Protein AF-0000000084872010 (afdb_homodimer)

Structure (mmCIF, N/CA/C/O backbone):
data_AF-0000000084872010-model_v1
#
loop_
_entity.id
_entity.type
_entity.pdbx_description
1 polymer 'Uncharacterized protein'
#
loop_
_atom_site.group_PDB
_atom_site.id
_atom_site.type_symbol
_atom_site.label_atom_id
_atom_site.label_alt_id
_atom_site.label_comp_id
_atom_site.label_asym_id
_atom_site.label_entity_id
_atom_site.label_seq_id
_atom_site.pdbx_PDB_ins_code
_atom_site.Cartn_x
_atom_site.Cartn_y
_atom_site.Cartn_z
_atom_site.occupancy
_atom_site.B_iso_or_equiv
_atom_site.auth_seq_id
_atom_site.auth_comp_id
_atom_site.auth_asym_id
_atom_site.auth_atom_id
_atom_site.pdbx_PDB_model_num
ATOM 1 N N . MET A 1 1 ? -26.766 33.875 25.766 1 24.31 1 MET A N 1
ATOM 2 C CA . MET A 1 1 ? -26.516 33.438 24.406 1 24.31 1 MET A CA 1
ATOM 3 C C . MET A 1 1 ? -25.703 32.156 24.406 1 24.31 1 MET A C 1
ATOM 5 O O . MET A 1 1 ? -25.359 31.625 23.344 1 24.31 1 MET A O 1
ATOM 9 N N . THR A 1 2 ? -24.938 31.859 25.359 1 35.38 2 THR A N 1
ATOM 10 C CA . THR A 1 2 ? -24.109 30.734 25.75 1 35.38 2 THR A CA 1
ATOM 11 C C . THR A 1 2 ? -24.922 29.453 25.797 1 35.38 2 THR A C 1
ATOM 13 O O . THR A 1 2 ? -24.375 28.344 25.797 1 35.38 2 THR A O 1
ATOM 16 N N . SER A 1 3 ? -26.141 29.531 26.266 1 38.22 3 SER A N 1
ATOM 17 C CA . SER A 1 3 ? -27.016 28.391 26.531 1 38.22 3 SER A CA 1
ATOM 18 C C . SER A 1 3 ? -27.406 27.688 25.234 1 38.22 3 SER A C 1
ATOM 20 O O . SER A 1 3 ? -27.953 26.578 25.266 1 38.22 3 SER A O 1
ATOM 22 N N . LYS A 1 4 ? -27.625 28.453 24.156 1 39.69 4 LYS A N 1
ATOM 23 C CA . LYS A 1 4 ? -28.109 28 22.859 1 39.69 4 LYS A CA 1
ATOM 24 C C . LYS A 1 4 ? -27.047 27.172 22.125 1 39.69 4 LYS A C 1
ATOM 26 O O . LYS A 1 4 ? -27.344 26.547 21.109 1 39.69 4 LYS A O 1
ATOM 31 N N . PHE A 1 5 ? -25.844 27.359 22.344 1 41.88 5 PHE A N 1
ATOM 32 C CA . PHE A 1 5 ? -24.719 26.641 21.75 1 41.88 5 PHE A CA 1
ATOM 33 C C . PHE A 1 5 ? -24.703 25.188 22.219 1 41.88 5 PHE A C 1
ATOM 35 O O . PHE A 1 5 ? -24 24.344 21.656 1 41.88 5 PHE A O 1
ATOM 42 N N . ARG A 1 6 ? -25.078 24.953 23.438 1 42.75 6 ARG A N 1
ATOM 43 C CA . ARG A 1 6 ? -25.141 23.641 24.062 1 42.75 6 ARG A CA 1
ATOM 44 C C . ARG A 1 6 ? -26.141 22.734 23.359 1 42.75 6 ARG A C 1
ATOM 46 O O . ARG A 1 6 ? -26.062 21.5 23.484 1 42.75 6 ARG A O 1
ATOM 53 N N . ASP A 1 7 ? -27.219 23.328 22.875 1 47.41 7 ASP A N 1
ATOM 54 C CA . ASP A 1 7 ? -28.312 22.547 22.312 1 47.41 7 ASP A CA 1
ATOM 55 C C . ASP A 1 7 ?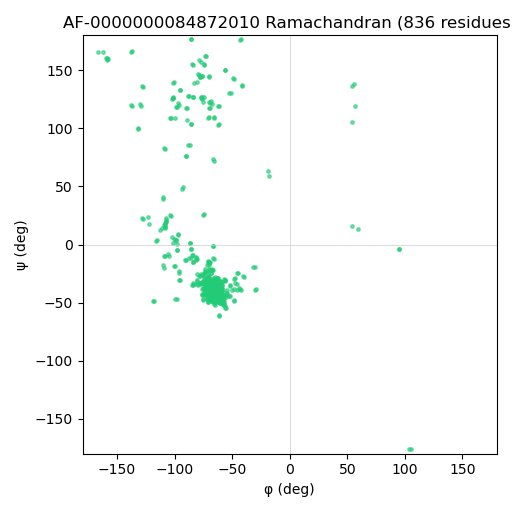 -27.906 21.906 21 1 47.41 7 ASP A C 1
ATOM 57 O O . ASP A 1 7 ? -28.719 21.203 20.375 1 47.41 7 ASP A O 1
ATOM 61 N N . GLN A 1 8 ? -26.891 22.438 20.344 1 52.66 8 GLN A N 1
ATOM 62 C CA . GLN A 1 8 ? -26.688 22.281 18.906 1 52.66 8 GLN A CA 1
ATOM 63 C C . GLN A 1 8 ? -26.281 20.844 18.578 1 52.66 8 GLN A C 1
ATOM 65 O O . GLN A 1 8 ? -26.578 20.344 17.484 1 52.66 8 GLN A O 1
ATOM 70 N N . TRP A 1 9 ? -25.672 20.172 19.406 1 61.5 9 TRP A N 1
ATOM 71 C CA . TRP A 1 9 ? -25.359 18.828 18.938 1 61.5 9 TRP A CA 1
ATOM 72 C C . TRP A 1 9 ? -26.188 17.781 19.688 1 61.5 9 TRP A C 1
ATOM 74 O O . TRP A 1 9 ? -25.641 16.797 20.172 1 61.5 9 TRP A O 1
ATOM 84 N N . GLU A 1 10 ? -27.469 18.156 19.922 1 71.62 10 GLU A N 1
ATOM 85 C CA . GLU A 1 10 ? -28.297 17.109 20.516 1 71.62 10 GLU A CA 1
ATOM 86 C C . GLU A 1 10 ? -28.859 16.188 19.453 1 71.62 10 GLU A C 1
ATOM 88 O O . GLU A 1 10 ? -29.203 16.641 18.359 1 71.62 10 GLU A O 1
ATOM 93 N N . CYS A 1 11 ? -28.672 14.938 19.594 1 82.44 11 CYS A N 1
ATOM 94 C CA . CYS A 1 11 ? -29.188 13.922 18.688 1 82.44 11 CYS A CA 1
ATOM 95 C C . CYS A 1 11 ? -29.906 12.828 19.453 1 82.44 11 CYS A C 1
ATOM 97 O O . CYS A 1 11 ? -29.359 12.234 20.375 1 82.44 11 CYS A O 1
ATOM 99 N N . VAL A 1 12 ? -31.141 12.664 19.141 1 83.56 12 VAL A N 1
ATOM 100 C CA . VAL A 1 12 ? -31.922 11.633 19.812 1 83.56 12 VAL A CA 1
ATOM 101 C C . VAL A 1 12 ? -32.25 10.5 18.828 1 83.56 12 VAL A C 1
ATOM 103 O O . VAL A 1 12 ? -32.469 9.359 19.234 1 83.56 12 VAL A O 1
ATOM 106 N N . ALA A 1 13 ? -32.125 10.781 17.562 1 89.38 13 ALA A N 1
ATOM 107 C CA . ALA A 1 13 ? -32.5 9.805 16.547 1 89.38 13 ALA A CA 1
ATOM 108 C C . ALA A 1 13 ? -31.375 8.805 16.297 1 89.38 13 ALA A C 1
ATOM 110 O O . ALA A 1 13 ? -30.203 9.164 16.359 1 89.38 13 ALA A O 1
ATOM 111 N N . SER A 1 14 ? -31.812 7.574 16.156 1 90.12 14 SER A N 1
ATOM 112 C CA . SER A 1 14 ? -30.844 6.527 15.844 1 90.12 14 SER A CA 1
ATOM 113 C C . SER A 1 14 ? -30.562 6.461 14.344 1 90.12 14 SER A C 1
ATOM 115 O O . SER A 1 14 ? -31.359 6.969 13.539 1 90.12 14 SER A O 1
ATOM 117 N N . PHE A 1 15 ? -29.391 5.965 14.047 1 90.69 15 PHE A N 1
ATOM 118 C CA . PHE A 1 15 ? -29.047 5.82 12.641 1 90.69 15 PHE A CA 1
ATOM 119 C C . PHE A 1 15 ? -28.375 4.473 12.383 1 90.69 15 PHE A C 1
ATOM 121 O O . PHE A 1 15 ? -27.953 3.797 13.328 1 90.69 15 PHE A O 1
ATOM 128 N N . ASP A 1 16 ? -28.266 4.121 11.133 1 89.75 16 ASP A N 1
ATOM 129 C CA . ASP A 1 16 ? -27.797 2.801 10.727 1 89.75 16 ASP A CA 1
ATOM 130 C C . ASP A 1 16 ? -26.266 2.715 10.805 1 89.75 16 ASP A C 1
ATOM 132 O O . ASP A 1 16 ? -25.578 3.699 10.547 1 89.75 16 ASP A O 1
ATOM 136 N N . ALA A 1 17 ? -25.859 1.508 11.141 1 90.5 17 ALA A N 1
ATOM 137 C CA . ALA A 1 17 ? -24.422 1.249 11.234 1 90.5 17 ALA A CA 1
ATOM 138 C C . ALA A 1 17 ? -23.797 1.069 9.852 1 90.5 17 ALA A C 1
ATOM 140 O O . ALA A 1 17 ? -24.469 0.621 8.922 1 90.5 17 ALA A O 1
ATOM 141 N N . ASP A 1 18 ? -22.609 1.542 9.719 1 90.94 18 ASP A N 1
ATOM 142 C CA . ASP A 1 18 ? -21.781 1.321 8.531 1 90.94 18 ASP A CA 1
ATOM 143 C C . ASP A 1 18 ? -20.375 0.875 8.914 1 90.94 18 ASP A C 1
ATOM 145 O O . ASP A 1 18 ? -19.5 1.707 9.18 1 90.94 18 ASP A O 1
ATOM 149 N N . PRO A 1 19 ? -20.094 -0.374 8.844 1 90.38 19 PRO A N 1
ATOM 150 C CA . PRO A 1 19 ? -18.797 -0.897 9.281 1 90.38 19 PRO A CA 1
ATOM 151 C C . PRO A 1 19 ? -17.641 -0.498 8.352 1 90.38 19 PRO A C 1
ATOM 153 O O . PRO A 1 19 ? -16.484 -0.549 8.75 1 90.38 19 PRO A O 1
ATOM 156 N N . ASP A 1 20 ? -17.922 -0.05 7.211 1 91 20 ASP A N 1
ATOM 157 C CA . ASP A 1 20 ? -16.875 0.313 6.254 1 91 20 ASP A CA 1
ATOM 158 C C . ASP A 1 20 ? -16.328 1.704 6.547 1 91 20 ASP A C 1
ATOM 160 O O . ASP A 1 20 ? -15.297 2.098 5.988 1 91 20 ASP A O 1
ATOM 164 N N . ILE A 1 21 ? -16.969 2.43 7.395 1 92.44 21 ILE A N 1
ATOM 165 C CA . ILE A 1 21 ? -16.5 3.779 7.707 1 92.44 21 ILE A CA 1
ATOM 166 C C . ILE A 1 21 ? -16.156 3.873 9.188 1 92.44 21 ILE A C 1
ATOM 168 O O . ILE A 1 21 ? -15.062 4.328 9.547 1 92.44 21 ILE A O 1
ATOM 172 N N . ALA A 1 22 ? -17.094 3.389 9.984 1 94.19 22 ALA A N 1
ATOM 173 C CA . ALA A 1 22 ? -16.922 3.58 11.414 1 94.19 22 ALA A CA 1
ATOM 174 C C . ALA A 1 22 ? -16.547 2.27 12.102 1 94.19 22 ALA A C 1
ATOM 176 O O . ALA A 1 22 ? -16.688 2.137 13.32 1 94.19 22 ALA A O 1
ATOM 177 N N . GLY A 1 23 ? -16.062 1.322 11.359 1 93.56 23 GLY A N 1
ATOM 178 C CA . GLY A 1 23 ? -15.617 0.071 11.945 1 93.56 23 GLY A CA 1
ATOM 179 C C . GLY A 1 23 ? -14.289 0.196 12.672 1 93.56 23 GLY A C 1
ATOM 180 O O . GLY A 1 23 ? -13.484 1.074 12.352 1 93.56 23 GLY A O 1
ATOM 181 N N . PRO A 1 24 ? -14.031 -0.638 13.594 1 93.12 24 PRO A N 1
ATOM 182 C CA . PRO A 1 24 ? -12.781 -0.552 14.344 1 93.12 24 PRO A CA 1
ATOM 183 C C . PRO A 1 24 ? -11.547 -0.757 13.469 1 93.12 24 PRO A C 1
ATOM 185 O O . PRO A 1 24 ? -10.492 -0.175 13.734 1 93.12 24 PRO A O 1
ATOM 188 N N . GLY A 1 25 ? -11.664 -1.625 12.508 1 93.62 25 GLY A N 1
ATOM 189 C CA . GLY A 1 25 ? -10.539 -1.843 11.609 1 93.62 25 GLY A CA 1
ATOM 190 C C . GLY A 1 25 ? -10.141 -0.599 10.836 1 93.62 25 GLY A C 1
ATOM 191 O O . GLY A 1 25 ? -8.961 -0.249 10.781 1 93.62 25 GLY A O 1
ATOM 192 N N . VAL A 1 26 ? -11.117 0.044 10.305 1 95 26 VAL A N 1
ATOM 193 C CA . VAL A 1 26 ? -10.867 1.248 9.516 1 95 26 VAL A CA 1
ATOM 194 C C . VAL A 1 26 ? -10.367 2.367 10.43 1 95 26 VAL A C 1
ATOM 196 O O . VAL A 1 26 ? -9.367 3.021 10.117 1 95 26 VAL A O 1
ATOM 199 N N . MET A 1 27 ? -10.945 2.541 11.594 1 95.56 27 MET A N 1
ATOM 200 C CA . MET A 1 27 ? -10.562 3.584 12.539 1 95.56 27 MET A CA 1
ATOM 201 C C . MET A 1 27 ? -9.125 3.385 13.016 1 95.56 27 MET A C 1
ATOM 203 O O . MET A 1 27 ? -8.328 4.32 12.992 1 95.56 27 MET A O 1
ATOM 207 N N . THR A 1 28 ? -8.82 2.215 13.367 1 95.19 28 THR A N 1
ATOM 208 C CA . THR A 1 28 ? -7.484 1.91 13.875 1 95.19 28 THR A CA 1
ATOM 209 C C . THR A 1 28 ? -6.434 2.123 12.781 1 95.19 28 THR A C 1
ATOM 211 O O . THR A 1 28 ? -5.344 2.631 13.055 1 95.19 28 THR A O 1
ATOM 214 N N . SER A 1 29 ? -6.781 1.752 11.609 1 95.62 29 SER A N 1
ATOM 215 C CA . SER A 1 29 ? -5.82 1.875 10.523 1 95.62 29 SER A CA 1
ATOM 216 C C . SER A 1 29 ? -5.48 3.336 10.242 1 95.62 29 SER A C 1
ATOM 218 O O . SER A 1 29 ? -4.312 3.688 10.086 1 95.62 29 SER A O 1
ATOM 220 N N . PHE A 1 30 ? -6.43 4.188 10.172 1 95.19 30 PHE A N 1
ATOM 221 C CA . PHE A 1 30 ? -6.184 5.602 9.898 1 95.19 30 PHE A CA 1
ATOM 222 C C . PHE A 1 30 ? -5.426 6.25 11.055 1 95.19 30 PHE A C 1
ATOM 224 O O . PHE A 1 30 ? -4.504 7.035 10.828 1 95.19 30 PHE A O 1
ATOM 231 N N . LEU A 1 31 ? -5.793 5.871 12.273 1 94.31 31 LEU A N 1
ATOM 232 C CA . LEU A 1 31 ? -5.152 6.465 13.445 1 94.31 31 LEU A CA 1
ATOM 233 C C . LEU A 1 31 ? -3.701 6.008 13.562 1 94.31 31 LEU A C 1
ATOM 235 O O . LEU A 1 31 ? -2.795 6.828 13.711 1 94.31 31 LEU A O 1
ATOM 239 N N . VAL A 1 32 ? -3.471 4.762 13.43 1 93.88 32 VAL A N 1
ATOM 240 C CA . VAL A 1 32 ? -2.127 4.219 13.609 1 93.88 32 VAL A CA 1
ATOM 241 C C . VAL A 1 32 ? -1.217 4.727 12.484 1 93.88 32 VAL A C 1
ATOM 243 O O . VAL A 1 32 ? -0.063 5.086 12.734 1 93.88 32 VAL A O 1
ATOM 246 N N . THR A 1 33 ? -1.731 4.742 11.305 1 92.69 33 THR A N 1
ATOM 247 C CA . THR A 1 33 ? -0.921 5.227 10.188 1 92.69 33 THR A CA 1
ATOM 248 C C . THR A 1 33 ? -0.53 6.688 10.398 1 92.69 33 THR A C 1
ATOM 250 O O . THR A 1 33 ? 0.611 7.074 10.141 1 92.69 33 THR A O 1
ATOM 253 N N . ALA A 1 34 ? -1.474 7.473 10.867 1 91.25 34 ALA A N 1
ATOM 254 C CA . ALA A 1 34 ? -1.19 8.883 11.109 1 91.25 34 ALA A CA 1
ATOM 255 C C . ALA A 1 34 ? -0.121 9.055 12.188 1 91.25 34 ALA A C 1
ATOM 257 O O . ALA A 1 34 ? 0.808 9.852 12.023 1 91.25 34 ALA A O 1
ATOM 258 N N . TRP A 1 35 ? -0.21 8.289 13.164 1 91.75 35 TRP A N 1
ATOM 259 C CA . TRP A 1 35 ? 0.727 8.453 14.266 1 91.75 35 TRP A CA 1
ATOM 260 C C . TRP A 1 35 ? 2.092 7.871 13.922 1 91.75 35 TRP A C 1
ATOM 262 O O . TRP A 1 35 ? 3.123 8.375 14.367 1 91.75 35 TRP A O 1
ATOM 272 N N . VAL A 1 36 ? 2.137 6.82 13.156 1 91 36 VAL A N 1
ATOM 273 C CA . VAL A 1 36 ? 3.416 6.316 12.664 1 91 36 VAL A CA 1
ATOM 274 C C . VAL A 1 36 ? 4.082 7.367 11.781 1 91 36 VAL A C 1
ATOM 276 O O . VAL A 1 36 ? 5.297 7.57 11.859 1 91 36 VAL A O 1
ATOM 279 N N . THR A 1 37 ? 3.314 7.98 11.016 1 88.62 37 THR A N 1
ATOM 280 C CA . THR A 1 37 ? 3.854 9.023 10.148 1 88.62 37 THR A CA 1
ATOM 281 C C . THR A 1 37 ? 4.402 10.188 10.977 1 88.62 37 THR A C 1
ATOM 283 O O . THR A 1 37 ? 5.457 10.734 10.664 1 88.62 37 THR A O 1
ATOM 286 N N . CYS A 1 38 ? 3.674 10.555 12.008 1 86.81 38 CYS A N 1
ATOM 287 C CA . CYS A 1 38 ? 4.148 11.617 12.898 1 86.81 38 CYS A CA 1
ATOM 288 C C . CYS A 1 38 ? 5.465 11.219 13.555 1 86.81 38 CYS A C 1
ATOM 290 O O . CYS A 1 38 ? 6.371 12.047 13.688 1 86.81 38 CYS A O 1
ATOM 292 N N . LEU A 1 39 ? 5.531 10.016 13.922 1 88.44 39 LEU A N 1
ATOM 293 C CA . LEU A 1 39 ? 6.758 9.531 14.547 1 88.44 39 LEU A CA 1
ATOM 294 C C . LEU A 1 39 ? 7.93 9.602 13.57 1 88.44 39 LEU A C 1
ATOM 296 O O . LEU A 1 39 ? 9.016 10.055 13.93 1 88.44 39 LEU A O 1
ATOM 300 N N . VAL A 1 40 ? 7.711 9.172 12.367 1 87.75 40 VAL A N 1
ATOM 301 C CA . VAL A 1 40 ? 8.773 9.188 11.359 1 87.75 40 VAL A CA 1
ATOM 302 C C . VAL A 1 40 ? 9.133 10.633 11.023 1 87.75 40 VAL A C 1
ATOM 304 O O . VAL A 1 40 ? 10.305 10.945 10.781 1 87.75 40 VAL A O 1
ATOM 307 N N . ALA A 1 41 ? 8.195 11.477 11 1 84.25 41 ALA A N 1
ATOM 308 C CA . ALA A 1 41 ? 8.461 12.891 10.742 1 84.25 41 ALA A CA 1
ATOM 309 C C . ALA A 1 41 ? 9.32 13.5 11.852 1 84.25 41 ALA A C 1
ATOM 311 O O . ALA A 1 41 ? 10.164 14.352 11.594 1 84.25 41 ALA A O 1
ATOM 312 N N . CYS A 1 42 ? 9.055 13.062 13.055 1 84.75 42 CYS A N 1
ATOM 313 C CA . CYS A 1 42 ? 9.859 13.531 14.172 1 84.75 42 CYS A CA 1
ATOM 314 C C . CYS A 1 42 ? 11.305 13.062 14.031 1 84.75 42 CYS A C 1
ATOM 316 O O . CYS A 1 42 ? 12.234 13.797 14.359 1 84.75 42 CYS A O 1
ATOM 318 N N . ILE A 1 43 ? 11.414 11.891 13.578 1 85.31 43 ILE A N 1
ATOM 319 C CA . ILE A 1 43 ? 12.766 11.375 13.359 1 85.31 43 ILE A CA 1
ATOM 320 C C . ILE A 1 43 ? 13.461 12.188 12.273 1 85.31 43 ILE A C 1
ATOM 322 O O . ILE A 1 43 ? 14.641 12.531 12.406 1 85.31 43 ILE A O 1
ATOM 326 N N . GLN A 1 44 ? 12.766 12.445 11.273 1 83.75 44 GLN A N 1
ATOM 327 C CA . GLN A 1 44 ? 13.344 13.25 10.203 1 83.75 44 GLN A CA 1
ATOM 328 C C . GLN A 1 44 ? 13.727 14.641 10.703 1 83.75 44 GLN A C 1
ATOM 330 O O . GLN A 1 44 ? 14.781 15.172 10.352 1 83.75 44 GLN A O 1
ATOM 335 N N . LEU A 1 45 ? 12.898 15.234 11.461 1 80.62 45 LEU A N 1
ATOM 336 C CA . LEU A 1 45 ? 13.188 16.547 12.047 1 80.62 45 LEU A CA 1
ATOM 337 C C . LEU A 1 45 ? 14.43 16.484 12.922 1 80.62 45 LEU A C 1
ATOM 339 O O . LEU A 1 45 ? 15.273 17.375 12.875 1 80.62 45 LEU A O 1
ATOM 343 N N . TYR A 1 46 ? 14.492 15.477 13.672 1 83.62 46 TYR A N 1
ATOM 344 C CA . TYR A 1 46 ? 15.664 15.281 14.523 1 83.62 46 TYR A CA 1
ATOM 345 C C . TYR A 1 46 ? 16.938 15.227 13.695 1 83.62 46 TYR A C 1
ATOM 347 O O . TYR A 1 46 ? 17.938 15.867 14.047 1 83.62 46 TYR A O 1
ATOM 355 N N . CYS A 1 47 ? 16.844 14.508 12.625 1 82.56 47 CYS A N 1
ATOM 356 C CA . CYS A 1 47 ? 18.031 14.359 11.781 1 82.56 47 CYS A CA 1
ATOM 357 C C . CYS A 1 47 ? 18.375 15.68 11.094 1 82.56 47 CYS A C 1
ATOM 359 O O . CYS A 1 47 ? 19.547 16.047 11.008 1 82.56 47 CYS A O 1
ATOM 361 N N . VAL A 1 48 ? 17.484 16.359 10.633 1 77.88 48 VAL A N 1
ATOM 362 C CA . VAL A 1 48 ? 17.734 17.609 9.922 1 77.88 48 VAL A CA 1
ATOM 363 C C . VAL A 1 48 ? 18.25 18.656 10.891 1 77.88 48 VAL A C 1
ATOM 365 O O . VAL A 1 48 ? 19.188 19.391 10.586 1 77.88 48 VAL A O 1
ATOM 368 N N . VAL A 1 49 ? 17.672 18.75 12 1 77.38 49 VAL A N 1
ATOM 369 C CA . VAL A 1 49 ? 18.094 19.719 13 1 77.38 49 VAL A CA 1
ATOM 370 C C . VAL A 1 49 ? 19.5 19.391 13.492 1 77.38 49 VAL A C 1
ATOM 372 O O . VAL A 1 49 ? 20.312 20.297 13.719 1 77.38 49 VAL A O 1
ATOM 375 N N . SER A 1 50 ? 19.75 18.125 13.602 1 80.12 50 SER A N 1
ATOM 376 C CA . SER A 1 50 ? 21.078 17.703 14.016 1 80.12 50 SER A CA 1
ATOM 377 C C . SER A 1 50 ? 22.141 18.094 12.984 1 80.12 50 SER A C 1
ATOM 379 O O . SER A 1 50 ? 23.234 18.531 13.336 1 80.12 50 SER A O 1
ATOM 381 N N . SER A 1 51 ? 21.797 17.906 11.852 1 77.69 51 SER A N 1
ATOM 382 C CA . SER A 1 51 ? 22.734 18.266 10.797 1 77.69 51 SER A CA 1
ATOM 383 C C . SER A 1 51 ? 22.953 19.781 10.742 1 77.69 51 SER A C 1
ATOM 385 O O . SER A 1 51 ? 24.078 20.234 10.555 1 77.69 51 SER A O 1
ATOM 387 N N . ARG A 1 52 ? 22.016 20.516 10.891 1 75.5 52 ARG A N 1
ATOM 388 C CA . ARG A 1 52 ? 22.141 21.969 10.875 1 75.5 52 ARG A CA 1
ATOM 389 C C . ARG A 1 52 ? 22.922 22.469 12.078 1 75.5 52 ARG A C 1
ATOM 391 O O . ARG A 1 52 ? 23.734 23.391 11.961 1 75.5 52 ARG A O 1
ATOM 398 N N . PHE A 1 53 ? 22.594 21.828 13.148 1 76.44 53 PHE A N 1
ATOM 399 C CA . PHE A 1 53 ? 23.281 22.203 14.375 1 76.44 53 PHE A CA 1
ATOM 400 C C . PHE A 1 53 ? 24.766 21.875 14.273 1 76.44 53 PHE A C 1
ATOM 402 O O . PHE A 1 53 ? 25.609 22.656 14.719 1 76.44 53 PHE A O 1
ATOM 409 N N . ARG A 1 54 ? 25.031 20.812 13.742 1 76.94 54 ARG A N 1
ATOM 410 C CA . ARG A 1 54 ? 26.422 20.422 13.578 1 76.94 54 ARG A CA 1
ATOM 411 C C . ARG A 1 54 ? 27.172 21.422 12.711 1 76.94 54 ARG A C 1
ATOM 413 O O . ARG A 1 54 ? 28.297 21.812 13.031 1 76.94 54 ARG A O 1
ATOM 420 N N . ILE A 1 55 ? 26.609 21.766 11.719 1 76 55 ILE A N 1
ATOM 421 C CA . ILE A 1 55 ? 27.266 22.703 10.82 1 76 55 ILE A CA 1
ATOM 422 C C . ILE A 1 55 ? 27.484 24.031 11.547 1 76 55 ILE A C 1
ATOM 424 O O . ILE A 1 55 ? 28.547 24.641 11.422 1 76 55 ILE A O 1
ATOM 428 N N . LYS A 1 56 ? 26.562 24.391 12.328 1 75.38 56 LYS A N 1
ATOM 429 C CA . LYS A 1 56 ? 26.703 25.641 13.078 1 75.38 56 LYS A CA 1
ATOM 430 C C . LYS A 1 56 ? 27.766 25.516 14.156 1 75.38 56 LYS A C 1
ATOM 432 O O . LYS A 1 56 ? 28.516 26.469 14.414 1 75.38 56 LYS A O 1
ATOM 437 N N . LEU A 1 57 ? 27.781 24.375 14.695 1 75.75 57 LEU A N 1
ATOM 438 C CA . LEU A 1 57 ? 28.781 24.109 15.734 1 75.75 57 LEU A CA 1
ATOM 439 C C . LEU A 1 57 ? 30.188 24.094 15.148 1 75.75 57 LEU A C 1
ATOM 441 O O . LEU A 1 57 ? 31.109 24.703 15.711 1 75.75 57 LEU A O 1
ATOM 445 N N . LEU A 1 58 ? 30.281 23.438 14.086 1 74.31 58 LEU A N 1
ATOM 446 C CA . LEU A 1 58 ? 31.594 23.328 13.43 1 74.31 58 LEU A CA 1
ATOM 447 C C . LEU A 1 58 ? 32.062 24.703 12.953 1 74.31 58 LEU A C 1
ATOM 449 O O . LEU A 1 58 ? 33.281 24.969 12.945 1 74.31 58 LEU A O 1
ATOM 453 N N . SER A 1 59 ? 31.156 25.391 12.664 1 74.56 59 SER A N 1
ATOM 454 C CA . SER A 1 59 ? 31.516 26.734 12.195 1 74.56 59 SER A CA 1
ATOM 455 C C . SER A 1 59 ? 31.891 27.641 13.367 1 74.56 59 SER A C 1
ATOM 457 O O . SER A 1 59 ? 32.719 28.547 13.227 1 74.56 59 SER A O 1
ATOM 459 N N . SER A 1 60 ? 31.344 27.281 14.5 1 73.62 60 SER A N 1
ATOM 460 C CA . SER A 1 60 ? 31.531 28.219 15.609 1 73.62 60 SER A CA 1
ATOM 461 C C . SER A 1 60 ? 32.656 27.766 16.531 1 73.62 60 SER A C 1
ATOM 463 O O . SER A 1 60 ? 33.469 28.562 16.969 1 73.62 60 SER A O 1
ATOM 465 N N . VAL A 1 61 ? 32.688 26.469 16.922 1 70.69 61 VAL A N 1
ATOM 466 C CA . VAL A 1 61 ? 33.625 26.062 17.953 1 70.69 61 VAL A CA 1
ATOM 467 C C . VAL A 1 61 ? 34.531 24.953 17.438 1 70.69 61 VAL A C 1
ATOM 469 O O . VAL A 1 61 ? 35.438 24.5 18.125 1 70.69 61 VAL A O 1
ATOM 472 N N . SER A 1 62 ? 34.75 24.781 16.172 1 65.19 62 SER A N 1
ATOM 473 C CA . SER A 1 62 ? 35.688 23.938 15.438 1 65.19 62 SER A CA 1
ATOM 474 C C . SER A 1 62 ? 35.562 22.484 15.859 1 65.19 62 SER A C 1
ATOM 476 O O . SER A 1 62 ? 36.531 21.719 15.758 1 65.19 62 SER A O 1
ATOM 478 N N . GLY A 1 63 ? 34.5 22.031 16.531 1 66.06 63 GLY A N 1
ATOM 479 C CA . GLY A 1 63 ? 34.406 20.625 16.844 1 66.06 63 GLY A CA 1
ATOM 480 C C . GLY A 1 63 ? 33.031 20.188 17.312 1 66.06 63 GLY A C 1
ATOM 481 O O . GLY A 1 63 ? 32.156 21.031 17.516 1 66.06 63 GLY A O 1
ATOM 482 N N . THR A 1 64 ? 32.812 18.844 17.328 1 68.81 64 THR A N 1
ATOM 483 C CA . THR A 1 64 ? 31.5 18.312 17.719 1 68.81 64 THR A CA 1
ATOM 484 C C . THR A 1 64 ? 31.594 17.594 19.078 1 68.81 64 THR A C 1
ATOM 486 O O . THR A 1 64 ? 30.719 16.812 19.422 1 68.81 64 THR A O 1
ATOM 489 N N . THR A 1 65 ? 32.719 17.859 19.75 1 73.06 65 THR A N 1
ATOM 490 C CA . THR A 1 65 ? 32.875 17.203 21.047 1 73.06 65 THR A CA 1
ATOM 491 C C . THR A 1 65 ? 32.062 17.922 22.125 1 73.06 65 THR A C 1
ATOM 493 O O . THR A 1 65 ? 31.531 19 21.891 1 73.06 65 THR A O 1
ATOM 496 N N . ALA A 1 66 ? 31.781 17.172 23.219 1 74.25 66 ALA A N 1
ATOM 497 C CA . ALA A 1 66 ? 31 17.703 24.344 1 74.25 66 ALA A CA 1
ATOM 498 C C . ALA A 1 66 ? 31.562 19.047 24.812 1 74.25 66 ALA A C 1
ATOM 500 O O . ALA A 1 66 ? 30.812 19.938 25.188 1 74.25 66 ALA A O 1
ATOM 501 N N . GLU A 1 67 ? 32.844 19.156 24.828 1 73.62 67 GLU A N 1
ATOM 502 C CA . GLU A 1 67 ? 33.469 20.406 25.234 1 73.62 67 GLU A CA 1
ATOM 503 C C . GLU A 1 67 ? 33.125 21.547 24.281 1 73.62 67 GLU A C 1
ATOM 505 O O . GLU A 1 67 ? 32.844 22.672 24.734 1 73.62 67 GLU A O 1
ATOM 510 N N . HIS A 1 68 ? 33.031 21.203 23.062 1 76.25 68 HIS A N 1
ATOM 511 C CA . HIS A 1 68 ? 32.75 22.234 22.078 1 76.25 68 HIS A CA 1
ATOM 512 C C . HIS A 1 68 ? 31.281 22.688 22.188 1 76.25 68 HIS A C 1
ATOM 514 O O . HIS A 1 68 ? 30.984 23.859 22 1 76.25 68 HIS A O 1
ATOM 520 N N . ILE A 1 69 ? 30.453 21.812 22.484 1 78 69 ILE A N 1
ATOM 521 C CA . ILE A 1 69 ? 29.047 22.141 22.688 1 78 69 ILE A CA 1
ATOM 522 C C . ILE A 1 69 ? 28.891 23.062 23.891 1 78 69 ILE A C 1
ATOM 524 O O . ILE A 1 69 ? 28.094 24 23.875 1 78 69 ILE A O 1
ATOM 528 N N . GLY A 1 70 ? 29.609 22.672 24.922 1 74.56 70 GLY A N 1
ATOM 529 C CA . GLY A 1 70 ? 29.609 23.531 26.078 1 74.56 70 GLY A CA 1
ATOM 530 C C . GLY A 1 70 ? 30.062 24.953 25.781 1 74.56 70 GLY A C 1
ATOM 531 O O . GLY A 1 70 ? 29.422 25.922 26.219 1 74.56 70 GLY A O 1
ATOM 532 N N . LYS A 1 71 ? 31.062 25.047 25.062 1 75.31 71 LYS A N 1
ATOM 533 C CA . LYS A 1 71 ? 31.562 26.375 24.688 1 75.31 71 LYS A CA 1
ATOM 534 C C . LYS A 1 71 ? 30.531 27.125 23.844 1 75.31 71 LYS A C 1
ATOM 536 O O . LYS A 1 71 ? 30.359 28.344 24.016 1 75.31 71 LYS A O 1
ATOM 541 N N . TYR A 1 72 ? 29.938 26.406 23.016 1 77.62 72 TYR A N 1
ATOM 542 C CA . TYR A 1 72 ? 28.922 27.016 22.172 1 77.62 72 TYR A CA 1
ATOM 543 C C . TYR A 1 72 ? 27.734 27.516 23 1 77.62 72 TYR A C 1
ATOM 545 O O . TYR A 1 72 ? 27.188 28.578 22.734 1 77.62 72 TYR A O 1
ATOM 553 N N . THR A 1 73 ? 27.344 26.75 23.969 1 77.69 73 THR A N 1
ATOM 554 C CA . THR A 1 73 ? 26.219 27.141 24.828 1 77.69 73 THR A CA 1
ATOM 555 C C . THR A 1 73 ? 26.562 28.391 25.641 1 77.69 73 THR A C 1
ATOM 557 O O . THR A 1 73 ? 25.703 29.219 25.891 1 77.69 73 THR A O 1
ATOM 560 N N . VAL A 1 74 ? 27.812 28.469 26 1 75.75 74 VAL A N 1
ATOM 561 C CA . VAL A 1 74 ? 28.25 29.656 26.719 1 75.75 74 VAL A CA 1
ATOM 562 C C . VAL A 1 74 ? 28.172 30.875 25.812 1 75.75 74 VAL A C 1
ATOM 564 O O . VAL A 1 74 ? 27.75 31.953 26.234 1 75.75 74 VAL A O 1
ATOM 567 N N . LYS A 1 75 ? 28.484 30.656 24.641 1 74.88 75 LYS A N 1
ATOM 568 C CA . LYS A 1 75 ? 28.438 31.766 23.688 1 74.88 75 LYS A CA 1
ATOM 569 C C . LYS A 1 75 ? 27 32.219 23.453 1 74.88 75 LYS A C 1
ATOM 571 O O . LYS A 1 75 ? 26.734 33.406 23.312 1 74.88 75 LYS A O 1
ATOM 576 N N . LEU A 1 76 ? 26.109 31.312 23.422 1 72.56 76 LEU A N 1
ATOM 577 C CA . LEU A 1 76 ? 24.719 31.625 23.156 1 72.56 76 LEU A CA 1
ATOM 578 C C . LEU A 1 76 ? 24.062 32.312 24.344 1 72.56 76 LEU A C 1
ATOM 580 O O . LEU A 1 76 ? 23.141 33.125 24.172 1 72.56 76 LEU A O 1
ATOM 584 N N . THR A 1 77 ? 24.5 31.953 25.547 1 67.06 77 THR A N 1
ATOM 585 C CA . THR A 1 77 ? 23.828 32.469 26.734 1 67.06 77 THR A CA 1
ATOM 586 C C . THR A 1 77 ? 24.625 33.594 27.359 1 67.06 77 THR A C 1
ATOM 588 O O . THR A 1 77 ? 24.359 34.031 28.484 1 67.06 77 THR A O 1
ATOM 591 N N . LYS A 1 78 ? 25.672 33.969 26.641 1 65.12 78 LYS A N 1
ATOM 592 C CA . LYS A 1 78 ? 26.422 35.094 27.188 1 65.12 78 LYS A CA 1
ATOM 593 C C . LYS A 1 78 ? 25.578 36.375 27.172 1 65.12 78 LYS A C 1
ATOM 595 O O . LYS A 1 78 ? 25.469 37.031 26.141 1 65.12 78 LYS A O 1
ATOM 600 N N . ILE A 1 79 ? 24.609 36.469 28 1 59.38 79 ILE A N 1
ATOM 601 C CA . ILE A 1 79 ? 23.875 37.719 28.172 1 59.38 79 ILE A CA 1
ATOM 602 C C . ILE A 1 79 ? 24.594 38.594 29.188 1 59.38 79 ILE A C 1
ATOM 604 O O . ILE A 1 79 ? 24.75 38.219 30.359 1 59.38 79 ILE A O 1
ATOM 608 N N . PRO A 1 80 ? 25.297 39.625 28.719 1 59.5 80 PRO A N 1
ATOM 609 C CA . PRO A 1 80 ? 25.922 40.5 29.719 1 59.5 80 PRO A CA 1
ATOM 610 C C . PRO A 1 80 ? 24.906 41.188 30.625 1 59.5 80 PRO A C 1
ATOM 612 O O . PRO A 1 80 ? 23.969 41.812 30.125 1 59.5 80 PRO A O 1
ATOM 615 N N . ILE A 1 81 ? 24.734 40.719 31.875 1 60.62 81 ILE A N 1
ATOM 616 C CA . ILE A 1 81 ? 23.922 41.469 32.812 1 60.62 81 ILE A CA 1
ATOM 617 C C . ILE A 1 81 ? 24.594 42.812 33.125 1 60.62 81 ILE A C 1
ATOM 619 O O . ILE A 1 81 ? 25.719 42.812 33.656 1 60.62 81 ILE A O 1
ATOM 623 N N . PRO A 1 82 ? 24.031 43.844 32.656 1 61.66 82 PRO A N 1
ATOM 624 C CA . PRO A 1 82 ? 24.641 45.156 32.938 1 61.66 82 PRO A CA 1
ATOM 625 C C . PRO A 1 82 ? 24.922 45.375 34.438 1 61.66 82 PRO A C 1
ATOM 627 O O . PRO A 1 82 ? 24.172 44.875 35.281 1 61.66 82 PRO A O 1
ATOM 630 N N . LEU A 1 83 ? 26.094 45.781 34.719 1 62.59 83 LEU A N 1
ATOM 631 C CA . LEU A 1 83 ? 26.578 46.125 36.062 1 62.59 83 LEU A CA 1
ATOM 632 C C . LEU A 1 83 ? 25.578 47 36.812 1 62.59 83 LEU A C 1
ATOM 634 O O . LEU A 1 83 ? 25.438 46.875 38.031 1 62.59 83 LEU A O 1
ATOM 638 N N . SER A 1 84 ? 24.922 47.812 36.031 1 60.12 84 SER A N 1
ATOM 639 C CA . SER A 1 84 ? 23.984 48.719 36.688 1 60.12 84 SER A CA 1
ATOM 640 C C . SER A 1 84 ? 22.844 47.938 37.344 1 60.12 84 SER A C 1
ATOM 642 O O . SER A 1 84 ? 22.359 48.312 38.406 1 60.12 84 SER A O 1
ATOM 644 N N . ILE A 1 85 ? 22.5 46.938 36.781 1 62.5 85 ILE A N 1
ATOM 645 C CA . ILE A 1 85 ? 21.391 46.156 37.312 1 62.5 85 ILE A CA 1
ATOM 646 C C . ILE A 1 85 ? 21.891 45.281 38.469 1 62.5 85 ILE A C 1
ATOM 648 O O . ILE A 1 85 ? 21.188 45.062 39.438 1 62.5 85 ILE A O 1
ATOM 652 N N . GLU A 1 86 ? 23.125 44.844 38.312 1 65.06 86 GLU A N 1
ATOM 653 C CA . GLU A 1 86 ? 23.75 44 39.344 1 65.06 86 GLU A CA 1
ATOM 654 C C . GLU A 1 86 ? 23.891 44.75 40.656 1 65.06 86 GLU A C 1
ATOM 656 O O . GLU A 1 86 ? 23.797 44.156 41.719 1 65.06 86 GLU A O 1
ATOM 661 N N . ARG A 1 87 ? 24.016 46.031 40.5 1 67.56 87 ARG A N 1
ATOM 662 C CA . ARG A 1 87 ? 24.219 46.844 41.719 1 67.56 87 ARG A CA 1
ATOM 663 C C . ARG A 1 87 ? 22.922 47 42.5 1 67.56 87 ARG A C 1
ATOM 665 O O . ARG A 1 87 ? 22.938 47.125 43.719 1 67.56 87 ARG A O 1
ATOM 672 N N . ASN A 1 88 ? 21.859 47.031 41.656 1 65.31 88 ASN A N 1
ATOM 673 C CA . ASN A 1 88 ? 20.609 47.312 42.344 1 65.31 88 ASN A CA 1
ATOM 674 C C . ASN A 1 88 ? 19.906 46.062 42.812 1 65.31 88 ASN A C 1
ATOM 676 O O . ASN A 1 88 ? 18.891 46.125 43.5 1 65.31 88 ASN A O 1
ATOM 680 N N . ILE A 1 89 ? 20.375 45 42.312 1 65.5 89 ILE A N 1
ATOM 681 C CA . ILE A 1 89 ? 19.688 43.75 42.688 1 65.5 89 ILE A CA 1
ATOM 682 C C . ILE A 1 89 ? 20.422 43.094 43.844 1 65.5 89 ILE A C 1
ATOM 684 O O . ILE A 1 89 ? 21.656 43.062 43.875 1 65.5 89 ILE A O 1
ATOM 688 N N . PRO A 1 90 ? 19.641 42.938 45 1 72.12 90 PRO A N 1
ATOM 689 C CA . PRO A 1 90 ? 20.266 42.281 46.125 1 72.12 90 PRO A CA 1
ATOM 690 C C . PRO A 1 90 ? 21.109 41.062 45.719 1 72.12 90 PRO A C 1
ATOM 692 O O . PRO A 1 90 ? 20.828 40.438 44.719 1 72.12 90 PRO A O 1
ATOM 695 N N . GLY A 1 91 ? 22.312 40.906 46.281 1 64.94 91 GLY A N 1
ATOM 696 C CA . GLY A 1 91 ? 23.344 39.906 46 1 64.94 91 GLY A CA 1
ATOM 697 C C . GLY A 1 91 ? 22.797 38.5 45.812 1 64.94 91 GLY A C 1
ATOM 698 O O . GLY A 1 91 ? 23.25 37.781 44.938 1 64.94 91 GLY A O 1
ATOM 699 N N . LEU A 1 92 ? 21.812 38.219 46.656 1 67.69 92 LEU A N 1
ATOM 700 C CA . LEU A 1 92 ? 21.266 36.875 46.625 1 67.69 92 LEU A CA 1
ATOM 701 C C . LEU A 1 92 ? 20.5 36.625 45.344 1 67.69 92 LEU A C 1
ATOM 703 O O . LEU A 1 92 ? 20.562 35.531 44.781 1 67.69 92 LEU A O 1
ATOM 707 N N . LEU A 1 93 ? 19.859 37.625 44.906 1 73.06 93 LEU A N 1
ATOM 708 C CA . LEU A 1 93 ? 19.062 37.469 43.688 1 73.06 93 LEU A CA 1
ATOM 709 C C . LEU A 1 93 ? 19.969 37.344 42.469 1 73.06 93 LEU A C 1
ATOM 711 O O . LEU A 1 93 ? 19.656 36.625 41.531 1 73.06 93 LEU A O 1
ATOM 715 N N . ILE A 1 94 ? 21.062 38 42.594 1 72.5 94 ILE A N 1
ATOM 716 C CA . ILE A 1 94 ? 22 37.906 41.5 1 72.5 94 ILE A CA 1
ATOM 717 C C . ILE A 1 94 ? 22.625 36.5 41.438 1 72.5 94 ILE A C 1
ATOM 719 O O . ILE A 1 94 ? 22.828 35.969 40.344 1 72.5 94 ILE A O 1
ATOM 723 N N . LYS A 1 95 ? 22.891 36.031 42.688 1 74.81 95 LYS A N 1
ATOM 724 C CA . LYS A 1 95 ? 23.406 34.656 42.719 1 74.81 95 LYS A CA 1
ATOM 725 C C . LYS A 1 95 ? 22.391 33.656 42.156 1 74.81 95 LYS A C 1
ATOM 727 O O . LYS A 1 95 ? 22.75 32.719 41.438 1 74.81 95 LYS A O 1
ATOM 732 N N . GLY A 1 96 ? 21.203 33.938 42.469 1 76 96 GLY A N 1
ATOM 733 C CA . GLY A 1 96 ? 20.156 33.094 41.938 1 76 96 GLY A CA 1
ATOM 734 C C . GLY A 1 96 ? 20 33.188 40.438 1 76 96 GLY A C 1
ATOM 735 O O . GLY A 1 96 ? 19.797 32.188 39.75 1 76 96 GLY A O 1
ATOM 736 N N . LEU A 1 97 ? 20.125 34.406 40 1 76.88 97 LEU A N 1
ATOM 737 C CA . LEU A 1 97 ? 20.047 34.625 38.562 1 76.88 97 LEU A CA 1
ATOM 738 C C . LEU A 1 97 ? 21.188 33.938 37.844 1 76.88 97 LEU A C 1
ATOM 740 O O . LEU A 1 97 ? 21 33.344 36.781 1 76.88 97 LEU A O 1
ATOM 744 N N . HIS A 1 98 ? 22.375 34.062 38.5 1 75.5 98 HIS A N 1
ATOM 745 C CA . HIS A 1 98 ? 23.516 33.375 37.875 1 75.5 98 HIS A CA 1
ATOM 746 C C . HIS A 1 98 ? 23.344 31.875 37.906 1 75.5 98 HIS A C 1
ATOM 748 O O . HIS A 1 98 ? 23.688 31.188 36.938 1 75.5 98 HIS A O 1
ATOM 754 N N . LEU A 1 99 ? 22.75 31.359 38.906 1 78.44 99 LEU A N 1
ATOM 755 C CA . LEU A 1 99 ? 22.516 29.938 39.031 1 78.44 99 LEU A CA 1
ATOM 756 C C . LEU A 1 99 ? 21.453 29.484 38.031 1 78.44 99 LEU A C 1
ATOM 758 O O . LEU A 1 99 ? 21.562 28.406 37.438 1 78.44 99 LEU A O 1
ATOM 762 N N . GLY A 1 100 ? 20.516 30.281 37.938 1 79.19 100 GLY A N 1
ATOM 763 C CA . GLY A 1 100 ? 19.5 30 36.938 1 79.19 100 GLY A CA 1
ATOM 764 C C . GLY A 1 100 ? 20.031 29.984 35.531 1 79.19 100 GLY A C 1
ATOM 765 O O . GLY A 1 100 ? 19.703 29.094 34.75 1 79.19 100 GLY A O 1
ATOM 766 N N . LEU A 1 101 ? 20.828 30.938 35.219 1 78.19 101 LEU A N 1
ATOM 767 C CA . LEU A 1 101 ? 21.422 31.016 33.906 1 78.19 101 LEU A CA 1
ATOM 768 C C . LEU A 1 101 ? 22.328 29.812 33.656 1 78.19 101 LEU A C 1
ATOM 770 O O . LEU A 1 101 ? 22.359 29.281 32.531 1 78.19 101 LEU A O 1
ATOM 774 N N . TYR A 1 102 ? 22.969 29.469 34.688 1 76.81 102 TYR A N 1
ATOM 775 C CA . TYR A 1 102 ? 23.828 28.281 34.594 1 76.81 102 TYR A CA 1
ATOM 776 C C . TYR A 1 102 ? 23 27.031 34.344 1 76.81 102 TYR A C 1
ATOM 778 O O . TYR A 1 102 ? 23.359 26.203 33.5 1 76.81 102 TYR A O 1
ATOM 786 N N . ALA A 1 103 ? 21.922 26.891 35.031 1 78.88 103 ALA A N 1
ATOM 787 C CA . ALA A 1 103 ? 21.062 25.719 34.844 1 78.88 103 ALA A CA 1
ATOM 788 C C . ALA A 1 103 ? 20.5 25.672 33.406 1 78.88 103 ALA A C 1
ATOM 790 O O . ALA A 1 103 ? 20.438 24.609 32.812 1 78.88 103 ALA A O 1
ATOM 791 N N . ILE A 1 104 ? 20.125 26.734 32.938 1 78.81 104 ILE A N 1
ATOM 792 C CA . ILE A 1 104 ? 19.594 26.797 31.578 1 78.81 104 ILE A CA 1
ATOM 793 C C . ILE A 1 104 ? 20.688 26.438 30.578 1 78.81 104 ILE A C 1
ATOM 795 O O . ILE A 1 104 ? 20.438 25.719 29.609 1 78.81 104 ILE A O 1
ATOM 799 N N . ARG A 1 105 ? 21.891 26.875 30.875 1 76.75 105 ARG A N 1
ATOM 800 C CA . ARG A 1 105 ? 23.016 26.547 30.016 1 76.75 105 ARG A CA 1
ATOM 801 C C . ARG A 1 105 ? 23.266 25.047 30 1 76.75 105 ARG A C 1
ATOM 803 O O . ARG A 1 105 ? 23.5 24.453 28.953 1 76.75 105 ARG A O 1
ATOM 810 N N . CYS A 1 106 ? 23.125 24.484 31.094 1 75.12 106 CYS A N 1
ATOM 811 C CA . CYS A 1 106 ? 23.359 23.047 31.203 1 75.12 106 CYS A CA 1
ATOM 812 C C . CYS A 1 106 ? 22.25 22.281 30.484 1 75.12 106 CYS A C 1
ATOM 814 O O . CYS A 1 106 ? 22.531 21.312 29.781 1 75.12 106 CYS A O 1
ATOM 816 N N . LEU A 1 107 ? 21.109 22.688 30.625 1 77.44 107 LEU A N 1
ATOM 817 C CA . LEU A 1 107 ? 19.984 22.031 29.969 1 77.44 107 LEU A CA 1
ATOM 818 C C . LEU A 1 107 ? 20.094 22.172 28.453 1 77.44 107 LEU A C 1
ATOM 820 O O . LEU A 1 107 ? 19.828 21.203 27.719 1 77.44 107 LEU A O 1
ATOM 824 N N . LEU A 1 108 ? 20.453 23.312 28.062 1 79 108 LEU A N 1
ATOM 825 C CA . LEU A 1 108 ? 20.625 23.562 26.641 1 79 108 LEU A CA 1
ATOM 826 C C . LEU A 1 108 ? 21.766 22.719 26.062 1 79 108 LEU A C 1
ATOM 828 O O . LEU A 1 108 ? 21.641 22.172 24.969 1 79 108 LEU A O 1
ATOM 832 N N . ALA A 1 109 ? 22.781 22.688 26.828 1 75.56 109 ALA A N 1
ATOM 833 C CA . ALA A 1 109 ? 23.922 21.875 26.391 1 75.56 109 ALA A CA 1
ATOM 834 C C . ALA A 1 109 ? 23.531 20.406 26.266 1 75.56 109 ALA A C 1
ATOM 836 O O . ALA A 1 109 ? 23.938 19.719 25.328 1 75.56 109 ALA A O 1
ATOM 837 N N . MET A 1 110 ? 22.781 19.969 27.203 1 73.06 110 MET A N 1
ATOM 838 C CA . MET A 1 110 ? 22.312 18.578 27.172 1 73.06 110 MET A CA 1
ATOM 839 C C . MET A 1 110 ? 21.406 18.344 25.969 1 73.06 110 MET A C 1
ATOM 841 O O . MET A 1 110 ? 21.516 17.312 25.297 1 73.06 110 MET A O 1
ATOM 845 N N . PHE A 1 111 ? 20.656 19.25 25.734 1 74.5 111 PHE A N 1
ATOM 846 C CA . PHE A 1 111 ? 19.75 19.156 24.594 1 74.5 111 PHE A CA 1
ATOM 847 C C . PHE A 1 111 ? 20.5 19.172 23.281 1 74.5 111 PHE A C 1
ATOM 849 O O . PHE A 1 111 ? 20.234 18.359 22.391 1 74.5 111 PHE A O 1
ATOM 856 N N . LEU A 1 112 ? 21.438 20.016 23.25 1 74.38 112 LEU A N 1
ATOM 857 C CA . LEU A 1 112 ? 22.203 20.156 22.016 1 74.38 112 LEU A CA 1
ATOM 858 C C . LEU A 1 112 ? 23.109 18.953 21.797 1 74.38 112 LEU A C 1
ATOM 860 O O . LEU A 1 112 ? 23.469 18.625 20.656 1 74.38 112 LEU A O 1
ATOM 864 N N . SER A 1 113 ? 23.422 18.344 22.828 1 73.56 113 SER A N 1
ATOM 865 C CA . SER A 1 113 ? 24.281 17.172 22.719 1 73.56 113 SER A CA 1
ATOM 866 C C . SER A 1 113 ? 23.562 16.031 22.016 1 73.56 113 SER A C 1
ATOM 868 O O . SER A 1 113 ? 24.203 15.133 21.453 1 73.56 113 SER A O 1
ATOM 870 N N . LEU A 1 114 ? 22.312 16.109 22.031 1 72.25 114 LEU A N 1
ATOM 871 C CA . LEU A 1 114 ? 21.531 15.078 21.359 1 72.25 114 LEU A CA 1
ATOM 872 C C . LEU A 1 114 ? 21.641 15.211 19.844 1 72.25 114 LEU A C 1
ATOM 874 O O . LEU A 1 114 ? 21.406 14.234 19.125 1 72.25 114 LEU A O 1
ATOM 878 N N . PHE A 1 115 ? 22.078 16.375 19.453 1 71.69 115 PHE A N 1
ATOM 879 C CA . PHE A 1 115 ? 22.109 16.656 18.016 1 71.69 115 PHE A CA 1
ATOM 880 C C . PHE A 1 115 ? 23.547 16.672 17.5 1 71.69 115 PHE A C 1
ATOM 882 O O . PHE A 1 115 ? 23.828 17.25 16.453 1 71.69 115 PHE A O 1
ATOM 889 N N . ARG A 1 116 ? 24.406 16.156 18.281 1 68.25 116 ARG A N 1
ATOM 890 C CA . ARG A 1 116 ? 25.828 16.219 17.953 1 68.25 116 ARG A CA 1
ATOM 891 C C . ARG A 1 116 ? 26.172 15.32 16.781 1 68.25 116 ARG A C 1
ATOM 893 O O . ARG A 1 116 ? 27.031 15.672 15.953 1 68.25 116 ARG A O 1
ATOM 900 N N . ASN A 1 117 ? 25.547 14.172 16.641 1 70.38 117 ASN A N 1
ATOM 901 C CA . ASN A 1 117 ? 25.953 13.203 15.633 1 70.38 117 ASN A CA 1
ATOM 902 C C . ASN A 1 117 ? 25.031 13.234 14.422 1 70.38 117 ASN A C 1
ATOM 904 O O . ASN A 1 117 ? 23.828 13.422 14.57 1 70.38 117 ASN A O 1
ATOM 908 N N . SER A 1 118 ? 25.797 13.414 13.32 1 71.12 118 SER A N 1
ATOM 909 C CA . SER A 1 118 ? 25.016 13.266 12.102 1 71.12 118 SER A CA 1
ATOM 910 C C . SER A 1 118 ? 24.703 11.805 11.812 1 71.12 118 SER A C 1
ATOM 912 O O . SER A 1 118 ? 25.516 10.922 12.094 1 71.12 118 SER A O 1
ATOM 914 N N . GLN A 1 119 ? 23.469 11.57 11.727 1 77.31 119 GLN A N 1
ATOM 915 C CA . GLN A 1 119 ? 23.062 10.219 11.367 1 77.31 119 GLN A CA 1
ATOM 916 C C . GLN A 1 119 ? 22.5 10.172 9.945 1 77.31 119 GLN A C 1
ATOM 918 O O . GLN A 1 119 ? 21.297 10.109 9.742 1 77.31 119 GLN A O 1
ATOM 923 N N . PRO A 1 120 ? 23.375 10.102 8.961 1 77.5 120 PRO A N 1
ATOM 924 C CA . PRO A 1 120 ? 22.891 10.133 7.574 1 77.5 120 PRO A CA 1
ATOM 925 C C . PRO A 1 120 ? 22.031 8.922 7.215 1 77.5 120 PRO A C 1
ATOM 927 O O . PRO A 1 120 ? 21.125 9.023 6.387 1 77.5 120 PRO A O 1
ATOM 930 N N . ARG A 1 121 ? 22.359 7.859 7.883 1 81.75 121 ARG A N 1
ATOM 931 C CA . ARG A 1 121 ? 21.578 6.652 7.617 1 81.75 121 ARG A CA 1
ATOM 932 C C . ARG A 1 121 ? 20.125 6.832 8.062 1 81.75 121 ARG A C 1
ATOM 934 O O . ARG A 1 121 ? 19.203 6.449 7.348 1 81.75 121 ARG A O 1
ATOM 941 N N . LEU A 1 122 ? 20.031 7.363 9.18 1 84.94 122 LEU A N 1
ATOM 942 C CA . LEU A 1 122 ? 18.703 7.582 9.734 1 84.94 122 LEU A CA 1
ATOM 943 C C . LEU A 1 122 ? 17.938 8.641 8.938 1 84.94 122 LEU A C 1
ATOM 945 O O . LEU A 1 122 ? 16.719 8.578 8.812 1 84.94 122 LEU A O 1
ATOM 949 N N . GLN A 1 123 ? 18.609 9.5 8.414 1 83.31 123 GLN A N 1
ATOM 950 C CA . GLN A 1 123 ? 17.984 10.539 7.605 1 83.31 123 GLN A CA 1
ATOM 951 C C . GLN A 1 123 ? 17.438 9.969 6.297 1 83.31 123 GLN A C 1
ATOM 953 O O . GLN A 1 123 ? 16.328 10.289 5.8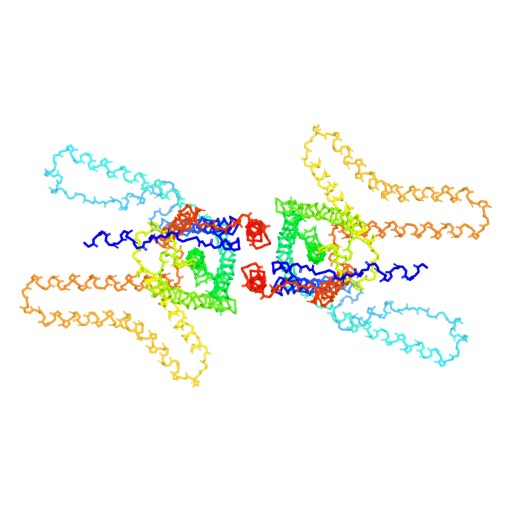87 1 83.31 123 GLN A O 1
ATOM 958 N N . LEU A 1 124 ? 18.234 9.203 5.707 1 81.25 124 LEU A N 1
ATOM 959 C CA . LEU A 1 124 ? 17.781 8.562 4.469 1 81.25 124 LEU A CA 1
ATOM 960 C C . LEU A 1 124 ? 16.609 7.633 4.723 1 81.25 124 LEU A C 1
ATOM 962 O O . LEU A 1 124 ? 15.664 7.594 3.934 1 81.25 124 LEU A O 1
ATOM 966 N N . PHE A 1 125 ? 16.719 6.918 5.719 1 85.94 125 PHE A N 1
ATOM 967 C CA . PHE A 1 125 ? 15.633 6.031 6.105 1 85.94 125 PHE A CA 1
ATOM 968 C C . PHE A 1 125 ? 14.336 6.816 6.281 1 85.94 125 PHE A C 1
ATOM 970 O O . PHE A 1 125 ? 13.297 6.438 5.746 1 85.94 125 PHE A O 1
ATOM 977 N N . SER A 1 126 ? 14.453 7.809 7.113 1 86.19 126 SER A N 1
ATOM 978 C CA . SER A 1 126 ? 13.258 8.578 7.434 1 86.19 126 SER A CA 1
ATOM 979 C C . SER A 1 126 ? 12.672 9.242 6.188 1 86.19 126 SER A C 1
ATOM 981 O O . SER A 1 126 ? 11.453 9.344 6.043 1 86.19 126 SER A O 1
ATOM 983 N N . GLN A 1 127 ? 13.461 9.648 5.312 1 81.81 127 GLN A N 1
ATOM 984 C CA . GLN A 1 127 ? 12.977 10.273 4.082 1 81.81 127 GLN A CA 1
ATOM 985 C C . GLN A 1 127 ? 12.242 9.266 3.205 1 81.81 127 GLN A C 1
ATOM 987 O O . GLN A 1 127 ? 11.141 9.547 2.721 1 81.81 127 GLN A O 1
ATOM 992 N N . MET A 1 128 ? 12.82 8.18 3.027 1 83 128 MET A N 1
ATOM 993 C CA . MET A 1 128 ? 12.203 7.148 2.203 1 83 128 MET A CA 1
ATOM 994 C C . MET A 1 128 ? 10.914 6.641 2.846 1 83 128 MET A C 1
ATOM 996 O O . MET A 1 128 ? 9.945 6.344 2.146 1 83 128 MET A O 1
ATOM 1000 N N . ALA A 1 129 ? 11.039 6.516 4.109 1 87.19 129 ALA A N 1
ATOM 1001 C CA . ALA A 1 129 ? 9.859 6.059 4.844 1 87.19 129 ALA A CA 1
ATOM 1002 C C . ALA A 1 129 ? 8.711 7.055 4.719 1 87.19 129 ALA A C 1
ATOM 1004 O O . ALA A 1 129 ? 7.559 6.664 4.539 1 87.19 129 ALA A O 1
ATOM 1005 N N . LEU A 1 130 ? 9.047 8.25 4.836 1 85.38 130 LEU A N 1
ATOM 1006 C CA . LEU A 1 130 ? 8.023 9.281 4.738 1 85.38 130 LEU A CA 1
ATOM 1007 C C . LEU A 1 130 ? 7.402 9.305 3.344 1 85.38 130 LEU A C 1
ATOM 1009 O O . LEU A 1 130 ? 6.199 9.516 3.197 1 85.38 130 LEU A O 1
ATOM 1013 N N . ASP A 1 131 ? 8.117 9.07 2.35 1 81.88 131 ASP A N 1
ATOM 1014 C CA . ASP A 1 131 ? 7.605 9.031 0.985 1 81.88 131 ASP A CA 1
ATOM 1015 C C . ASP A 1 131 ? 6.586 7.902 0.817 1 81.88 131 ASP A C 1
ATOM 1017 O O . ASP A 1 131 ? 5.523 8.102 0.229 1 81.88 131 ASP A O 1
ATOM 1021 N N . ARG A 1 132 ? 6.93 6.852 1.369 1 85.25 132 ARG A N 1
ATOM 1022 C CA . ARG A 1 132 ? 6.055 5.688 1.255 1 85.25 132 ARG A CA 1
ATOM 1023 C C . ARG A 1 132 ? 4.766 5.891 2.047 1 85.25 132 ARG A C 1
ATOM 1025 O O . ARG A 1 132 ? 3.682 5.535 1.581 1 85.25 132 ARG A O 1
ATOM 1032 N N . LEU A 1 133 ? 4.98 6.344 3.176 1 88.5 133 LEU A N 1
ATOM 1033 C CA . LEU A 1 133 ? 3.818 6.582 4.027 1 88.5 133 LEU A CA 1
ATOM 1034 C C . LEU A 1 133 ? 2.906 7.637 3.412 1 88.5 133 LEU A C 1
ATOM 1036 O O . LEU A 1 133 ? 1.68 7.535 3.502 1 88.5 133 LEU A O 1
ATOM 1040 N N . CYS A 1 134 ? 3.457 8.57 2.779 1 85 134 CYS A N 1
ATOM 1041 C CA . CYS A 1 134 ? 2.678 9.617 2.121 1 85 134 CYS A CA 1
ATOM 1042 C C . CYS A 1 134 ? 1.858 9.047 0.972 1 85 134 CYS A C 1
ATOM 1044 O O . CYS A 1 134 ? 0.678 9.367 0.825 1 85 134 CYS A O 1
ATOM 1046 N N . ASP A 1 135 ? 2.436 8.242 0.198 1 86.38 135 ASP A N 1
ATOM 1047 C CA . ASP A 1 135 ? 1.726 7.633 -0.922 1 86.38 135 ASP A CA 1
ATOM 1048 C C . ASP A 1 135 ? 0.551 6.785 -0.434 1 86.38 135 ASP A C 1
ATOM 1050 O O . ASP A 1 135 ? -0.536 6.832 -1.015 1 86.38 135 ASP A O 1
ATOM 1054 N N . LEU A 1 136 ? 0.798 6.082 0.575 1 89.94 136 LEU A N 1
ATOM 1055 C CA . LEU A 1 136 ? -0.253 5.234 1.124 1 89.94 136 LEU A CA 1
ATOM 1056 C C . LEU A 1 136 ? -1.397 6.074 1.68 1 89.94 136 LEU A C 1
ATOM 1058 O O . LEU A 1 136 ? -2.568 5.758 1.457 1 89.94 136 LEU A O 1
ATOM 1062 N N . GLN A 1 137 ? -1.069 7.055 2.383 1 90.5 137 GLN A N 1
ATOM 1063 C CA . GLN A 1 137 ? -2.092 7.914 2.971 1 90.5 137 GLN A CA 1
ATOM 1064 C C . GLN A 1 137 ? -2.83 8.711 1.896 1 90.5 137 GLN A C 1
ATOM 1066 O O . GLN A 1 137 ? -4.027 8.977 2.027 1 90.5 137 GLN A O 1
ATOM 1071 N N . LEU A 1 138 ? -2.117 9.102 0.9 1 89.06 138 LEU A N 1
ATOM 1072 C CA . LEU A 1 138 ? -2.762 9.781 -0.219 1 89.06 138 LEU A CA 1
ATOM 1073 C C . LEU A 1 138 ? -3.822 8.891 -0.858 1 89.06 138 LEU A C 1
ATOM 1075 O O . LEU A 1 138 ? -4.941 9.336 -1.115 1 89.06 138 LEU A O 1
ATOM 1079 N N . VAL A 1 139 ? -3.463 7.707 -1.022 1 91.5 139 VAL A N 1
ATOM 1080 C CA . VAL A 1 139 ? -4.371 6.773 -1.682 1 91.5 139 VAL A CA 1
ATOM 1081 C C . VAL A 1 139 ? -5.535 6.445 -0.754 1 91.5 139 VAL A C 1
ATOM 1083 O O . VAL A 1 139 ? -6.695 6.473 -1.172 1 91.5 139 VAL A O 1
ATOM 1086 N N . THR A 1 140 ? -5.266 6.145 0.5 1 93.5 140 THR A N 1
ATOM 1087 C CA . THR A 1 140 ? -6.316 5.797 1.448 1 93.5 140 THR A CA 1
ATOM 1088 C C . THR A 1 140 ? -7.223 6.992 1.72 1 93.5 140 THR A C 1
ATOM 1090 O O . THR A 1 140 ? -8.445 6.848 1.813 1 93.5 140 THR A O 1
ATOM 1093 N N . GLY A 1 141 ? -6.594 8.156 1.871 1 93.31 141 GLY A N 1
ATOM 1094 C CA . GLY A 1 141 ? -7.383 9.359 2.086 1 93.31 141 GLY A CA 1
ATOM 1095 C C . GLY A 1 141 ? -8.289 9.695 0.917 1 93.31 141 GLY A C 1
ATOM 1096 O O . GLY A 1 141 ? -9.453 10.062 1.109 1 93.31 141 GLY A O 1
ATOM 1097 N N . THR A 1 142 ? -7.789 9.547 -0.264 1 93.44 142 THR A N 1
ATOM 1098 C CA . THR A 1 142 ? -8.594 9.812 -1.448 1 93.44 142 THR A CA 1
ATOM 1099 C C . THR A 1 142 ? -9.711 8.773 -1.589 1 93.44 142 THR A C 1
ATOM 1101 O O . THR A 1 142 ? -10.836 9.109 -1.958 1 93.44 142 THR A O 1
ATOM 1104 N N . ALA A 1 143 ? -9.383 7.594 -1.271 1 94.75 143 ALA A N 1
ATOM 1105 C CA . ALA A 1 143 ? -10.367 6.523 -1.381 1 94.75 143 ALA A CA 1
ATOM 1106 C C . ALA A 1 143 ? -11.539 6.758 -0.435 1 94.75 143 ALA A C 1
ATOM 1108 O O . ALA A 1 143 ? -12.695 6.551 -0.809 1 94.75 143 ALA A O 1
ATOM 1109 N N . ILE A 1 144 ? -11.234 7.184 0.747 1 95.56 144 ILE A N 1
ATOM 1110 C CA . ILE A 1 144 ? -12.297 7.359 1.727 1 95.56 144 ILE A CA 1
ATOM 1111 C C . ILE A 1 144 ? -13.18 8.539 1.325 1 95.56 144 ILE A C 1
ATOM 1113 O O . ILE A 1 144 ? -14.391 8.516 1.532 1 95.56 144 ILE A O 1
ATOM 1117 N N . ILE A 1 145 ? -12.594 9.547 0.731 1 95.88 145 ILE A N 1
ATOM 1118 C CA . ILE A 1 145 ? -13.375 10.703 0.288 1 95.88 145 ILE A CA 1
ATOM 1119 C C . ILE A 1 145 ? -14.25 10.312 -0.899 1 95.88 145 ILE A C 1
ATOM 1121 O O . ILE A 1 145 ? -15.414 10.711 -0.978 1 95.88 145 ILE A O 1
ATOM 1125 N N . ILE A 1 146 ? -13.734 9.523 -1.778 1 95.5 146 ILE A N 1
ATOM 1126 C CA . ILE A 1 146 ? -14.516 9.062 -2.924 1 95.5 146 ILE A CA 1
ATOM 1127 C C . ILE A 1 146 ? -15.68 8.203 -2.443 1 95.5 146 ILE A C 1
ATOM 1129 O O . ILE A 1 146 ? -16.797 8.305 -2.965 1 95.5 146 ILE A O 1
ATOM 1133 N N . ALA A 1 147 ? -15.445 7.418 -1.454 1 94.06 147 ALA A N 1
ATOM 1134 C CA . ALA A 1 147 ? -16.516 6.609 -0.872 1 94.06 147 ALA A CA 1
ATOM 1135 C C . ALA A 1 147 ? -17.594 7.492 -0.249 1 94.06 147 ALA A C 1
ATOM 1137 O O . ALA A 1 147 ? -18.781 7.191 -0.348 1 94.06 147 ALA A O 1
ATOM 1138 N N . GLY A 1 148 ? -17.109 8.57 0.364 1 95.25 148 GLY A N 1
ATOM 1139 C CA . GLY A 1 148 ? -18.062 9.516 0.936 1 95.25 148 GLY A CA 1
ATOM 1140 C C . GLY A 1 148 ? -18.906 10.211 -0.108 1 95.25 148 GLY A C 1
ATOM 1141 O O . GLY A 1 148 ? -20.109 10.398 0.087 1 95.25 148 GLY A O 1
ATOM 1142 N N . ILE A 1 149 ? -18.312 10.531 -1.173 1 95.25 149 ILE A N 1
ATOM 1143 C CA . ILE A 1 149 ? -19.031 11.211 -2.246 1 95.25 149 ILE A CA 1
ATOM 1144 C C . ILE A 1 149 ? -20 10.242 -2.91 1 95.25 149 ILE A C 1
ATOM 1146 O O . ILE A 1 149 ? -21.141 10.609 -3.211 1 95.25 149 ILE A O 1
ATOM 1150 N N . ALA A 1 150 ? -19.625 9.016 -3.053 1 92 150 ALA A N 1
ATOM 1151 C CA . ALA A 1 150 ? -20.469 8 -3.688 1 92 150 ALA A CA 1
ATOM 1152 C C . ALA A 1 150 ? -21.656 7.652 -2.811 1 92 150 ALA A C 1
ATOM 1154 O O . ALA A 1 150 ? -22.75 7.371 -3.32 1 92 150 ALA A O 1
ATOM 1155 N N . GLY A 1 151 ? -21.5 7.691 -1.525 1 90.12 151 GLY A N 1
ATOM 1156 C CA . GLY A 1 151 ? -22.578 7.359 -0.605 1 90.12 151 GLY A CA 1
ATOM 1157 C C . GLY A 1 151 ? -23.203 8.578 0.037 1 90.12 151 GLY A C 1
ATOM 1158 O O . GLY A 1 151 ? -23.828 8.477 1.099 1 90.12 151 GLY A O 1
ATOM 1159 N N . PHE A 1 152 ? -23.125 9.656 -0.568 1 89.69 152 PHE A N 1
ATOM 1160 C CA . PHE A 1 152 ? -23.516 10.914 0.05 1 89.69 152 PHE A CA 1
ATOM 1161 C C . PHE A 1 152 ? -25 10.906 0.412 1 89.69 152 PHE A C 1
ATOM 1163 O O . PHE A 1 152 ? -25.375 11.352 1.5 1 89.69 152 PHE A O 1
ATOM 1170 N N . HIS A 1 153 ? -25.844 10.305 -0.352 1 85.88 153 HIS A N 1
ATOM 1171 C CA . HIS A 1 153 ? -27.297 10.398 -0.162 1 85.88 153 HIS A CA 1
ATOM 1172 C C . HIS A 1 153 ? -27.781 9.391 0.876 1 85.88 153 HIS A C 1
ATOM 1174 O O . HIS A 1 153 ? -28.859 9.555 1.451 1 85.88 153 HIS A O 1
ATOM 1180 N N . HIS A 1 154 ? -26.938 8.406 1.202 1 85.5 154 HIS A N 1
ATOM 1181 C CA . HIS A 1 154 ? -27.375 7.363 2.117 1 85.5 154 HIS A CA 1
ATOM 1182 C C . HIS A 1 154 ? -26.578 7.383 3.414 1 85.5 154 HIS A C 1
ATOM 1184 O O . HIS A 1 154 ? -26.906 6.672 4.363 1 85.5 154 HIS A O 1
ATOM 1190 N N . MET A 1 155 ? -25.75 8.336 3.5 1 90.56 155 MET A N 1
ATOM 1191 C CA . MET A 1 155 ? -24.844 8.328 4.652 1 90.56 155 MET A CA 1
ATOM 1192 C C . MET A 1 155 ? -25.328 9.312 5.719 1 90.56 155 MET A C 1
ATOM 1194 O O . MET A 1 155 ? -25.844 10.383 5.395 1 90.56 155 MET A O 1
ATOM 1198 N N . SER A 1 156 ? -25.219 8.875 6.945 1 92.81 156 SER A N 1
ATOM 1199 C CA . SER A 1 156 ? -25.562 9.75 8.062 1 92.81 156 SER A CA 1
ATOM 1200 C C . SER A 1 156 ? -24.516 10.828 8.273 1 92.81 156 SER A C 1
ATOM 1202 O O . SER A 1 156 ? -23.391 10.711 7.789 1 92.81 156 SER A O 1
ATOM 1204 N N . PHE A 1 157 ? -24.906 11.859 8.992 1 91.12 157 PHE A N 1
ATOM 1205 C CA . PHE A 1 157 ? -23.969 12.945 9.297 1 91.12 157 PHE A CA 1
ATOM 1206 C C . PHE A 1 157 ? -22.828 12.445 10.172 1 91.12 157 PHE A C 1
ATOM 1208 O O . PHE A 1 157 ? -21.703 12.938 10.07 1 91.12 157 PHE A O 1
ATOM 1215 N N . TYR A 1 158 ? -23.125 11.453 10.93 1 91.44 158 TYR A N 1
ATOM 1216 C CA . TYR A 1 158 ? -22.125 10.805 11.773 1 91.44 158 TYR A CA 1
ATOM 1217 C C . TYR A 1 158 ? -21 10.227 10.938 1 91.44 158 TYR A C 1
ATOM 1219 O O . TYR A 1 158 ? -19.812 10.5 11.188 1 91.44 158 TYR A O 1
ATOM 1227 N N . HIS A 1 159 ? -21.328 9.5 9.961 1 94.69 159 HIS A N 1
ATOM 1228 C CA . HIS A 1 159 ? -20.344 8.883 9.094 1 94.69 159 HIS A CA 1
ATOM 1229 C C . HIS A 1 159 ? -19.625 9.922 8.234 1 94.69 159 HIS A C 1
ATOM 1231 O O . HIS A 1 159 ? -18.438 9.781 7.949 1 94.69 159 HIS A O 1
ATOM 1237 N N . GLN A 1 160 ? -20.344 10.953 7.883 1 93.62 160 GLN A N 1
ATOM 1238 C CA . GLN A 1 160 ? -19.734 12.023 7.094 1 93.62 160 GLN A CA 1
ATOM 1239 C C . GLN A 1 160 ? -18.656 12.75 7.898 1 93.62 160 GLN A C 1
ATOM 1241 O O . GLN A 1 160 ? -17.609 13.109 7.359 1 93.62 160 GLN A O 1
ATOM 1246 N N . SER A 1 161 ? -18.938 12.969 9.109 1 91.25 161 SER A N 1
ATOM 1247 C CA . SER A 1 161 ? -17.969 13.633 9.977 1 91.25 161 SER A CA 1
ATOM 1248 C C . SER A 1 161 ? -16.719 12.789 10.156 1 91.25 161 SER A C 1
ATOM 1250 O O . SER A 1 161 ? -15.602 13.312 10.172 1 91.25 161 SER A O 1
ATOM 1252 N N . LEU A 1 162 ? -16.859 11.508 10.273 1 94.5 162 LEU A N 1
ATOM 1253 C CA . LEU A 1 162 ? -15.719 10.609 10.43 1 94.5 162 LEU A CA 1
ATOM 1254 C C . LEU A 1 162 ? -14.852 10.617 9.172 1 94.5 162 LEU A C 1
ATOM 1256 O O . LEU A 1 162 ? -13.625 10.633 9.258 1 94.5 162 LEU A O 1
ATOM 1260 N N . ILE A 1 163 ? -15.469 10.602 8.055 1 96 163 ILE A N 1
ATOM 1261 C CA . ILE A 1 163 ? -14.758 10.617 6.785 1 96 163 ILE A CA 1
ATOM 1262 C C . ILE A 1 163 ? -13.891 11.867 6.695 1 96 163 ILE A C 1
ATOM 1264 O O . ILE A 1 163 ? -12.727 11.797 6.293 1 96 163 ILE A O 1
ATOM 1268 N N . THR A 1 164 ? -14.445 12.984 7.094 1 92.56 164 THR A N 1
ATOM 1269 C CA . THR A 1 164 ? -13.703 14.242 7.062 1 92.56 164 THR A CA 1
ATOM 1270 C C . THR A 1 164 ? -12.508 14.188 8.008 1 92.56 164 THR A C 1
ATOM 1272 O O . THR A 1 164 ? -11.406 14.602 7.652 1 92.56 164 THR A O 1
ATOM 1275 N N . SER A 1 165 ? -12.75 13.656 9.164 1 92.5 165 SER A N 1
ATOM 1276 C CA . SER A 1 165 ? -11.664 13.555 10.133 1 92.5 165 SER A CA 1
ATOM 1277 C C . SER A 1 165 ? -10.562 12.617 9.641 1 92.5 165 SER A C 1
ATOM 1279 O O . SER A 1 165 ? -9.375 12.891 9.844 1 92.5 165 SER A O 1
ATOM 1281 N N . TYR A 1 166 ? -10.938 11.516 9.016 1 95 166 TYR A N 1
ATOM 1282 C CA . TYR A 1 166 ? -9.961 10.594 8.461 1 95 166 TYR A CA 1
ATOM 1283 C C . TYR A 1 166 ? -9.094 11.281 7.41 1 95 166 TYR A C 1
ATOM 1285 O O . TYR A 1 166 ? -7.871 11.133 7.406 1 95 166 TYR A O 1
ATOM 1293 N N . TRP A 1 167 ? -9.742 11.961 6.559 1 94.19 167 TRP A N 1
ATOM 1294 C CA . TRP A 1 167 ? -9 12.641 5.496 1 94.19 167 TRP A CA 1
ATOM 1295 C C . TRP A 1 167 ? -8.047 13.68 6.074 1 94.19 167 TRP A C 1
ATOM 1297 O O . TRP A 1 167 ? -6.914 13.812 5.613 1 94.19 167 TRP A O 1
ATOM 1307 N N . LEU A 1 168 ? -8.492 14.383 7.047 1 89.56 168 LEU A N 1
ATOM 1308 C CA . LEU A 1 168 ? -7.648 15.383 7.684 1 89.56 168 LEU A CA 1
ATOM 1309 C C . LEU A 1 168 ? -6.434 14.734 8.336 1 89.56 168 LEU A C 1
ATOM 1311 O O . LEU A 1 168 ? -5.352 15.328 8.375 1 89.56 168 LEU A O 1
ATOM 1315 N N . LEU A 1 169 ? -6.629 13.602 8.844 1 89.44 169 LEU A N 1
ATOM 1316 C CA . LEU A 1 169 ? -5.516 12.844 9.406 1 89.44 169 LEU A CA 1
ATOM 1317 C C . LEU A 1 169 ? -4.496 12.492 8.328 1 89.44 169 LEU A C 1
ATOM 1319 O O . LEU A 1 169 ? -3.289 12.523 8.578 1 89.44 169 LEU A O 1
ATOM 1323 N N . THR A 1 170 ? -4.98 12.195 7.156 1 87.19 170 THR A N 1
ATOM 1324 C CA . THR A 1 170 ? -4.094 11.844 6.051 1 87.19 170 THR A CA 1
ATOM 1325 C C . THR A 1 170 ? -3.393 13.086 5.508 1 87.19 170 THR A C 1
ATOM 1327 O O . THR A 1 170 ? -2.266 13 5.012 1 87.19 170 THR A O 1
ATOM 1330 N N . LEU A 1 171 ? -3.969 14.227 5.531 1 77.69 171 LEU A N 1
ATOM 1331 C CA . LEU A 1 171 ? -3.393 15.484 5.07 1 77.69 171 LEU A CA 1
ATOM 1332 C C . LEU A 1 171 ? -2.078 15.773 5.789 1 77.69 171 LEU A C 1
ATOM 1334 O O . LEU A 1 171 ? -1.134 16.281 5.18 1 77.69 171 LEU A O 1
ATOM 1338 N N . ASN A 1 172 ? -1.933 15.359 6.957 1 68.19 172 ASN A N 1
ATOM 1339 C CA . ASN A 1 172 ? -0.704 15.555 7.719 1 68.19 172 ASN A CA 1
ATOM 1340 C C . ASN A 1 172 ? 0.494 14.914 7.027 1 68.19 172 ASN A C 1
ATOM 1342 O O . ASN A 1 172 ? 1.585 15.484 7.004 1 68.19 172 ASN A O 1
ATOM 1346 N N . SER A 1 173 ? 0.293 13.703 6.473 1 61.56 173 SER A N 1
ATOM 1347 C CA . SER A 1 173 ? 1.378 13.008 5.781 1 61.56 173 SER A CA 1
ATOM 1348 C C . SER A 1 173 ? 1.815 13.773 4.539 1 61.56 173 SER A C 1
ATOM 1350 O O . SER A 1 173 ? 3.008 13.844 4.234 1 61.56 173 SER A O 1
ATOM 1352 N N . PHE A 1 174 ? 0.863 14.289 3.887 1 61.12 174 PHE A N 1
ATOM 1353 C CA . PHE A 1 174 ? 1.159 15.055 2.682 1 61.12 174 PHE A CA 1
ATOM 1354 C C . PHE A 1 174 ? 2.092 16.219 2.996 1 61.12 174 PHE A C 1
ATOM 1356 O O . PHE A 1 174 ? 3.061 16.453 2.271 1 61.12 174 PHE A O 1
ATOM 1363 N N . TRP A 1 175 ? 1.852 16.781 4.055 1 65.94 175 TRP A N 1
ATOM 1364 C CA . TRP A 1 175 ? 2.633 17.953 4.426 1 65.94 175 TRP A CA 1
ATOM 1365 C C . TRP A 1 175 ? 4.055 17.562 4.809 1 65.94 175 TRP A C 1
ATOM 1367 O O . TRP A 1 175 ? 5.008 18.281 4.488 1 65.94 175 TRP A O 1
ATOM 1377 N N . ALA A 1 176 ? 4.125 16.391 5.289 1 58.03 176 ALA A N 1
ATOM 1378 C CA . ALA A 1 176 ? 5.461 15.922 5.645 1 58.03 176 ALA A CA 1
ATOM 1379 C C . ALA A 1 176 ? 6.27 15.57 4.395 1 58.03 176 ALA A C 1
ATOM 1381 O O . ALA A 1 176 ? 7.48 15.789 4.352 1 58.03 176 ALA A O 1
ATOM 1382 N N . ALA A 1 177 ? 5.648 14.898 3.391 1 57.97 177 ALA A N 1
ATOM 1383 C CA . ALA A 1 177 ? 6.309 14.445 2.172 1 57.97 177 ALA A CA 1
ATOM 1384 C C . ALA A 1 177 ? 6.758 15.625 1.317 1 57.97 177 ALA A C 1
ATOM 1386 O O . ALA A 1 177 ? 7.766 15.539 0.609 1 57.97 177 ALA A O 1
ATOM 1387 N N . ARG A 1 178 ? 5.949 16.594 1.311 1 58.19 178 ARG A N 1
ATOM 1388 C CA . ARG A 1 178 ? 6.234 17.734 0.447 1 58.19 178 ARG A CA 1
ATOM 1389 C C . ARG A 1 178 ? 7.566 18.375 0.816 1 58.19 178 ARG A C 1
ATOM 1391 O O . ARG A 1 178 ? 8.312 18.828 -0.06 1 58.19 178 ARG A O 1
ATOM 1398 N N . ALA A 1 179 ? 7.773 18.359 2.064 1 53.34 179 ALA A N 1
ATOM 1399 C CA . ALA A 1 179 ? 9.039 18.953 2.482 1 53.34 179 ALA A CA 1
ATOM 1400 C C . ALA A 1 179 ? 10.227 18.188 1.905 1 53.34 179 ALA A C 1
ATOM 1402 O O . AL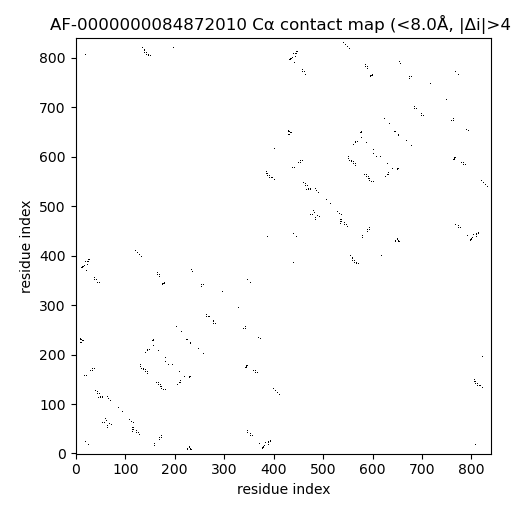A A 1 179 ? 11.25 18.781 1.558 1 53.34 179 ALA A O 1
ATOM 1403 N N . GLY A 1 180 ? 10.078 16.891 1.917 1 50.75 180 GLY A N 1
ATOM 1404 C CA . GLY A 1 180 ? 11.18 16.094 1.406 1 50.75 180 GLY A CA 1
ATOM 1405 C C . GLY A 1 180 ? 11.281 16.125 -0.107 1 50.75 180 GLY A C 1
ATOM 1406 O O . GLY A 1 180 ? 12.383 16.141 -0.659 1 50.75 180 GLY A O 1
ATOM 1407 N N . TYR A 1 181 ? 10.109 16.062 -0.74 1 50.38 181 TYR A N 1
ATOM 1408 C CA . TYR A 1 181 ? 10.086 15.938 -2.193 1 50.38 181 TYR A CA 1
ATOM 1409 C C . TYR A 1 181 ? 10.547 17.234 -2.855 1 50.38 181 TYR A C 1
ATOM 1411 O O . TYR A 1 181 ? 11.281 17.203 -3.844 1 50.38 181 TYR A O 1
ATOM 1419 N N . LEU A 1 182 ? 9.977 18.297 -2.367 1 48.38 182 LEU A N 1
ATOM 1420 C CA . LEU A 1 182 ? 10.234 19.562 -3.041 1 48.38 182 LEU A CA 1
ATOM 1421 C C . LEU A 1 182 ? 11.672 20.016 -2.793 1 48.38 182 LEU A C 1
ATOM 1423 O O . LEU A 1 182 ? 12.227 20.781 -3.592 1 48.38 182 LEU A O 1
ATOM 1427 N N . ASN A 1 183 ? 12.102 19.578 -1.681 1 46.97 183 ASN A N 1
ATOM 1428 C CA . ASN A 1 183 ? 13.445 20.062 -1.387 1 46.97 183 ASN A CA 1
ATOM 1429 C C . ASN A 1 183 ? 14.5 19 -1.706 1 46.97 183 ASN A C 1
ATOM 1431 O O . ASN A 1 183 ? 15.695 19.234 -1.539 1 46.97 183 ASN A O 1
ATOM 1435 N N . SER A 1 184 ? 14.102 17.766 -1.824 1 47.16 184 SER A N 1
ATOM 1436 C CA . SER A 1 184 ? 15.156 16.766 -1.841 1 47.16 184 SER A CA 1
ATOM 1437 C C . SER A 1 184 ? 15.961 16.828 -3.139 1 47.16 184 SER A C 1
ATOM 1439 O O . SER A 1 184 ? 15.383 16.859 -4.227 1 47.16 184 SER A O 1
ATOM 1441 N N . GLU A 1 185 ? 17.078 17.25 -3 1 47.88 185 GLU A N 1
ATOM 1442 C CA . GLU A 1 185 ? 18.141 17.047 -3.986 1 47.88 185 GLU A CA 1
ATOM 1443 C C . GLU A 1 185 ? 18.094 15.633 -4.562 1 47.88 185 GLU A C 1
ATOM 1445 O O . GLU A 1 185 ? 18.625 15.375 -5.648 1 47.88 185 GLU A O 1
ATOM 1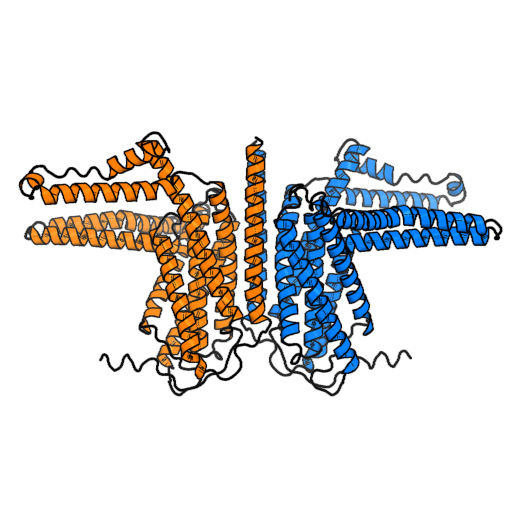450 N N . HIS A 1 186 ? 17.625 14.852 -3.832 1 45.41 186 HIS A N 1
ATOM 1451 C CA . HIS A 1 186 ? 17.656 13.445 -4.23 1 45.41 186 HIS A CA 1
ATOM 1452 C C . HIS A 1 186 ? 16.781 13.195 -5.449 1 45.41 186 HIS A C 1
ATOM 1454 O O . HIS A 1 186 ? 17.031 12.273 -6.23 1 45.41 186 HIS A O 1
ATOM 1460 N N . TYR A 1 187 ? 15.594 13.82 -5.469 1 47.09 187 TYR A N 1
ATOM 1461 C CA . TYR A 1 187 ? 14.836 13.602 -6.691 1 47.09 187 TYR A CA 1
ATOM 1462 C C . TYR A 1 187 ? 15.406 14.422 -7.844 1 47.09 187 TYR A C 1
ATOM 1464 O O . TYR A 1 187 ? 14.852 14.43 -8.945 1 47.09 187 TYR A O 1
ATOM 1472 N N . GLY A 1 188 ? 16.672 14.703 -7.691 1 44.81 188 GLY A N 1
ATOM 1473 C CA . GLY A 1 188 ? 17.406 15.375 -8.75 1 44.81 188 GLY A CA 1
ATOM 1474 C C . GLY A 1 188 ? 16.797 16.688 -9.172 1 44.81 188 GLY A C 1
ATOM 1475 O O . GLY A 1 188 ? 15.648 16.984 -8.836 1 44.81 188 GLY A O 1
ATOM 1476 N N . HIS A 1 189 ? 17.594 17.703 -9.391 1 45.06 189 HIS A N 1
ATOM 1477 C CA . HIS A 1 189 ? 17.281 19.016 -9.938 1 45.06 189 HIS A CA 1
ATOM 1478 C C . HIS A 1 189 ? 16.109 18.938 -10.914 1 45.06 189 HIS A C 1
ATOM 1480 O O . HIS A 1 189 ? 15.492 19.953 -11.242 1 45.06 189 HIS A O 1
ATOM 1486 N N . ASP A 1 190 ? 16.016 17.938 -11.711 1 45.69 190 ASP A N 1
ATOM 1487 C CA . ASP A 1 190 ? 15.102 17.922 -12.852 1 45.69 190 ASP A CA 1
ATOM 1488 C C . ASP A 1 190 ? 13.727 17.391 -12.445 1 45.69 190 ASP A C 1
ATOM 1490 O O . ASP A 1 190 ? 13.625 16.297 -11.859 1 45.69 190 ASP A O 1
ATOM 1494 N N . ARG A 1 191 ? 12.984 18.406 -11.953 1 53.59 191 ARG A N 1
ATOM 1495 C CA . ARG A 1 191 ? 11.547 18.359 -11.711 1 53.59 191 ARG A CA 1
ATOM 1496 C C . ARG A 1 191 ? 10.906 17.219 -12.492 1 53.59 191 ARG A C 1
ATOM 1498 O O . ARG A 1 191 ? 10.336 17.438 -13.57 1 53.59 191 ARG A O 1
ATOM 1505 N N . SER A 1 192 ? 11.258 15.906 -12.227 1 61.31 192 SER A N 1
ATOM 1506 C CA . SER A 1 192 ? 11.086 14.648 -12.953 1 61.31 192 SER A CA 1
ATOM 1507 C C . SER A 1 192 ? 9.625 14.211 -12.969 1 61.31 192 SER A C 1
ATOM 1509 O O . SER A 1 192 ? 8.789 14.781 -12.266 1 61.31 192 SER A O 1
ATOM 1511 N N . PHE A 1 193 ? 9.133 13.617 -14 1 65.88 193 PHE A N 1
ATOM 1512 C CA . PHE A 1 193 ? 7.844 12.984 -14.25 1 65.88 193 PHE A CA 1
ATOM 1513 C C . PHE A 1 193 ? 7.281 12.375 -12.969 1 65.88 193 PHE A C 1
ATOM 1515 O O . PHE A 1 193 ? 6.074 12.43 -12.727 1 65.88 193 PHE A O 1
ATOM 1522 N N . TYR A 1 194 ? 8.156 12.172 -12.039 1 66.38 194 TYR A N 1
ATOM 1523 C CA . TYR A 1 194 ? 7.758 11.523 -10.797 1 66.38 194 TYR A CA 1
ATOM 1524 C C . TYR A 1 194 ? 7.16 12.531 -9.82 1 66.38 194 TYR A C 1
ATOM 1526 O O . TYR A 1 194 ? 6.145 12.258 -9.18 1 66.38 194 TYR A O 1
ATOM 1534 N N . PHE A 1 195 ? 7.652 13.648 -9.883 1 70.69 195 PHE A N 1
ATOM 1535 C CA . PHE A 1 195 ? 7.16 14.734 -9.055 1 70.69 195 PHE A CA 1
ATOM 1536 C C . PHE A 1 195 ? 5.77 15.172 -9.5 1 70.69 195 PHE A C 1
ATOM 1538 O O . PHE A 1 195 ? 4.867 15.336 -8.68 1 70.69 195 PHE A O 1
ATOM 1545 N N . TRP A 1 196 ? 5.574 15.172 -10.703 1 75.12 196 TRP A N 1
ATOM 1546 C CA . TRP A 1 196 ? 4.336 15.719 -11.25 1 75.12 196 TRP A CA 1
ATOM 1547 C C . TRP A 1 196 ? 3.182 14.734 -11.055 1 75.12 196 TRP A C 1
ATOM 1549 O O . TRP A 1 196 ? 2.035 15.148 -10.852 1 75.12 196 TRP A O 1
ATOM 1559 N N . THR A 1 197 ? 3.461 13.523 -11.102 1 77.94 197 THR A N 1
ATOM 1560 C CA . THR A 1 197 ? 2.398 12.547 -10.891 1 77.94 197 THR A CA 1
ATOM 1561 C C . THR A 1 197 ? 1.85 12.641 -9.477 1 77.94 197 THR A C 1
ATOM 1563 O O . THR A 1 197 ? 0.634 12.664 -9.273 1 77.94 197 THR A O 1
ATOM 1566 N N . ARG A 1 198 ? 2.672 12.719 -8.531 1 78.12 198 ARG A N 1
ATOM 1567 C CA . ARG A 1 198 ? 2.229 12.852 -7.145 1 78.12 198 ARG A CA 1
ATOM 1568 C C . ARG A 1 198 ? 1.52 14.188 -6.926 1 78.12 198 ARG A C 1
ATOM 1570 O O . ARG A 1 198 ? 0.533 14.258 -6.191 1 78.12 198 ARG A O 1
ATOM 1577 N N . TRP A 1 199 ? 2.055 15.172 -7.629 1 78.25 199 TRP A N 1
ATOM 1578 C CA . TRP A 1 199 ? 1.467 16.5 -7.555 1 78.25 199 TRP A CA 1
ATOM 1579 C C . TRP A 1 199 ? 0.017 16.484 -8.023 1 78.25 199 TRP A C 1
ATOM 1581 O O . TRP A 1 199 ? -0.861 17.062 -7.375 1 78.25 199 TRP A O 1
ATOM 1591 N N . VAL A 1 200 ? -0.208 15.812 -9.047 1 83.25 200 VAL A N 1
ATOM 1592 C CA . VAL A 1 200 ? -1.55 15.742 -9.617 1 83.25 200 VAL A CA 1
ATOM 1593 C C . VAL A 1 200 ? -2.465 14.953 -8.68 1 83.25 200 VAL A C 1
ATOM 1595 O O . VAL A 1 200 ? -3.619 15.328 -8.469 1 83.25 200 VAL A O 1
ATOM 1598 N N . PHE A 1 201 ? -1.965 13.914 -8.125 1 85.44 201 PHE A N 1
ATOM 1599 C CA . PHE A 1 201 ? -2.768 13.102 -7.219 1 85.44 201 PHE A CA 1
ATOM 1600 C C . PHE A 1 201 ? -3.127 13.883 -5.961 1 85.44 201 PHE A C 1
ATOM 1602 O O . PHE A 1 201 ? -4.242 13.766 -5.449 1 85.44 201 PHE A O 1
ATOM 1609 N N . ILE A 1 202 ? -2.207 14.672 -5.52 1 83.81 202 ILE A N 1
ATOM 1610 C CA . ILE A 1 202 ? -2.457 15.484 -4.332 1 83.81 202 ILE A CA 1
ATOM 1611 C C . ILE A 1 202 ? -3.506 16.547 -4.648 1 83.81 202 ILE A C 1
ATOM 1613 O O . ILE A 1 202 ? -4.414 16.797 -3.85 1 83.81 202 ILE A O 1
ATOM 1617 N N . LEU A 1 203 ? -3.363 17.078 -5.797 1 85.25 203 LEU A N 1
ATOM 1618 C CA . LEU A 1 203 ? -4.316 18.109 -6.215 1 85.25 203 LEU A CA 1
ATOM 1619 C C . LEU A 1 203 ? -5.723 17.531 -6.328 1 85.25 203 LEU A C 1
ATOM 1621 O O . LEU A 1 203 ? -6.691 18.141 -5.879 1 85.25 203 LEU A O 1
ATOM 1625 N N . ILE A 1 204 ? -5.797 16.375 -6.844 1 89.81 204 ILE A N 1
ATOM 1626 C CA . ILE A 1 204 ? -7.098 15.734 -7 1 89.81 204 ILE A CA 1
ATOM 1627 C C . ILE A 1 204 ? -7.684 15.422 -5.625 1 89.81 204 ILE A C 1
ATOM 1629 O O . ILE A 1 204 ? -8.875 15.641 -5.387 1 89.81 204 ILE A O 1
ATOM 1633 N N . SER A 1 205 ? -6.875 14.93 -4.762 1 90.94 205 SER A N 1
ATOM 1634 C CA . SER A 1 205 ? -7.336 14.609 -3.418 1 90.94 205 SER A CA 1
ATOM 1635 C C . SER A 1 205 ? -7.84 15.852 -2.691 1 90.94 205 SER A C 1
ATOM 1637 O O . SER A 1 205 ? -8.891 15.82 -2.045 1 90.94 205 SER A O 1
ATOM 1639 N N . ASP A 1 206 ? -7.141 16.969 -2.867 1 89 206 ASP A N 1
ATOM 1640 C CA . ASP A 1 206 ? -7.52 18.219 -2.215 1 89 206 ASP A CA 1
ATOM 1641 C C . ASP A 1 206 ? -8.82 18.766 -2.801 1 89 206 ASP A C 1
ATOM 1643 O O . ASP A 1 206 ? -9.688 19.219 -2.062 1 89 206 ASP A O 1
ATOM 1647 N N . LEU A 1 207 ? -8.914 18.688 -4.082 1 92.69 207 LEU A N 1
ATOM 1648 C CA . LEU A 1 207 ? -10.117 19.188 -4.734 1 92.69 207 LEU A CA 1
ATOM 1649 C C . LEU A 1 207 ? -11.336 18.359 -4.332 1 92.69 207 LEU A C 1
ATOM 1651 O O . LEU A 1 207 ? -12.406 18.922 -4.059 1 92.69 207 LEU A O 1
ATOM 1655 N N . LEU A 1 208 ? -11.18 17.109 -4.285 1 94.94 208 LEU A N 1
ATOM 1656 C CA . LEU A 1 208 ? -12.273 16.25 -3.869 1 94.94 208 LEU A CA 1
ATOM 1657 C C . LEU A 1 208 ? -12.664 16.516 -2.42 1 94.94 208 LEU A C 1
ATOM 1659 O O . LEU A 1 208 ? -13.852 16.5 -2.078 1 94.94 208 LEU A O 1
ATOM 1663 N N . SER A 1 209 ? -11.672 16.75 -1.631 1 93.56 209 SER A N 1
ATOM 1664 C CA . SER A 1 209 ? -11.953 17.031 -0.225 1 93.56 209 SER A CA 1
ATOM 1665 C C . SER A 1 209 ? -12.695 18.359 -0.057 1 93.56 209 SER A C 1
ATOM 1667 O O . SER A 1 209 ? -13.602 18.453 0.767 1 93.56 209 SER A O 1
ATOM 1669 N N . ILE A 1 210 ? -12.32 19.328 -0.802 1 92.19 210 ILE A N 1
ATOM 1670 C CA . ILE A 1 210 ? -13 20.609 -0.749 1 92.19 210 ILE A CA 1
ATOM 1671 C C . ILE A 1 210 ? -14.461 20.438 -1.151 1 92.19 210 ILE A C 1
ATOM 1673 O O . ILE A 1 210 ? -15.367 20.922 -0.464 1 92.19 210 ILE A O 1
ATOM 1677 N N . TYR A 1 211 ? -14.656 19.766 -2.191 1 94.75 211 TYR A N 1
ATOM 1678 C CA . TYR A 1 211 ? -16.016 19.516 -2.65 1 94.75 211 TYR A CA 1
ATOM 1679 C C . TYR A 1 211 ? -16.828 18.781 -1.584 1 94.75 211 TYR A C 1
ATOM 1681 O O . TYR A 1 211 ? -17.953 19.172 -1.266 1 94.75 211 TYR A O 1
ATOM 1689 N N . TYR A 1 212 ? -16.266 17.781 -1.061 1 95.25 212 TYR A N 1
ATOM 1690 C CA . TYR A 1 212 ? -16.953 16.969 -0.061 1 95.25 212 TYR A CA 1
ATOM 1691 C C . TYR A 1 212 ? -17.281 17.797 1.18 1 95.25 212 TYR A C 1
ATOM 1693 O O . TYR A 1 212 ? -18.391 17.719 1.703 1 95.25 212 TYR A O 1
ATOM 1701 N N . GLN A 1 213 ? -16.312 18.562 1.596 1 92.81 213 GLN A N 1
ATOM 1702 C CA . GLN A 1 213 ? -16.516 19.344 2.816 1 92.81 213 GLN A CA 1
ATOM 1703 C C . GLN A 1 213 ? -17.531 20.453 2.602 1 92.81 213 GLN A C 1
ATOM 1705 O O . GLN A 1 213 ? -18.328 20.75 3.49 1 92.81 213 GLN A O 1
ATOM 1710 N N . ILE A 1 214 ? -17.516 21.016 1.45 1 91.25 214 ILE A N 1
ATOM 1711 C CA . ILE A 1 214 ? -18.5 22.062 1.161 1 91.25 214 ILE A CA 1
ATOM 1712 C C . ILE A 1 214 ? -19.906 21.469 1.143 1 91.25 214 ILE A C 1
ATOM 1714 O O . ILE A 1 214 ? -20.812 22 1.793 1 91.25 214 ILE A O 1
ATOM 1718 N N . VAL A 1 215 ? -20.062 20.391 0.477 1 92.44 215 VAL A N 1
ATOM 1719 C CA . VAL A 1 215 ? -21.375 19.781 0.316 1 92.44 215 VAL A CA 1
ATOM 1720 C C . VAL A 1 215 ? -21.875 19.281 1.668 1 92.44 215 VAL A C 1
ATOM 1722 O O . VAL A 1 215 ? -23.047 19.469 2.012 1 92.44 215 VAL A O 1
ATOM 1725 N N . THR A 1 216 ? -21.047 18.641 2.416 1 91.56 216 THR A N 1
ATOM 1726 C CA . THR A 1 216 ? -21.469 18.094 3.701 1 91.56 216 THR A CA 1
ATOM 1727 C C . THR A 1 216 ? -21.766 19.203 4.699 1 91.56 216 THR A C 1
ATOM 1729 O O . THR A 1 216 ? -22.672 19.094 5.512 1 91.56 216 THR A O 1
ATOM 1732 N N . THR A 1 217 ? -20.984 20.297 4.668 1 88.31 217 THR A N 1
ATOM 1733 C CA . THR A 1 217 ? -21.219 21.406 5.582 1 88.31 217 THR A CA 1
ATOM 1734 C C . THR A 1 217 ? -22.516 22.125 5.246 1 88.31 217 THR A C 1
ATOM 1736 O O . THR A 1 217 ? -23.297 22.453 6.145 1 88.31 217 THR A O 1
ATOM 1739 N N . ILE A 1 218 ? -22.797 22.297 3.998 1 88 218 ILE A N 1
ATOM 1740 C CA . ILE A 1 218 ? -24.031 22.938 3.574 1 88 218 ILE A CA 1
ATOM 1741 C C . ILE A 1 218 ? -25.234 22.047 3.926 1 88 218 ILE A C 1
ATOM 1743 O O . ILE A 1 218 ? -26.25 22.547 4.402 1 88 218 ILE A O 1
ATOM 1747 N N . GLU A 1 219 ? -25.078 20.812 3.75 1 88.44 219 GLU A N 1
ATOM 1748 C CA . GLU A 1 219 ? -26.156 19.875 4.07 1 88.44 219 GLU A CA 1
ATOM 1749 C C . GLU A 1 219 ? -26.422 19.828 5.574 1 88.44 219 GLU A C 1
ATOM 1751 O O . GLU A 1 219 ? -27.578 19.766 6.004 1 88.44 219 GLU A O 1
ATOM 1756 N N . ALA A 1 220 ? -25.406 19.812 6.301 1 85.25 220 ALA A N 1
ATOM 1757 C CA . ALA A 1 220 ? -25.562 19.766 7.75 1 85.25 220 ALA A CA 1
ATOM 1758 C C . ALA A 1 220 ? -26.172 21.062 8.273 1 85.25 220 ALA A C 1
ATOM 1760 O O . ALA A 1 220 ? -26.953 21.062 9.219 1 85.25 220 ALA A O 1
ATOM 1761 N N . GLU A 1 221 ? -25.875 22.141 7.695 1 82.75 221 GLU A N 1
ATOM 1762 C CA . GLU A 1 221 ? -26.406 23.438 8.109 1 82.75 221 GLU A CA 1
ATOM 1763 C C . GLU A 1 221 ? -27.891 23.562 7.773 1 82.75 221 GLU A C 1
ATOM 1765 O O . GLU A 1 221 ? -28.656 24.109 8.562 1 82.75 221 GLU A O 1
ATOM 1770 N N . ASN A 1 222 ? -28.25 22.938 6.73 1 84.94 222 ASN A N 1
ATOM 1771 C CA . ASN A 1 222 ? -29.609 23.125 6.246 1 84.94 222 ASN A CA 1
ATOM 1772 C C . ASN A 1 222 ? -30.547 22.016 6.73 1 84.94 222 ASN A C 1
ATOM 1774 O O . ASN A 1 222 ? -31.75 22.219 6.859 1 84.94 222 ASN A O 1
ATOM 1778 N N . HIS A 1 223 ? -30.031 20.906 7.062 1 86.38 223 HIS A N 1
ATOM 1779 C CA . HIS A 1 223 ? -30.922 19.781 7.293 1 86.38 223 HIS A CA 1
ATOM 1780 C C . HIS A 1 223 ? -30.641 19.125 8.641 1 86.38 223 HIS A C 1
ATOM 1782 O O . HIS A 1 223 ? -31 17.969 8.867 1 86.38 223 HIS A O 1
ATOM 1788 N N . TRP A 1 224 ? -30.062 19.859 9.492 1 86.25 224 TRP A N 1
ATOM 1789 C CA . TRP A 1 224 ? -29.828 19.297 10.812 1 86.25 224 TRP A CA 1
ATOM 1790 C C . TRP A 1 224 ? -31.141 19.125 11.562 1 86.25 224 TRP A C 1
ATOM 1792 O O . TRP A 1 224 ? -31.922 20.078 11.711 1 86.25 224 TRP A O 1
ATOM 1802 N N . ASP A 1 225 ? -31.438 17.875 11.875 1 85 225 ASP A N 1
ATOM 1803 C CA . ASP A 1 225 ? -32.656 17.531 12.617 1 85 225 ASP A CA 1
ATOM 1804 C C . ASP A 1 225 ? -32.375 16.484 13.688 1 85 225 ASP A C 1
ATOM 1806 O O . ASP A 1 225 ? -31.969 15.367 13.375 1 85 225 ASP A O 1
ATOM 1810 N N . SER A 1 226 ? -32.625 16.859 14.898 1 85.56 226 SER A N 1
ATOM 1811 C CA . SER A 1 226 ? -32.312 15.992 16.031 1 85.56 226 SER A CA 1
ATOM 1812 C C . SER A 1 226 ? -33.219 14.781 16.062 1 85.56 226 SER A C 1
ATOM 1814 O O . SER A 1 226 ? -32.906 13.758 16.672 1 85.56 226 SER A O 1
ATOM 1816 N N . GLU A 1 227 ? -34.25 14.852 15.336 1 87.38 227 GLU A N 1
ATOM 1817 C CA . GLU A 1 227 ? -35.25 13.789 15.438 1 87.38 227 GLU A CA 1
ATOM 1818 C C . GLU A 1 227 ? -35.25 12.922 14.18 1 87.38 227 GLU A C 1
ATOM 1820 O O . GLU A 1 227 ? -35.844 11.836 14.172 1 87.38 227 GLU A O 1
ATOM 1825 N N . GLU A 1 228 ? -34.531 13.398 13.211 1 87.88 228 GLU A N 1
ATOM 1826 C CA . GLU A 1 228 ? -34.5 12.633 11.969 1 87.88 228 GLU A CA 1
ATOM 1827 C C . GLU A 1 228 ? -33.312 11.711 11.914 1 87.88 228 GLU A C 1
ATOM 1829 O O . GLU A 1 228 ? -32.188 12.141 12.195 1 87.88 228 GLU A O 1
ATOM 1834 N N . SER A 1 229 ? -33.594 10.539 11.555 1 88.88 229 SER A N 1
ATOM 1835 C CA . SER A 1 229 ? -32.562 9.523 11.5 1 88.88 229 SER A CA 1
ATOM 1836 C C . SER A 1 229 ? -31.484 9.898 10.492 1 88.88 229 SER A C 1
ATOM 1838 O O . SER A 1 229 ? -31.781 10.242 9.352 1 88.88 229 SER A O 1
ATOM 1840 N N . GLY A 1 230 ? -30.312 10.023 11.023 1 88.25 230 GLY A N 1
ATOM 1841 C CA . GLY A 1 230 ? -29.172 10.234 10.141 1 88.25 230 GLY A CA 1
ATOM 1842 C C . GLY A 1 230 ? -28.828 11.703 9.961 1 88.25 230 GLY A C 1
ATOM 1843 O O . GLY A 1 230 ? -27.844 12.031 9.305 1 88.25 230 GLY A O 1
ATOM 1844 N N . HIS A 1 231 ? -29.625 12.578 10.547 1 88.31 231 HIS A N 1
ATOM 1845 C CA . HIS A 1 231 ? -29.422 14 10.312 1 88.31 231 HIS A CA 1
ATOM 1846 C C . HIS A 1 231 ? -28.859 14.688 11.562 1 88.31 231 HIS A C 1
ATOM 1848 O O . HIS A 1 231 ? -29 15.898 11.719 1 88.31 231 HIS A O 1
ATOM 1854 N N . CYS A 1 232 ? -28.344 13.852 12.43 1 85.31 232 CYS A N 1
ATOM 1855 C CA . CYS A 1 232 ? -27.734 14.414 13.625 1 85.31 232 CYS A CA 1
ATOM 1856 C C . CYS A 1 232 ? -26.75 13.43 14.25 1 85.31 232 CYS A C 1
ATOM 1858 O O . CYS A 1 232 ? -26.719 12.25 13.875 1 85.31 232 CYS A O 1
ATOM 1860 N N . TYR A 1 233 ? -25.875 13.914 15.062 1 85.69 233 TYR A N 1
ATOM 1861 C CA . TYR A 1 233 ? -24.953 13.109 15.867 1 85.69 233 TYR A CA 1
ATOM 1862 C C . TYR A 1 233 ? -24.438 13.906 17.062 1 85.69 233 TYR A C 1
ATOM 1864 O O . TYR A 1 233 ? -24.562 15.133 17.094 1 85.69 233 TYR A O 1
ATOM 1872 N N . LEU A 1 234 ? -23.984 13.234 18.047 1 85.69 234 LEU A N 1
ATOM 1873 C CA . LEU A 1 234 ? -23.484 13.875 19.266 1 85.69 234 LEU A CA 1
ATOM 1874 C C . LEU A 1 234 ? -21.984 14.18 19.141 1 85.69 234 LEU A C 1
ATOM 1876 O O . LEU A 1 234 ? -21.219 13.336 18.688 1 85.69 234 LEU A O 1
ATOM 1880 N N . SER A 1 235 ? -21.688 15.445 19.203 1 81.38 235 SER A N 1
ATOM 1881 C CA . SER A 1 235 ? -20.281 15.82 19.203 1 81.38 235 SER A CA 1
ATOM 1882 C C . SER A 1 235 ? -19.953 16.75 20.359 1 81.38 235 SER A C 1
ATOM 1884 O O . SER A 1 235 ? -20.766 17.609 20.719 1 81.38 235 SER A O 1
ATOM 1886 N N . HIS A 1 236 ? -18.797 16.5 21.047 1 73.62 236 HIS A N 1
ATOM 1887 C CA . HIS A 1 236 ? -18.359 17.344 22.156 1 73.62 236 HIS A CA 1
ATOM 1888 C C . HIS A 1 236 ? -17.281 18.328 21.703 1 73.62 236 HIS A C 1
ATOM 1890 O O . HIS A 1 236 ? -16.672 19 22.531 1 73.62 236 HIS A O 1
ATOM 1896 N N . GLU A 1 237 ? -17.062 18.266 20.422 1 67.25 237 GLU A N 1
ATOM 1897 C CA . GLU A 1 237 ? -16.078 19.234 19.938 1 67.25 237 GLU A CA 1
ATOM 1898 C C . GLU A 1 237 ? -16.625 20.656 20 1 67.25 237 GLU A C 1
ATOM 1900 O O . GLU A 1 237 ? -17.734 20.922 19.547 1 67.25 237 GLU A O 1
ATOM 1905 N N . PRO A 1 238 ? -15.828 21.5 20.781 1 59.66 238 PRO A N 1
ATOM 1906 C CA . PRO A 1 238 ? -16.312 22.859 21.016 1 59.66 238 PRO A CA 1
ATOM 1907 C C . PRO A 1 238 ? -16.344 23.703 19.734 1 59.66 238 PRO A C 1
ATOM 1909 O O . PRO A 1 238 ? -16.828 24.828 19.75 1 59.66 238 PRO A O 1
ATOM 1912 N N . SER A 1 239 ? -15.93 23.109 18.688 1 59.72 239 SER A N 1
ATOM 1913 C CA . SER A 1 239 ? -15.805 23.984 17.531 1 59.72 239 SER A CA 1
ATOM 1914 C C . SER A 1 239 ? -17.172 24.281 16.906 1 59.72 239 SER A C 1
ATOM 1916 O O . SER A 1 239 ? -18.016 23.406 16.828 1 59.72 239 SER A O 1
ATOM 1918 N N . PRO A 1 240 ? -17.391 25.594 16.781 1 57.31 240 PRO A N 1
ATOM 1919 C CA . PRO A 1 240 ? -18.656 25.953 16.125 1 57.31 240 PRO A CA 1
ATOM 1920 C C . PRO A 1 240 ? -18.797 25.328 14.734 1 57.31 240 PRO A C 1
ATOM 1922 O O . PRO A 1 240 ? -17.797 24.891 14.156 1 57.31 240 PRO A O 1
ATOM 1925 N N . THR A 1 241 ? -19.969 25.047 14.273 1 57.5 241 THR A N 1
ATOM 1926 C CA . THR A 1 241 ? -20.281 24.484 12.969 1 57.5 241 THR A CA 1
ATOM 1927 C C . THR A 1 241 ? -19.5 25.219 11.875 1 57.5 241 THR A C 1
ATOM 1929 O O . THR A 1 241 ? -19.109 24.609 10.867 1 57.5 241 THR A O 1
ATOM 1932 N N . ASN A 1 242 ? -19.125 26.469 12.18 1 60.47 242 ASN A N 1
ATOM 1933 C CA . ASN A 1 242 ? -18.484 27.297 11.164 1 60.47 242 ASN A CA 1
ATOM 1934 C C . ASN A 1 242 ? -16.969 27.047 11.125 1 60.47 242 ASN A C 1
ATOM 1936 O O . ASN A 1 242 ? -16.281 27.594 10.273 1 60.47 242 ASN A O 1
ATOM 1940 N N . ALA A 1 243 ? -16.578 26.234 12.023 1 69.19 243 ALA A N 1
ATOM 1941 C CA . ALA A 1 243 ? -15.133 26 12.07 1 69.19 243 ALA A CA 1
ATOM 1942 C C . ALA A 1 243 ? -14.672 25.203 10.859 1 69.19 243 ALA A C 1
ATOM 1944 O O . ALA A 1 243 ? -13.5 25.266 10.469 1 69.19 243 ALA A O 1
ATOM 1945 N N . GLN A 1 244 ? -15.641 24.609 10.203 1 78.25 244 GLN A N 1
ATOM 1946 C CA . GLN A 1 244 ? -15.289 23.797 9.047 1 78.25 244 GLN A CA 1
ATOM 1947 C C . GLN A 1 244 ? -14.906 24.672 7.852 1 78.25 244 GLN A C 1
ATOM 1949 O O . GLN A 1 244 ? -14.078 24.281 7.031 1 78.25 244 GLN A O 1
ATOM 1954 N N . TYR A 1 245 ? -15.422 25.844 7.898 1 79.06 245 TYR A N 1
ATOM 1955 C CA . TYR A 1 245 ? -15.133 26.75 6.789 1 79.06 245 TYR A CA 1
ATOM 1956 C C . TYR A 1 245 ? -13.688 27.234 6.844 1 79.06 245 TYR A C 1
ATOM 1958 O O . TYR A 1 245 ? -13.07 27.484 5.805 1 79.06 245 TYR A O 1
ATOM 1966 N N . PHE A 1 246 ? -13.227 27.328 8.047 1 76.06 246 PHE A N 1
ATOM 1967 C CA . PHE A 1 246 ? -11.836 27.719 8.203 1 76.06 246 PHE A CA 1
ATOM 1968 C C . PHE A 1 246 ? -10.914 26.703 7.543 1 76.06 246 PHE A C 1
ATOM 1970 O O . PHE A 1 246 ? -9.969 27.078 6.836 1 76.06 246 PHE A O 1
ATOM 1977 N N . TRP A 1 247 ? -11.219 25.5 7.707 1 77.56 247 TRP A N 1
ATOM 1978 C CA . TRP A 1 247 ? -10.398 24.438 7.129 1 77.56 247 TRP A CA 1
ATOM 1979 C C . TRP A 1 247 ? -10.562 24.391 5.613 1 77.56 247 TRP A C 1
ATOM 1981 O O . TRP A 1 247 ? -9.586 24.156 4.887 1 77.56 247 TRP A O 1
ATOM 1991 N N . ILE A 1 248 ? -11.742 24.672 5.168 1 85 248 ILE A N 1
ATOM 1992 C CA . ILE A 1 248 ? -12.008 24.672 3.734 1 85 248 ILE A CA 1
ATOM 1993 C C . ILE A 1 248 ? -11.211 25.781 3.059 1 85 248 ILE A C 1
ATOM 1995 O O . ILE A 1 248 ? -10.617 25.578 1.999 1 85 248 ILE A O 1
ATOM 1999 N N . VAL A 1 249 ? -11.172 26.859 3.719 1 80.38 249 VAL A N 1
ATOM 2000 C CA . VAL A 1 249 ? -10.445 28 3.166 1 80.38 249 VAL A CA 1
ATOM 2001 C C . VAL A 1 249 ? -8.953 27.703 3.16 1 80.38 249 VAL A C 1
ATOM 2003 O O . VAL A 1 249 ? -8.25 28.016 2.193 1 80.38 249 VAL A O 1
ATOM 2006 N N . GLY A 1 250 ? -8.539 27.094 4.25 1 77 250 GLY A N 1
ATOM 2007 C CA . GLY A 1 250 ? -7.137 26.719 4.293 1 77 250 GLY A CA 1
ATOM 2008 C C . GLY A 1 250 ? -6.734 25.781 3.172 1 77 250 GLY A C 1
ATOM 2009 O O . GLY A 1 250 ? -5.703 25.984 2.525 1 77 250 GLY A O 1
ATOM 2010 N N . ILE A 1 251 ? -7.484 24.828 2.914 1 81.88 251 ILE A N 1
ATOM 2011 C CA . ILE A 1 251 ? -7.191 23.875 1.859 1 81.88 251 ILE A CA 1
ATOM 2012 C C . ILE A 1 251 ? -7.312 24.547 0.496 1 81.88 251 ILE A C 1
ATOM 2014 O O . ILE A 1 251 ? -6.551 24.234 -0.426 1 81.88 251 ILE A O 1
ATOM 2018 N N . SER A 1 252 ? -8.234 25.453 0.343 1 83.69 252 SER A N 1
ATOM 2019 C CA . SER A 1 252 ? -8.406 26.156 -0.921 1 83.69 252 SER A CA 1
ATOM 2020 C C . SER A 1 252 ? -7.18 27.016 -1.241 1 83.69 252 SER A C 1
ATOM 2022 O O . SER A 1 252 ? -6.766 27.109 -2.398 1 83.69 252 SER A O 1
ATOM 2024 N N . PHE A 1 253 ? -6.633 27.578 -0.226 1 76.69 253 PHE A N 1
ATOM 2025 C CA . PHE A 1 253 ? -5.414 28.359 -0.428 1 76.69 253 PHE A CA 1
ATOM 2026 C C . PHE A 1 253 ? -4.266 27.453 -0.861 1 76.69 253 PHE A C 1
ATOM 2028 O O . PHE A 1 253 ? -3.436 27.844 -1.684 1 76.69 253 PHE A O 1
ATOM 2035 N N . GLU A 1 254 ? -4.266 26.312 -0.293 1 76.19 254 GLU A N 1
ATOM 2036 C CA . GLU A 1 254 ? -3.242 25.359 -0.693 1 76.19 254 GLU A CA 1
ATOM 2037 C C . GLU A 1 254 ? -3.404 24.953 -2.156 1 76.19 254 GLU A C 1
ATOM 2039 O O . GLU A 1 254 ? -2.426 24.891 -2.902 1 76.19 254 GLU A O 1
ATOM 2044 N N . VAL A 1 255 ? -4.551 24.719 -2.547 1 80.88 255 VAL A N 1
ATOM 2045 C CA . VAL A 1 255 ? -4.824 24.328 -3.924 1 80.88 255 VAL A CA 1
ATOM 2046 C C . VAL A 1 255 ? -4.477 25.469 -4.871 1 80.88 255 VAL A C 1
ATOM 2048 O O . VAL A 1 255 ? -3.898 25.25 -5.938 1 80.88 255 VAL A O 1
ATOM 2051 N N . MET A 1 256 ? -4.766 26.656 -4.461 1 77.75 256 MET A N 1
ATOM 2052 C CA . MET A 1 256 ? -4.445 27.812 -5.285 1 77.75 256 MET A CA 1
ATOM 2053 C C . MET A 1 256 ? -2.936 27.969 -5.438 1 77.75 256 MET A C 1
ATOM 2055 O O . MET A 1 256 ? -2.445 28.266 -6.531 1 77.75 256 MET A O 1
ATOM 2059 N N . TYR A 1 257 ? -2.289 27.734 -4.383 1 71.69 257 TYR A N 1
ATOM 2060 C CA . TYR A 1 257 ? -0.833 27.812 -4.438 1 71.69 257 TYR A CA 1
ATOM 2061 C C . TYR A 1 257 ? -0.261 26.734 -5.352 1 71.69 257 TYR A C 1
ATOM 2063 O O . TYR A 1 257 ? 0.652 27 -6.137 1 71.69 257 TYR A O 1
ATOM 2071 N N . MET A 1 258 ? -0.745 25.578 -5.211 1 75.25 258 MET A N 1
ATOM 2072 C CA . MET A 1 258 ? -0.262 24.484 -6.043 1 75.25 258 MET A CA 1
ATOM 2073 C C . MET A 1 258 ? -0.541 24.75 -7.52 1 75.25 258 MET A C 1
ATOM 2075 O O . MET A 1 258 ? 0.294 24.469 -8.375 1 75.25 258 MET A O 1
ATOM 2079 N N . LEU A 1 259 ? -1.642 25.25 -7.781 1 75.75 259 LEU A N 1
ATOM 2080 C CA . LEU A 1 259 ? -1.99 25.578 -9.156 1 75.75 259 LEU A CA 1
ATOM 2081 C C . LEU A 1 259 ? -1.113 26.703 -9.695 1 75.75 259 LEU A C 1
ATOM 2083 O O . LEU A 1 259 ? -0.674 26.656 -10.852 1 75.75 259 LEU A O 1
ATOM 2087 N N . PHE A 1 260 ? -0.856 27.625 -8.844 1 70.75 260 PHE A N 1
ATOM 2088 C CA . PHE A 1 260 ? 0.019 28.719 -9.234 1 70.75 260 PHE A CA 1
ATOM 2089 C C . PHE A 1 260 ? 1.428 28.219 -9.516 1 70.75 260 PHE A C 1
ATOM 2091 O O . PHE A 1 260 ? 2.051 28.625 -10.5 1 70.75 260 PHE A O 1
ATOM 2098 N N . TYR A 1 261 ? 1.851 27.344 -8.656 1 67.75 261 TYR A N 1
ATOM 2099 C CA . TYR A 1 261 ? 3.174 26.766 -8.852 1 67.75 261 TYR A CA 1
ATOM 2100 C C . TYR A 1 261 ? 3.238 25.969 -10.156 1 67.75 261 TYR A C 1
ATOM 2102 O O . TYR A 1 261 ? 4.219 26.062 -10.891 1 67.75 261 TYR A O 1
ATOM 2110 N N . SER A 1 262 ? 2.236 25.203 -10.477 1 71.5 262 SER A N 1
ATOM 2111 C CA . SER A 1 262 ? 2.193 24.406 -11.703 1 71.5 262 SER A CA 1
ATOM 2112 C C . SER A 1 262 ? 2.176 25.297 -12.938 1 71.5 262 SER A C 1
ATOM 2114 O O . SER A 1 262 ? 2.816 25 -13.945 1 71.5 262 SER A O 1
ATOM 2116 N N . MET A 1 263 ? 1.536 26.344 -12.852 1 71.44 263 MET A N 1
ATOM 2117 C CA . MET A 1 263 ? 1.47 27.281 -13.969 1 71.44 263 MET A CA 1
ATOM 2118 C C . MET A 1 263 ? 2.826 27.938 -14.211 1 71.44 263 MET A C 1
ATOM 2120 O O . MET A 1 263 ? 3.234 28.125 -15.352 1 71.44 263 MET A O 1
ATOM 2124 N N . GLN A 1 264 ? 3.529 28.203 -13.203 1 66.25 264 GLN A N 1
ATOM 2125 C CA . GLN A 1 264 ? 4.852 28.797 -13.328 1 66.25 264 GLN A CA 1
ATOM 2126 C C . GLN A 1 264 ? 5.828 27.844 -14 1 66.25 264 GLN A C 1
ATOM 2128 O O . GLN A 1 264 ? 6.629 28.25 -14.844 1 66.25 264 GLN A O 1
ATOM 2133 N N . GLN A 1 265 ? 5.688 26.641 -13.625 1 68.31 265 GLN A N 1
ATOM 2134 C CA . GLN A 1 265 ? 6.594 25.656 -14.203 1 68.31 265 GLN A CA 1
ATOM 2135 C C . GLN A 1 265 ? 6.266 25.391 -15.672 1 68.31 265 GLN A C 1
ATOM 2137 O O . GLN A 1 265 ? 7.164 25.203 -16.484 1 68.31 265 GLN A O 1
ATOM 2142 N N . LEU A 1 266 ? 5.012 25.266 -15.914 1 66.12 266 LEU A N 1
ATOM 2143 C CA . LEU A 1 266 ? 4.59 25.078 -17.297 1 66.12 266 LEU A CA 1
ATOM 2144 C C . LEU A 1 266 ? 5.027 26.25 -18.172 1 66.12 266 LEU A C 1
ATOM 2146 O O . LEU A 1 266 ? 5.457 26.062 -19.312 1 66.12 266 LEU A O 1
ATOM 2150 N N . VAL A 1 267 ? 4.898 27.422 -17.641 1 63.56 267 VAL A N 1
ATOM 2151 C CA . VAL A 1 267 ? 5.273 28.625 -18.391 1 63.56 267 VAL A CA 1
ATOM 2152 C C . VAL A 1 267 ? 6.781 28.625 -18.641 1 63.56 267 VAL A C 1
ATOM 2154 O O . VAL A 1 267 ? 7.242 29.031 -19.703 1 63.56 267 VAL A O 1
ATOM 2157 N N . GLN A 1 268 ? 7.438 28.109 -17.625 1 63.34 268 GLN A N 1
ATOM 2158 C CA . GLN A 1 268 ? 8.891 28.062 -17.781 1 63.34 268 GLN A CA 1
ATOM 2159 C C . GLN A 1 268 ? 9.297 27.031 -18.828 1 63.34 268 GLN A C 1
ATOM 2161 O O . GLN A 1 268 ? 10.32 27.203 -19.5 1 63.34 268 GLN A O 1
ATOM 2166 N N . SER A 1 269 ? 8.516 26 -18.859 1 58.53 269 SER A N 1
ATOM 2167 C CA . SER A 1 269 ? 8.836 24.953 -19.828 1 58.53 269 SER A CA 1
ATOM 2168 C C . SER A 1 269 ? 8.336 25.328 -21.219 1 58.53 269 SER A C 1
ATOM 2170 O O . SER A 1 269 ? 8.758 24.734 -22.219 1 58.53 269 SER A O 1
ATOM 2172 N N . LEU A 1 270 ? 7.289 26.031 -21.312 1 56.25 270 LEU A N 1
ATOM 2173 C CA . LEU A 1 270 ? 6.734 26.422 -22.594 1 56.25 270 LEU A CA 1
ATOM 2174 C C . LEU A 1 270 ? 7.664 27.406 -23.312 1 56.25 270 LEU A C 1
ATOM 2176 O O . LEU A 1 270 ? 8.367 28.188 -22.672 1 56.25 270 LEU A O 1
ATOM 2180 N N . SER A 1 271 ? 8.125 26.984 -24.578 1 53.66 271 SER A N 1
ATOM 2181 C CA . SER A 1 271 ? 8.93 27.766 -25.516 1 53.66 271 SER A CA 1
ATOM 2182 C C . SER A 1 271 ? 8.445 29.203 -25.594 1 53.66 271 SER A C 1
ATOM 2184 O O . SER A 1 271 ? 7.359 29.531 -25.109 1 53.66 271 SER A O 1
ATOM 2186 N N . HIS A 1 272 ? 9.219 30.156 -26.453 1 52 272 HIS A N 1
ATOM 2187 C CA . HIS A 1 272 ? 9.086 31.578 -26.797 1 52 272 HIS A CA 1
ATOM 2188 C C . HIS A 1 272 ? 7.66 31.906 -27.219 1 52 272 HIS A C 1
ATOM 2190 O O . HIS A 1 272 ? 7.312 33.062 -27.375 1 52 272 HIS A O 1
ATOM 2196 N N . ARG A 1 273 ? 7.082 31 -27.734 1 49.94 273 ARG A N 1
ATOM 2197 C CA . ARG A 1 273 ? 5.84 31.391 -28.406 1 49.94 273 ARG A CA 1
ATOM 2198 C C . ARG A 1 273 ? 4.758 31.75 -27.391 1 49.94 273 ARG A C 1
ATOM 2200 O O . ARG A 1 273 ? 3.76 32.375 -27.734 1 49.94 273 ARG A O 1
ATOM 2207 N N . TRP A 1 274 ? 4.785 31.094 -26.328 1 53.72 274 TRP A N 1
ATOM 2208 C CA . TRP A 1 274 ? 3.729 31.469 -25.391 1 53.72 274 TRP A CA 1
ATOM 2209 C C . TRP A 1 274 ? 4.211 32.531 -24.422 1 53.72 274 TRP A C 1
ATOM 2211 O O . TRP A 1 274 ? 4.035 32.406 -23.203 1 53.72 274 TRP A O 1
ATOM 2221 N N . ARG A 1 275 ? 4.762 33.5 -24.875 1 53.56 275 ARG A N 1
ATOM 2222 C CA . ARG A 1 275 ? 5.328 34.656 -24.203 1 53.56 275 ARG A CA 1
ATOM 2223 C C . ARG A 1 275 ? 4.316 35.281 -23.25 1 53.56 275 ARG A C 1
ATOM 2225 O O . ARG A 1 275 ? 4.684 35.75 -22.172 1 53.56 275 ARG A O 1
ATOM 2232 N N . TRP A 1 276 ? 3.129 35.188 -23.719 1 54.91 276 TRP A N 1
ATOM 2233 C CA . TRP A 1 276 ? 2.137 35.875 -22.906 1 54.91 276 TRP A CA 1
ATOM 2234 C C . TRP A 1 276 ? 1.91 35.125 -21.578 1 54.91 276 TRP A C 1
ATOM 2236 O O . TRP A 1 276 ? 1.797 35.75 -20.531 1 54.91 276 TRP A O 1
ATOM 2246 N N . LEU A 1 277 ? 1.891 33.844 -21.594 1 54.62 277 LEU A N 1
ATOM 2247 C CA . LEU A 1 277 ? 1.725 33.062 -20.375 1 54.62 277 LEU A CA 1
ATOM 2248 C C . LEU A 1 277 ? 2.961 33.188 -19.484 1 54.62 277 LEU A C 1
ATOM 2250 O O . LEU A 1 277 ? 2.848 33.25 -18.266 1 54.62 277 LEU A O 1
ATOM 2254 N N . LYS A 1 278 ? 4.004 33.25 -20.219 1 57.78 278 LYS A N 1
ATOM 2255 C CA . LYS A 1 278 ? 5.25 33.5 -19.5 1 57.78 278 LYS A CA 1
ATOM 2256 C C . LYS A 1 278 ? 5.215 34.844 -18.781 1 57.78 278 LYS A C 1
ATOM 2258 O O . LYS A 1 278 ? 5.617 34.969 -17.625 1 57.78 278 LYS A O 1
ATOM 2263 N N . GLU A 1 279 ? 4.836 35.781 -19.578 1 55.34 279 GLU A N 1
ATOM 2264 C CA . GLU A 1 279 ? 4.746 37.125 -18.984 1 55.34 279 GLU A CA 1
ATOM 2265 C C . GLU A 1 279 ? 3.703 37.188 -17.875 1 55.34 279 GLU A C 1
ATOM 2267 O O . GLU A 1 279 ? 3.908 37.844 -16.844 1 55.34 279 GLU A O 1
ATOM 2272 N N . PHE A 1 280 ? 2.775 36.406 -18 1 53.56 280 PHE A N 1
ATOM 2273 C CA . PHE A 1 280 ? 1.722 36.375 -17 1 53.56 280 PHE A CA 1
ATOM 2274 C C . PHE A 1 280 ? 2.195 35.656 -15.734 1 53.56 280 PHE A C 1
ATOM 2276 O O . PHE A 1 280 ? 1.946 36.125 -14.617 1 53.56 280 PHE A O 1
ATOM 2283 N N . VAL A 1 281 ? 2.826 34.625 -15.961 1 55.47 281 VAL A N 1
ATOM 2284 C CA . VAL A 1 281 ? 3.355 33.875 -14.828 1 55.47 281 VAL A CA 1
ATOM 2285 C C . VAL A 1 281 ? 4.477 34.656 -14.156 1 55.47 281 VAL A C 1
ATOM 2287 O O . VAL A 1 281 ? 4.574 34.688 -12.93 1 55.47 281 VAL A O 1
ATOM 2290 N N . ILE A 1 282 ? 5.281 35.219 -15.078 1 54.19 282 ILE A N 1
ATOM 2291 C CA . ILE A 1 282 ? 6.301 36.125 -14.547 1 54.19 282 ILE A CA 1
ATOM 2292 C C . ILE A 1 282 ? 5.629 37.281 -13.812 1 54.19 282 ILE A C 1
ATOM 2294 O O . ILE A 1 282 ? 6.094 37.719 -12.75 1 54.19 282 ILE A O 1
ATOM 2298 N N . PHE A 1 283 ? 4.605 37.719 -14.383 1 48.84 283 PHE A N 1
ATOM 2299 C CA . PHE A 1 283 ? 3.842 38.781 -13.742 1 48.84 283 PHE A CA 1
ATOM 2300 C C . PHE A 1 283 ? 3.303 38.312 -12.391 1 48.84 283 PHE A C 1
ATOM 2302 O O . PHE A 1 283 ? 3.391 39.031 -11.406 1 48.84 283 PHE A O 1
ATOM 2309 N N . ILE A 1 284 ? 2.781 37.188 -12.422 1 48.84 284 ILE A N 1
ATOM 2310 C CA . ILE A 1 284 ? 2.26 36.656 -11.164 1 48.84 284 ILE A CA 1
ATOM 2311 C C . ILE A 1 284 ? 3.41 36.406 -10.195 1 48.84 284 ILE A C 1
ATOM 2313 O O . ILE A 1 284 ? 3.301 36.719 -9 1 48.84 284 ILE A O 1
ATOM 2317 N N . ALA A 1 285 ? 4.391 35.781 -10.781 1 49.28 285 ALA A N 1
ATOM 2318 C CA . ALA A 1 285 ? 5.586 35.562 -9.969 1 49.28 285 ALA A CA 1
ATOM 2319 C C . ALA A 1 285 ? 6.18 36.906 -9.516 1 49.28 285 ALA A C 1
ATOM 2321 O O . ALA A 1 285 ? 6.57 37.062 -8.359 1 49.28 285 ALA A O 1
ATOM 2322 N N . ASP A 1 286 ? 6.324 37.719 -10.492 1 49.41 286 ASP A N 1
ATOM 2323 C CA . ASP A 1 286 ? 6.809 39.062 -10.188 1 49.41 286 ASP A CA 1
ATOM 2324 C C . ASP A 1 286 ? 5.852 39.812 -9.25 1 49.41 286 ASP A C 1
ATOM 2326 O O . ASP A 1 286 ? 6.281 40.5 -8.336 1 49.41 286 ASP A O 1
ATOM 2330 N N . THR A 1 287 ? 4.645 39.656 -9.602 1 42.75 287 THR A N 1
ATOM 2331 C CA . THR A 1 287 ? 3.662 40.25 -8.703 1 42.75 287 THR A CA 1
ATOM 2332 C C . THR A 1 287 ? 3.707 39.594 -7.328 1 42.75 287 THR A C 1
ATOM 2334 O O . THR A 1 287 ? 3.598 40.281 -6.309 1 42.75 287 THR A O 1
ATOM 2337 N N . SER A 1 288 ? 3.816 38.312 -7.445 1 43.41 288 SER A N 1
ATOM 2338 C CA . SER A 1 288 ? 3.965 37.625 -6.18 1 43.41 288 SER A CA 1
ATOM 2339 C C . SER A 1 288 ? 5.273 37.969 -5.488 1 43.41 288 SER A C 1
ATOM 2341 O O . SER A 1 288 ? 5.301 38.188 -4.273 1 43.41 288 SER A O 1
ATOM 2343 N N . THR A 1 289 ? 6.301 37.812 -6.32 1 46.5 289 THR A N 1
ATOM 2344 C CA . THR A 1 289 ? 7.57 38.281 -5.793 1 46.5 289 THR A CA 1
ATOM 2345 C C . THR A 1 289 ? 7.531 39.781 -5.594 1 46.5 289 THR A C 1
ATOM 2347 O O . THR A 1 289 ? 8.117 40.312 -4.645 1 46.5 289 THR A O 1
ATOM 2350 N N . GLY A 1 290 ? 7.043 40.469 -6.652 1 43.62 290 GLY A N 1
ATOM 2351 C CA . GLY A 1 290 ? 6.816 41.906 -6.488 1 43.62 290 GLY A CA 1
ATOM 2352 C C . GLY A 1 290 ? 5.895 42.219 -5.332 1 43.62 290 GLY A C 1
ATOM 2353 O O . GLY A 1 290 ? 6.145 43.188 -4.586 1 43.62 290 GLY A O 1
ATOM 2354 N N . LEU A 1 291 ? 4.82 41.594 -5.379 1 41.28 291 LEU A N 1
ATOM 2355 C CA . LEU A 1 291 ? 3.971 41.719 -4.199 1 41.28 291 LEU A CA 1
ATOM 2356 C C . LEU A 1 291 ? 4.73 41.344 -2.936 1 41.28 291 LEU A C 1
ATOM 2358 O O . LEU A 1 291 ? 4.543 41.938 -1.879 1 41.28 291 LEU A O 1
ATOM 2362 N N . PHE A 1 292 ? 5.438 40.281 -3.078 1 43.75 292 PHE A N 1
ATOM 2363 C CA . PHE A 1 292 ? 6.344 39.906 -1.993 1 43.75 292 PHE A CA 1
ATOM 2364 C C . PHE A 1 292 ? 7.387 41 -1.777 1 43.75 292 PHE A C 1
ATOM 2366 O O . PHE A 1 292 ? 7.609 41.438 -0.647 1 43.75 292 PHE A O 1
ATOM 2373 N N . ASN A 1 293 ? 8.117 41.188 -2.842 1 45.56 293 ASN A N 1
ATOM 2374 C CA . ASN A 1 293 ? 9.086 42.281 -2.775 1 45.56 293 ASN A CA 1
ATOM 2375 C C . ASN A 1 293 ? 8.391 43.625 -2.809 1 45.56 293 ASN A C 1
ATOM 2377 O O . ASN A 1 293 ? 8.805 44.562 -2.107 1 45.56 293 ASN A O 1
ATOM 2381 N N . GLY A 1 294 ? 7.512 43.812 -3.74 1 44.69 294 GLY A N 1
ATOM 2382 C CA . GLY A 1 294 ? 6.754 45.062 -3.811 1 44.69 294 GLY A CA 1
ATOM 2383 C C . GLY A 1 294 ? 5.805 45.25 -2.641 1 44.69 294 GLY A C 1
ATOM 2384 O O . GLY A 1 294 ? 5.586 46.375 -2.186 1 44.69 294 GLY A O 1
ATOM 2385 N N . GLY A 1 295 ? 5.051 44.312 -2.344 1 44.5 295 GLY A N 1
ATOM 2386 C CA . GLY A 1 295 ? 4.32 44.406 -1.09 1 44.5 295 GLY A CA 1
ATOM 2387 C C . GLY A 1 295 ? 5.195 44.781 0.088 1 44.5 295 GLY A C 1
ATOM 2388 O O . GLY A 1 295 ? 4.781 45.562 0.953 1 44.5 295 GLY A O 1
ATOM 2389 N N . GLN A 1 296 ? 6.309 44.062 0.136 1 47.72 296 GLN A N 1
ATOM 2390 C CA . GLN A 1 296 ? 7.277 44.594 1.103 1 47.72 296 GLN A CA 1
ATOM 2391 C C . GLN A 1 296 ? 7.652 46.031 0.805 1 47.72 296 GLN A C 1
ATOM 2393 O O . GLN A 1 296 ? 7.746 46.844 1.718 1 47.72 296 GLN A O 1
ATOM 2398 N N . GLN A 1 297 ? 8.008 46.219 -0.492 1 50.25 297 GLN A N 1
ATOM 2399 C CA . GLN A 1 297 ? 8.344 47.594 -0.802 1 50.25 297 GLN A CA 1
ATOM 2400 C C . GLN A 1 297 ? 7.109 48.5 -0.731 1 50.25 297 GLN A C 1
ATOM 2402 O O . GLN A 1 297 ? 7.18 49.625 -0.238 1 50.25 297 GLN A O 1
ATOM 2407 N N . ARG A 1 298 ? 5.992 48.219 -1.286 1 51.28 298 ARG A N 1
ATOM 2408 C CA . ARG A 1 298 ? 4.781 49.031 -1.19 1 51.28 298 ARG A CA 1
ATOM 2409 C C . ARG A 1 298 ? 4.316 49.125 0.256 1 51.28 298 ARG A C 1
ATOM 2411 O O . ARG A 1 298 ? 3.846 50.188 0.678 1 51.28 298 ARG A O 1
ATOM 2418 N N . SER A 1 299 ? 4.289 47.969 0.837 1 52.56 299 SER A N 1
ATOM 2419 C CA . SER A 1 299 ? 4.07 48.094 2.275 1 52.56 299 SER A CA 1
ATOM 2420 C C . SER A 1 299 ? 5.098 49.031 2.914 1 52.56 299 SER A C 1
ATOM 2422 O O . SER A 1 299 ? 4.754 49.844 3.771 1 52.56 299 SER A O 1
ATOM 2424 N N . LEU A 1 300 ? 6.309 48.781 2.396 1 54.38 300 LEU A N 1
ATOM 2425 C CA . LEU A 1 300 ? 7.324 49.75 2.832 1 54.38 300 LEU A CA 1
ATOM 2426 C C . LEU A 1 300 ? 7.012 51.125 2.318 1 54.38 300 LEU A C 1
ATOM 2428 O O . LEU A 1 300 ? 7.141 52.125 3.059 1 54.38 300 LEU A O 1
ATOM 2432 N N . ASP A 1 301 ? 6.691 51.25 1 1 56.59 301 ASP A N 1
ATOM 2433 C CA . ASP A 1 301 ? 6.355 52.562 0.479 1 56.59 301 ASP A CA 1
ATOM 2434 C C . ASP A 1 301 ? 5.066 53.094 1.108 1 56.59 301 ASP A C 1
ATOM 2436 O O . ASP A 1 301 ? 4.973 54.281 1.441 1 56.59 301 ASP A O 1
ATOM 2440 N N . PHE A 1 302 ? 4.035 52.312 1.132 1 56.94 302 PHE A N 1
ATOM 2441 C CA . PHE A 1 302 ? 2.812 52.719 1.82 1 56.94 302 PHE A CA 1
ATOM 2442 C C . PHE A 1 302 ? 3.117 53.156 3.248 1 56.94 302 PHE A C 1
ATOM 2444 O O . PHE A 1 302 ? 2.627 54.219 3.701 1 56.94 302 PHE A O 1
ATOM 2451 N N . TRP A 1 303 ? 3.908 52.312 3.738 1 60 303 TRP A N 1
ATOM 2452 C CA . TRP A 1 303 ? 4.246 52.688 5.105 1 60 303 TRP A CA 1
ATOM 2453 C C . TRP A 1 303 ? 5.188 53.906 5.117 1 60 303 TRP A C 1
ATOM 2455 O O . TRP A 1 303 ? 5.121 54.75 6.02 1 60 303 TRP A O 1
ATOM 2465 N N . LEU A 1 304 ? 5.934 53.938 4.039 1 60 304 LEU A N 1
ATOM 2466 C CA . LEU A 1 304 ? 6.715 55.156 3.889 1 60 304 LEU A CA 1
ATOM 2467 C C . LEU A 1 304 ? 5.809 56.375 3.631 1 60 304 LEU A C 1
ATOM 2469 O O . LEU A 1 304 ? 6.035 57.438 4.172 1 60 304 LEU A O 1
ATOM 2473 N N . VAL A 1 305 ? 4.855 56.188 2.793 1 61.34 305 VAL A N 1
ATOM 2474 C CA . VAL A 1 305 ? 3.906 57.25 2.518 1 61.34 305 VAL A CA 1
ATOM 2475 C C . VAL A 1 305 ? 3.066 57.531 3.762 1 61.34 305 VAL A C 1
ATOM 2477 O O . VAL A 1 305 ? 2.818 58.688 4.105 1 61.34 305 VAL A O 1
ATOM 2480 N N . VAL A 1 306 ? 2.619 56.531 4.367 1 63.88 306 VAL A N 1
ATOM 2481 C CA . VAL A 1 306 ? 1.882 56.75 5.613 1 63.88 306 VAL A CA 1
ATOM 2482 C C . VAL A 1 306 ? 2.781 57.406 6.645 1 63.88 306 VAL A C 1
ATOM 2484 O O . VAL A 1 306 ? 2.342 58.312 7.371 1 63.88 306 VAL A O 1
ATOM 2487 N N . GLU A 1 307 ? 4.051 56.969 6.551 1 63.56 307 GLU A N 1
ATOM 2488 C CA . GLU A 1 307 ? 5.035 57.625 7.418 1 63.56 307 GLU A CA 1
ATOM 2489 C C . GLU A 1 307 ? 5.242 59.094 7.027 1 63.56 307 GLU A C 1
ATOM 2491 O O . GLU A 1 307 ? 5.383 59.938 7.895 1 63.56 307 GLU A O 1
ATOM 2496 N N . SER A 1 308 ? 5.195 59.281 5.711 1 63.44 308 SER A N 1
ATOM 2497 C CA . SER A 1 308 ? 5.387 60.656 5.27 1 63.44 308 SER A CA 1
ATOM 2498 C C . SER A 1 308 ? 4.16 61.531 5.582 1 63.44 308 SER A C 1
ATOM 2500 O O . SER A 1 308 ? 4.289 62.688 5.91 1 63.44 308 SER A O 1
ATOM 2502 N N . HIS A 1 309 ? 2.994 60.969 5.41 1 61.53 309 HIS A N 1
ATOM 2503 C CA . HIS A 1 309 ? 1.794 61.75 5.668 1 61.53 309 HIS A CA 1
ATOM 2504 C C . HIS A 1 309 ? 1.499 61.844 7.16 1 61.53 309 HIS A C 1
ATOM 2506 O O . HIS A 1 309 ? 0.761 62.719 7.605 1 61.53 309 HIS A O 1
ATOM 2512 N N . THR A 1 310 ? 1.963 60.844 7.801 1 59 310 THR A N 1
ATOM 2513 C CA . THR A 1 310 ? 1.673 60.844 9.234 1 59 310 THR A CA 1
ATOM 2514 C C . THR A 1 310 ? 2.848 61.406 10.023 1 59 310 THR A C 1
ATOM 2516 O O . THR A 1 310 ? 2.916 61.25 11.242 1 59 310 THR A O 1
ATOM 2519 N N . CYS A 1 311 ? 3.721 61.906 9.289 1 60.5 311 CYS A N 1
ATOM 2520 C CA . CYS A 1 311 ? 4.855 62.562 9.93 1 60.5 311 CYS A CA 1
ATOM 2521 C C .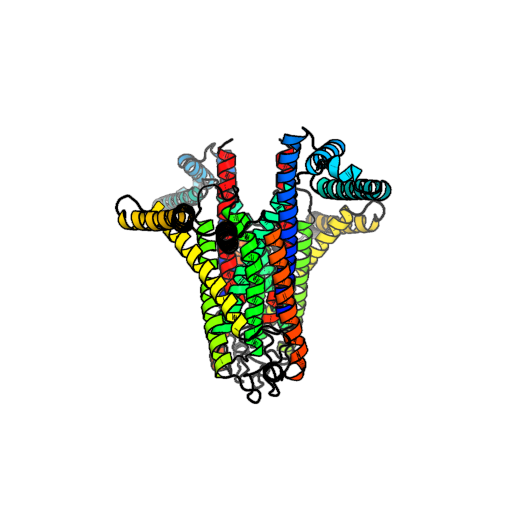 CYS A 1 311 ? 4.387 63.656 10.867 1 60.5 311 CYS A C 1
ATOM 2523 O O . CYS A 1 311 ? 5.055 63.969 11.859 1 60.5 311 CYS A O 1
ATOM 2525 N N . HIS A 1 312 ? 3.23 64.312 10.578 1 61.62 312 HIS A N 1
ATOM 2526 C CA . HIS A 1 312 ? 2.742 65.375 11.43 1 61.62 312 HIS A CA 1
ATOM 2527 C C . HIS A 1 312 ? 1.929 64.875 12.602 1 61.62 312 HIS A C 1
ATOM 2529 O O . HIS A 1 312 ? 1.51 65.625 13.477 1 61.62 312 HIS A O 1
ATOM 2535 N N . TRP A 1 313 ? 1.68 63.656 12.523 1 62.22 313 TRP A N 1
ATOM 2536 C CA . TRP A 1 313 ? 0.869 63.094 13.594 1 62.22 313 TRP A CA 1
ATOM 2537 C C . TRP A 1 313 ? 1.691 62.906 14.867 1 62.22 313 TRP A C 1
ATOM 2539 O O . TRP A 1 313 ? 2.92 62.781 14.812 1 62.22 313 TRP A O 1
ATOM 2549 N N . PRO A 1 314 ? 1.108 63.094 16.047 1 71 314 PRO A N 1
ATOM 2550 C CA . PRO A 1 314 ? 1.855 62.938 17.297 1 71 314 PRO A CA 1
ATOM 2551 C C . PRO A 1 314 ? 2.66 61.656 17.359 1 71 314 PRO A C 1
ATOM 2553 O O . PRO A 1 314 ? 2.338 60.688 16.656 1 71 314 PRO A O 1
ATOM 2556 N N . ILE A 1 315 ? 3.887 61.656 17.938 1 67.88 315 ILE A N 1
ATOM 2557 C CA . ILE A 1 315 ? 4.914 60.625 18.047 1 67.88 315 ILE A CA 1
ATOM 2558 C C . ILE A 1 315 ? 4.27 59.281 18.406 1 67.88 315 ILE A C 1
ATOM 2560 O O . ILE A 1 315 ? 4.656 58.219 17.891 1 67.88 315 ILE A O 1
ATOM 2564 N N . LEU A 1 316 ? 3.293 59.406 19.25 1 65.56 316 LEU A N 1
ATOM 2565 C CA . LEU A 1 316 ? 2.648 58.188 19.719 1 65.56 316 LEU A CA 1
ATOM 2566 C C . LEU A 1 316 ? 1.965 57.438 18.562 1 65.56 316 LEU A C 1
ATOM 2568 O O . LEU A 1 316 ? 2.037 56.219 18.484 1 65.56 316 LEU A O 1
ATOM 2572 N N . LEU A 1 317 ? 1.365 58.25 17.766 1 71.5 317 LEU A N 1
ATOM 2573 C CA . LEU A 1 317 ? 0.627 57.625 16.672 1 71.5 317 LEU A CA 1
ATOM 2574 C C . LEU A 1 317 ? 1.58 57.094 15.602 1 71.5 317 LEU A C 1
ATOM 2576 O O . LEU A 1 317 ? 1.295 56.062 14.961 1 71.5 317 LEU A O 1
ATOM 2580 N N . ARG A 1 318 ? 2.691 57.75 15.523 1 71.19 318 ARG A N 1
ATOM 2581 C CA . ARG A 1 318 ? 3.705 57.281 14.594 1 71.19 318 ARG A CA 1
ATOM 2582 C C . ARG A 1 318 ? 4.297 55.938 15.055 1 71.19 318 ARG A C 1
ATOM 2584 O O . ARG A 1 318 ? 4.516 55.031 14.242 1 71.19 318 ARG A O 1
ATOM 2591 N N . ILE A 1 319 ? 4.531 55.812 16.344 1 69.19 319 ILE A N 1
ATOM 2592 C CA . ILE A 1 319 ? 5.023 54.562 16.922 1 69.19 319 ILE A CA 1
ATOM 2593 C C . ILE A 1 319 ? 3.977 53.469 16.75 1 69.19 319 ILE A C 1
ATOM 2595 O O . ILE A 1 319 ? 4.309 52.344 16.406 1 69.19 319 ILE A O 1
ATOM 2599 N N . LEU A 1 320 ? 2.771 53.875 16.969 1 71.06 320 LEU A N 1
ATOM 2600 C CA . LEU A 1 320 ? 1.688 52.906 16.812 1 71.06 320 LEU A CA 1
ATOM 2601 C C . LEU A 1 320 ? 1.593 52.406 15.367 1 71.06 320 LEU A C 1
ATOM 2603 O O . LEU A 1 320 ? 1.36 51.219 15.117 1 71.06 320 LEU A O 1
ATOM 2607 N N . LEU A 1 321 ? 1.772 53.312 14.539 1 72 321 LEU A N 1
ATOM 2608 C CA . LEU A 1 321 ? 1.693 52.938 13.133 1 72 321 LEU A CA 1
ATOM 2609 C C . LEU A 1 321 ? 2.859 52.062 12.734 1 72 321 LEU A C 1
ATOM 2611 O O . LEU A 1 321 ? 2.689 51.125 11.953 1 72 321 LEU A O 1
ATOM 2615 N N . LYS A 1 322 ? 4.023 52.344 13.273 1 69 322 LYS A N 1
ATOM 2616 C CA . LYS A 1 322 ? 5.168 51.5 13.008 1 69 322 LYS A CA 1
ATOM 2617 C C . LYS A 1 322 ? 4.957 50.094 13.586 1 69 322 LYS A C 1
ATOM 2619 O O . LYS A 1 322 ? 5.352 49.094 12.984 1 69 322 LYS A O 1
ATOM 2624 N N . VAL A 1 323 ? 4.387 50.062 14.711 1 70.5 323 VAL A N 1
ATOM 2625 C CA . VAL A 1 323 ? 4.074 48.781 15.336 1 70.5 323 VAL A CA 1
ATOM 2626 C C . VAL A 1 323 ? 3.045 48.031 14.492 1 70.5 323 VAL A C 1
ATOM 2628 O O . VAL A 1 323 ? 3.168 46.812 14.281 1 70.5 323 VAL A O 1
ATOM 2631 N N . VAL A 1 324 ? 2.051 48.781 14.062 1 71.69 324 VAL A N 1
ATOM 2632 C CA . VAL A 1 324 ? 1.029 48.156 13.227 1 71.69 324 VAL A CA 1
ATOM 2633 C C . VAL A 1 324 ? 1.656 47.656 11.93 1 71.69 324 VAL A C 1
ATOM 2635 O O . VAL A 1 324 ? 1.317 46.562 11.445 1 71.69 324 VAL A O 1
ATOM 2638 N N . GLU A 1 325 ? 2.486 48.469 11.414 1 69.19 325 GLU A N 1
ATOM 2639 C CA . GLU A 1 325 ? 3.221 48.062 10.219 1 69.19 325 GLU A CA 1
ATOM 2640 C C . GLU A 1 325 ? 4.031 46.781 10.484 1 69.19 325 GLU A C 1
ATOM 2642 O O . GLU A 1 325 ? 4.012 45.844 9.68 1 69.19 325 GLU A O 1
ATOM 2647 N N . ALA A 1 326 ? 4.77 46.781 11.484 1 64.94 326 ALA A N 1
ATOM 2648 C CA . ALA A 1 326 ? 5.59 45.625 11.844 1 64.94 326 ALA A CA 1
ATOM 2649 C C . ALA A 1 326 ? 4.723 44.406 12.07 1 64.94 326 ALA A C 1
ATOM 2651 O O . ALA A 1 326 ? 5.07 43.312 11.633 1 64.94 326 ALA A O 1
ATOM 2652 N N . ILE A 1 327 ? 3.689 44.594 12.727 1 64 327 ILE A N 1
ATOM 2653 C CA . ILE A 1 327 ? 2.779 43.5 13 1 64 327 ILE A CA 1
ATOM 2654 C C . ILE A 1 327 ? 2.18 43 11.688 1 64 327 ILE A C 1
ATOM 2656 O O . ILE A 1 327 ? 2.068 41.781 11.469 1 64 327 ILE A O 1
ATOM 2660 N N . SER A 1 328 ? 1.789 43.938 10.922 1 67.06 328 SER A N 1
ATOM 2661 C CA . SER A 1 328 ? 1.196 43.562 9.648 1 67.06 328 SER A CA 1
ATOM 2662 C C . SER A 1 328 ? 2.193 42.781 8.789 1 67.06 328 SER A C 1
ATOM 2664 O O . SER A 1 328 ? 1.831 41.812 8.125 1 67.06 328 SER A O 1
ATOM 2666 N N . TYR A 1 329 ? 3.365 43.312 8.758 1 60.22 329 TYR A N 1
ATOM 2667 C CA . TYR A 1 329 ? 4.418 42.594 8.047 1 60.22 329 TYR A CA 1
ATOM 2668 C C . TYR A 1 329 ? 4.641 41.219 8.633 1 60.22 329 TYR A C 1
ATOM 2670 O O . TYR A 1 329 ? 4.82 40.25 7.898 1 60.22 329 TYR A O 1
ATOM 2678 N N . MET A 1 330 ? 4.684 41.156 9.875 1 58.88 330 MET A N 1
ATOM 2679 C CA . MET A 1 330 ? 4.863 39.875 10.539 1 58.88 330 MET A CA 1
ATOM 2680 C C . MET A 1 330 ? 3.715 38.938 10.211 1 58.88 330 MET A C 1
ATOM 2682 O O . MET A 1 330 ? 3.938 37.75 9.945 1 58.88 330 MET A O 1
ATOM 2686 N N . ILE A 1 331 ? 2.617 39.438 10.273 1 61.59 331 ILE A N 1
ATOM 2687 C CA . ILE A 1 331 ? 1.452 38.625 9.953 1 61.59 331 ILE A CA 1
ATOM 2688 C C . ILE A 1 331 ? 1.53 38.156 8.508 1 61.59 331 ILE A C 1
ATOM 2690 O O . ILE A 1 331 ? 1.245 37 8.203 1 61.59 331 ILE A O 1
ATOM 2694 N N . TRP A 1 332 ? 1.81 39.125 7.727 1 59.25 332 TRP A N 1
ATOM 2695 C CA . TRP A 1 332 ? 1.929 38.812 6.309 1 59.25 332 TRP A CA 1
ATOM 2696 C C . TRP A 1 332 ? 2.992 37.75 6.078 1 59.25 332 TRP A C 1
ATOM 2698 O O . TRP A 1 332 ? 2.762 36.781 5.352 1 59.25 332 TRP A O 1
ATOM 2708 N N . HIS A 1 333 ? 4.078 37.938 6.625 1 56.22 333 HIS A N 1
ATOM 2709 C CA . HIS A 1 333 ? 5.156 36.969 6.484 1 56.22 333 HIS A CA 1
ATOM 2710 C C . HIS A 1 333 ? 4.766 35.594 7.078 1 56.22 333 HIS A C 1
ATOM 2712 O O . HIS A 1 333 ? 5.043 34.562 6.488 1 56.22 333 HIS A O 1
ATOM 2718 N N . VAL A 1 334 ? 4.262 35.719 8.172 1 57.16 334 VAL A N 1
ATOM 2719 C CA . VAL A 1 334 ? 3.816 34.5 8.805 1 57.16 334 VAL A CA 1
ATOM 2720 C C . VAL A 1 334 ? 2.758 33.812 7.938 1 57.16 334 VAL A C 1
ATOM 2722 O O . VAL A 1 334 ? 2.771 32.594 7.766 1 57.16 334 VAL A O 1
ATOM 2725 N N . PHE A 1 335 ? 1.926 34.688 7.492 1 58.38 335 PHE A N 1
ATOM 2726 C CA . PHE A 1 335 ? 0.878 34.156 6.625 1 58.38 335 PHE A CA 1
ATOM 2727 C C . PHE A 1 335 ? 1.479 33.469 5.406 1 58.38 335 PHE A C 1
ATOM 2729 O O . PHE A 1 335 ? 1.094 32.344 5.07 1 58.38 335 PHE A O 1
ATOM 2736 N N . TRP A 1 336 ? 2.346 34.188 4.812 1 55.38 336 TRP A N 1
ATOM 2737 C CA . TRP A 1 336 ? 2.963 33.594 3.625 1 55.38 336 TRP A CA 1
ATOM 2738 C C . TRP A 1 336 ? 3.777 32.375 3.982 1 55.38 336 TRP A C 1
ATOM 2740 O O . TRP A 1 336 ? 3.793 31.391 3.232 1 55.38 336 TRP A O 1
ATOM 2750 N N . GLN A 1 337 ? 4.453 32.562 5.055 1 54.38 337 GLN A N 1
ATOM 2751 C CA . GLN A 1 337 ? 5.219 31.391 5.488 1 54.38 337 GLN A CA 1
ATOM 2752 C C . GLN A 1 337 ? 4.301 30.219 5.824 1 54.38 337 GLN A C 1
ATOM 2754 O O . GLN A 1 337 ? 4.613 29.078 5.504 1 54.38 337 GLN A O 1
ATOM 2759 N N . ILE A 1 338 ? 3.301 30.672 6.441 1 57.69 338 ILE A N 1
ATOM 2760 C CA . ILE A 1 338 ? 2.334 29.625 6.754 1 57.69 338 ILE A CA 1
ATOM 2761 C C . ILE A 1 338 ? 1.787 29.031 5.461 1 57.69 338 ILE A C 1
ATOM 2763 O O . ILE A 1 338 ? 1.643 27.797 5.348 1 57.69 338 ILE A O 1
ATOM 2767 N N . LEU A 1 339 ? 1.493 29.984 4.66 1 55.31 339 LEU A N 1
ATOM 2768 C CA . LEU A 1 339 ? 0.966 29.516 3.387 1 55.31 339 LEU A CA 1
ATOM 2769 C C . LEU A 1 339 ? 1.996 28.656 2.66 1 55.31 339 LEU A C 1
ATOM 2771 O O . LEU A 1 339 ? 1.646 27.641 2.047 1 55.31 339 LEU A O 1
ATOM 2775 N N . ALA A 1 340 ? 3.139 29.156 2.629 1 53.09 340 ALA A N 1
ATOM 2776 C CA . ALA A 1 340 ? 4.207 28.375 2.012 1 53.09 340 ALA A CA 1
ATOM 2777 C C . ALA A 1 340 ? 4.379 27.031 2.713 1 53.09 340 ALA A C 1
ATOM 2779 O O . ALA A 1 340 ? 4.555 26 2.059 1 53.09 340 ALA A O 1
ATOM 2780 N N . LEU A 1 341 ? 4.379 27.203 3.947 1 55 341 LEU A N 1
ATOM 2781 C CA . LEU A 1 341 ? 4.535 26.016 4.762 1 55 341 LEU A CA 1
ATOM 2782 C C . LEU A 1 341 ? 3.361 25.062 4.559 1 55 341 LEU A C 1
ATOM 2784 O O . LEU A 1 341 ? 3.549 23.844 4.48 1 55 341 LEU A O 1
ATOM 2788 N N . TRP A 1 342 ? 2.334 25.797 4.617 1 56 342 TRP A N 1
ATOM 2789 C CA . TRP A 1 342 ? 1.125 25.016 4.391 1 56 342 TRP A CA 1
ATOM 2790 C C . TRP A 1 342 ? 1.15 24.375 3.008 1 56 342 TRP A C 1
ATOM 2792 O O . TRP A 1 342 ? 0.709 23.234 2.842 1 56 342 TRP A O 1
ATOM 2802 N N . ALA A 1 343 ? 1.589 25.156 2.188 1 52.81 343 ALA A N 1
ATOM 2803 C CA . ALA A 1 343 ? 1.586 24.672 0.81 1 52.81 343 ALA A CA 1
ATOM 2804 C C . ALA A 1 343 ? 2.707 23.656 0.58 1 52.81 343 ALA A C 1
ATOM 2806 O O . ALA A 1 343 ? 2.502 22.641 -0.067 1 52.81 343 ALA A O 1
ATOM 2807 N N . TRP A 1 344 ? 3.887 24.062 1.044 1 55.28 344 TRP A N 1
ATOM 2808 C CA . TRP A 1 344 ? 5.031 23.25 0.661 1 55.28 344 TRP A CA 1
ATOM 2809 C C . TRP A 1 344 ? 5.504 22.391 1.834 1 55.28 344 TRP A C 1
ATOM 2811 O O . TRP A 1 344 ? 6.156 21.359 1.639 1 55.28 344 TRP A O 1
ATOM 2821 N N . GLY A 1 345 ? 5.031 22.625 2.854 1 54.84 345 GLY A N 1
ATOM 2822 C CA . GLY A 1 345 ? 5.539 21.922 4.023 1 54.84 345 GLY A CA 1
ATOM 2823 C C . GLY A 1 345 ? 7.031 22.109 4.223 1 54.84 345 GLY A C 1
ATOM 2824 O O . GLY A 1 345 ? 7.758 22.438 3.279 1 54.84 345 GLY A O 1
ATOM 2825 N N . ASP A 1 346 ? 7.645 22.641 5.242 1 56.94 346 ASP A N 1
ATOM 2826 C CA . ASP A 1 346 ? 9.07 22.719 5.559 1 56.94 346 ASP A CA 1
ATOM 2827 C C . ASP A 1 346 ? 9.461 21.641 6.566 1 56.94 346 ASP A C 1
ATOM 2829 O O . ASP A 1 346 ? 8.891 21.562 7.656 1 56.94 346 ASP A O 1
ATOM 2833 N N . ASN A 1 347 ? 10.25 20.609 6.027 1 57.09 347 ASN A N 1
ATOM 2834 C CA . ASN A 1 347 ? 10.656 19.516 6.902 1 57.09 347 ASN A CA 1
ATOM 2835 C C . ASN A 1 347 ? 11.617 19.984 7.984 1 57.09 347 ASN A C 1
ATOM 2837 O O . ASN A 1 347 ? 11.867 19.281 8.961 1 57.09 347 ASN A O 1
ATOM 2841 N N . GLY A 1 348 ? 12.125 21.188 7.859 1 61.16 348 GLY A N 1
ATOM 2842 C CA . GLY A 1 348 ? 13.133 21.594 8.82 1 61.16 348 GLY A CA 1
ATOM 2843 C C . GLY A 1 348 ? 12.594 22.5 9.914 1 61.16 348 GLY A C 1
ATOM 2844 O O . GLY A 1 348 ? 13.305 22.844 10.852 1 61.16 348 GLY A O 1
ATOM 2845 N N . SER A 1 349 ? 11.32 22.688 9.758 1 65 349 SER A N 1
ATOM 2846 C CA . SER A 1 349 ? 10.797 23.594 10.781 1 65 349 SER A CA 1
ATOM 2847 C C . SER A 1 349 ? 10.133 22.812 11.914 1 65 349 SER A C 1
ATOM 2849 O O . SER A 1 349 ? 9.227 22.016 11.68 1 65 349 SER A O 1
ATOM 2851 N N . VAL A 1 350 ? 10.656 22.953 13.078 1 70.5 350 VAL A N 1
ATOM 2852 C CA . VAL A 1 350 ? 10.164 22.281 14.273 1 70.5 350 VAL A CA 1
ATOM 2853 C C . VAL A 1 350 ? 8.711 22.672 14.523 1 70.5 350 VAL A C 1
ATOM 2855 O O . VAL A 1 350 ? 7.895 21.828 14.898 1 70.5 350 VAL A O 1
ATOM 2858 N N . LEU A 1 351 ? 8.391 23.875 14.266 1 69 351 LEU A N 1
ATOM 2859 C CA . LEU A 1 351 ? 7.047 24.375 14.539 1 69 351 LEU A CA 1
ATOM 2860 C C . LEU A 1 351 ? 6.02 23.672 13.656 1 69 351 LEU A C 1
ATOM 2862 O O . LEU A 1 351 ? 4.914 23.359 14.109 1 69 351 LEU A O 1
ATOM 2866 N N . ILE A 1 352 ? 6.387 23.344 12.547 1 71 352 ILE A N 1
ATOM 2867 C CA . ILE A 1 352 ? 5.457 22.703 11.625 1 71 352 ILE A CA 1
ATOM 2868 C C . ILE A 1 352 ? 5.207 21.266 12.055 1 71 352 ILE A C 1
ATOM 2870 O O . ILE A 1 352 ? 4.07 20.781 12.008 1 71 352 ILE A O 1
ATOM 2874 N N . VAL A 1 353 ? 6.188 20.672 12.508 1 75.44 353 VAL A N 1
ATOM 2875 C CA . VAL A 1 353 ? 6.043 19.281 12.938 1 75.44 353 VAL A CA 1
ATOM 2876 C C . VAL A 1 353 ? 5.188 19.219 14.195 1 75.44 353 VAL A C 1
ATOM 2878 O O . VAL A 1 353 ? 4.336 18.328 14.328 1 75.44 353 VAL A O 1
ATOM 2881 N N . ILE A 1 354 ? 5.375 20.219 15.008 1 77.12 354 ILE A N 1
ATOM 2882 C CA . ILE A 1 354 ? 4.562 20.266 16.219 1 77.12 354 ILE A CA 1
ATOM 2883 C C . ILE A 1 354 ? 3.109 20.562 15.844 1 77.12 354 ILE A C 1
ATOM 2885 O O . ILE A 1 354 ? 2.186 20 16.453 1 77.12 354 ILE A O 1
ATOM 2889 N N . GLY A 1 355 ? 2.943 21.406 14.93 1 77.62 355 GLY A N 1
ATOM 2890 C CA . GLY A 1 355 ? 1.601 21.688 14.445 1 77.62 355 GLY A CA 1
ATOM 2891 C C . GLY A 1 355 ? 0.907 20.453 13.883 1 77.62 355 GLY A C 1
ATOM 2892 O O . GLY A 1 355 ? -0.271 20.219 14.156 1 77.62 355 GLY A O 1
ATOM 2893 N N . TYR A 1 356 ? 1.645 19.719 13.188 1 77.88 356 TYR A N 1
ATOM 2894 C CA . TYR A 1 356 ? 1.075 18.5 12.609 1 77.88 356 TYR A CA 1
ATOM 2895 C C . TYR A 1 356 ? 0.729 17.5 13.695 1 77.88 356 TYR A C 1
ATOM 2897 O O . TYR A 1 356 ? -0.28 16.797 13.602 1 77.88 356 TYR A O 1
ATOM 2905 N N . ILE A 1 357 ? 1.532 17.422 14.68 1 82.56 357 ILE A N 1
ATOM 2906 C CA . ILE A 1 357 ? 1.259 16.516 15.789 1 82.56 357 ILE A CA 1
ATOM 2907 C C . ILE A 1 357 ? 0.014 16.984 16.547 1 82.56 357 ILE A C 1
ATOM 2909 O O . ILE A 1 357 ? -0.813 16.156 16.953 1 82.56 357 ILE A O 1
ATOM 2913 N N . GLY A 1 358 ? 0.016 18.266 16.672 1 83.56 358 GLY A N 1
ATOM 2914 C CA . GLY A 1 358 ? -1.166 18.812 17.312 1 83.56 358 GLY A CA 1
ATOM 2915 C C . GLY A 1 358 ? -2.443 18.562 16.547 1 83.56 358 GLY A C 1
ATOM 2916 O O . GLY A 1 358 ? -3.471 18.203 17.125 1 83.56 358 GLY A O 1
ATOM 2917 N N . LEU A 1 359 ? -2.377 18.672 15.273 1 82.44 359 LEU A N 1
ATOM 2918 C CA . LEU A 1 359 ? -3.547 18.438 14.438 1 82.44 359 LEU A CA 1
ATOM 2919 C C . LEU A 1 359 ? -3.914 16.953 14.445 1 82.44 359 LEU A C 1
ATOM 2921 O O . LEU A 1 359 ? -5.098 16.594 14.414 1 82.44 359 LEU A O 1
ATOM 2925 N N . ALA A 1 360 ? -2.914 16.109 14.406 1 87.88 360 ALA A N 1
ATOM 2926 C CA . ALA A 1 360 ? -3.172 14.672 14.492 1 87.88 360 ALA A CA 1
ATOM 2927 C C . ALA A 1 360 ? -3.852 14.312 15.812 1 87.88 360 ALA A C 1
ATOM 2929 O O . ALA A 1 360 ? -4.762 13.484 15.836 1 87.88 360 ALA A O 1
ATOM 2930 N N . ALA A 1 361 ? -3.391 14.961 16.844 1 89.19 361 ALA A N 1
ATOM 2931 C CA . ALA A 1 361 ? -3.992 14.719 18.156 1 89.19 361 ALA A CA 1
ATOM 2932 C C . ALA A 1 361 ? -5.438 15.211 18.203 1 89.19 361 ALA A C 1
ATOM 2934 O O . ALA A 1 361 ? -6.316 14.539 18.734 1 89.19 361 ALA A O 1
ATOM 2935 N N . TRP A 1 362 ? -5.617 16.297 17.594 1 87.25 362 TRP A N 1
ATOM 2936 C CA . TRP A 1 362 ? -6.961 16.875 17.547 1 87.25 362 TRP A CA 1
ATOM 2937 C C . TRP A 1 362 ? -7.91 15.977 16.766 1 87.25 362 TRP A C 1
ATOM 2939 O O . TRP A 1 362 ? -9.016 15.68 17.219 1 87.25 362 TRP A O 1
ATOM 2949 N N . ASN A 1 363 ? -7.516 15.539 15.656 1 89.75 363 ASN A N 1
ATOM 2950 C CA . ASN A 1 363 ? -8.359 14.68 14.836 1 89.75 363 ASN A CA 1
ATOM 2951 C C . ASN A 1 363 ? -8.547 13.305 15.477 1 89.75 363 ASN A C 1
ATOM 2953 O O . ASN A 1 363 ? -9.609 12.688 15.336 1 89.75 363 ASN A O 1
ATOM 2957 N N . THR A 1 364 ? -7.52 12.883 16.141 1 92.06 364 THR A N 1
ATOM 2958 C CA . THR A 1 364 ? -7.656 11.633 16.875 1 92.06 364 THR A CA 1
ATOM 2959 C C . THR A 1 364 ? -8.711 11.766 17.969 1 92.06 364 THR A C 1
ATOM 2961 O O . THR A 1 364 ? -9.555 10.883 18.141 1 92.06 364 THR A O 1
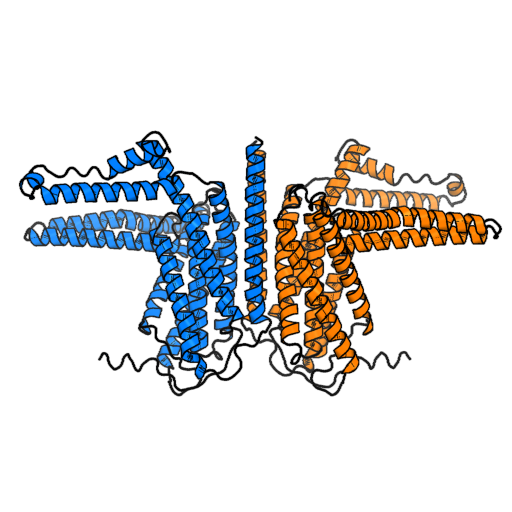ATOM 2964 N N . PHE A 1 365 ? -8.633 12.883 18.609 1 90.69 365 PHE A N 1
ATOM 2965 C CA . PHE A 1 365 ? -9.625 13.141 19.641 1 90.69 365 PHE A CA 1
ATOM 2966 C C . PHE A 1 365 ? -11.023 13.227 19.047 1 90.69 365 PHE A C 1
ATOM 2968 O O . PHE A 1 365 ? -11.977 12.68 19.609 1 90.69 365 PHE A O 1
ATOM 2975 N N . ASP A 1 366 ? -11.133 13.805 17.938 1 89.25 366 ASP A N 1
ATOM 2976 C CA . ASP A 1 366 ? -12.422 13.945 17.266 1 89.25 366 ASP A CA 1
ATOM 2977 C C . ASP A 1 366 ? -12.984 12.586 16.859 1 89.25 366 ASP A C 1
ATOM 2979 O O . ASP A 1 366 ? -14.172 12.312 17.062 1 89.25 366 ASP A O 1
ATOM 2983 N N . VAL A 1 367 ? -12.18 11.75 16.359 1 93.31 367 VAL A N 1
ATOM 2984 C CA . VAL A 1 367 ? -12.617 10.438 15.898 1 93.31 367 VAL A CA 1
ATOM 2985 C C . VAL A 1 367 ? -13.055 9.586 17.094 1 93.31 367 VAL A C 1
ATOM 2987 O O . VAL A 1 367 ? -14.125 8.977 17.062 1 93.31 367 VAL A O 1
ATOM 2990 N N . ILE A 1 368 ? -12.305 9.602 18.156 1 92.69 368 ILE A N 1
ATOM 2991 C CA . ILE A 1 368 ? -12.594 8.773 19.328 1 92.69 368 ILE A CA 1
ATOM 2992 C C . ILE A 1 368 ? -13.828 9.305 20.047 1 92.69 368 ILE A C 1
ATOM 2994 O O . ILE A 1 368 ? -14.703 8.531 20.453 1 92.69 368 ILE A O 1
ATOM 2998 N N . ASP A 1 369 ? -13.93 10.602 20.125 1 90.5 369 ASP A N 1
ATOM 2999 C CA . ASP A 1 369 ? -15.086 11.203 20.797 1 90.5 369 ASP A CA 1
ATOM 3000 C C . ASP A 1 369 ? -16.375 10.945 20 1 90.5 369 ASP A C 1
ATOM 3002 O O . ASP A 1 369 ? -17.391 10.586 20.578 1 90.5 369 ASP A O 1
ATOM 3006 N N . THR A 1 370 ? -16.297 11.125 18.703 1 90.94 370 THR A N 1
ATOM 3007 C CA . THR A 1 370 ? -17.453 10.898 17.859 1 90.94 370 THR A CA 1
ATOM 3008 C C . THR A 1 370 ? -17.922 9.445 17.953 1 90.94 370 THR A C 1
ATOM 3010 O O . THR A 1 370 ? -19.125 9.18 18.031 1 90.94 370 THR A O 1
ATOM 3013 N N . LYS A 1 371 ? -17.016 8.531 18.031 1 92.94 371 LYS A N 1
ATOM 3014 C CA . LYS A 1 371 ? -17.359 7.117 18.109 1 92.94 371 LYS A CA 1
ATOM 3015 C C . LYS A 1 371 ? -17.938 6.773 19.484 1 92.94 371 LYS A C 1
ATOM 3017 O O . LYS A 1 371 ? -18.984 6.137 19.594 1 92.94 371 LYS A O 1
ATOM 3022 N N . LEU A 1 372 ? -17.344 7.246 20.531 1 90.75 372 LEU A N 1
ATOM 3023 C CA . LEU A 1 372 ? -17.734 6.883 21.875 1 90.75 372 LEU A CA 1
ATOM 3024 C C . LEU A 1 372 ? -19.031 7.574 22.281 1 90.75 372 LEU A C 1
ATOM 3026 O O . LEU A 1 372 ? -19.875 6.98 22.953 1 90.75 372 LEU A O 1
ATOM 3030 N N . SER A 1 373 ? -19.281 8.766 21.844 1 88.94 373 SER A N 1
ATOM 3031 C CA . SER A 1 373 ? -20.469 9.531 22.219 1 88.94 373 SER A CA 1
ATOM 3032 C C . SER A 1 373 ? -21.703 9.023 21.5 1 88.94 373 SER A C 1
ATOM 3034 O O . SER A 1 373 ? -22.828 9.148 22 1 88.94 373 SER A O 1
ATOM 3036 N N . ASN A 1 374 ? -21.531 8.422 20.344 1 92.19 374 ASN A N 1
ATOM 3037 C CA . ASN A 1 374 ? -22.688 8.023 19.547 1 92.19 374 ASN A CA 1
ATOM 3038 C C . ASN A 1 374 ? -22.875 6.512 19.547 1 92.19 374 ASN A C 1
ATOM 3040 O O . ASN A 1 374 ? -23.672 5.98 18.766 1 92.19 374 ASN A O 1
ATOM 3044 N N . ARG A 1 375 ? -22.25 5.812 20.406 1 89.62 375 ARG A N 1
ATOM 3045 C CA . ARG A 1 375 ? -22.312 4.355 20.453 1 89.62 375 ARG A CA 1
ATOM 3046 C C . ARG A 1 375 ? -23.719 3.865 20.734 1 89.62 375 ARG A C 1
ATOM 3048 O O . ARG A 1 375 ? -24.156 2.857 20.188 1 89.62 375 ARG A O 1
ATOM 3055 N N . ASN A 1 376 ? -24.438 4.633 21.438 1 88.25 376 ASN A N 1
ATOM 3056 C CA . ASN A 1 376 ? -25.766 4.215 21.859 1 88.25 376 ASN A CA 1
ATOM 3057 C C . ASN A 1 376 ? -26.812 4.555 20.812 1 88.25 376 ASN A C 1
ATOM 3059 O O . ASN A 1 376 ? -27.938 4.043 20.844 1 88.25 376 ASN A O 1
ATOM 3063 N N . LEU A 1 377 ? -26.5 5.32 19.844 1 90.94 377 LEU A N 1
ATOM 3064 C CA . LEU A 1 377 ? -27.453 5.754 18.828 1 90.94 377 LEU A CA 1
ATOM 3065 C C . LEU A 1 377 ? -27.344 4.895 17.578 1 90.94 377 LEU A C 1
ATOM 3067 O O . LEU A 1 377 ? -28.141 5.023 16.656 1 90.94 377 LEU A O 1
ATOM 3071 N N . ILE A 1 378 ? -26.422 4.012 17.531 1 91.5 378 ILE A N 1
ATOM 3072 C CA . ILE A 1 378 ? -26.156 3.215 16.344 1 91.5 378 ILE A CA 1
ATOM 3073 C C . ILE A 1 378 ? -27.031 1.957 16.359 1 91.5 378 ILE A C 1
ATOM 3075 O O . ILE A 1 378 ? -27.047 1.227 17.344 1 91.5 378 ILE A O 1
ATOM 3079 N N . ILE A 1 379 ? -27.672 1.852 15.258 1 89.5 379 ILE A N 1
ATOM 3080 C CA . ILE A 1 379 ? -28.469 0.645 15.078 1 89.5 379 ILE A CA 1
ATOM 3081 C C . ILE A 1 379 ? -27.734 -0.336 14.172 1 89.5 379 ILE A C 1
ATOM 3083 O O . ILE A 1 379 ? -27.312 0.025 13.07 1 89.5 379 ILE A O 1
ATOM 3087 N N . GLY A 1 380 ? -27.578 -1.579 14.656 1 86.31 380 GLY A N 1
ATOM 3088 C CA . GLY A 1 380 ? -26.875 -2.578 13.875 1 86.31 380 GLY A CA 1
ATOM 3089 C C . GLY A 1 380 ? -25.453 -2.834 14.367 1 86.31 380 GLY A C 1
ATOM 3090 O O . GLY A 1 380 ? -25.062 -2.316 15.406 1 86.31 380 GLY A O 1
ATOM 3091 N N . ASP A 1 381 ? -24.719 -3.699 13.609 1 85.44 381 ASP A N 1
ATOM 3092 C CA . ASP A 1 381 ? -23.375 -4.094 14.047 1 85.44 381 ASP A CA 1
ATOM 3093 C C . ASP A 1 381 ? -22.297 -3.377 13.234 1 85.44 381 ASP A C 1
ATOM 3095 O O . ASP A 1 381 ? -22.172 -3.602 12.031 1 85.44 381 ASP A O 1
ATOM 3099 N N . GLU A 1 382 ? -21.672 -2.492 13.906 1 88.5 382 GLU A N 1
ATOM 3100 C CA . GLU A 1 382 ? -20.562 -1.784 13.258 1 88.5 382 GLU A CA 1
ATOM 3101 C C . GLU A 1 382 ? -19.25 -2.551 13.398 1 88.5 382 GLU A C 1
ATOM 3103 O O . GLU A 1 382 ? -18.234 -2.145 12.852 1 88.5 382 GLU A O 1
ATOM 3108 N N . GLU A 1 383 ? -19.344 -3.695 14.031 1 84.88 383 GLU A N 1
ATOM 3109 C CA . GLU A 1 383 ? -18.125 -4.449 14.297 1 84.88 383 GLU A CA 1
ATOM 3110 C C . GLU A 1 383 ? -18.047 -5.684 13.398 1 84.88 383 GLU A C 1
ATOM 3112 O O . GLU A 1 383 ? -17.312 -6.625 13.703 1 84.88 383 GLU A O 1
ATOM 3117 N N . THR A 1 384 ? -18.75 -5.598 12.32 1 85.56 384 THR A N 1
ATOM 3118 C CA . THR A 1 384 ? -18.641 -6.703 11.375 1 85.56 384 THR A CA 1
ATOM 3119 C C . THR A 1 384 ? -17.328 -6.629 10.602 1 85.56 384 THR A C 1
ATOM 3121 O O . THR A 1 384 ? -16.984 -5.578 10.062 1 85.56 384 THR A O 1
ATOM 3124 N N . TRP A 1 385 ? -16.625 -7.703 10.633 1 88.06 385 TRP A N 1
ATOM 3125 C CA . TRP A 1 385 ? -15.305 -7.734 10.023 1 88.06 385 TRP A CA 1
ATOM 3126 C C . TRP A 1 385 ? -15.391 -8.156 8.555 1 88.06 385 TRP A C 1
ATOM 3128 O O . TRP A 1 385 ? -15.086 -9.297 8.211 1 88.06 385 TRP A O 1
ATOM 3138 N N . GLY A 1 386 ? -15.82 -7.258 7.73 1 88.06 386 GLY A N 1
ATOM 3139 C CA . GLY A 1 386 ? -15.836 -7.461 6.289 1 88.06 386 GLY A CA 1
ATOM 3140 C C . GLY A 1 386 ? -14.516 -7.105 5.625 1 88.06 386 GLY A C 1
ATOM 3141 O O . GLY A 1 386 ? -13.57 -6.707 6.297 1 88.06 386 GLY A O 1
ATOM 3142 N N . PHE A 1 387 ? -14.422 -7.32 4.348 1 91.5 387 PHE A N 1
ATOM 3143 C CA . PHE A 1 387 ? -13.211 -7.027 3.594 1 91.5 387 PHE A CA 1
ATOM 3144 C C . PHE A 1 387 ? -12.852 -5.551 3.705 1 91.5 387 PHE A C 1
ATOM 3146 O O . PHE A 1 387 ? -11.672 -5.199 3.766 1 91.5 387 PHE A O 1
ATOM 3153 N N . GLY A 1 388 ? -13.805 -4.719 3.822 1 90.25 388 GLY A N 1
ATOM 3154 C CA . GLY A 1 388 ? -13.578 -3.285 3.945 1 90.25 388 GLY A CA 1
ATOM 3155 C C . GLY A 1 388 ? -12.906 -2.895 5.246 1 90.25 388 GLY A C 1
ATOM 3156 O O . GLY A 1 388 ? -12.242 -1.862 5.32 1 90.25 388 GLY A O 1
ATOM 3157 N N . GLN A 1 389 ? -12.992 -3.68 6.227 1 92.31 389 GLN A N 1
ATOM 3158 C CA . GLN A 1 389 ? -12.367 -3.404 7.516 1 92.31 389 GLN A CA 1
ATOM 3159 C C . GLN A 1 389 ? -11 -4.086 7.621 1 92.31 389 GLN A C 1
ATOM 3161 O O . GLN A 1 389 ? -10.078 -3.545 8.242 1 92.31 389 GLN A O 1
ATOM 3166 N N . ILE A 1 390 ? -10.883 -5.133 7.004 1 92.94 390 ILE A N 1
ATOM 3167 C CA . ILE A 1 390 ? -9.672 -5.93 7.18 1 92.94 390 ILE A CA 1
ATOM 3168 C C . ILE A 1 390 ? -8.57 -5.41 6.254 1 92.94 390 ILE A C 1
ATOM 3170 O O . ILE A 1 390 ? -7.395 -5.41 6.621 1 92.94 390 ILE A O 1
ATOM 3174 N N . LEU A 1 391 ? -8.984 -4.98 5.152 1 94.25 391 LEU A N 1
ATOM 3175 C CA . LEU A 1 391 ? -7.996 -4.527 4.184 1 94.25 391 LEU A CA 1
ATOM 3176 C C . LEU A 1 391 ? -7.203 -3.346 4.73 1 94.25 391 LEU A C 1
ATOM 3178 O O . LEU A 1 391 ? -5.973 -3.342 4.676 1 94.25 391 LEU A O 1
ATOM 3182 N N . PRO A 1 392 ? -7.848 -2.354 5.285 1 94.25 392 PRO A N 1
ATOM 3183 C CA . PRO A 1 392 ? -7.055 -1.267 5.871 1 94.25 392 PRO A CA 1
ATOM 3184 C C . PRO A 1 392 ? -6.105 -1.751 6.965 1 94.25 392 PRO A C 1
ATOM 3186 O O . PRO A 1 392 ? -4.992 -1.232 7.094 1 94.25 392 PRO A O 1
ATOM 3189 N N . LEU A 1 393 ? -6.488 -2.705 7.699 1 93.31 393 LEU A N 1
ATOM 3190 C CA . LEU A 1 393 ? -5.598 -3.281 8.703 1 93.31 393 LEU A CA 1
ATOM 3191 C C . LEU A 1 393 ? -4.422 -3.992 8.039 1 93.31 393 LEU A C 1
ATOM 3193 O O . LEU A 1 393 ? -3.301 -3.953 8.555 1 93.31 393 LEU A O 1
ATOM 3197 N N . GLY A 1 394 ? -4.727 -4.645 6.98 1 92.81 394 GLY A N 1
ATOM 3198 C CA . GLY A 1 394 ? -3.662 -5.27 6.207 1 92.81 394 GLY A CA 1
ATOM 3199 C C . GLY A 1 394 ? -2.643 -4.273 5.684 1 92.81 394 GLY A C 1
ATOM 3200 O O . GLY A 1 394 ? -1.454 -4.586 5.59 1 92.81 394 GLY A O 1
ATOM 3201 N N . LEU A 1 395 ? -3.105 -3.117 5.426 1 94 395 LEU A N 1
ATOM 3202 C CA . LEU A 1 395 ? -2.201 -2.088 4.926 1 94 395 LEU A CA 1
ATOM 3203 C C . LEU A 1 395 ? -1.213 -1.659 6.008 1 94 395 LEU A C 1
ATOM 3205 O O . LEU A 1 395 ? -0.126 -1.165 5.699 1 94 395 LEU A O 1
ATOM 3209 N N . LEU A 1 396 ? -1.602 -1.853 7.277 1 93.06 396 LEU A N 1
ATOM 3210 C CA . LEU A 1 396 ? -0.643 -1.6 8.344 1 93.06 396 LEU A CA 1
ATOM 3211 C C . LEU A 1 396 ? 0.521 -2.582 8.281 1 93.06 396 LEU A C 1
ATOM 3213 O O . LEU A 1 396 ? 1.668 -2.211 8.539 1 93.06 396 LEU A O 1
ATOM 3217 N N . ALA A 1 397 ? 0.186 -3.766 7.922 1 90.56 397 ALA A N 1
ATOM 3218 C CA . ALA A 1 397 ? 1.241 -4.758 7.73 1 90.56 397 ALA A CA 1
ATOM 3219 C C . ALA A 1 397 ? 2.146 -4.371 6.562 1 90.56 397 ALA A C 1
ATOM 3221 O O . ALA A 1 397 ? 3.361 -4.586 6.617 1 90.56 397 ALA A O 1
ATOM 3222 N N . LEU A 1 398 ? 1.547 -3.842 5.586 1 90.62 398 LEU A N 1
ATOM 3223 C CA . LEU A 1 398 ? 2.318 -3.391 4.434 1 90.62 398 LEU A CA 1
ATOM 3224 C C . LEU A 1 398 ? 3.309 -2.303 4.836 1 90.62 398 LEU A C 1
ATOM 3226 O O . LEU A 1 398 ? 4.445 -2.283 4.355 1 90.62 398 LEU A O 1
ATOM 3230 N N . ILE A 1 399 ? 2.875 -1.438 5.652 1 90.25 399 ILE A N 1
ATOM 3231 C CA . ILE A 1 399 ? 3.754 -0.388 6.156 1 90.25 399 ILE A CA 1
ATOM 3232 C C . ILE A 1 399 ? 4.949 -1.015 6.867 1 90.25 399 ILE A C 1
ATOM 3234 O O . ILE A 1 399 ? 6.094 -0.594 6.668 1 90.25 399 ILE A O 1
ATOM 3238 N N . CYS A 1 400 ? 4.676 -1.981 7.656 1 87.25 400 CYS A N 1
ATOM 3239 C CA . CYS A 1 400 ? 5.75 -2.658 8.375 1 87.25 400 CYS A CA 1
ATOM 3240 C C . CYS A 1 400 ? 6.742 -3.287 7.406 1 87.25 400 CYS A C 1
ATOM 3242 O O . CYS A 1 400 ? 7.957 -3.15 7.578 1 87.25 400 CYS A O 1
ATOM 3244 N N . LEU A 1 401 ? 6.246 -3.857 6.398 1 86.56 401 LEU A N 1
ATOM 3245 C CA . LEU A 1 401 ? 7.109 -4.496 5.41 1 86.56 401 LEU A CA 1
ATOM 3246 C C . LEU A 1 401 ? 7.906 -3.451 4.633 1 86.56 401 LEU A C 1
ATOM 3248 O O . LEU A 1 401 ? 9.094 -3.648 4.359 1 86.56 401 LEU A O 1
ATOM 3252 N N . ASP A 1 402 ? 7.273 -2.41 4.363 1 86.88 402 ASP A N 1
ATOM 3253 C CA . ASP A 1 402 ? 7.941 -1.332 3.637 1 86.88 402 ASP A CA 1
ATOM 3254 C C . ASP A 1 402 ? 9.07 -0.724 4.469 1 86.88 402 ASP A C 1
ATOM 3256 O O . ASP A 1 402 ? 10.156 -0.473 3.955 1 86.88 402 ASP A O 1
ATOM 3260 N N . LEU A 1 403 ? 8.727 -0.493 5.676 1 86.81 403 LEU A N 1
ATOM 3261 C CA . LEU A 1 403 ? 9.742 0.099 6.543 1 86.81 403 LEU A CA 1
ATOM 3262 C C . LEU A 1 403 ? 10.93 -0.84 6.711 1 86.81 403 LEU A C 1
ATOM 3264 O O . LEU A 1 403 ? 12.078 -0.393 6.746 1 86.81 403 LEU A O 1
ATOM 3268 N N . LEU A 1 404 ? 10.664 -2.068 6.766 1 83.5 404 LEU A N 1
ATOM 3269 C CA . LEU A 1 404 ? 11.734 -3.051 6.883 1 83.5 404 LEU A CA 1
ATOM 3270 C C . LEU A 1 404 ? 12.57 -3.092 5.609 1 83.5 404 LEU A C 1
ATOM 3272 O O . LEU A 1 404 ? 13.797 -3.221 5.672 1 83.5 404 LEU A O 1
ATOM 3276 N N . ASP A 1 405 ? 11.93 -2.977 4.531 1 82.06 405 ASP A N 1
ATOM 3277 C CA . ASP A 1 405 ? 12.641 -2.951 3.252 1 82.06 405 ASP A CA 1
ATOM 3278 C C . ASP A 1 405 ? 13.547 -1.727 3.152 1 82.06 405 ASP A C 1
ATOM 3280 O O . ASP A 1 405 ? 14.672 -1.823 2.668 1 82.06 405 ASP A O 1
ATOM 3284 N N . ILE A 1 406 ? 13.039 -0.664 3.582 1 83.62 406 ILE A N 1
ATOM 3285 C CA . ILE A 1 406 ? 13.82 0.569 3.539 1 83.62 406 ILE A CA 1
ATOM 3286 C C . ILE A 1 406 ? 15.023 0.454 4.473 1 83.62 406 ILE A C 1
ATOM 3288 O O . ILE A 1 406 ? 16.125 0.896 4.137 1 83.62 406 ILE A O 1
ATOM 3292 N N . LEU A 1 407 ? 14.781 -0.144 5.633 1 82.12 407 LEU A N 1
ATOM 3293 C CA . LEU A 1 407 ? 15.875 -0.344 6.578 1 82.12 407 LEU A CA 1
ATOM 3294 C C . LEU A 1 407 ? 16.953 -1.24 5.984 1 82.12 407 LEU A C 1
ATOM 3296 O O . LEU A 1 407 ? 18.156 -0.972 6.141 1 82.12 407 LEU A O 1
ATOM 3300 N N . ASN A 1 408 ? 16.578 -2.217 5.301 1 76.5 408 ASN A N 1
ATOM 3301 C CA . ASN A 1 408 ? 17.516 -3.131 4.664 1 76.5 408 ASN A CA 1
ATOM 3302 C C . ASN A 1 408 ? 18.297 -2.445 3.543 1 76.5 408 ASN A C 1
ATOM 3304 O O . ASN A 1 408 ? 19.5 -2.652 3.402 1 76.5 408 ASN A O 1
ATOM 3308 N N . ARG A 1 409 ? 17.625 -1.677 2.826 1 76.5 409 ARG A N 1
ATOM 3309 C CA . ARG A 1 409 ? 18.266 -0.979 1.711 1 76.5 409 ARG A CA 1
ATOM 3310 C C . ARG A 1 409 ? 19.281 0.038 2.211 1 76.5 409 ARG A C 1
ATOM 3312 O O . ARG A 1 409 ? 20.359 0.177 1.632 1 76.5 409 ARG A O 1
ATOM 3319 N N . THR A 1 410 ? 18.891 0.718 3.209 1 75.94 410 THR A N 1
ATOM 3320 C CA . THR A 1 410 ? 19.797 1.718 3.756 1 75.94 410 THR A CA 1
ATOM 3321 C C . THR A 1 410 ? 21.031 1.052 4.367 1 75.94 410 THR A C 1
ATOM 3323 O O . THR A 1 410 ? 22.141 1.583 4.273 1 75.94 410 THR A O 1
ATOM 3326 N N . LYS A 1 411 ? 20.859 -0.043 4.969 1 74.38 411 LYS A N 1
ATOM 3327 C CA . LYS A 1 411 ? 22 -0.789 5.508 1 74.38 411 LYS A CA 1
ATOM 3328 C C . LYS A 1 411 ? 22.906 -1.288 4.387 1 74.38 411 LYS A C 1
ATOM 3330 O O . LYS A 1 411 ? 24.141 -1.217 4.5 1 74.38 411 LYS A O 1
ATOM 3335 N N . ALA A 1 412 ? 22.297 -1.758 3.334 1 70.69 412 ALA A N 1
ATOM 3336 C CA . ALA A 1 412 ? 23.078 -2.27 2.205 1 70.69 412 ALA A CA 1
ATOM 3337 C C . ALA A 1 412 ? 23.859 -1.152 1.531 1 70.69 412 ALA A C 1
ATOM 3339 O O . ALA A 1 412 ? 25.016 -1.348 1.141 1 70.69 412 ALA A O 1
ATOM 3340 N N . GLU A 1 413 ? 23.25 -0.072 1.377 1 69.25 413 GLU A N 1
ATOM 3341 C CA . GLU A 1 413 ? 23.922 1.069 0.759 1 69.25 413 GLU A CA 1
ATOM 3342 C C . GLU A 1 413 ? 25.094 1.549 1.611 1 69.25 413 GLU A C 1
ATOM 3344 O O . GLU A 1 413 ? 26.141 1.936 1.08 1 69.25 413 GLU A O 1
ATOM 3349 N N . TRP A 1 414 ? 24.859 1.446 2.807 1 66.06 414 TRP A N 1
ATOM 3350 C CA . TRP A 1 414 ? 25.922 1.904 3.699 1 66.06 414 TRP A CA 1
ATOM 3351 C C . TRP A 1 414 ? 27.078 0.897 3.746 1 66.06 414 TRP A C 1
ATOM 3353 O O . TRP A 1 414 ? 28.25 1.28 3.785 1 66.06 414 TRP A O 1
ATOM 3363 N N . ASP A 1 415 ? 26.75 -0.325 3.713 1 63.84 415 ASP A N 1
ATOM 3364 C CA . ASP A 1 415 ? 27.797 -1.351 3.717 1 63.84 415 ASP A CA 1
ATOM 3365 C C . ASP A 1 415 ? 28.625 -1.292 2.438 1 63.84 415 ASP A C 1
ATOM 3367 O O . ASP A 1 415 ? 29.844 -1.504 2.471 1 63.84 415 ASP A O 1
ATOM 3371 N N . THR A 1 416 ? 27.984 -0.923 1.425 1 61.72 416 THR A N 1
ATOM 3372 C CA . THR A 1 416 ? 28.719 -0.8 0.167 1 61.72 416 THR A CA 1
ATOM 3373 C C . THR A 1 416 ? 29.562 0.466 0.157 1 61.72 416 THR A C 1
ATOM 3375 O O . THR A 1 416 ? 30.672 0.474 -0.391 1 61.72 416 THR A O 1
ATOM 3378 N N . SER A 1 417 ? 29.078 1.474 0.679 1 57.66 417 SER A N 1
ATOM 3379 C CA . SER A 1 417 ? 29.828 2.721 0.719 1 57.66 417 SER A CA 1
ATOM 3380 C C . SER A 1 417 ? 31 2.627 1.693 1 57.66 417 SER A C 1
ATOM 3382 O O . SER A 1 417 ? 32.031 3.283 1.505 1 57.66 417 SER A O 1
ATOM 3384 N N . ALA A 1 418 ? 30.875 1.881 2.662 1 55.66 418 ALA A N 1
ATOM 3385 C CA . ALA A 1 418 ? 31.953 1.693 3.627 1 55.66 418 ALA A CA 1
ATOM 3386 C C . ALA A 1 418 ? 33.062 0.833 3.039 1 55.66 418 ALA A C 1
ATOM 3388 O O . ALA A 1 418 ? 34.188 0.793 3.578 1 55.66 418 ALA A O 1
ATOM 3389 N N . GLN A 1 419 ? 32.75 0.073 2.043 1 49.91 419 GLN A N 1
ATOM 3390 C CA . GLN A 1 419 ? 33.781 -0.75 1.421 1 49.91 419 GLN A CA 1
ATOM 3391 C C . GLN A 1 419 ? 34.594 0.064 0.431 1 49.91 419 GLN A C 1
ATOM 3393 O O . GLN A 1 419 ? 35.656 -0.383 -0.014 1 49.91 419 GLN A O 1
ATOM 3398 N N . PHE A 1 420 ? 34.156 1.189 0.089 1 45.09 420 PHE A N 1
ATOM 3399 C CA . PHE A 1 420 ? 35.031 2.098 -0.66 1 45.09 420 PHE A CA 1
ATOM 3400 C C . PHE A 1 420 ? 35.562 3.199 0.243 1 45.09 420 PHE A C 1
ATOM 3402 O O . PHE A 1 420 ? 34.844 3.713 1.103 1 45.09 420 PHE A O 1
ATOM 3409 N N . MET B 1 1 ? -23.672 -41.969 -16.641 1 24.86 1 MET B N 1
ATOM 3410 C CA . MET B 1 1 ? -22.984 -41.312 -15.531 1 24.86 1 MET B CA 1
ATOM 3411 C C . MET B 1 1 ? -22.656 -39.875 -15.867 1 24.86 1 MET B C 1
ATOM 3413 O O . MET B 1 1 ? -22.125 -39.125 -15.031 1 24.86 1 MET B O 1
ATOM 3417 N N . THR B 1 2 ? -22.484 -39.562 -17.062 1 35.47 2 THR B N 1
ATOM 3418 C CA . THR B 1 2 ? -22.219 -38.281 -17.703 1 35.47 2 THR B CA 1
ATOM 3419 C C . THR B 1 2 ? -23.344 -37.281 -17.438 1 35.47 2 THR B C 1
ATOM 3421 O O . THR B 1 2 ? -23.172 -36.062 -17.594 1 35.47 2 THR B O 1
ATOM 3424 N N . SER B 1 3 ? -24.562 -37.75 -17.422 1 38.03 3 SER B N 1
ATOM 3425 C CA . SER B 1 3 ? -25.75 -36.906 -17.281 1 38.03 3 SER B CA 1
ATOM 3426 C C . SER B 1 3 ? -25.812 -36.25 -15.914 1 38.03 3 SER B C 1
ATOM 3428 O O . SER B 1 3 ? -26.625 -35.344 -15.688 1 38.03 3 SER B O 1
ATOM 3430 N N . LYS B 1 4 ? -25.375 -36.969 -14.883 1 39.88 4 LYS B N 1
ATOM 3431 C CA . LYS B 1 4 ? -25.438 -36.594 -13.477 1 39.88 4 LYS B CA 1
ATOM 3432 C C . LYS B 1 4 ? -24.438 -35.469 -13.172 1 39.88 4 LYS B C 1
ATOM 3434 O O . LYS B 1 4 ? -24.5 -34.844 -12.109 1 39.88 4 LYS B O 1
ATOM 3439 N N . PHE B 1 5 ? -23.406 -35.344 -13.828 1 41.69 5 PHE B N 1
ATOM 3440 C CA . PHE B 1 5 ? -22.344 -34.344 -13.688 1 41.69 5 PHE B CA 1
ATOM 3441 C C . PHE B 1 5 ? -22.875 -32.969 -14.07 1 41.69 5 PHE B C 1
ATOM 3443 O O . PHE B 1 5 ? -22.25 -31.953 -13.734 1 41.69 5 PHE B O 1
ATOM 3450 N N . ARG B 1 6 ? -23.688 -32.906 -15.094 1 42.34 6 ARG B N 1
ATOM 3451 C CA . ARG B 1 6 ? -24.297 -31.672 -15.586 1 42.34 6 ARG B CA 1
ATOM 3452 C C . ARG B 1 6 ? -25.172 -31.031 -14.523 1 42.34 6 ARG B C 1
ATOM 3454 O O . ARG B 1 6 ? -25.516 -29.844 -14.625 1 42.34 6 ARG B O 1
ATOM 3461 N N . ASP B 1 7 ? -25.797 -31.875 -13.727 1 47.16 7 ASP B N 1
ATOM 3462 C CA . ASP B 1 7 ? -26.797 -31.406 -12.773 1 47.16 7 ASP B CA 1
ATOM 3463 C C . ASP B 1 7 ? -26.141 -30.609 -11.648 1 47.16 7 ASP B C 1
ATOM 3465 O O . ASP B 1 7 ? -26.828 -30.125 -10.742 1 47.16 7 ASP B O 1
ATOM 3469 N N . GLN B 1 8 ? -24.859 -30.812 -11.43 1 51.91 8 GLN B N 1
ATOM 3470 C CA . GLN B 1 8 ? -24.203 -30.516 -10.156 1 51.91 8 GLN B CA 1
ATOM 3471 C C . GLN B 1 8 ? -24.141 -29.016 -9.914 1 51.91 8 GLN B C 1
ATOM 3473 O O . GLN B 1 8 ? -24.141 -28.562 -8.773 1 51.91 8 GLN B O 1
ATOM 3478 N N . TRP B 1 9 ? -24.047 -28.219 -10.859 1 60.75 9 TRP B N 1
ATOM 3479 C CA . TRP B 1 9 ? -24 -26.828 -10.43 1 60.75 9 TRP B CA 1
ATOM 3480 C C . TRP B 1 9 ? -25.281 -26.094 -10.805 1 60.75 9 TRP B C 1
ATOM 3482 O O . TRP B 1 9 ? -25.234 -25.031 -11.422 1 60.75 9 TRP B O 1
ATOM 3492 N N . GLU B 1 10 ? -26.391 -26.844 -10.609 1 71.38 10 GLU B N 1
ATOM 3493 C CA . GLU B 1 10 ? -27.625 -26.094 -10.82 1 71.38 10 GLU B CA 1
ATOM 3494 C C . GLU B 1 10 ? -28.031 -25.312 -9.562 1 71.38 10 GLU B C 1
ATOM 3496 O O . GLU B 1 10 ? -27.828 -25.797 -8.445 1 71.38 10 GLU B O 1
ATOM 3501 N N . CYS B 1 11 ? -28.25 -24.062 -9.695 1 82.56 11 CYS B N 1
ATOM 3502 C CA . CYS B 1 11 ? -28.656 -23.188 -8.609 1 82.56 11 CYS B CA 1
ATOM 3503 C C . CYS B 1 11 ? -29.891 -22.375 -9.008 1 82.56 11 CYS B C 1
ATOM 3505 O O . CYS B 1 11 ? -29.875 -21.688 -10.031 1 82.56 11 CYS B O 1
ATOM 3507 N N . VAL B 1 12 ? -30.938 -22.547 -8.297 1 83.56 12 VAL B N 1
ATOM 3508 C CA . VAL B 1 12 ? -32.156 -21.812 -8.594 1 83.56 12 VAL B CA 1
ATOM 3509 C C . VAL B 1 12 ? -32.406 -20.766 -7.516 1 83.56 12 VAL B C 1
ATOM 3511 O O . VAL B 1 12 ? -33.031 -19.734 -7.773 1 83.56 12 VAL B O 1
ATOM 3514 N N . ALA B 1 13 ? -31.812 -20.953 -6.371 1 89.38 13 ALA B N 1
ATOM 3515 C CA . ALA B 1 13 ? -32.062 -20.062 -5.242 1 89.38 13 ALA B CA 1
ATOM 3516 C C . ALA B 1 13 ? -31.25 -18.781 -5.363 1 89.38 13 ALA B C 1
ATOM 3518 O O . ALA B 1 13 ? -30.109 -18.797 -5.84 1 89.38 13 ALA B O 1
ATOM 3519 N N . SER B 1 14 ? -31.922 -17.719 -5 1 90.12 14 SER B N 1
ATOM 3520 C CA . SER B 1 14 ? -31.234 -16.422 -4.992 1 90.12 14 SER B CA 1
ATOM 3521 C C . SER B 1 14 ? -30.484 -16.203 -3.684 1 90.12 14 SER B C 1
ATOM 3523 O O . SER B 1 14 ? -30.75 -16.875 -2.688 1 90.12 14 SER B O 1
ATOM 3525 N N . PHE B 1 15 ? -29.484 -15.375 -3.77 1 90.62 15 PHE B N 1
ATOM 3526 C CA . PHE B 1 15 ? -28.719 -15.062 -2.568 1 90.62 15 PHE B CA 1
ATOM 3527 C C . PHE B 1 15 ? -28.406 -13.57 -2.494 1 90.62 15 PHE B C 1
ATOM 3529 O O . PHE B 1 15 ? -28.562 -12.852 -3.484 1 90.62 15 PHE B O 1
ATOM 3536 N N . ASP B 1 16 ? -27.984 -13.133 -1.347 1 89.88 16 ASP B N 1
ATOM 3537 C CA . ASP B 1 16 ? -27.797 -11.711 -1.06 1 89.88 16 ASP B CA 1
ATOM 3538 C C . ASP B 1 16 ? -26.484 -11.203 -1.657 1 89.88 16 ASP B C 1
ATOM 3540 O O . ASP B 1 16 ? -25.484 -11.938 -1.707 1 89.88 16 ASP B O 1
ATOM 3544 N N . ALA B 1 17 ? -26.578 -9.953 -2.061 1 90.56 17 ALA B N 1
ATOM 3545 C CA . ALA B 1 17 ? -25.391 -9.305 -2.641 1 90.56 17 ALA B CA 1
ATOM 3546 C C . ALA B 1 17 ? -24.406 -8.883 -1.555 1 90.56 17 ALA B C 1
ATOM 3548 O O . ALA B 1 17 ? -24.812 -8.594 -0.424 1 90.56 17 ALA B O 1
ATOM 3549 N N . ASP B 1 18 ? -23.156 -8.992 -1.872 1 91.06 18 ASP B N 1
ATOM 3550 C CA . ASP B 1 18 ? -22.062 -8.484 -1.039 1 91.06 18 ASP B CA 1
ATOM 3551 C C . ASP B 1 18 ? -21.062 -7.68 -1.87 1 91.06 18 ASP B C 1
ATOM 3553 O O . ASP B 1 18 ? -20.156 -8.25 -2.465 1 91.06 18 ASP B O 1
ATOM 3557 N N . PRO B 1 19 ? -21.141 -6.398 -1.846 1 90.44 19 PRO B N 1
ATOM 3558 C CA . PRO B 1 19 ? -20.281 -5.555 -2.686 1 90.44 19 PRO B CA 1
ATOM 3559 C C . PRO B 1 19 ? -18.828 -5.559 -2.236 1 90.44 19 PRO B C 1
ATOM 3561 O O . PRO B 1 19 ? -17.938 -5.203 -3.012 1 90.44 19 PRO B O 1
ATOM 3564 N N . ASP B 1 20 ? -18.547 -6.008 -1.099 1 91.06 20 ASP B N 1
ATOM 3565 C CA . ASP B 1 20 ? -17.172 -6.008 -0.587 1 91.06 20 ASP B CA 1
ATOM 3566 C C . ASP B 1 20 ? -16.391 -7.199 -1.126 1 91.06 20 ASP B C 1
ATOM 3568 O O . ASP B 1 20 ? -15.164 -7.258 -0.986 1 91.06 20 ASP B O 1
ATOM 3572 N N . ILE B 1 21 ? -17.062 -8.125 -1.718 1 92.56 21 ILE B N 1
ATOM 3573 C CA . ILE B 1 21 ? -16.375 -9.297 -2.236 1 92.56 21 ILE B CA 1
ATOM 3574 C C . ILE B 1 21 ? -16.547 -9.375 -3.752 1 92.56 21 ILE B C 1
ATOM 3576 O O . ILE B 1 21 ? -15.57 -9.516 -4.488 1 92.56 21 ILE B O 1
ATOM 3580 N N . ALA B 1 22 ? -17.812 -9.219 -4.137 1 94.19 22 ALA B N 1
ATOM 3581 C CA . ALA B 1 22 ? -18.094 -9.43 -5.555 1 94.19 22 ALA B CA 1
ATOM 3582 C C . ALA B 1 22 ? -18.375 -8.109 -6.262 1 94.19 22 ALA B C 1
ATOM 3584 O O . ALA B 1 22 ? -18.969 -8.086 -7.344 1 94.19 22 ALA B O 1
ATOM 3585 N N . GLY B 1 23 ? -17.953 -7.012 -5.684 1 93.62 23 GLY B N 1
ATOM 3586 C CA . GLY B 1 23 ? -18.109 -5.719 -6.332 1 93.62 23 GLY B CA 1
ATOM 3587 C C . GLY B 1 23 ? -17.125 -5.508 -7.477 1 93.62 23 GLY B C 1
ATOM 3588 O O . GLY B 1 23 ? -16.047 -6.105 -7.5 1 93.62 23 GLY B O 1
ATOM 3589 N N . PRO B 1 24 ? -17.469 -4.703 -8.391 1 93.25 24 PRO B N 1
ATOM 3590 C CA . PRO B 1 24 ? -16.578 -4.477 -9.539 1 93.25 24 PRO B CA 1
ATOM 3591 C C . PRO B 1 24 ? -15.234 -3.889 -9.133 1 93.25 24 PRO B C 1
ATOM 3593 O O . PRO B 1 24 ? -14.219 -4.168 -9.781 1 93.25 24 PRO B O 1
ATOM 3596 N N . GLY B 1 25 ? -15.242 -3.035 -8.141 1 93.69 25 GLY B N 1
ATOM 3597 C CA . GLY B 1 25 ? -13.984 -2.463 -7.688 1 93.69 25 GLY B CA 1
ATOM 3598 C C . GLY B 1 25 ? -13.008 -3.502 -7.164 1 93.69 25 GLY B C 1
ATOM 3599 O O . GLY B 1 25 ? -11.836 -3.504 -7.539 1 93.69 25 GLY B O 1
ATOM 3600 N N . VAL B 1 26 ? -13.523 -4.371 -6.371 1 95.12 26 VAL B N 1
ATOM 3601 C CA . VAL B 1 26 ? -12.688 -5.414 -5.781 1 95.12 26 VAL B CA 1
ATOM 3602 C C . VAL B 1 26 ? -12.242 -6.395 -6.863 1 95.12 26 VAL B C 1
ATOM 3604 O O . VAL B 1 26 ? -11.055 -6.73 -6.953 1 95.12 26 VAL B O 1
ATOM 3607 N N . MET B 1 27 ? -13.125 -6.785 -7.754 1 95.56 27 MET B N 1
ATOM 3608 C CA . MET B 1 27 ? -12.82 -7.727 -8.828 1 95.56 27 MET B CA 1
ATOM 3609 C C . MET B 1 27 ? -11.758 -7.16 -9.766 1 95.56 27 MET B C 1
ATOM 3611 O O . MET B 1 27 ? -10.773 -7.836 -10.07 1 95.56 27 MET B O 1
ATOM 3615 N N . THR B 1 28 ? -11.922 -5.973 -10.141 1 95.25 28 THR B N 1
ATOM 3616 C CA . THR B 1 28 ? -10.992 -5.332 -11.062 1 95.25 28 THR B CA 1
ATOM 3617 C C . THR B 1 28 ? -9.609 -5.184 -10.43 1 95.25 28 THR B C 1
ATOM 3619 O O . THR B 1 28 ? -8.594 -5.379 -11.086 1 95.25 28 THR B O 1
ATOM 3622 N N . SER B 1 29 ? -9.617 -4.855 -9.188 1 95.69 29 SER B N 1
ATOM 3623 C CA . SER B 1 29 ? -8.344 -4.645 -8.508 1 95.69 29 SER B CA 1
ATOM 3624 C C . SER B 1 29 ? -7.531 -5.938 -8.438 1 95.69 29 SER B C 1
ATOM 3626 O O . SER B 1 29 ? -6.332 -5.938 -8.711 1 95.69 29 SER B O 1
ATOM 3628 N N . PHE B 1 30 ? -8.109 -7.016 -8.078 1 95.12 30 PHE B N 1
ATOM 3629 C CA . PHE B 1 30 ? -7.395 -8.281 -7.98 1 95.12 30 PHE B CA 1
ATOM 3630 C C . PHE B 1 30 ? -6.938 -8.75 -9.359 1 95.12 30 PHE B C 1
ATOM 3632 O O . PHE B 1 30 ? -5.816 -9.234 -9.516 1 95.12 30 PHE B O 1
ATOM 3639 N N . LEU B 1 31 ? -7.809 -8.562 -10.352 1 94.19 31 LEU B N 1
ATOM 3640 C CA . LEU B 1 31 ? -7.477 -9.016 -11.695 1 94.19 31 LEU B CA 1
ATOM 3641 C C . LEU B 1 31 ? -6.348 -8.172 -12.289 1 94.19 31 LEU B C 1
ATOM 3643 O O . LEU B 1 31 ? -5.359 -8.719 -12.781 1 94.19 31 LEU B O 1
ATOM 3647 N N . VAL B 1 32 ? -6.445 -6.91 -12.188 1 93.88 32 VAL B N 1
ATOM 3648 C CA . VAL B 1 32 ? -5.457 -6.023 -12.789 1 93.88 32 VAL B CA 1
ATOM 3649 C C . VAL B 1 32 ? -4.113 -6.195 -12.086 1 93.88 32 VAL B C 1
ATOM 3651 O O . VAL B 1 32 ? -3.062 -6.223 -12.727 1 93.88 32 VAL B O 1
ATOM 3654 N N . THR B 1 33 ? -4.16 -6.301 -10.797 1 92.56 33 THR B N 1
ATOM 3655 C CA . THR B 1 33 ? -2.914 -6.477 -10.055 1 92.56 33 THR B CA 1
ATOM 3656 C C . THR B 1 33 ? -2.225 -7.777 -10.469 1 92.56 33 THR B C 1
ATOM 3658 O O . THR B 1 33 ? -1.005 -7.812 -10.641 1 92.56 33 THR B O 1
ATOM 3661 N N . ALA B 1 34 ? -3 -8.82 -10.609 1 91.06 34 ALA B N 1
ATOM 3662 C CA . ALA B 1 34 ? -2.432 -10.102 -11.016 1 91.06 34 ALA B CA 1
ATOM 3663 C C . ALA B 1 34 ? -1.802 -10.016 -12.398 1 91.06 34 ALA B C 1
ATOM 3665 O O . ALA B 1 34 ? -0.692 -10.508 -12.617 1 91.06 34 ALA B O 1
ATOM 3666 N N . TRP B 1 35 ? -2.432 -9.352 -13.242 1 91.62 35 TRP B N 1
ATOM 3667 C CA . TRP B 1 35 ? -1.933 -9.305 -14.609 1 91.62 35 TRP B CA 1
ATOM 3668 C C . TRP B 1 35 ? -0.756 -8.344 -14.727 1 91.62 35 TRP B C 1
ATOM 3670 O O . TRP B 1 35 ? 0.152 -8.555 -15.531 1 91.62 35 TRP B O 1
ATOM 3680 N N . VAL B 1 36 ? -0.755 -7.285 -13.977 1 91 36 VAL B N 1
ATOM 3681 C CA . VAL B 1 36 ? 0.415 -6.414 -13.938 1 91 36 VAL B CA 1
ATOM 3682 C C . VAL B 1 36 ? 1.616 -7.188 -13.398 1 91 36 VAL B C 1
ATOM 3684 O O . VAL B 1 36 ? 2.732 -7.043 -13.898 1 91 36 VAL B O 1
ATOM 3687 N N . THR B 1 37 ? 1.374 -7.961 -12.438 1 88.56 37 THR B N 1
ATOM 3688 C CA . THR B 1 37 ? 2.451 -8.766 -11.867 1 88.56 37 THR B CA 1
ATOM 3689 C C . THR B 1 37 ? 2.98 -9.766 -12.898 1 88.56 37 THR B C 1
ATOM 3691 O O . THR B 1 37 ? 4.191 -9.969 -13 1 88.56 37 THR B O 1
ATOM 3694 N N . CYS B 1 38 ? 2.078 -10.391 -13.633 1 86.56 38 CYS B N 1
ATOM 3695 C CA . CYS B 1 38 ? 2.494 -11.312 -14.68 1 86.56 38 CYS B CA 1
ATOM 3696 C C . CYS B 1 38 ? 3.33 -10.594 -15.734 1 86.56 38 CYS B C 1
ATOM 3698 O O . CYS B 1 38 ? 4.328 -11.133 -16.219 1 86.56 38 CYS B O 1
ATOM 3700 N N . LEU B 1 39 ? 2.928 -9.43 -16.031 1 88.38 39 LEU B N 1
ATOM 3701 C CA . LEU B 1 39 ? 3.672 -8.648 -17.016 1 88.38 39 LEU B CA 1
ATOM 3702 C C . LEU B 1 39 ? 5.074 -8.336 -16.516 1 88.38 39 LEU B C 1
ATOM 3704 O O . LEU B 1 39 ? 6.051 -8.477 -17.25 1 88.38 39 LEU B O 1
ATOM 3708 N N . VAL B 1 40 ? 5.168 -7.934 -15.289 1 87.81 40 VAL B N 1
ATOM 3709 C CA . VAL B 1 40 ? 6.473 -7.602 -14.719 1 87.81 40 VAL B CA 1
ATOM 3710 C C . VAL B 1 40 ? 7.32 -8.867 -14.602 1 87.81 40 VAL B C 1
ATOM 3712 O O . VAL B 1 40 ? 8.539 -8.82 -14.797 1 87.81 40 VAL B O 1
ATOM 3715 N N . ALA B 1 41 ? 6.723 -9.938 -14.297 1 84.25 41 ALA B N 1
ATOM 3716 C CA . ALA B 1 41 ? 7.449 -11.203 -14.219 1 84.25 41 ALA B CA 1
ATOM 3717 C C . ALA B 1 41 ? 8 -11.594 -15.586 1 84.25 41 ALA B C 1
ATOM 3719 O O . ALA B 1 41 ? 9.094 -12.164 -15.68 1 84.25 41 ALA B O 1
ATOM 3720 N N . CYS B 1 42 ? 7.23 -11.305 -16.609 1 84.75 42 CYS B N 1
ATOM 3721 C CA . CYS B 1 42 ? 7.703 -11.578 -17.953 1 84.75 42 CYS B CA 1
ATOM 3722 C C . CYS B 1 42 ? 8.906 -10.711 -18.297 1 84.75 42 CYS B C 1
ATOM 3724 O O . CYS B 1 42 ? 9.836 -11.172 -18.969 1 84.75 42 CYS B O 1
ATOM 3726 N N . ILE B 1 43 ? 8.836 -9.547 -17.859 1 85.5 43 ILE B N 1
ATOM 3727 C CA . ILE B 1 43 ? 9.969 -8.656 -18.094 1 85.5 43 ILE B CA 1
ATOM 3728 C C . ILE B 1 43 ? 11.203 -9.188 -17.359 1 85.5 43 ILE B C 1
ATOM 3730 O O . ILE B 1 43 ? 12.305 -9.188 -17.906 1 85.5 43 ILE B O 1
ATOM 3734 N N . GLN B 1 44 ? 11.008 -9.586 -16.203 1 83.69 44 GLN B N 1
ATOM 3735 C CA . GLN B 1 44 ? 12.125 -10.141 -15.445 1 83.69 44 GLN B CA 1
ATOM 3736 C C . GLN B 1 44 ? 12.68 -11.391 -16.125 1 83.69 44 GLN B C 1
ATOM 3738 O O . GLN B 1 44 ? 13.898 -11.578 -16.172 1 83.69 44 GLN B O 1
ATOM 3743 N N . LEU B 1 45 ? 11.836 -12.227 -16.562 1 80.44 45 LEU B N 1
ATOM 3744 C CA . LEU B 1 45 ? 12.258 -13.43 -17.281 1 80.44 45 LEU B CA 1
ATOM 3745 C C . LEU B 1 45 ? 13.055 -13.07 -18.531 1 80.44 45 LEU B C 1
ATOM 3747 O O . LEU B 1 45 ? 14.078 -13.688 -18.828 1 80.44 45 LEU B O 1
ATOM 3751 N N . TYR B 1 46 ? 12.562 -12.109 -19.203 1 83.62 46 TYR B N 1
ATOM 3752 C CA . TYR B 1 46 ? 13.258 -11.641 -20.406 1 83.62 46 TYR B CA 1
ATOM 3753 C C . TYR B 1 46 ? 14.672 -11.188 -20.062 1 83.62 46 TYR B C 1
ATOM 3755 O O . TYR B 1 46 ? 15.625 -11.531 -20.766 1 83.62 46 TYR B O 1
ATOM 3763 N N . CYS B 1 47 ? 14.766 -10.477 -19 1 82.88 47 CYS B N 1
ATOM 3764 C CA . CYS B 1 47 ? 16.078 -9.953 -18.609 1 82.88 47 CYS B CA 1
ATOM 3765 C C . CYS B 1 47 ? 17 -11.07 -18.156 1 82.88 47 CYS B C 1
ATOM 3767 O O . CYS B 1 47 ? 18.188 -11.086 -18.5 1 82.88 47 CYS B O 1
ATOM 3769 N N . VAL B 1 48 ? 16.547 -11.961 -17.438 1 78 48 VAL B N 1
ATOM 3770 C CA . VAL B 1 48 ? 17.375 -13.055 -16.922 1 78 48 VAL B CA 1
ATOM 3771 C C . VAL B 1 48 ? 17.797 -13.977 -18.062 1 78 48 VAL B C 1
ATOM 3773 O O . VAL B 1 48 ? 18.953 -14.383 -18.141 1 78 48 VAL B O 1
ATOM 3776 N N . VAL B 1 49 ? 16.922 -14.258 -18.906 1 77.75 49 VAL B N 1
ATOM 3777 C CA . VAL B 1 49 ? 17.219 -15.133 -20.031 1 77.75 49 VAL B CA 1
ATOM 3778 C C . VAL B 1 49 ? 18.219 -14.445 -20.969 1 77.75 49 VAL B C 1
ATOM 3780 O O . VAL B 1 49 ? 19.109 -15.086 -21.516 1 77.75 49 VAL B O 1
ATOM 3783 N N . SER B 1 50 ? 18.031 -13.156 -21.094 1 80.69 50 SER B N 1
ATOM 3784 C CA . SER B 1 50 ? 18.969 -12.406 -21.922 1 80.69 50 SER B CA 1
ATOM 3785 C C . SER B 1 50 ? 20.375 -12.43 -21.344 1 80.69 50 SER B C 1
ATOM 3787 O O . SER B 1 50 ? 21.359 -12.578 -22.078 1 80.69 50 SER B O 1
ATOM 3789 N N . SER B 1 51 ? 20.422 -12.281 -20.156 1 77.94 51 SER B N 1
ATOM 3790 C CA . SER B 1 51 ? 21.719 -12.312 -19.5 1 77.94 51 SER B CA 1
ATOM 3791 C C . SER B 1 51 ? 22.359 -13.695 -19.609 1 77.94 51 SER B C 1
ATOM 3793 O O . SER B 1 51 ? 23.562 -13.812 -19.844 1 77.94 51 SER B O 1
ATOM 3795 N N . ARG B 1 52 ? 21.703 -14.672 -19.453 1 75.81 52 ARG B N 1
ATOM 3796 C CA . ARG B 1 52 ? 22.219 -16.031 -19.547 1 75.81 52 ARG B CA 1
ATOM 3797 C C . ARG B 1 52 ? 22.641 -16.359 -20.969 1 75.81 52 ARG B C 1
ATOM 3799 O O . ARG B 1 52 ? 23.672 -17.016 -21.188 1 75.81 52 ARG B O 1
ATOM 3806 N N . PHE B 1 53 ? 21.781 -15.898 -21.828 1 76.81 53 PHE B N 1
ATOM 3807 C CA . PHE B 1 53 ? 22.094 -16.141 -23.234 1 76.81 53 PHE B CA 1
ATOM 3808 C C . PHE B 1 53 ? 23.344 -15.383 -23.641 1 76.81 53 PHE B C 1
ATOM 3810 O O . PHE B 1 53 ? 24.172 -15.914 -24.406 1 76.81 53 PHE B O 1
ATOM 3817 N N . ARG B 1 54 ? 23.469 -14.273 -23.172 1 77.5 54 ARG B N 1
ATOM 3818 C CA . ARG B 1 54 ? 24.672 -13.492 -23.484 1 77.5 54 ARG B CA 1
ATOM 3819 C C . ARG B 1 54 ? 25.922 -14.195 -22.984 1 77.5 54 ARG B C 1
ATOM 3821 O O . ARG B 1 54 ? 26.922 -14.266 -23.703 1 77.5 54 ARG B O 1
ATOM 3828 N N . ILE B 1 55 ? 25.875 -14.625 -21.875 1 76.62 55 ILE B N 1
ATOM 3829 C CA . ILE B 1 55 ? 27.031 -15.305 -21.312 1 76.62 55 ILE B CA 1
ATOM 3830 C C . ILE B 1 55 ? 27.344 -16.547 -22.141 1 76.62 55 ILE B C 1
ATOM 3832 O O . ILE B 1 55 ? 28.516 -16.844 -22.422 1 76.62 55 ILE B O 1
ATOM 3836 N N . LYS B 1 56 ? 26.344 -17.203 -22.562 1 76 56 LYS B N 1
ATOM 3837 C CA . LYS B 1 56 ? 26.562 -18.406 -23.375 1 76 56 LYS B CA 1
ATOM 3838 C C . LYS B 1 56 ? 27.109 -18.031 -24.75 1 76 56 LYS B C 1
ATOM 3840 O O . LYS B 1 56 ? 27.953 -18.75 -25.297 1 76 56 LYS B O 1
ATOM 3845 N N . LEU B 1 57 ? 26.609 -16.953 -25.203 1 76.69 57 LEU B N 1
ATOM 3846 C CA . LEU B 1 57 ? 27.062 -16.484 -26.5 1 76.69 57 LEU B CA 1
ATOM 3847 C C . LEU B 1 57 ? 28.531 -16.062 -26.438 1 76.69 57 LEU B C 1
ATOM 3849 O O . LEU B 1 57 ? 29.328 -16.391 -27.328 1 76.69 57 LEU B O 1
ATOM 3853 N N . LEU B 1 58 ? 28.828 -15.375 -25.438 1 75.38 58 LEU B N 1
ATOM 3854 C CA . LEU B 1 58 ? 30.188 -14.891 -25.266 1 75.38 58 LEU B CA 1
ATOM 3855 C C . LEU B 1 58 ? 31.156 -16.047 -25.062 1 75.38 58 LEU B C 1
ATOM 3857 O O . LEU B 1 58 ? 32.312 -15.992 -25.484 1 75.38 58 LEU B O 1
ATOM 3861 N N . SER B 1 59 ? 30.625 -16.969 -24.5 1 75.5 59 SER B N 1
ATOM 3862 C CA . SER B 1 59 ? 31.469 -18.125 -24.266 1 75.5 59 SER B CA 1
ATOM 3863 C C . SER B 1 59 ? 31.641 -18.969 -25.531 1 75.5 59 SER B C 1
ATOM 3865 O O . SER B 1 59 ? 32.688 -19.594 -25.734 1 75.5 59 SER B O 1
ATOM 3867 N N . SER B 1 60 ? 30.641 -18.859 -26.344 1 74.69 60 SER B N 1
ATOM 3868 C CA . SER B 1 60 ? 30.672 -19.766 -27.5 1 74.69 60 SER B CA 1
ATOM 3869 C C . SER B 1 60 ? 31.219 -19.062 -28.734 1 74.69 60 SER B C 1
ATOM 3871 O O . SER B 1 60 ? 32.031 -19.641 -29.453 1 74.69 60 SER B O 1
ATOM 3873 N N . VAL B 1 61 ? 30.75 -17.844 -29.031 1 71.44 61 VAL B N 1
ATOM 3874 C CA . VAL B 1 61 ? 31.109 -17.25 -30.312 1 71.44 61 VAL B CA 1
ATOM 3875 C C . VAL B 1 61 ? 31.812 -15.906 -30.062 1 71.44 61 VAL B C 1
ATOM 3877 O O . VAL B 1 61 ? 32.25 -15.242 -31.016 1 71.44 61 VAL B O 1
ATOM 3880 N N . SER B 1 62 ? 32.312 -15.602 -28.906 1 66.38 62 SER B N 1
ATOM 3881 C CA . SER B 1 62 ? 33.188 -14.516 -28.5 1 66.38 62 SER B CA 1
ATOM 3882 C C . SER B 1 62 ? 32.562 -13.156 -28.797 1 66.38 62 SER B C 1
ATOM 3884 O O . SER B 1 62 ? 33.281 -12.18 -29.047 1 66.38 62 SER B O 1
ATOM 3886 N N . GLY B 1 63 ? 31.266 -13.109 -29.109 1 66.56 63 GLY B N 1
ATOM 3887 C CA . GLY B 1 63 ? 30.688 -11.797 -29.359 1 66.56 63 GLY B CA 1
ATOM 3888 C C . GLY B 1 63 ? 29.172 -11.773 -29.281 1 66.56 63 GLY B C 1
ATOM 3889 O O . GLY B 1 63 ? 28.547 -12.828 -29.172 1 66.56 63 GLY B O 1
ATOM 3890 N N . THR B 1 64 ? 28.594 -10.555 -29.203 1 69.69 64 THR B N 1
ATOM 3891 C CA . THR B 1 64 ? 27.156 -10.414 -29.078 1 69.69 64 THR B CA 1
ATOM 3892 C C . THR B 1 64 ? 26.562 -9.789 -30.328 1 69.69 64 THR B C 1
ATOM 3894 O O . THR B 1 64 ? 25.422 -9.328 -30.328 1 69.69 64 THR B O 1
ATOM 3897 N N . THR B 1 65 ? 27.406 -9.75 -31.344 1 73.62 65 THR B N 1
ATOM 3898 C CA . THR B 1 65 ? 26.922 -9.148 -32.594 1 73.62 65 THR B CA 1
ATOM 3899 C C . THR B 1 65 ? 26.016 -10.125 -33.344 1 73.62 65 THR B C 1
ATOM 3901 O O . THR B 1 65 ? 25.922 -11.297 -32.969 1 73.62 65 THR B O 1
ATOM 3904 N N . ALA B 1 66 ? 25.141 -9.539 -34.219 1 74.19 66 ALA B N 1
ATOM 3905 C CA . ALA B 1 66 ? 24.203 -10.328 -35.031 1 74.19 66 ALA B CA 1
ATOM 3906 C C . ALA B 1 66 ? 24.922 -11.484 -35.719 1 74.19 66 ALA B C 1
ATOM 3908 O O . ALA B 1 66 ? 24.359 -12.578 -35.844 1 74.19 66 ALA B O 1
ATOM 3909 N N . GLU B 1 67 ? 26.094 -11.227 -36.156 1 74 67 GLU B N 1
ATOM 3910 C CA . GLU B 1 67 ? 26.859 -12.273 -36.844 1 74 67 GLU B CA 1
ATOM 3911 C C . GLU B 1 67 ? 27.188 -13.414 -35.875 1 74 67 GLU B C 1
ATOM 3913 O O . GLU B 1 67 ? 27.109 -14.586 -36.25 1 74 67 GLU B O 1
ATOM 3918 N N . HIS B 1 68 ? 27.469 -13.047 -34.688 1 76.69 68 HIS B N 1
ATOM 3919 C CA . HIS B 1 68 ? 27.828 -14.047 -33.719 1 76.69 68 HIS B CA 1
ATOM 3920 C C . HIS B 1 68 ? 26.625 -14.898 -33.312 1 76.69 68 HIS B C 1
ATOM 3922 O O . HIS B 1 68 ? 26.75 -16.109 -33.094 1 76.69 68 HIS B O 1
ATOM 3928 N N . ILE B 1 69 ? 25.516 -14.344 -33.281 1 78.62 69 ILE B N 1
ATOM 3929 C CA . ILE B 1 69 ? 24.281 -15.062 -33 1 78.62 69 ILE B CA 1
ATOM 3930 C C . ILE B 1 69 ? 24 -16.062 -34.094 1 78.62 69 ILE B C 1
ATOM 3932 O O . ILE B 1 69 ? 23.562 -17.188 -33.844 1 78.62 69 ILE B O 1
ATOM 3936 N N . GLY B 1 70 ? 24.156 -15.562 -35.281 1 74.56 70 GLY B N 1
ATOM 3937 C CA . GLY B 1 70 ? 24 -16.469 -36.438 1 74.56 70 GLY B CA 1
ATOM 3938 C C . GLY B 1 70 ? 24.906 -17.672 -36.344 1 74.56 70 GLY B C 1
ATOM 3939 O O . GLY B 1 70 ? 24.469 -18.797 -36.594 1 74.56 70 GLY B O 1
ATOM 3940 N N . LYS B 1 71 ? 26.094 -17.438 -36 1 75.69 71 LYS B N 1
ATOM 3941 C CA . LYS B 1 71 ? 27.047 -18.547 -35.875 1 75.69 71 LYS B CA 1
ATOM 3942 C C . LYS B 1 71 ? 26.625 -19.516 -34.781 1 75.69 71 LYS B C 1
ATOM 3944 O O . LYS B 1 71 ? 26.766 -20.719 -34.938 1 75.69 71 LYS B O 1
ATOM 3949 N N . TYR B 1 72 ? 26.172 -18.938 -33.75 1 78.19 72 TYR B N 1
ATOM 3950 C CA . TYR B 1 72 ? 25.734 -19.766 -32.625 1 78.19 72 TYR B CA 1
ATOM 3951 C C . TYR B 1 72 ? 24.531 -20.625 -33.031 1 78.19 72 TYR B C 1
ATOM 3953 O O . TYR B 1 72 ? 24.438 -21.781 -32.625 1 78.19 72 TYR B O 1
ATOM 3961 N N . THR B 1 73 ? 23.641 -20.062 -33.781 1 77.44 73 THR B N 1
ATOM 3962 C CA . THR B 1 73 ? 22.453 -20.797 -34.219 1 77.44 73 THR B CA 1
ATOM 3963 C C . THR B 1 73 ? 22.844 -21.938 -35.156 1 77.44 73 THR B C 1
ATOM 3965 O O . THR B 1 73 ? 22.219 -23 -35.125 1 77.44 73 THR B O 1
ATOM 3968 N N . VAL B 1 74 ? 23.844 -21.703 -35.906 1 75.81 74 VAL B N 1
ATOM 3969 C CA . VAL B 1 74 ? 24.328 -22.766 -36.781 1 75.81 74 VAL B CA 1
ATOM 3970 C C . VAL B 1 74 ? 24.922 -23.906 -35.969 1 75.81 74 VAL B C 1
ATOM 3972 O O . VAL B 1 74 ? 24.688 -25.078 -36.25 1 75.81 74 VAL B O 1
ATOM 3975 N N . LYS B 1 75 ? 25.531 -23.531 -34.969 1 75.12 75 LYS B N 1
ATOM 3976 C CA . LYS B 1 75 ? 26.125 -24.531 -34.094 1 75.12 75 LYS B CA 1
ATOM 3977 C C . LYS B 1 75 ? 25.047 -25.359 -33.406 1 75.12 75 LYS B C 1
ATOM 3979 O O . LYS B 1 75 ? 25.203 -26.562 -33.219 1 75.12 75 LYS B O 1
ATOM 3984 N N . LEU B 1 76 ? 24.016 -24.734 -33.031 1 72.56 76 LEU B N 1
ATOM 3985 C CA . LEU B 1 76 ? 22.938 -25.391 -32.281 1 72.56 76 LEU B CA 1
ATOM 3986 C C . LEU B 1 76 ? 22.156 -26.312 -33.219 1 72.56 76 LEU B C 1
ATOM 3988 O O . LEU B 1 76 ? 21.609 -27.328 -32.75 1 72.56 76 LEU B O 1
ATOM 3992 N N . THR B 1 77 ? 22.016 -25.906 -34.469 1 66.88 77 THR B N 1
ATOM 3993 C CA . THR B 1 77 ? 21.156 -26.656 -35.375 1 66.88 77 THR B CA 1
ATOM 3994 C C . THR B 1 77 ? 21.984 -27.594 -36.25 1 66.88 77 THR B C 1
ATOM 3996 O O . THR B 1 77 ? 21.469 -28.141 -37.219 1 66.88 77 THR B O 1
ATOM 3999 N N . LYS B 1 78 ? 23.281 -27.609 -35.969 1 64.88 78 LYS B N 1
ATOM 4000 C CA . LYS B 1 78 ? 24.062 -28.531 -36.812 1 64.88 78 LYS B CA 1
ATOM 4001 C C . LYS B 1 78 ? 23.672 -29.969 -36.531 1 64.88 78 LYS B C 1
ATOM 4003 O O . LYS B 1 78 ? 24.109 -30.578 -35.562 1 64.88 78 LYS B O 1
ATOM 4008 N N . ILE B 1 79 ? 22.562 -30.359 -36.969 1 58.97 79 ILE B N 1
ATOM 4009 C CA . ILE B 1 79 ? 22.172 -31.766 -36.938 1 58.97 79 ILE B CA 1
ATOM 4010 C C . ILE B 1 79 ? 22.703 -32.469 -38.188 1 58.97 79 ILE B C 1
ATOM 4012 O O . ILE B 1 79 ? 22.344 -32.125 -39.312 1 58.97 79 ILE B O 1
ATOM 4016 N N . PRO B 1 80 ? 23.781 -33.25 -38.031 1 58.94 80 PRO B N 1
ATOM 4017 C CA . PRO B 1 80 ? 24.234 -33.969 -39.219 1 58.94 80 PRO B CA 1
ATOM 4018 C C . PRO B 1 80 ? 23.188 -34.938 -39.75 1 58.94 80 PRO B C 1
ATOM 4020 O O . PRO B 1 80 ? 22.688 -35.781 -39 1 58.94 80 PRO B O 1
ATOM 4023 N N . ILE B 1 81 ? 22.484 -34.594 -40.844 1 59.81 81 ILE B N 1
ATOM 4024 C CA . ILE B 1 81 ? 21.641 -35.594 -41.5 1 59.81 81 ILE B CA 1
ATOM 4025 C C . ILE B 1 81 ? 22.5 -36.688 -42.094 1 59.81 81 ILE B C 1
ATOM 4027 O O . ILE B 1 81 ? 23.344 -36.406 -42.969 1 59.81 81 ILE B O 1
ATOM 4031 N N . PRO B 1 82 ? 22.453 -37.812 -41.531 1 60.91 82 PRO B N 1
ATOM 4032 C CA . PRO B 1 82 ? 23.281 -38.906 -42.062 1 60.91 82 PRO B CA 1
ATOM 4033 C C . PRO B 1 82 ? 23.062 -39.125 -43.562 1 60.91 82 PRO B C 1
ATOM 4035 O O . PRO B 1 82 ? 21.953 -38.906 -44.062 1 60.91 82 PRO B O 1
ATOM 4038 N N . LEU B 1 83 ? 24.141 -39.188 -44.281 1 62.03 83 LEU B N 1
ATOM 4039 C CA . LEU B 1 83 ? 24.188 -39.406 -45.75 1 62.03 83 LEU B CA 1
ATOM 4040 C C . LEU B 1 83 ? 23.281 -40.562 -46.125 1 62.03 83 LEU B C 1
ATOM 4042 O O . LEU B 1 83 ? 22.688 -40.562 -47.219 1 62.03 83 LEU B O 1
ATOM 4046 N N . SER B 1 84 ? 23.203 -41.5 -45.219 1 59.81 84 SER B N 1
ATOM 4047 C CA . SER B 1 84 ? 22.375 -42.656 -45.531 1 59.81 84 SER B CA 1
ATOM 4048 C C . SER B 1 84 ? 20.922 -42.281 -45.719 1 59.81 84 SER B C 1
ATOM 4050 O O . SER B 1 84 ? 20.219 -42.812 -46.562 1 59.81 84 SER B O 1
ATOM 4052 N N . ILE B 1 85 ? 20.531 -41.375 -45 1 61.28 85 ILE B N 1
ATOM 4053 C CA . ILE B 1 85 ? 19.141 -40.969 -45.094 1 61.28 85 ILE B CA 1
ATOM 4054 C C . ILE B 1 85 ? 18.938 -40.062 -46.312 1 61.28 85 ILE B C 1
ATOM 4056 O O . ILE B 1 85 ? 17.906 -40.094 -46.969 1 61.28 85 ILE B O 1
ATOM 4060 N N . GLU B 1 86 ? 19.953 -39.281 -46.562 1 63.97 86 GLU B N 1
ATOM 4061 C CA . GLU B 1 86 ? 19.922 -38.344 -47.719 1 63.97 86 GLU B CA 1
ATOM 4062 C C . GLU B 1 86 ? 19.812 -39.094 -49.031 1 63.97 86 GLU B C 1
ATOM 4064 O O . GLU B 1 86 ? 19.172 -38.625 -49.969 1 63.97 86 GLU B O 1
ATOM 4069 N N . ARG B 1 87 ? 20.344 -40.281 -48.969 1 65.94 87 ARG B N 1
ATOM 4070 C CA . ARG B 1 87 ? 20.344 -41.062 -50.219 1 65.94 87 ARG B CA 1
ATOM 4071 C C . ARG B 1 87 ? 18.969 -41.625 -50.5 1 65.94 87 ARG B C 1
ATOM 4073 O O . ARG B 1 87 ? 18.594 -41.781 -51.688 1 65.94 87 ARG B O 1
ATOM 4080 N N . ASN B 1 88 ? 18.297 -41.906 -49.375 1 63.78 88 ASN B N 1
ATOM 4081 C CA . ASN B 1 88 ? 17.031 -42.594 -49.625 1 63.78 88 ASN B CA 1
ATOM 4082 C C . ASN B 1 88 ? 15.883 -41.594 -49.781 1 63.78 88 ASN B C 1
ATOM 4084 O O . ASN B 1 88 ? 14.75 -42 -50.062 1 63.78 88 ASN B O 1
ATOM 4088 N N . ILE B 1 89 ? 16.172 -40.406 -49.406 1 64.56 89 ILE B N 1
ATOM 4089 C CA . ILE B 1 89 ? 15.07 -39.469 -49.5 1 64.56 89 ILE B CA 1
ATOM 4090 C C . ILE B 1 89 ? 15.156 -38.688 -50.781 1 64.56 89 ILE B C 1
ATOM 4092 O O . ILE B 1 89 ? 16.25 -38.312 -51.219 1 64.56 89 ILE B O 1
ATOM 4096 N N . PRO B 1 90 ? 14.039 -38.812 -51.594 1 70.62 90 PRO B N 1
ATOM 4097 C CA . PRO B 1 90 ? 14.031 -38.062 -52.875 1 70.62 90 PRO B CA 1
ATOM 4098 C C . PRO B 1 90 ? 14.586 -36.656 -52.719 1 70.62 90 PRO B C 1
ATOM 4100 O O . PRO B 1 90 ? 14.484 -36.062 -51.656 1 70.62 90 PRO B O 1
ATOM 4103 N N . GLY B 1 91 ? 15.406 -36.156 -53.625 1 64.56 91 GLY B N 1
ATOM 4104 C CA . GLY B 1 91 ? 16.172 -34.906 -53.656 1 64.56 91 GLY B CA 1
ATOM 4105 C C . GLY B 1 91 ? 15.344 -33.719 -53.25 1 64.56 91 GLY B C 1
ATOM 4106 O O . GLY B 1 91 ? 15.844 -32.812 -52.562 1 64.56 91 GLY B O 1
ATOM 4107 N N . LEU B 1 92 ? 14.102 -33.75 -53.719 1 67 92 LEU B N 1
ATOM 4108 C CA . LEU B 1 92 ? 13.25 -32.594 -53.438 1 67 92 LEU B CA 1
ATOM 4109 C C . LEU B 1 92 ? 12.922 -32.5 -51.938 1 67 92 LEU B C 1
ATOM 4111 O O . LEU B 1 92 ? 12.852 -31.391 -51.406 1 67 92 LEU B O 1
ATOM 4115 N N . LEU B 1 93 ? 12.758 -33.594 -51.375 1 71.56 93 LEU B N 1
ATOM 4116 C CA . LEU B 1 93 ? 12.414 -33.625 -49.969 1 71.56 93 LEU B CA 1
ATOM 4117 C C . LEU B 1 93 ? 13.602 -33.188 -49.094 1 71.56 93 LEU B C 1
ATOM 4119 O O . LEU B 1 93 ? 13.43 -32.531 -48.094 1 71.56 93 LEU B O 1
ATOM 4123 N N . ILE B 1 94 ? 14.719 -33.531 -49.625 1 71.12 94 ILE B N 1
ATOM 4124 C CA . ILE B 1 94 ? 15.914 -33.125 -48.906 1 71.12 94 ILE B CA 1
ATOM 4125 C C . ILE B 1 94 ? 16.109 -31.625 -49 1 71.12 94 ILE B C 1
ATOM 4127 O O . ILE B 1 94 ? 16.5 -30.969 -48.031 1 71.12 94 ILE B O 1
ATOM 4131 N N . LYS B 1 95 ? 15.75 -31.141 -50.219 1 74.62 95 LYS B N 1
ATOM 4132 C CA . LYS B 1 95 ? 15.836 -29.688 -50.375 1 74.62 95 LYS B CA 1
ATOM 4133 C C . LYS B 1 95 ? 14.828 -28.984 -49.469 1 74.62 95 LYS B C 1
ATOM 4135 O O . LYS B 1 95 ? 15.133 -27.953 -48.875 1 74.62 95 LYS B O 1
ATOM 4140 N N . GLY B 1 96 ? 13.773 -29.578 -49.344 1 74.88 96 GLY B N 1
ATOM 4141 C CA . GLY B 1 96 ? 12.766 -29.047 -48.469 1 74.88 96 GLY B CA 1
ATOM 4142 C C . GLY B 1 96 ? 13.164 -29.109 -47 1 74.88 96 GLY B C 1
ATOM 4143 O O . GLY B 1 96 ? 12.93 -28.172 -46.25 1 74.88 96 GLY B O 1
ATOM 4144 N N . LEU B 1 97 ? 13.75 -30.203 -46.688 1 76.06 97 LEU B N 1
ATOM 4145 C CA . LEU B 1 97 ? 14.219 -30.359 -45.312 1 76.06 97 LEU B CA 1
ATOM 4146 C C . LEU B 1 97 ? 15.312 -29.359 -45 1 76.06 97 LEU B C 1
ATOM 4148 O O . LEU B 1 97 ? 15.328 -28.781 -43.906 1 76.06 97 LEU B O 1
ATOM 4152 N N . HIS B 1 98 ? 16.188 -29.203 -46 1 75.12 98 HIS B N 1
ATOM 4153 C CA . HIS B 1 98 ? 17.234 -28.219 -45.781 1 75.12 98 HIS B CA 1
ATOM 4154 C C . HIS B 1 98 ? 16.672 -26.812 -45.656 1 75.12 98 HIS B C 1
ATOM 4156 O O . HIS B 1 98 ? 17.109 -26.016 -44.844 1 75.12 98 HIS B O 1
ATOM 4162 N N . LEU B 1 99 ? 15.664 -26.531 -46.406 1 78.06 99 LEU B N 1
ATOM 4163 C CA . LEU B 1 99 ? 15.008 -25.234 -46.375 1 78.06 99 LEU B CA 1
ATOM 4164 C C . LEU B 1 99 ? 14.273 -25.047 -45.031 1 78.06 99 LEU B C 1
ATOM 4166 O O . LEU B 1 99 ? 14.281 -23.953 -44.469 1 78.06 99 LEU B O 1
ATOM 4170 N N . GLY B 1 100 ? 13.656 -26.078 -44.688 1 78.69 100 GLY B N 1
ATOM 4171 C CA . GLY B 1 100 ? 13 -26.016 -43.406 1 78.69 100 GLY B CA 1
ATOM 4172 C C . GLY B 1 100 ? 13.961 -25.781 -42.25 1 78.69 100 GLY B C 1
ATOM 4173 O O . GLY B 1 100 ? 13.688 -24.984 -41.344 1 78.69 100 GLY B O 1
ATOM 4174 N N . LEU B 1 101 ? 15.031 -26.484 -42.281 1 77.81 101 LEU B N 1
ATOM 4175 C CA . LEU B 1 101 ? 16.031 -26.328 -41.219 1 77.81 101 LEU B CA 1
ATOM 4176 C C . LEU B 1 101 ? 16.609 -24.906 -41.25 1 77.81 101 LEU B C 1
ATOM 4178 O O . LEU B 1 101 ? 16.875 -24.328 -40.188 1 77.81 101 LEU B O 1
ATOM 4182 N N . TYR B 1 102 ? 16.75 -24.438 -42.438 1 76.81 102 TYR B N 1
ATOM 4183 C CA . TYR B 1 102 ? 17.234 -23.078 -42.562 1 76.81 102 TYR B CA 1
ATOM 4184 C C . TYR B 1 102 ? 16.234 -22.078 -42 1 76.81 102 TYR B C 1
ATOM 4186 O O . TYR B 1 102 ? 16.609 -21.141 -41.312 1 76.81 102 TYR B O 1
ATOM 4194 N N . ALA B 1 103 ? 14.992 -22.281 -42.25 1 78.62 103 ALA B N 1
ATOM 4195 C CA . ALA B 1 103 ? 13.953 -21.391 -41.75 1 78.62 103 ALA B CA 1
ATOM 4196 C C . ALA B 1 103 ? 13.922 -21.422 -40.219 1 78.62 103 ALA B C 1
ATOM 4198 O O . ALA B 1 103 ? 13.781 -20.391 -39.562 1 78.62 103 ALA B O 1
ATOM 4199 N N . ILE B 1 104 ? 14.055 -22.516 -39.688 1 78.31 104 ILE B N 1
ATOM 4200 C CA . ILE B 1 104 ? 14.07 -22.656 -38.219 1 78.31 104 ILE B CA 1
ATOM 4201 C C . ILE B 1 104 ? 15.289 -21.938 -37.656 1 78.31 104 ILE B C 1
ATOM 4203 O O . ILE B 1 104 ? 15.195 -21.281 -36.625 1 78.31 104 ILE B O 1
ATOM 4207 N N . ARG B 1 105 ? 16.375 -22.062 -38.375 1 76.69 105 ARG B N 1
ATOM 4208 C CA . ARG B 1 105 ? 17.594 -21.391 -37.938 1 76.69 105 ARG B CA 1
ATOM 4209 C C . ARG B 1 105 ? 17.406 -19.875 -37.938 1 76.69 105 ARG B C 1
ATOM 4211 O O . ARG B 1 105 ? 17.812 -19.188 -37 1 76.69 105 ARG B O 1
ATOM 4218 N N . CYS B 1 106 ? 16.734 -19.438 -38.875 1 75 106 CYS B N 1
ATOM 4219 C CA . CYS B 1 106 ? 16.516 -18 -39 1 75 106 CYS B CA 1
ATOM 4220 C C . CYS B 1 106 ? 15.555 -17.516 -37.906 1 75 106 CYS B C 1
ATOM 4222 O O . CYS B 1 106 ? 15.781 -16.469 -37.312 1 75 106 CYS B O 1
ATOM 4224 N N . LEU B 1 107 ? 14.594 -18.234 -37.656 1 77.38 107 LEU B N 1
ATOM 4225 C CA . LEU B 1 107 ? 13.633 -17.875 -36.625 1 77.38 107 LEU B CA 1
ATOM 4226 C C . LEU B 1 107 ? 14.281 -17.891 -35.25 1 77.38 107 LEU B C 1
ATOM 4228 O O . LEU B 1 107 ? 14.039 -17.016 -34.438 1 77.38 107 LEU B O 1
ATOM 4232 N N . LEU B 1 108 ? 15.07 -18.859 -35.094 1 78.75 108 LEU B N 1
ATOM 4233 C CA . LEU B 1 108 ? 15.781 -18.969 -33.812 1 78.75 108 LEU B CA 1
ATOM 4234 C C . LEU B 1 108 ? 16.766 -17.812 -33.625 1 78.75 108 LEU B C 1
ATOM 4236 O O . LEU B 1 108 ? 16.891 -17.266 -32.531 1 78.75 108 LEU B O 1
ATOM 4240 N N . ALA B 1 109 ? 17.391 -17.547 -34.688 1 75.38 109 ALA B N 1
ATOM 4241 C CA . ALA B 1 109 ? 18.344 -16.422 -34.656 1 75.38 109 ALA B CA 1
ATOM 4242 C C . ALA B 1 109 ? 17.625 -15.117 -34.344 1 75.38 109 ALA B C 1
ATOM 4244 O O . ALA B 1 109 ? 18.125 -14.297 -33.562 1 75.38 109 ALA B O 1
ATOM 4245 N N . MET B 1 110 ? 16.516 -14.953 -34.938 1 72 110 MET B N 1
ATOM 4246 C CA . MET B 1 110 ? 15.727 -13.75 -34.688 1 72 110 MET B CA 1
ATOM 4247 C C . MET B 1 110 ? 15.266 -13.703 -33.219 1 72 110 MET B C 1
ATOM 4249 O O . MET B 1 110 ? 15.305 -12.648 -32.594 1 72 110 MET B O 1
ATOM 4253 N N . PHE B 1 111 ? 14.914 -14.773 -32.781 1 74.56 111 PHE B N 1
ATOM 4254 C CA . PHE B 1 111 ? 14.461 -14.875 -31.406 1 74.56 111 PHE B CA 1
ATOM 4255 C C . PHE B 1 111 ? 15.602 -14.594 -30.438 1 74.56 111 PHE B C 1
ATOM 4257 O O . PHE B 1 111 ? 15.438 -13.836 -29.484 1 74.56 111 PHE B O 1
ATOM 4264 N N . LEU B 1 112 ? 16.688 -15.141 -30.766 1 75.56 112 LEU B N 1
ATOM 4265 C CA . LEU B 1 112 ? 17.828 -14.992 -29.875 1 75.56 112 LEU B CA 1
ATOM 4266 C C . LEU B 1 112 ? 18.391 -13.57 -29.938 1 75.56 112 LEU B C 1
ATOM 4268 O O . LEU B 1 112 ? 19.016 -13.102 -28.984 1 75.56 112 LEU B O 1
ATOM 4272 N N . SER B 1 113 ? 18.141 -12.953 -30.984 1 74.06 113 SER B N 1
ATOM 4273 C CA . SER B 1 113 ? 18.625 -11.578 -31.109 1 74.06 113 SER B CA 1
ATOM 4274 C C . SER B 1 113 ? 17.906 -10.641 -30.156 1 74.06 113 SER B C 1
ATOM 4276 O O . SER B 1 113 ? 18.422 -9.578 -29.812 1 74.06 113 SER B O 1
ATOM 4278 N N . LEU B 1 114 ? 16.781 -11.078 -29.766 1 72.5 114 LEU B N 1
ATOM 4279 C CA . LEU B 1 114 ? 16.016 -10.266 -28.828 1 72.5 114 LEU B CA 1
ATOM 4280 C C . LEU B 1 114 ? 16.688 -10.266 -27.453 1 72.5 114 LEU B C 1
ATOM 4282 O O . LEU B 1 114 ? 16.453 -9.352 -26.656 1 72.5 114 LEU B O 1
ATOM 4286 N N . PHE B 1 115 ? 17.547 -11.227 -27.281 1 71.94 115 PHE B N 1
ATOM 4287 C CA . PHE B 1 115 ? 18.156 -11.398 -25.969 1 71.94 115 PHE B CA 1
ATOM 4288 C C . PHE B 1 115 ? 19.625 -10.992 -26 1 71.94 115 PHE B C 1
ATOM 4290 O O . PHE B 1 115 ? 20.406 -11.406 -25.141 1 71.94 115 PHE B O 1
ATOM 4297 N N . ARG B 1 116 ? 20 -10.289 -26.984 1 68.25 116 ARG B N 1
ATOM 4298 C CA . ARG B 1 116 ? 21.391 -9.945 -27.188 1 68.25 116 ARG B CA 1
ATOM 4299 C C . ARG B 1 116 ? 21.875 -8.93 -26.172 1 68.25 116 ARG B C 1
ATOM 4301 O O . ARG B 1 116 ? 23.016 -8.984 -25.719 1 68.25 116 ARG B O 1
ATOM 4308 N N . ASN B 1 117 ? 21.047 -7.992 -25.781 1 70.81 117 ASN B N 1
ATOM 4309 C CA . ASN B 1 117 ? 21.484 -6.895 -24.938 1 70.81 117 ASN B CA 1
ATOM 4310 C C . ASN B 1 117 ? 21.078 -7.113 -23.484 1 70.81 117 ASN B C 1
ATOM 4312 O O . ASN B 1 117 ? 20 -7.625 -23.203 1 70.81 117 ASN B O 1
ATOM 4316 N N . SER B 1 118 ? 22.203 -7.008 -22.719 1 71.88 118 SER B N 1
ATOM 4317 C CA . SER B 1 118 ? 21.875 -7.02 -21.281 1 71.88 118 SER B CA 1
ATOM 4318 C C . SER B 1 118 ? 21.312 -5.68 -20.844 1 71.88 118 SER B C 1
ATOM 4320 O O . SER B 1 118 ? 21.703 -4.629 -21.344 1 71.88 118 SER B O 1
ATOM 4322 N N . GLN B 1 119 ? 20.172 -5.793 -20.281 1 77.81 119 GLN B N 1
ATOM 4323 C CA . GLN B 1 119 ? 19.547 -4.586 -19.734 1 77.81 119 GLN B CA 1
ATOM 4324 C C . GLN B 1 119 ? 19.547 -4.621 -18.219 1 77.81 119 GLN B C 1
ATOM 4326 O O . GLN B 1 119 ? 18.5 -4.898 -17.594 1 77.81 119 GLN B O 1
ATOM 4331 N N . PRO B 1 120 ? 20.625 -4.242 -17.594 1 77.94 120 PRO B N 1
ATOM 4332 C CA . PRO B 1 120 ? 20.688 -4.332 -16.141 1 77.94 120 PRO B CA 1
ATOM 4333 C C . PRO B 1 120 ? 19.719 -3.391 -15.438 1 77.94 120 PRO B C 1
ATOM 4335 O O . PRO B 1 120 ? 19.219 -3.707 -14.359 1 77.94 120 PRO B O 1
ATOM 4338 N N . ARG B 1 121 ? 19.469 -2.328 -16.109 1 82.19 121 ARG B N 1
ATOM 4339 C CA . ARG B 1 121 ? 18.531 -1.379 -15.531 1 82.19 121 ARG B CA 1
ATOM 4340 C C . ARG B 1 121 ? 17.125 -1.976 -15.453 1 82.19 121 ARG B C 1
ATOM 4342 O O . ARG B 1 121 ? 16.438 -1.836 -14.445 1 82.19 121 ARG B O 1
ATOM 4349 N N . LEU B 1 122 ? 16.797 -2.566 -16.5 1 85.19 122 LEU B N 1
ATOM 4350 C CA . LEU B 1 122 ? 15.477 -3.176 -16.562 1 85.19 122 LEU B CA 1
ATOM 4351 C C . LEU B 1 122 ? 15.375 -4.363 -15.617 1 85.19 122 LEU B C 1
ATOM 4353 O O . LEU B 1 122 ? 14.305 -4.637 -15.07 1 85.19 122 LEU B O 1
ATOM 4357 N N . GLN B 1 123 ? 16.391 -4.98 -15.406 1 83.5 123 GLN B N 1
ATOM 4358 C CA . GLN B 1 123 ? 16.406 -6.113 -14.484 1 83.5 123 GLN B CA 1
ATOM 4359 C C . GLN B 1 123 ? 16.203 -5.652 -13.039 1 83.5 123 GLN B C 1
ATOM 4361 O O . GLN B 1 123 ? 15.43 -6.25 -12.289 1 83.5 123 GLN B O 1
ATOM 4366 N N . LEU B 1 124 ? 16.906 -4.664 -12.719 1 81.62 124 LEU B N 1
ATOM 4367 C CA . LEU B 1 124 ? 16.766 -4.117 -11.375 1 81.62 124 LEU B CA 1
ATOM 4368 C C . LEU B 1 124 ? 15.352 -3.566 -11.156 1 81.62 124 LEU B C 1
ATOM 4370 O O . LEU B 1 124 ? 14.773 -3.756 -10.086 1 81.62 124 LEU B O 1
ATOM 4374 N N . PHE B 1 125 ? 14.906 -2.908 -12.094 1 86.25 125 PHE B N 1
ATOM 4375 C CA . PHE B 1 125 ? 13.547 -2.383 -12.031 1 86.25 125 PHE B CA 1
ATOM 4376 C C . PHE B 1 125 ? 12.547 -3.506 -11.789 1 86.25 125 PHE B C 1
ATOM 4378 O O . PHE B 1 125 ? 11.695 -3.404 -10.906 1 86.25 125 PHE B O 1
ATOM 4385 N N . SER B 1 126 ? 12.648 -4.465 -12.664 1 86.38 126 SER B N 1
ATOM 4386 C CA . SER B 1 126 ? 11.68 -5.555 -12.586 1 86.38 126 SER B CA 1
ATOM 4387 C C . SER B 1 126 ? 11.773 -6.289 -11.25 1 86.38 126 SER B C 1
ATOM 4389 O O . SER B 1 126 ? 10.758 -6.719 -10.695 1 86.38 126 SER B O 1
ATOM 4391 N N . GLN B 1 127 ? 12.891 -6.414 -10.719 1 81.94 127 GLN B N 1
ATOM 4392 C CA . GLN B 1 127 ? 13.062 -7.082 -9.438 1 81.94 127 GLN B CA 1
ATOM 4393 C C . GLN B 1 127 ? 12.422 -6.277 -8.305 1 81.94 127 GLN B C 1
ATOM 4395 O O . GLN B 1 127 ? 11.688 -6.828 -7.484 1 81.94 127 GLN B O 1
ATOM 4400 N N . MET B 1 128 ? 12.703 -5.066 -8.273 1 83.06 128 MET B N 1
ATOM 4401 C CA . MET B 1 128 ? 12.148 -4.203 -7.238 1 83.06 128 MET B CA 1
ATOM 4402 C C . MET B 1 128 ? 10.633 -4.109 -7.363 1 83.06 128 MET B C 1
ATOM 4404 O O . MET B 1 128 ? 9.922 -4.059 -6.359 1 83.06 128 MET B O 1
ATOM 4408 N N . ALA B 1 129 ? 10.273 -4.02 -8.594 1 87.31 129 ALA B N 1
ATOM 4409 C CA . ALA B 1 129 ? 8.836 -3.949 -8.852 1 87.31 129 ALA B CA 1
ATOM 4410 C C . ALA B 1 129 ? 8.133 -5.219 -8.391 1 87.31 129 ALA B C 1
ATOM 4412 O O . ALA B 1 129 ? 7.055 -5.156 -7.797 1 87.31 129 ALA B O 1
ATOM 4413 N N . LEU B 1 130 ? 8.727 -6.281 -8.664 1 85.5 130 LEU B N 1
ATOM 4414 C CA . LEU B 1 130 ? 8.125 -7.551 -8.266 1 85.5 130 LEU B CA 1
ATOM 4415 C C . LEU B 1 130 ? 8.062 -7.672 -6.75 1 85.5 130 LEU B C 1
ATOM 4417 O O . LEU B 1 130 ? 7.102 -8.211 -6.203 1 85.5 130 LEU B O 1
ATOM 4421 N N . ASP B 1 131 ? 8.992 -7.211 -6.07 1 81.88 131 ASP B N 1
ATOM 4422 C CA . ASP B 1 131 ? 9 -7.242 -4.609 1 81.88 131 ASP B CA 1
ATOM 4423 C C . ASP B 1 131 ? 7.828 -6.441 -4.039 1 81.88 131 ASP B C 1
ATOM 4425 O O . ASP B 1 131 ? 7.137 -6.902 -3.131 1 81.88 131 ASP B O 1
ATOM 4429 N N . ARG B 1 132 ? 7.656 -5.363 -4.617 1 85.25 132 ARG B N 1
ATOM 4430 C CA . ARG B 1 132 ? 6.586 -4.488 -4.145 1 85.25 132 ARG B CA 1
ATOM 4431 C C . ARG B 1 132 ? 5.219 -5.086 -4.449 1 85.25 132 ARG B C 1
ATOM 4433 O O . ARG B 1 132 ? 4.309 -5.027 -3.619 1 85.25 132 ARG B O 1
ATOM 4440 N N . LEU B 1 133 ? 5.125 -5.516 -5.609 1 88.38 133 LEU B N 1
ATOM 4441 C CA . LEU B 1 133 ? 3.857 -6.117 -6.012 1 88.38 133 LEU B CA 1
ATOM 4442 C C . LEU B 1 133 ? 3.551 -7.352 -5.172 1 88.38 133 LEU B C 1
ATOM 4444 O O . LEU B 1 133 ? 2.393 -7.605 -4.828 1 88.38 133 LEU B O 1
ATOM 4448 N N . CYS B 1 134 ? 4.535 -8.055 -4.824 1 84.94 134 CYS B N 1
ATOM 4449 C CA . CYS B 1 134 ? 4.363 -9.234 -3.99 1 84.94 134 CYS B CA 1
ATOM 4450 C C . CYS B 1 134 ? 3.867 -8.859 -2.6 1 84.94 134 CYS B C 1
ATOM 4452 O O . CYS B 1 134 ? 2.951 -9.492 -2.068 1 84.94 134 CYS B O 1
ATOM 4454 N N . ASP B 1 135 ? 4.434 -7.898 -2.021 1 86.25 135 ASP B N 1
ATOM 4455 C CA . ASP B 1 135 ? 4.016 -7.453 -0.696 1 86.25 135 ASP B CA 1
ATOM 4456 C C . ASP B 1 135 ? 2.559 -7 -0.703 1 86.25 135 ASP B C 1
ATOM 4458 O O . ASP B 1 135 ? 1.799 -7.316 0.215 1 86.25 135 ASP B O 1
ATOM 4462 N N . LEU B 1 136 ? 2.236 -6.305 -1.703 1 89.94 136 LEU B N 1
ATOM 4463 C CA . LEU B 1 136 ? 0.867 -5.816 -1.812 1 89.94 136 LEU B CA 1
ATOM 4464 C C . LEU B 1 136 ? -0.113 -6.973 -1.973 1 89.94 136 LEU B C 1
ATOM 4466 O O . LEU B 1 136 ? -1.173 -6.984 -1.342 1 89.94 136 LEU B O 1
ATOM 4470 N N . GLN B 1 137 ? 0.208 -7.863 -2.791 1 90.38 137 GLN B N 1
ATOM 4471 C CA . GLN B 1 137 ? -0.672 -9 -3.025 1 90.38 137 GLN B CA 1
ATOM 4472 C C . GLN B 1 137 ? -0.729 -9.914 -1.803 1 90.38 137 GLN B C 1
ATOM 4474 O O . GLN B 1 137 ? -1.768 -10.516 -1.518 1 90.38 137 GLN B O 1
ATOM 4479 N N . LEU B 1 138 ? 0.37 -10.031 -1.144 1 88.81 138 LEU B N 1
ATOM 4480 C CA . LEU B 1 138 ? 0.377 -10.805 0.096 1 88.81 138 LEU B CA 1
ATOM 4481 C C . LEU B 1 138 ? -0.602 -10.211 1.106 1 88.81 138 LEU B C 1
ATOM 4483 O O . LEU B 1 138 ? -1.383 -10.945 1.72 1 88.81 138 LEU B O 1
ATOM 4487 N N . VAL B 1 139 ? -0.563 -8.977 1.188 1 91.38 139 VAL B N 1
ATOM 4488 C CA . VAL B 1 139 ? -1.41 -8.297 2.164 1 91.38 139 VAL B CA 1
ATOM 4489 C C . VAL B 1 139 ? -2.867 -8.359 1.715 1 91.38 139 VAL B C 1
ATOM 4491 O O . VAL B 1 139 ? -3.754 -8.688 2.506 1 91.38 139 VAL B O 1
ATOM 4494 N N . THR B 1 140 ? -3.146 -8.062 0.465 1 93.38 140 THR B N 1
ATOM 4495 C CA . THR B 1 140 ? -4.512 -8.07 -0.042 1 93.38 140 THR B CA 1
ATOM 4496 C C . THR B 1 140 ? -5.082 -9.484 -0.039 1 93.38 140 THR B C 1
ATOM 4498 O O . THR B 1 140 ? -6.246 -9.695 0.307 1 93.38 140 THR B O 1
ATOM 4501 N N . GLY B 1 141 ? -4.242 -10.43 -0.451 1 93.25 141 GLY B N 1
ATOM 4502 C CA . GLY B 1 141 ? -4.688 -11.812 -0.438 1 93.25 141 GLY B CA 1
ATOM 4503 C C . GLY B 1 141 ? -4.996 -12.328 0.955 1 93.25 141 GLY B C 1
ATOM 4504 O O . GLY B 1 141 ? -5.992 -13.023 1.159 1 93.25 141 GLY B O 1
ATOM 4505 N N . THR B 1 142 ? -4.18 -11.984 1.89 1 93.38 142 THR B N 1
ATOM 4506 C CA . THR B 1 142 ? -4.414 -12.406 3.268 1 93.38 142 THR B CA 1
ATOM 4507 C C . THR B 1 142 ? -5.652 -11.719 3.838 1 93.38 142 THR B C 1
ATOM 4509 O O . THR B 1 142 ? -6.438 -12.336 4.555 1 93.38 142 THR B O 1
ATOM 4512 N N . ALA B 1 143 ? -5.797 -10.508 3.486 1 94.75 143 ALA B N 1
ATOM 4513 C CA . ALA B 1 143 ? -6.941 -9.75 3.992 1 94.75 143 ALA B CA 1
ATOM 4514 C C . ALA B 1 143 ? -8.258 -10.352 3.504 1 94.75 143 ALA B C 1
ATOM 4516 O O . ALA B 1 143 ? -9.219 -10.469 4.27 1 94.75 143 ALA B O 1
ATOM 4517 N N . ILE B 1 144 ? -8.273 -10.734 2.268 1 95.5 144 ILE B N 1
ATOM 4518 C CA . ILE B 1 144 ? -9.523 -11.25 1.713 1 95.5 144 ILE B CA 1
ATOM 4519 C C . ILE B 1 144 ? -9.836 -12.609 2.332 1 95.5 144 ILE B C 1
ATOM 4521 O O . ILE B 1 144 ? -11 -12.938 2.562 1 95.5 144 ILE B O 1
ATOM 4525 N N . ILE B 1 145 ? -8.828 -13.391 2.637 1 95.75 145 ILE B N 1
ATOM 4526 C CA . ILE B 1 145 ? -9.039 -14.695 3.26 1 95.75 145 ILE B CA 1
ATOM 4527 C C . ILE B 1 145 ? -9.523 -14.5 4.695 1 95.75 145 ILE B C 1
ATOM 4529 O O . ILE B 1 145 ? -10.422 -15.211 5.156 1 95.75 145 ILE B O 1
ATOM 4533 N N . ILE B 1 146 ? -8.984 -13.547 5.375 1 95.5 146 ILE B N 1
ATOM 4534 C CA . ILE B 1 146 ? -9.414 -13.273 6.742 1 95.5 146 ILE B CA 1
ATOM 4535 C C . ILE B 1 146 ? -10.867 -12.797 6.742 1 95.5 146 ILE B C 1
ATOM 4537 O O . ILE B 1 146 ? -11.648 -13.188 7.609 1 95.5 146 ILE B O 1
ATOM 4541 N N . ALA B 1 147 ? -11.211 -12.031 5.773 1 94 147 ALA B N 1
ATOM 4542 C CA . ALA B 1 147 ? -12.594 -11.586 5.645 1 94 147 ALA B CA 1
ATOM 4543 C C . ALA B 1 147 ? -13.523 -12.766 5.395 1 94 147 ALA B C 1
ATOM 4545 O O . ALA B 1 147 ? -14.641 -12.805 5.918 1 94 147 ALA B O 1
ATOM 4546 N N . GLY B 1 148 ? -13.016 -13.703 4.602 1 95.38 148 GLY B N 1
ATOM 4547 C CA . GLY B 1 148 ? -13.797 -14.898 4.348 1 95.38 148 GLY B CA 1
ATOM 4548 C C . GLY B 1 148 ? -14 -15.758 5.586 1 95.38 148 GLY B C 1
ATOM 4549 O O . GLY B 1 148 ? -15.086 -16.281 5.816 1 95.38 148 GLY B O 1
ATOM 4550 N N . ILE B 1 149 ? -13 -15.828 6.352 1 95.25 149 ILE B N 1
ATOM 4551 C CA . ILE B 1 149 ? -13.07 -16.625 7.57 1 95.25 149 ILE B CA 1
ATOM 4552 C C . ILE B 1 149 ? -13.992 -15.945 8.578 1 95.25 149 ILE B C 1
ATOM 4554 O O . ILE B 1 149 ? -14.797 -16.594 9.242 1 95.25 149 ILE B O 1
ATOM 4558 N N . ALA B 1 150 ? -13.953 -14.648 8.648 1 91.94 150 ALA B N 1
ATOM 4559 C CA . ALA B 1 150 ? -14.766 -13.883 9.586 1 91.94 150 ALA B CA 1
ATOM 4560 C C . ALA B 1 150 ? -16.234 -13.938 9.203 1 91.94 150 ALA B C 1
ATOM 4562 O O . ALA B 1 150 ? -17.109 -13.945 10.078 1 91.94 150 ALA B O 1
ATOM 4563 N N . GLY B 1 151 ? -16.531 -13.984 7.938 1 90.12 151 GLY B N 1
ATOM 4564 C CA . GLY B 1 151 ? -17.906 -14.016 7.469 1 90.12 151 GLY B CA 1
ATOM 4565 C C . GLY B 1 151 ? -18.344 -15.391 7.027 1 90.12 151 GLY B C 1
ATOM 4566 O O . GLY B 1 151 ? -19.297 -15.523 6.254 1 90.12 151 GLY B O 1
ATOM 4567 N N . PHE B 1 152 ? -17.75 -16.375 7.508 1 89.69 152 PHE B N 1
ATOM 4568 C CA . PHE B 1 152 ? -17.953 -17.734 7.004 1 89.69 152 PHE B CA 1
ATOM 4569 C C . PHE B 1 152 ? -19.406 -18.156 7.176 1 89.69 152 PHE B C 1
ATOM 4571 O O . PHE B 1 152 ? -20 -18.75 6.27 1 89.69 152 PHE B O 1
ATOM 4578 N N . HIS B 1 153 ? -20.078 -17.781 8.219 1 85.94 153 HIS B N 1
ATOM 4579 C CA . HIS B 1 153 ? -21.406 -18.281 8.539 1 85.94 153 HIS B CA 1
ATOM 4580 C C . HIS B 1 153 ? -22.484 -17.516 7.793 1 85.94 153 HIS B C 1
ATOM 4582 O O . HIS B 1 153 ? -23.609 -18 7.621 1 85.94 153 HIS B O 1
ATOM 4588 N N . HIS B 1 154 ? -22.141 -16.359 7.242 1 85.56 154 HIS B N 1
ATOM 4589 C CA . HIS B 1 154 ? -23.156 -15.531 6.598 1 85.56 154 HIS B CA 1
ATOM 4590 C C . HIS B 1 154 ? -22.891 -15.391 5.105 1 85.56 154 HIS B C 1
ATOM 4592 O O . HIS B 1 154 ? -23.703 -14.836 4.371 1 85.56 154 HIS B O 1
ATOM 4598 N N . MET B 1 155 ? -21.891 -16.062 4.672 1 90.69 155 MET B N 1
ATOM 4599 C CA . MET B 1 155 ? -21.5 -15.867 3.279 1 90.69 155 MET B CA 1
ATOM 4600 C C . MET B 1 155 ? -22.031 -17 2.398 1 90.69 155 MET B C 1
ATOM 4602 O O . MET B 1 155 ? -22.062 -18.156 2.824 1 90.69 155 MET B O 1
ATOM 4606 N N . SER B 1 156 ? -22.484 -16.609 1.228 1 92.81 156 SER B N 1
ATOM 4607 C CA . SER B 1 156 ? -22.938 -17.594 0.258 1 92.81 156 SER B CA 1
ATOM 4608 C C . SER B 1 156 ? -21.766 -18.344 -0.358 1 92.81 156 SER B C 1
ATOM 4610 O O . SER B 1 156 ? -20.625 -17.891 -0.295 1 92.81 156 SER B O 1
ATOM 4612 N N . PHE B 1 157 ? -22.062 -19.484 -0.966 1 91.12 157 PHE B N 1
ATOM 4613 C CA . PHE B 1 157 ? -21.031 -20.266 -1.631 1 91.12 157 PHE B CA 1
ATOM 4614 C C . PHE B 1 157 ? -20.469 -19.516 -2.824 1 91.12 157 PHE B C 1
ATOM 4616 O O . PHE B 1 157 ? -19.281 -19.672 -3.15 1 91.12 157 PHE B O 1
ATOM 4623 N N . TYR B 1 158 ? -21.297 -18.688 -3.424 1 91.62 158 TYR B N 1
ATOM 4624 C CA . TYR B 1 158 ? -20.875 -17.812 -4.523 1 91.62 158 TYR B CA 1
ATOM 4625 C C . TYR B 1 158 ? -19.734 -16.906 -4.094 1 91.62 158 TYR B C 1
ATOM 4627 O O . TYR B 1 158 ? -18.688 -16.844 -4.754 1 91.62 158 TYR B O 1
ATOM 4635 N N . HIS B 1 159 ? -19.875 -16.281 -2.992 1 94.81 159 HIS B N 1
ATOM 4636 C CA . HIS B 1 159 ? -18.859 -15.359 -2.48 1 94.81 159 HIS B CA 1
ATOM 4637 C C . HIS B 1 159 ? -17.641 -16.109 -1.982 1 94.81 159 HIS B C 1
ATOM 4639 O O . HIS B 1 159 ? -16.5 -15.633 -2.115 1 94.81 159 HIS B O 1
ATOM 4645 N N . GLN B 1 160 ? -17.844 -17.266 -1.442 1 93.56 160 GLN B N 1
ATOM 4646 C CA . GLN B 1 160 ? -16.734 -18.078 -0.971 1 93.56 160 GLN B CA 1
ATOM 4647 C C . GLN B 1 160 ? -15.844 -18.531 -2.131 1 93.56 160 GLN B C 1
ATOM 4649 O O . GLN B 1 160 ? -14.617 -18.547 -2.01 1 93.56 160 GLN B O 1
ATOM 4654 N N . SER B 1 161 ? -16.453 -18.891 -3.174 1 91.31 161 SER B N 1
ATOM 4655 C CA . SER B 1 161 ? -15.703 -19.297 -4.352 1 91.31 161 SER B CA 1
ATOM 4656 C C . SER B 1 161 ? -14.883 -18.141 -4.914 1 91.31 161 SER B C 1
ATOM 4658 O O . SER B 1 161 ? -13.742 -18.328 -5.348 1 91.31 161 SER B O 1
ATOM 4660 N N . LEU B 1 162 ? -15.414 -16.953 -4.914 1 94.56 162 LEU B N 1
ATOM 4661 C CA . LEU B 1 162 ? -14.695 -15.773 -5.402 1 94.56 162 LEU B CA 1
ATOM 4662 C C . LEU B 1 162 ? -13.484 -15.469 -4.527 1 94.56 162 LEU B C 1
ATOM 4664 O O . LEU B 1 162 ? -12.414 -15.141 -5.039 1 94.56 162 LEU B O 1
ATOM 4668 N N . ILE B 1 163 ? -13.656 -15.578 -3.271 1 95.94 163 ILE B N 1
ATOM 4669 C CA . ILE B 1 163 ? -12.562 -15.32 -2.334 1 95.94 163 ILE B CA 1
ATOM 4670 C C . ILE B 1 163 ? -11.406 -16.281 -2.615 1 95.94 163 ILE B C 1
ATOM 4672 O O . ILE B 1 163 ? -10.242 -15.859 -2.641 1 95.94 163 ILE B O 1
ATOM 4676 N N . THR B 1 164 ? -11.719 -17.531 -2.861 1 92.5 164 THR B N 1
ATOM 4677 C CA . THR B 1 164 ? -10.695 -18.516 -3.158 1 92.5 164 THR B CA 1
ATOM 4678 C C . THR B 1 164 ? -9.977 -18.172 -4.461 1 92.5 164 THR B C 1
ATOM 4680 O O . THR B 1 164 ? -8.75 -18.25 -4.531 1 92.5 164 THR B O 1
ATOM 4683 N N . SER B 1 165 ? -10.742 -17.797 -5.422 1 92.38 165 SER B N 1
ATOM 4684 C CA . SER B 1 165 ? -10.141 -17.453 -6.707 1 92.38 165 SER B CA 1
ATOM 4685 C C . SER B 1 165 ? -9.25 -16.219 -6.582 1 92.38 165 SER B C 1
ATOM 4687 O O . SER B 1 165 ? -8.188 -16.156 -7.199 1 92.38 165 SER B O 1
ATOM 4689 N N . TYR B 1 166 ? -9.688 -15.234 -5.805 1 95 166 TYR B N 1
ATOM 4690 C CA . TYR B 1 166 ? -8.875 -14.047 -5.578 1 95 166 TYR B CA 1
ATOM 4691 C C . TYR B 1 166 ? -7.539 -14.414 -4.934 1 95 166 TYR B C 1
ATOM 4693 O O . TYR B 1 166 ? -6.488 -13.93 -5.355 1 95 166 TYR B O 1
ATOM 4701 N N . TRP B 1 167 ? -7.629 -15.203 -3.961 1 94 167 TRP B N 1
ATOM 4702 C CA . TRP B 1 167 ? -6.406 -15.594 -3.264 1 94 167 TRP B CA 1
ATOM 4703 C C . TRP B 1 167 ? -5.469 -16.344 -4.191 1 94 167 TRP B C 1
ATOM 4705 O O . TRP B 1 167 ? -4.254 -16.125 -4.172 1 94 167 TRP B O 1
ATOM 4715 N N . LEU B 1 168 ? -6.012 -17.203 -4.973 1 89.44 168 LEU B N 1
ATOM 4716 C CA . LEU B 1 168 ? -5.195 -17.953 -5.918 1 89.44 168 LEU B CA 1
ATOM 4717 C C . LEU B 1 168 ? -4.527 -17.031 -6.922 1 89.44 168 LEU B C 1
ATOM 4719 O O . LEU B 1 168 ? -3.406 -17.281 -7.367 1 89.44 168 LEU B O 1
ATOM 4723 N N . LEU B 1 169 ? -5.211 -16.016 -7.262 1 89.31 169 LEU B N 1
ATOM 4724 C CA . LEU B 1 169 ? -4.629 -15.008 -8.141 1 89.31 169 LEU B CA 1
ATOM 4725 C C . LEU B 1 169 ? -3.438 -14.328 -7.469 1 89.31 169 LEU B C 1
ATOM 4727 O O . LEU B 1 169 ? -2.439 -14.023 -8.125 1 89.31 169 LEU B O 1
ATOM 4731 N N . THR B 1 170 ? -3.531 -14.117 -6.18 1 87.31 170 THR B N 1
ATOM 4732 C CA . THR B 1 170 ? -2.445 -13.469 -5.449 1 87.31 170 THR B CA 1
ATOM 4733 C C . THR B 1 170 ? -1.282 -14.438 -5.242 1 87.31 170 THR B C 1
ATOM 4735 O O . THR B 1 170 ? -0.125 -14.016 -5.168 1 87.31 170 THR B O 1
ATOM 4738 N N . LEU B 1 171 ? -1.499 -15.688 -5.117 1 77.56 171 LEU B N 1
ATOM 4739 C CA . LEU B 1 171 ? -0.469 -16.703 -4.945 1 77.56 171 LEU B CA 1
ATOM 4740 C C . LEU B 1 171 ? 0.532 -16.672 -6.094 1 77.56 171 LEU B C 1
ATOM 4742 O O . LEU B 1 171 ? 1.732 -16.859 -5.887 1 77.56 171 LEU B O 1
ATOM 4746 N N . ASN B 1 172 ? 0.156 -16.297 -7.223 1 67.75 172 ASN B N 1
ATOM 4747 C CA . ASN B 1 172 ? 1.039 -16.188 -8.383 1 67.75 172 ASN B CA 1
ATOM 4748 C C . ASN B 1 172 ? 2.166 -15.188 -8.125 1 67.75 172 ASN B C 1
ATOM 4750 O O . ASN B 1 172 ? 3.312 -15.43 -8.508 1 67.75 172 ASN B O 1
ATOM 4754 N N . SER B 1 173 ? 1.81 -14.062 -7.477 1 61 173 SER B N 1
ATOM 4755 C CA . SER B 1 173 ? 2.816 -13.055 -7.184 1 61 173 SER B CA 1
ATOM 4756 C C . SER B 1 173 ? 3.865 -13.578 -6.211 1 61 173 SER B C 1
ATOM 4758 O O . SER B 1 173 ? 5.055 -13.289 -6.348 1 61 173 SER B O 1
ATOM 4760 N N . PHE B 1 174 ? 3.377 -14.297 -5.289 1 61.06 174 PHE B N 1
ATOM 4761 C CA . PHE B 1 174 ? 4.281 -14.875 -4.301 1 61.06 174 PHE B CA 1
ATOM 4762 C C . PHE B 1 174 ? 5.324 -15.758 -4.973 1 61.06 174 PHE B C 1
ATOM 4764 O O . PHE B 1 174 ? 6.516 -15.672 -4.656 1 61.06 174 PHE B O 1
ATOM 4771 N N . TRP B 1 175 ? 4.906 -16.438 -5.883 1 65.5 175 TRP B N 1
ATOM 4772 C CA . TRP B 1 175 ? 5.805 -17.359 -6.562 1 65.5 175 TRP B CA 1
ATOM 4773 C C . TRP B 1 175 ? 6.824 -16.609 -7.414 1 65.5 175 TRP B C 1
ATOM 4775 O O . TRP B 1 175 ? 7.988 -17 -7.488 1 65.5 175 TRP B O 1
ATOM 4785 N N . ALA B 1 176 ? 6.387 -15.508 -7.852 1 58.38 176 ALA B N 1
ATOM 4786 C CA . ALA B 1 176 ? 7.324 -14.695 -8.625 1 58.38 176 ALA B CA 1
ATOM 4787 C C . ALA B 1 176 ? 8.375 -14.07 -7.723 1 58.38 176 ALA B C 1
ATOM 4789 O O . ALA B 1 176 ? 9.539 -13.945 -8.109 1 58.38 176 ALA B O 1
ATOM 4790 N N . ALA B 1 177 ? 7.98 -13.531 -6.52 1 57.22 177 ALA B N 1
ATOM 4791 C CA . ALA B 1 177 ? 8.867 -12.859 -5.578 1 57.22 177 ALA B CA 1
ATOM 4792 C C . ALA B 1 177 ? 9.914 -13.82 -5.031 1 57.22 177 ALA B C 1
ATOM 4794 O O . ALA B 1 177 ? 11.047 -13.422 -4.742 1 57.22 177 ALA B O 1
ATOM 4795 N N . ARG B 1 178 ? 9.492 -14.969 -4.77 1 57.91 178 ARG B N 1
ATOM 4796 C CA . ARG B 1 178 ? 10.391 -15.938 -4.152 1 57.91 178 ARG B CA 1
ATOM 4797 C C . ARG B 1 178 ? 11.602 -16.203 -5.043 1 57.91 178 ARG B C 1
ATOM 4799 O O . ARG B 1 178 ? 12.711 -16.391 -4.543 1 57.91 178 ARG B O 1
ATOM 4806 N N . ALA B 1 179 ? 11.281 -16.172 -6.273 1 52.56 179 ALA B N 1
ATOM 4807 C CA . ALA B 1 179 ? 12.406 -16.406 -7.172 1 52.56 179 ALA B CA 1
ATOM 4808 C C . ALA B 1 179 ? 13.461 -15.312 -7.027 1 52.56 179 ALA B C 1
ATOM 4810 O O . ALA B 1 179 ? 14.656 -15.57 -7.141 1 52.56 179 ALA B O 1
ATOM 4811 N N . GLY B 1 180 ? 12.961 -14.094 -6.883 1 49.94 180 GLY B N 1
ATOM 4812 C CA . GLY B 1 180 ? 13.898 -12.992 -6.773 1 49.94 180 GLY B CA 1
ATOM 4813 C C . GLY B 1 180 ? 14.562 -12.906 -5.41 1 49.94 180 GLY B C 1
ATOM 4814 O O . GLY B 1 180 ? 15.75 -12.602 -5.312 1 49.94 180 GLY B O 1
ATOM 4815 N N . TYR B 1 181 ? 13.758 -13.109 -4.371 1 50.09 181 TYR B N 1
ATOM 4816 C CA . TYR B 1 181 ? 14.234 -12.898 -3.008 1 50.09 181 TYR B CA 1
ATOM 4817 C C . TYR B 1 181 ? 15.258 -13.961 -2.621 1 50.09 181 TYR B C 1
ATOM 4819 O O . TYR B 1 181 ? 16.266 -13.648 -1.98 1 50.09 181 TYR B O 1
ATOM 4827 N N . LEU B 1 182 ? 14.93 -15.18 -2.91 1 48.09 182 LEU B N 1
ATOM 4828 C CA . LEU B 1 182 ? 15.789 -16.266 -2.438 1 48.09 182 LEU B CA 1
ATOM 4829 C C . LEU B 1 182 ? 17.109 -16.281 -3.207 1 48.09 182 LEU B C 1
ATOM 4831 O O . LEU B 1 182 ? 18.109 -16.797 -2.707 1 48.09 182 LEU B O 1
ATOM 4835 N N . ASN B 1 183 ? 16.953 -15.797 -4.371 1 46.28 183 ASN B N 1
ATOM 4836 C CA . ASN B 1 183 ? 18.172 -15.867 -5.156 1 46.28 183 ASN B CA 1
ATOM 4837 C C . ASN B 1 183 ? 18.906 -14.531 -5.18 1 46.28 183 ASN B C 1
ATOM 4839 O O . ASN B 1 183 ? 19.969 -14.406 -5.801 1 46.28 183 ASN B O 1
ATOM 4843 N N . SER B 1 184 ? 18.219 -13.492 -4.855 1 46.69 184 SER B N 1
ATOM 4844 C CA . SER B 1 184 ? 18.891 -12.227 -5.145 1 46.69 184 SER B CA 1
ATOM 4845 C C . SER B 1 184 ? 20.062 -11.984 -4.211 1 46.69 184 SER B C 1
ATOM 4847 O O . SER B 1 184 ? 19.938 -12.141 -2.992 1 46.69 184 SER B O 1
ATOM 4849 N N . GLU B 1 185 ? 21.141 -12.094 -4.762 1 47.22 185 GLU B N 1
ATOM 4850 C CA . GLU B 1 185 ? 22.359 -11.555 -4.184 1 47.22 185 GLU B CA 1
ATOM 4851 C C . GLU B 1 185 ? 22.109 -10.188 -3.545 1 47.22 185 GLU B C 1
ATOM 4853 O O . GLU B 1 185 ? 22.891 -9.75 -2.689 1 47.22 185 GLU B O 1
ATOM 4858 N N . HIS B 1 186 ? 21.234 -9.609 -4.035 1 44.69 186 HIS B N 1
ATOM 4859 C CA . HIS B 1 186 ? 21 -8.242 -3.592 1 44.69 186 HIS B CA 1
ATOM 4860 C C . HIS B 1 186 ? 20.547 -8.203 -2.137 1 44.69 186 HIS B C 1
ATOM 4862 O O . HIS B 1 186 ? 20.797 -7.215 -1.435 1 44.69 186 HIS B O 1
ATOM 4868 N N . TYR B 1 187 ? 19.656 -9.109 -1.751 1 46.56 187 TYR B N 1
ATOM 4869 C CA . TYR B 1 187 ? 19.328 -9.07 -0.328 1 46.56 187 TYR B CA 1
ATOM 4870 C C . TYR B 1 187 ? 20.469 -9.648 0.503 1 46.56 187 TYR B C 1
ATOM 4872 O O . TYR B 1 187 ? 20.359 -9.766 1.725 1 46.56 187 TYR B O 1
ATOM 4880 N N . GLY B 1 188 ? 21.641 -9.547 -0.071 1 44.56 188 GLY B N 1
ATOM 4881 C CA . GLY B 1 188 ? 22.859 -9.93 0.622 1 44.56 188 GLY B CA 1
ATOM 4882 C C . GLY B 1 188 ? 22.812 -11.344 1.167 1 44.56 188 GLY B C 1
ATOM 4883 O O . GLY B 1 188 ? 21.75 -11.953 1.252 1 44.56 188 GLY B O 1
ATOM 4884 N N . HIS B 1 189 ? 23.875 -12.102 1.009 1 44.59 189 HIS B N 1
ATOM 4885 C CA . HIS B 1 189 ? 24.141 -13.422 1.569 1 44.59 189 HIS B CA 1
ATOM 4886 C C . HIS B 1 189 ? 23.438 -13.609 2.904 1 44.59 189 HIS B C 1
ATOM 4888 O O . HIS B 1 189 ? 23.297 -14.742 3.383 1 44.59 189 HIS B O 1
ATOM 4894 N N . ASP B 1 190 ? 23.375 -12.625 3.727 1 45.53 190 ASP B N 1
ATOM 4895 C CA . ASP B 1 190 ? 22.984 -12.789 5.121 1 45.53 190 ASP B CA 1
ATOM 4896 C C . ASP B 1 190 ? 21.469 -12.727 5.273 1 45.53 190 ASP B C 1
ATOM 4898 O O . ASP B 1 190 ? 20.844 -11.766 4.832 1 45.53 190 ASP B O 1
ATOM 4902 N N . ARG B 1 191 ? 20.922 -13.93 5.059 1 53.22 191 ARG B N 1
ATOM 4903 C CA . ARG B 1 191 ? 19.578 -14.352 5.395 1 53.22 191 ARG B CA 1
ATOM 4904 C C . ARG B 1 191 ? 18.953 -13.414 6.426 1 53.22 191 ARG B C 1
ATOM 4906 O O . ARG B 1 191 ? 18.891 -13.742 7.613 1 53.22 191 ARG B O 1
ATOM 4913 N N . SER B 1 192 ? 18.812 -12.047 6.145 1 61.06 192 SER B N 1
ATOM 4914 C CA . SER B 1 192 ? 18.562 -10.875 6.973 1 61.06 192 SER B CA 1
ATOM 4915 C C . SER B 1 192 ? 17.141 -10.875 7.52 1 61.06 192 SER B C 1
ATOM 4917 O O . SER B 1 192 ? 16.297 -11.688 7.102 1 61.06 192 SER B O 1
ATOM 4919 N N . PHE B 1 193 ? 16.891 -10.414 8.711 1 65.5 193 PHE B N 1
ATOM 4920 C CA . PHE B 1 193 ? 15.641 -10.164 9.422 1 65.5 193 PHE B CA 1
ATOM 4921 C C . PHE B 1 193 ? 14.523 -9.805 8.453 1 65.5 193 PHE B C 1
ATOM 4923 O O . PHE B 1 193 ? 13.375 -10.211 8.641 1 65.5 193 PHE B O 1
ATOM 4930 N N . TYR B 1 194 ? 14.93 -9.406 7.301 1 66.06 194 TYR B N 1
ATOM 4931 C CA . TYR B 1 194 ? 13.953 -8.961 6.312 1 66.06 194 TYR B CA 1
ATOM 4932 C C . TYR B 1 194 ? 13.367 -10.141 5.551 1 66.06 194 TYR B C 1
ATOM 4934 O O . TYR B 1 194 ? 12.156 -10.195 5.324 1 66.06 194 TYR B O 1
ATOM 4942 N N . PHE B 1 195 ? 14.133 -11.055 5.363 1 70.69 195 PHE B N 1
ATOM 4943 C CA . PHE B 1 195 ? 13.711 -12.281 4.695 1 70.69 195 PHE B CA 1
ATOM 4944 C C . PHE B 1 195 ? 12.75 -13.07 5.574 1 70.69 195 PHE B C 1
ATOM 4946 O O . PHE B 1 195 ? 11.703 -13.531 5.105 1 70.69 195 PHE B O 1
ATOM 4953 N N . TRP B 1 196 ? 12.977 -13.047 6.77 1 75.06 196 TRP B N 1
ATOM 4954 C CA . TRP B 1 196 ? 12.211 -13.891 7.684 1 75.06 196 TRP B CA 1
ATOM 4955 C C . TRP B 1 196 ? 10.836 -13.289 7.945 1 75.06 196 TRP B C 1
ATOM 4957 O O . TRP B 1 196 ? 9.859 -14.023 8.141 1 75.06 196 TRP B O 1
ATOM 4967 N N . THR B 1 197 ? 10.773 -12.062 7.949 1 77.88 197 THR B N 1
ATOM 4968 C CA . THR B 1 197 ? 9.469 -11.438 8.172 1 77.88 197 THR B CA 1
ATOM 4969 C C . THR B 1 197 ? 8.516 -11.75 7.027 1 77.88 197 THR B C 1
ATOM 4971 O O . THR B 1 197 ? 7.367 -12.141 7.254 1 77.88 197 THR B O 1
ATOM 4974 N N . ARG B 1 198 ? 8.938 -11.648 5.848 1 77.94 198 ARG B N 1
ATOM 4975 C CA . ARG B 1 198 ? 8.102 -11.984 4.699 1 77.94 198 ARG B CA 1
ATOM 4976 C C . ARG B 1 198 ? 7.773 -13.469 4.68 1 77.94 198 ARG B C 1
ATOM 4978 O O . ARG B 1 198 ? 6.656 -13.859 4.324 1 77.94 198 ARG B O 1
ATOM 4985 N N . TRP B 1 199 ? 8.773 -14.219 5.117 1 78.25 199 TRP B N 1
ATOM 4986 C CA . TRP B 1 199 ? 8.602 -15.664 5.184 1 78.25 199 TRP B CA 1
ATOM 4987 C C . TRP B 1 199 ? 7.461 -16.031 6.125 1 78.25 199 TRP B C 1
ATOM 4989 O O . TRP B 1 199 ? 6.613 -16.859 5.785 1 78.25 199 TRP B O 1
ATOM 4999 N N . VAL B 1 200 ? 7.41 -15.398 7.18 1 83.25 200 VAL B N 1
ATOM 5000 C CA . VAL B 1 200 ? 6.383 -15.68 8.172 1 83.25 200 VAL B CA 1
ATOM 5001 C C . VAL B 1 200 ? 5.02 -15.227 7.656 1 83.25 200 VAL B C 1
ATOM 5003 O O . VAL B 1 200 ? 4.02 -15.93 7.832 1 83.25 200 VAL B O 1
ATOM 5006 N N . PHE B 1 201 ? 4.98 -14.109 7.008 1 85.31 201 PHE B N 1
ATOM 5007 C CA . PHE B 1 201 ? 3.723 -13.602 6.477 1 85.31 201 PHE B CA 1
ATOM 5008 C C . PHE B 1 201 ? 3.188 -14.516 5.379 1 85.31 201 PHE B C 1
ATOM 5010 O O . PHE B 1 201 ? 1.979 -14.75 5.289 1 85.31 201 PHE B O 1
ATOM 5017 N N . ILE B 1 202 ? 4.086 -15.047 4.617 1 83.81 202 ILE B N 1
ATOM 5018 C CA . ILE B 1 202 ? 3.682 -15.961 3.555 1 83.81 202 ILE B CA 1
ATOM 5019 C C . ILE B 1 202 ? 3.146 -17.25 4.16 1 83.81 202 ILE B C 1
ATOM 5021 O O . ILE B 1 202 ? 2.127 -17.781 3.711 1 83.81 202 ILE B O 1
ATOM 5025 N N . LEU B 1 203 ? 3.82 -17.672 5.156 1 85.19 203 LEU B N 1
ATOM 5026 C CA . LEU B 1 203 ? 3.398 -18.891 5.828 1 85.19 203 LEU B CA 1
ATOM 5027 C C . LEU B 1 203 ? 2.014 -18.719 6.445 1 85.19 203 LEU B C 1
ATOM 5029 O O . LEU B 1 203 ? 1.165 -19.609 6.324 1 85.19 203 LEU B O 1
ATOM 5033 N N . ILE B 1 204 ? 1.802 -17.609 7.027 1 89.81 204 ILE B N 1
ATOM 5034 C CA . ILE B 1 204 ? 0.51 -17.344 7.648 1 89.81 204 ILE B CA 1
ATOM 5035 C C . ILE B 1 204 ? -0.576 -17.281 6.578 1 89.81 204 ILE B C 1
ATOM 5037 O O . ILE B 1 204 ? -1.665 -17.844 6.754 1 89.81 204 ILE B O 1
ATOM 5041 N N . SER B 1 205 ? -0.272 -16.641 5.5 1 90.69 205 SER B N 1
ATOM 5042 C CA . SER B 1 205 ? -1.239 -16.531 4.414 1 90.69 205 SER B CA 1
ATOM 5043 C C . SER B 1 205 ? -1.591 -17.906 3.848 1 90.69 205 SER B C 1
ATOM 5045 O O . SER B 1 205 ? -2.762 -18.203 3.604 1 90.69 205 SER B O 1
ATOM 5047 N N . ASP B 1 206 ? -0.602 -18.766 3.717 1 88.75 206 ASP B N 1
ATOM 5048 C CA . ASP B 1 206 ? -0.817 -20.094 3.176 1 88.75 206 ASP B CA 1
ATOM 5049 C C . ASP B 1 206 ? -1.62 -20.953 4.148 1 88.75 206 ASP B C 1
ATOM 5051 O O . ASP B 1 206 ? -2.523 -21.688 3.738 1 88.75 206 ASP B O 1
ATOM 5055 N N . LEU B 1 207 ? -1.289 -20.828 5.387 1 92.44 207 LEU B N 1
ATOM 5056 C CA . LEU B 1 207 ? -2 -21.609 6.391 1 92.44 207 LEU B CA 1
ATOM 5057 C C . LEU B 1 207 ? -3.463 -21.188 6.477 1 92.44 207 LEU B C 1
ATOM 5059 O O . LEU B 1 207 ? -4.355 -22.031 6.559 1 92.44 207 LEU B O 1
ATOM 5063 N N . LEU B 1 208 ? -3.684 -19.953 6.441 1 94.81 208 LEU B N 1
ATOM 5064 C CA . LEU B 1 208 ? -5.051 -19.453 6.477 1 94.81 208 LEU B CA 1
ATOM 5065 C C . LEU B 1 208 ? -5.828 -19.906 5.242 1 94.81 208 LEU B C 1
ATOM 5067 O O . LEU B 1 208 ? -7.012 -20.234 5.332 1 94.81 208 LEU B O 1
ATOM 5071 N N . SER B 1 209 ? -5.145 -19.891 4.156 1 93.31 209 SER B N 1
ATOM 5072 C CA . SER B 1 209 ? -5.805 -20.312 2.926 1 93.31 209 SER B CA 1
ATOM 5073 C C . SER B 1 209 ? -6.156 -21.797 2.961 1 93.31 209 SER B C 1
ATOM 5075 O O . SER B 1 209 ? -7.223 -22.203 2.496 1 93.31 209 SER B O 1
ATOM 5077 N N . ILE B 1 210 ? -5.281 -22.578 3.471 1 91.94 210 ILE B N 1
ATOM 5078 C CA . ILE B 1 210 ? -5.551 -24.016 3.594 1 91.94 210 ILE B CA 1
ATOM 5079 C C . ILE B 1 210 ? -6.77 -24.234 4.484 1 91.94 210 ILE B C 1
ATOM 5081 O O . ILE B 1 210 ? -7.68 -24.984 4.129 1 91.94 210 ILE B O 1
ATOM 5085 N N . TYR B 1 211 ? -6.773 -23.594 5.57 1 94.62 211 TYR B N 1
ATOM 5086 C CA . TYR B 1 211 ? -7.906 -23.703 6.48 1 94.62 211 TYR B CA 1
ATOM 5087 C C . TYR B 1 211 ? -9.203 -23.281 5.801 1 94.62 211 TYR B C 1
ATOM 5089 O O . TYR B 1 211 ? -10.211 -23.984 5.867 1 94.62 211 TYR B O 1
ATOM 5097 N N . TYR B 1 212 ? -9.172 -22.203 5.18 1 95.06 212 TYR B N 1
ATOM 5098 C CA . TYR B 1 212 ? -10.359 -21.656 4.523 1 95.06 212 TYR B CA 1
ATOM 5099 C C . TYR B 1 212 ? -10.852 -22.609 3.43 1 95.06 212 TYR B C 1
ATOM 5101 O O . TYR B 1 212 ? -12.047 -22.875 3.328 1 95.06 212 TYR B O 1
ATOM 5109 N N . GLN B 1 213 ? -9.906 -23.094 2.656 1 92.81 213 GLN B N 1
ATOM 5110 C CA . GLN B 1 213 ? -10.297 -23.953 1.541 1 92.81 213 GLN B CA 1
ATOM 5111 C C . GLN B 1 213 ? -10.812 -25.312 2.037 1 92.81 213 GLN B C 1
ATOM 5113 O O . GLN B 1 213 ? -11.75 -25.875 1.466 1 92.81 213 GLN B O 1
ATOM 5118 N N . ILE B 1 214 ? -10.242 -25.781 3.08 1 91.06 214 ILE B N 1
ATOM 5119 C CA . ILE B 1 214 ? -10.711 -27.047 3.633 1 91.06 214 ILE B CA 1
ATOM 5120 C C . ILE B 1 214 ? -12.133 -26.875 4.172 1 91.06 214 ILE B C 1
ATOM 5122 O O . ILE B 1 214 ? -13.023 -27.656 3.85 1 91.06 214 ILE B O 1
ATOM 5126 N N . VAL B 1 215 ? -12.352 -25.844 4.914 1 92.31 215 VAL B N 1
ATOM 5127 C CA . VAL B 1 215 ? -13.641 -25.625 5.551 1 92.31 215 VAL B CA 1
ATOM 5128 C C . VAL B 1 215 ? -14.703 -25.359 4.488 1 92.31 215 VAL B C 1
ATOM 5130 O O . VAL B 1 215 ? -15.812 -25.891 4.562 1 92.31 215 VAL B O 1
ATOM 5133 N N . THR B 1 216 ? -14.406 -24.547 3.527 1 91.56 216 THR B N 1
ATOM 5134 C CA . THR B 1 216 ? -15.383 -24.203 2.5 1 91.56 216 THR B CA 1
ATOM 5135 C C . THR B 1 216 ? -15.672 -25.406 1.608 1 91.56 216 THR B C 1
ATOM 5137 O O . THR B 1 216 ? -16.812 -25.594 1.168 1 91.56 216 THR B O 1
ATOM 5140 N N . THR B 1 217 ? -14.656 -26.219 1.314 1 88.25 217 THR B N 1
ATOM 5141 C CA . THR B 1 217 ? -14.867 -27.406 0.479 1 88.25 217 THR B CA 1
ATOM 5142 C C . THR B 1 217 ? -15.711 -28.438 1.207 1 88.25 217 THR B C 1
ATOM 5144 O O . THR B 1 217 ? -16.625 -29.031 0.618 1 88.25 217 THR B O 1
ATOM 5147 N N . ILE B 1 218 ? -15.477 -28.609 2.453 1 87.75 218 ILE B N 1
ATOM 5148 C CA . ILE B 1 218 ? -16.25 -29.562 3.246 1 87.75 218 ILE B CA 1
ATOM 5149 C C . ILE B 1 218 ? -17.703 -29.062 3.375 1 87.75 218 ILE B C 1
ATOM 5151 O O . ILE B 1 218 ? -18.641 -29.859 3.26 1 87.75 218 ILE B O 1
ATOM 5155 N N . GLU B 1 219 ? -17.859 -27.828 3.566 1 88.31 219 GLU B N 1
ATOM 5156 C CA . GLU B 1 219 ? -19.203 -27.25 3.686 1 88.31 219 GLU B CA 1
ATOM 5157 C C . GLU B 1 219 ? -19.969 -27.359 2.375 1 88.31 219 GLU B C 1
ATOM 5159 O O . GLU B 1 219 ? -21.172 -27.656 2.377 1 88.31 219 GLU B O 1
ATOM 5164 N N . ALA B 1 220 ? -19.328 -27.094 1.322 1 85.19 220 ALA B N 1
ATOM 5165 C CA . ALA B 1 220 ? -19.984 -27.172 0.018 1 85.19 220 ALA B CA 1
ATOM 5166 C C . ALA B 1 220 ? -20.359 -28.609 -0.322 1 85.19 220 ALA B C 1
ATOM 5168 O O . ALA B 1 220 ? -21.391 -28.875 -0.942 1 85.19 220 ALA B O 1
ATOM 5169 N N . GLU B 1 221 ? -19.594 -29.531 0.073 1 82.56 221 GLU B N 1
ATOM 5170 C CA . GLU B 1 221 ? -19.844 -30.938 -0.199 1 82.56 221 GLU B CA 1
ATOM 5171 C C . GLU B 1 221 ? -21.016 -31.469 0.631 1 82.56 221 GLU B C 1
ATOM 5173 O O . GLU B 1 221 ? -21.844 -32.25 0.141 1 82.56 221 GLU B O 1
ATOM 5178 N N . ASN B 1 222 ? -21.141 -30.906 1.774 1 84.88 222 ASN B N 1
ATOM 5179 C CA . ASN B 1 222 ? -22.125 -31.438 2.699 1 84.88 222 ASN B CA 1
ATOM 5180 C C . ASN B 1 222 ? -23.453 -30.672 2.625 1 84.88 222 ASN B C 1
ATOM 5182 O O . ASN B 1 222 ? -24.516 -31.219 2.916 1 84.88 222 ASN B O 1
ATOM 5186 N N . HIS B 1 223 ? -23.422 -29.484 2.205 1 86.12 223 HIS B N 1
ATOM 5187 C CA . HIS B 1 223 ? -24.609 -28.656 2.359 1 86.12 223 HIS B CA 1
ATOM 5188 C C . HIS B 1 223 ? -25.016 -28.031 1.03 1 86.12 223 HIS B C 1
ATOM 5190 O O . HIS B 1 223 ? -25.766 -27.062 1.007 1 86.12 223 HIS B O 1
ATOM 5196 N N . TRP B 1 224 ? -24.594 -28.625 0.002 1 86.38 224 TRP B N 1
ATOM 5197 C CA . TRP B 1 224 ? -25.016 -28.094 -1.291 1 86.38 224 TRP B CA 1
ATOM 5198 C C . TRP B 1 224 ? -26.5 -28.344 -1.525 1 86.38 224 TRP B C 1
ATOM 5200 O O . TRP B 1 224 ? -26.969 -29.484 -1.442 1 86.38 224 TRP B O 1
ATOM 5210 N N . ASP B 1 225 ? -27.203 -27.25 -1.646 1 85.12 225 ASP B N 1
ATOM 5211 C CA . ASP B 1 225 ? -28.641 -27.312 -1.902 1 85.12 225 ASP B CA 1
ATOM 5212 C C . ASP B 1 225 ? -29.062 -26.281 -2.951 1 85.12 225 ASP B C 1
ATOM 5214 O O . ASP B 1 225 ? -28.906 -25.078 -2.744 1 85.12 225 ASP B O 1
ATOM 5218 N N . SER B 1 226 ? -29.609 -26.766 -4.012 1 85.81 226 SER B N 1
ATOM 5219 C CA . SER B 1 226 ? -29.969 -25.891 -5.129 1 85.81 226 SER B CA 1
ATOM 5220 C C . SER B 1 226 ? -31.141 -24.984 -4.766 1 85.81 226 SER B C 1
ATOM 5222 O O . SER B 1 226 ? -31.344 -23.938 -5.391 1 85.81 226 SER B O 1
ATOM 5224 N N . GLU B 1 227 ? -31.812 -25.297 -3.76 1 87.38 227 GLU B N 1
ATOM 5225 C CA . GLU B 1 227 ? -33.031 -24.562 -3.445 1 87.38 227 GLU B CA 1
ATOM 5226 C C . GLU B 1 227 ? -32.844 -23.672 -2.221 1 87.38 227 GLU B C 1
ATOM 5228 O O . GLU B 1 227 ? -33.656 -22.781 -1.954 1 87.38 227 GLU B O 1
ATOM 5233 N N . GLU B 1 228 ? -31.703 -23.891 -1.58 1 88 228 GLU B N 1
ATOM 5234 C CA . GLU B 1 228 ? -31.453 -23.078 -0.387 1 88 228 GLU B CA 1
ATOM 5235 C C . GLU B 1 228 ? -30.609 -21.859 -0.711 1 88 228 GLU B C 1
ATOM 5237 O O . GLU B 1 228 ? -29.578 -21.969 -1.39 1 88 228 GLU B O 1
ATOM 5242 N N . SER B 1 229 ? -31.078 -20.797 -0.213 1 89.06 229 SER B N 1
ATOM 5243 C CA . SER B 1 229 ? -30.406 -19.531 -0.477 1 89.06 229 SER B CA 1
ATOM 5244 C C . SER B 1 229 ? -28.984 -19.547 0.065 1 89.06 229 SER B C 1
ATOM 5246 O O . SER B 1 229 ? -28.766 -19.891 1.225 1 89.06 229 SER B O 1
ATOM 5248 N N . GLY B 1 230 ? -28.125 -19.375 -0.848 1 88.31 230 GLY B N 1
ATOM 5249 C CA . GLY B 1 230 ? -26.734 -19.219 -0.435 1 88.31 230 GLY B CA 1
ATOM 5250 C C . GLY B 1 230 ? -25.953 -20.516 -0.464 1 88.31 230 GLY B C 1
ATOM 5251 O O . GLY B 1 230 ? -24.734 -20.516 -0.214 1 88.31 230 GLY B O 1
ATOM 5252 N N . HIS B 1 231 ? -26.625 -21.594 -0.775 1 88.25 231 HIS B N 1
ATOM 5253 C CA . HIS B 1 231 ? -25.953 -22.891 -0.708 1 88.25 231 HIS B CA 1
ATOM 5254 C C . HIS B 1 231 ? -25.703 -23.453 -2.104 1 88.25 231 HIS B C 1
ATOM 5256 O O . HIS B 1 231 ? -25.531 -24.672 -2.27 1 88.25 231 HIS B O 1
ATOM 5262 N N . CYS B 1 232 ? -25.766 -22.562 -3.045 1 85.44 232 CYS B N 1
ATOM 5263 C CA . CYS B 1 232 ? -25.469 -22.984 -4.41 1 85.44 232 CYS B CA 1
ATOM 5264 C C . CYS B 1 232 ? -25.094 -21.797 -5.281 1 85.44 232 CYS B C 1
ATOM 5266 O O . CYS B 1 232 ? -25.266 -20.641 -4.883 1 85.44 232 CYS B O 1
ATOM 5268 N N . TYR B 1 233 ? -24.453 -22.047 -6.367 1 85.88 233 TYR B N 1
ATOM 5269 C CA . TYR B 1 233 ? -24.141 -21.062 -7.398 1 85.88 233 TYR B CA 1
ATOM 5270 C C . TYR B 1 233 ? -23.875 -21.734 -8.734 1 85.88 233 TYR B C 1
ATOM 5272 O O . TYR B 1 233 ? -23.656 -22.953 -8.789 1 85.88 233 TYR B O 1
ATOM 5280 N N . LEU B 1 234 ? -23.984 -21.031 -9.789 1 85.56 234 LEU B N 1
ATOM 5281 C CA . LEU B 1 234 ? -23.766 -21.562 -11.133 1 85.56 234 LEU B CA 1
ATOM 5282 C C . LEU B 1 234 ? -22.312 -21.422 -11.555 1 85.56 234 LEU B C 1
ATOM 5284 O O . LEU B 1 234 ? -21.703 -20.375 -11.367 1 85.56 234 LEU B O 1
ATOM 5288 N N . SER B 1 235 ? -21.688 -22.547 -11.773 1 81.25 235 SER B N 1
ATOM 5289 C CA . SER B 1 235 ? -20.328 -22.516 -12.281 1 81.25 235 SER B CA 1
ATOM 5290 C C . SER B 1 235 ? -20.172 -23.375 -13.531 1 81.25 235 SER B C 1
ATOM 5292 O O . SER B 1 235 ? -20.766 -24.453 -13.625 1 81.25 235 SER B O 1
ATOM 5294 N N . HIS B 1 236 ? -19.469 -22.828 -14.555 1 73.56 236 HIS B N 1
ATOM 5295 C CA . HIS B 1 236 ? -19.219 -23.562 -15.781 1 73.56 236 HIS B CA 1
ATOM 5296 C C . HIS B 1 236 ? -17.828 -24.172 -15.781 1 73.56 236 HIS B C 1
ATOM 5298 O O . HIS B 1 236 ? -17.375 -24.719 -16.797 1 73.56 236 HIS B O 1
ATOM 5304 N N . GLU B 1 237 ? -17.188 -23.984 -14.656 1 66.88 237 GLU B N 1
ATOM 5305 C CA . GLU B 1 237 ? -15.867 -24.594 -14.594 1 66.88 237 GLU B CA 1
ATOM 5306 C C . GLU B 1 237 ? -15.969 -26.125 -14.539 1 66.88 237 GLU B C 1
ATOM 5308 O O . GLU B 1 237 ? -16.719 -26.672 -13.727 1 66.88 237 GLU B O 1
ATOM 5313 N N . PRO B 1 238 ? -15.305 -26.734 -15.57 1 59.34 238 PRO B N 1
ATOM 5314 C CA . PRO B 1 238 ? -15.438 -28.188 -15.688 1 59.34 238 PRO B CA 1
ATOM 5315 C C . PRO B 1 238 ? -14.789 -28.938 -14.523 1 59.34 238 PRO B C 1
ATOM 5317 O O . PRO B 1 238 ? -14.922 -30.156 -14.414 1 59.34 238 PRO B O 1
ATOM 5320 N N . SER B 1 239 ? -14.219 -28.219 -13.664 1 59.53 239 SER B N 1
ATOM 5321 C CA . SER B 1 239 ? -13.453 -28.969 -12.672 1 59.53 239 SER B CA 1
ATOM 5322 C C . SER B 1 239 ? -14.375 -29.594 -11.625 1 59.53 239 SER B C 1
ATOM 5324 O O . SER B 1 239 ? -15.359 -28.984 -11.211 1 59.53 239 SER B O 1
ATOM 5326 N N . PRO B 1 240 ? -14.172 -30.922 -11.5 1 57.09 240 PRO B N 1
ATOM 5327 C CA . PRO B 1 240 ? -14.969 -31.562 -10.453 1 57.09 240 PRO B CA 1
ATOM 5328 C C . PRO B 1 240 ? -14.766 -30.938 -9.078 1 57.09 240 PRO B C 1
ATOM 5330 O O . PRO B 1 240 ? -13.781 -30.219 -8.859 1 57.09 240 PRO B O 1
ATOM 5333 N N . THR B 1 241 ? -15.734 -30.953 -8.211 1 57.28 241 THR B N 1
ATOM 5334 C CA . THR B 1 241 ? -15.688 -30.438 -6.848 1 57.28 241 THR B CA 1
ATOM 5335 C C . THR B 1 241 ? -14.406 -30.875 -6.141 1 57.28 241 THR B C 1
ATOM 5337 O O . THR B 1 241 ? -13.875 -30.141 -5.305 1 57.28 241 THR B O 1
ATOM 5340 N N . ASN B 1 242 ? -13.844 -32 -6.637 1 60.34 242 ASN B N 1
ATOM 5341 C CA . ASN B 1 242 ? -12.68 -32.562 -5.965 1 60.34 242 ASN B CA 1
ATOM 5342 C C . ASN B 1 242 ? -11.383 -31.922 -6.441 1 60.34 242 ASN B C 1
ATOM 5344 O O . ASN B 1 242 ? -10.305 -32.219 -5.91 1 60.34 242 ASN B O 1
ATOM 5348 N N . ALA B 1 243 ? -11.57 -31.078 -7.379 1 68.88 243 ALA B N 1
ATOM 5349 C CA . ALA B 1 243 ? -10.359 -30.453 -7.914 1 68.88 243 ALA B CA 1
ATOM 5350 C C . ALA B 1 243 ? -9.75 -29.484 -6.906 1 68.88 243 ALA B C 1
ATOM 5352 O O . ALA B 1 243 ? -8.547 -29.203 -6.953 1 68.88 243 ALA B O 1
ATOM 5353 N N . GLN B 1 244 ? -10.555 -29.156 -5.922 1 78.19 244 GLN B N 1
ATOM 5354 C CA . GLN B 1 244 ? -10.07 -28.219 -4.926 1 78.19 244 GLN B CA 1
ATOM 5355 C C . GLN B 1 244 ? -9.07 -28.875 -3.98 1 78.19 244 GLN B C 1
ATOM 5357 O O . GLN B 1 244 ? -8.156 -28.219 -3.48 1 78.19 244 GLN B O 1
ATOM 5362 N N . TYR B 1 245 ? -9.227 -30.141 -3.895 1 78.31 245 TYR B N 1
ATOM 5363 C CA . TYR B 1 245 ? -8.328 -30.875 -3.004 1 78.31 245 TYR B CA 1
ATOM 5364 C C . TYR B 1 245 ? -6.922 -30.938 -3.584 1 78.31 245 TYR B C 1
ATOM 5366 O O . TYR B 1 245 ? -5.938 -30.953 -2.84 1 78.31 245 TYR B O 1
ATOM 5374 N N . PHE B 1 246 ? -6.906 -30.984 -4.871 1 75.38 246 PHE B N 1
ATOM 5375 C CA . PHE B 1 246 ? -5.602 -30.984 -5.523 1 75.38 246 PHE B CA 1
ATOM 5376 C C . PHE B 1 246 ? -4.832 -29.703 -5.176 1 75.38 246 PHE B C 1
ATOM 5378 O O . PHE B 1 246 ? -3.643 -29.766 -4.855 1 75.38 246 PHE B O 1
ATOM 5385 N N . TRP B 1 247 ? -5.504 -28.656 -5.16 1 76.81 247 TRP B N 1
ATOM 5386 C CA . TRP B 1 247 ? -4.859 -27.375 -4.855 1 76.81 247 TRP B CA 1
ATOM 5387 C C . TRP B 1 247 ? -4.5 -27.281 -3.375 1 76.81 247 TRP B C 1
ATOM 5389 O O . TRP B 1 247 ? -3.441 -26.766 -3.02 1 76.81 247 TRP B O 1
ATOM 5399 N N . ILE B 1 248 ? -5.32 -27.875 -2.559 1 84.69 248 ILE B N 1
ATOM 5400 C CA . ILE B 1 248 ? -5.062 -27.859 -1.123 1 84.69 248 ILE B CA 1
ATOM 5401 C C . ILE B 1 248 ? -3.809 -28.672 -0.815 1 84.69 248 ILE B C 1
ATOM 5403 O O . ILE B 1 248 ? -2.967 -28.25 -0.019 1 84.69 248 ILE B O 1
ATOM 5407 N N . VAL B 1 249 ? -3.709 -29.734 -1.502 1 80.06 249 VAL B N 1
ATOM 5408 C CA . VAL B 1 249 ? -2.551 -30.594 -1.286 1 80.06 249 VAL B CA 1
ATOM 5409 C C . VAL B 1 249 ? -1.288 -29.891 -1.784 1 80.06 249 VAL B C 1
ATOM 5411 O O . VAL B 1 249 ? -0.242 -29.953 -1.133 1 80.06 249 VAL B O 1
ATOM 5414 N N . GLY B 1 250 ? -1.455 -29.25 -2.912 1 76.69 250 GLY B N 1
ATOM 5415 C CA . GLY B 1 250 ? -0.315 -28.5 -3.422 1 76.69 250 GLY B CA 1
ATOM 5416 C C . GLY B 1 250 ? 0.168 -27.422 -2.469 1 76.69 250 GLY B C 1
ATOM 5417 O O . GLY B 1 250 ? 1.37 -27.297 -2.229 1 76.69 250 GLY B O 1
ATOM 5418 N N . ILE B 1 251 ? -0.695 -26.719 -1.923 1 81.5 251 ILE B N 1
ATOM 5419 C CA . ILE B 1 251 ? -0.336 -25.656 -0.994 1 81.5 251 ILE B CA 1
ATOM 5420 C C . ILE B 1 251 ? 0.21 -26.25 0.298 1 81.5 251 ILE B C 1
ATOM 5422 O O . ILE B 1 251 ? 1.124 -25.703 0.912 1 81.5 251 ILE B O 1
ATOM 5426 N N . SER B 1 252 ? -0.309 -27.375 0.72 1 83.31 252 SER B N 1
ATOM 5427 C CA . SER B 1 252 ? 0.177 -28.031 1.931 1 83.31 252 SER B CA 1
ATOM 5428 C C . SER B 1 252 ? 1.621 -28.484 1.771 1 83.31 252 SER B C 1
ATOM 5430 O O . SER B 1 252 ? 2.414 -28.406 2.709 1 83.31 252 SER B O 1
ATOM 5432 N N . PHE B 1 253 ? 1.906 -28.938 0.603 1 76.31 253 PHE B N 1
ATOM 5433 C CA . PHE B 1 253 ? 3.285 -29.328 0.338 1 76.31 253 PHE B CA 1
ATOM 5434 C C . PHE B 1 253 ? 4.211 -28.125 0.389 1 76.31 253 PHE B C 1
ATOM 5436 O O . PHE B 1 253 ? 5.348 -28.219 0.857 1 76.31 253 PHE B O 1
ATOM 5443 N N . GLU B 1 254 ? 3.713 -27.047 -0.107 1 75.75 254 GLU B N 1
ATOM 5444 C CA . GLU B 1 254 ? 4.5 -25.828 -0.041 1 75.75 254 GLU B CA 1
ATOM 5445 C C . GLU B 1 254 ? 4.742 -25.406 1.405 1 75.75 254 GLU B C 1
ATOM 5447 O O . GLU B 1 254 ? 5.859 -25.031 1.77 1 75.75 254 GLU B O 1
ATOM 5452 N N . VAL B 1 255 ? 3.779 -25.484 2.176 1 80.62 255 VAL B N 1
ATOM 5453 C CA . VAL B 1 255 ? 3.898 -25.109 3.578 1 80.62 255 VAL B CA 1
ATOM 5454 C C . VAL B 1 255 ? 4.855 -26.062 4.293 1 80.62 255 VAL B C 1
ATOM 5456 O O . VAL B 1 255 ? 5.68 -25.625 5.105 1 80.62 255 VAL B O 1
ATOM 5459 N N . MET B 1 256 ? 4.781 -27.297 3.955 1 77 256 MET B N 1
ATOM 5460 C CA . MET B 1 256 ? 5.676 -28.266 4.562 1 77 256 MET B CA 1
ATOM 5461 C C . MET B 1 256 ? 7.125 -27.984 4.18 1 77 256 MET B C 1
ATOM 5463 O O . MET B 1 256 ? 8.023 -28.078 5.02 1 77 256 MET B O 1
ATOM 5467 N N . TYR B 1 257 ? 7.27 -27.641 2.979 1 71.25 257 TYR B N 1
ATOM 5468 C CA . TYR B 1 257 ? 8.617 -27.312 2.527 1 71.25 257 TYR B CA 1
ATOM 5469 C C . TYR B 1 257 ? 9.141 -26.062 3.236 1 71.25 257 TYR B C 1
ATOM 5471 O O . TYR B 1 257 ? 10.305 -26.016 3.643 1 71.25 257 TYR B O 1
ATOM 5479 N N . MET B 1 258 ? 8.32 -25.094 3.32 1 75.12 258 MET B N 1
ATOM 5480 C CA . MET B 1 258 ? 8.734 -23.859 3.984 1 75.12 258 MET B CA 1
ATOM 5481 C C . MET B 1 258 ? 9.07 -24.125 5.449 1 75.12 258 MET B C 1
ATOM 5483 O O . MET B 1 258 ? 10.031 -23.562 5.98 1 75.12 258 MET B O 1
ATOM 5487 N N . LEU B 1 259 ? 8.305 -24.891 6.039 1 75.62 259 LEU B N 1
ATOM 5488 C CA . LEU B 1 259 ? 8.562 -25.219 7.441 1 75.62 259 LEU B CA 1
ATOM 5489 C C . LEU B 1 259 ? 9.844 -26.016 7.586 1 75.62 259 LEU B C 1
ATOM 5491 O O . LEU B 1 259 ? 10.625 -25.797 8.516 1 75.62 259 LEU B O 1
ATOM 5495 N N . PHE B 1 260 ? 10.062 -26.891 6.66 1 70.44 260 PHE B N 1
ATOM 5496 C CA . PHE B 1 260 ? 11.289 -27.672 6.672 1 70.44 260 PHE B CA 1
ATOM 5497 C C . PHE B 1 260 ? 12.508 -26.781 6.469 1 70.44 260 PHE B C 1
ATOM 5499 O O . PHE B 1 260 ? 13.516 -26.938 7.16 1 70.44 260 PHE B O 1
ATOM 5506 N N . TYR B 1 261 ? 12.328 -25.875 5.547 1 67.5 261 TYR B N 1
ATOM 5507 C CA . TYR B 1 261 ? 13.422 -24.938 5.293 1 67.5 261 TYR B CA 1
ATOM 5508 C C . TYR B 1 261 ? 13.711 -24.094 6.527 1 67.5 261 TYR B C 1
ATOM 5510 O O . TYR B 1 261 ? 14.875 -23.859 6.875 1 67.5 261 TYR B O 1
ATOM 5518 N N . SER B 1 262 ? 12.711 -23.625 7.215 1 71.44 262 SER B N 1
ATOM 5519 C CA . SER B 1 262 ? 12.875 -22.797 8.414 1 71.44 262 SER B CA 1
ATOM 5520 C C . SER B 1 262 ? 13.539 -23.594 9.531 1 71.44 262 SER B C 1
ATOM 5522 O O . SER B 1 262 ? 14.375 -23.062 10.266 1 71.44 262 SER B O 1
ATOM 5524 N N . MET B 1 263 ? 13.227 -24.766 9.641 1 71.19 263 MET B N 1
ATOM 5525 C CA . MET B 1 263 ? 13.812 -25.609 10.664 1 71.19 263 MET B CA 1
ATOM 5526 C C . MET B 1 263 ? 15.289 -25.859 10.391 1 71.19 263 MET B C 1
ATOM 5528 O O . MET B 1 263 ? 16.109 -25.859 11.32 1 71.19 263 MET B O 1
ATOM 5532 N N . GLN B 1 264 ? 15.641 -26 9.188 1 66.38 264 GLN B N 1
ATOM 5533 C CA . GLN B 1 264 ? 17.047 -26.203 8.82 1 66.38 264 GLN B CA 1
ATOM 5534 C C . GLN B 1 264 ? 17.875 -24.969 9.156 1 66.38 264 GLN B C 1
ATOM 5536 O O . GLN B 1 264 ? 19 -25.094 9.648 1 66.38 264 GLN B O 1
ATOM 5541 N N . GLN B 1 265 ? 17.281 -23.875 8.898 1 68.12 265 GLN B N 1
ATOM 5542 C CA . GLN B 1 265 ? 18.031 -22.641 9.164 1 68.12 265 GLN B CA 1
ATOM 5543 C C . GLN B 1 265 ? 18.172 -22.406 10.672 1 68.12 265 GLN B C 1
ATOM 5545 O O . GLN B 1 265 ? 19.203 -21.922 11.133 1 68.12 265 GLN B O 1
ATOM 5550 N N . LEU B 1 266 ? 17.094 -22.625 11.336 1 65.88 266 LEU B N 1
ATOM 5551 C CA . LEU B 1 266 ? 17.141 -22.469 12.781 1 65.88 266 LEU B CA 1
ATOM 5552 C C . LEU B 1 266 ? 18.156 -23.422 13.398 1 65.88 266 LEU B C 1
ATOM 5554 O O . LEU B 1 266 ? 18.875 -23.047 14.328 1 65.88 266 LEU B O 1
ATOM 5558 N N . VAL B 1 267 ? 18.188 -24.594 12.898 1 63.28 267 VAL B N 1
ATOM 5559 C CA . VAL B 1 267 ? 19.125 -25.594 13.414 1 63.28 267 VAL B CA 1
ATOM 5560 C C . VAL B 1 267 ? 20.562 -25.172 13.117 1 63.28 267 VAL B C 1
ATOM 5562 O O . VAL B 1 267 ? 21.453 -25.375 13.938 1 63.28 267 VAL B O 1
ATOM 5565 N N . GLN B 1 268 ? 20.641 -24.578 11.953 1 62.94 268 GLN B N 1
ATOM 5566 C CA . GLN B 1 268 ? 21.969 -24.125 11.594 1 62.94 268 GLN B CA 1
ATOM 5567 C C . GLN B 1 268 ? 22.422 -22.969 12.484 1 62.94 268 GLN B C 1
ATOM 5569 O O . GLN B 1 268 ? 23.625 -22.797 12.734 1 62.94 268 GLN B O 1
ATOM 5574 N N . SER B 1 269 ? 21.469 -22.172 12.836 1 57.72 269 SER B N 1
ATOM 5575 C CA . SER B 1 269 ? 21.812 -21.031 13.68 1 57.72 269 SER B CA 1
ATOM 5576 C C . SER B 1 269 ? 21.938 -21.453 15.141 1 57.72 269 SER B C 1
ATOM 5578 O O . SER B 1 269 ? 22.5 -20.703 15.953 1 57.72 269 SER B O 1
ATOM 5580 N N . LEU B 1 270 ? 21.219 -22.422 15.555 1 55.84 270 LEU B N 1
ATOM 5581 C CA . LEU B 1 270 ? 21.281 -22.875 16.938 1 55.84 270 LEU B CA 1
ATOM 5582 C C . LEU B 1 270 ? 22.641 -23.531 17.234 1 55.84 270 LEU B C 1
ATOM 5584 O O . LEU B 1 270 ? 23.25 -24.125 16.344 1 55.84 270 LEU B O 1
ATOM 5588 N N . SER B 1 271 ? 23.375 -22.969 18.312 1 53.62 271 SER B N 1
ATOM 5589 C CA . SER B 1 271 ? 24.625 -23.453 18.875 1 53.62 271 SER B CA 1
ATOM 5590 C C . SER B 1 271 ? 24.609 -24.969 19.031 1 53.62 271 SER B C 1
ATOM 5592 O O . SER B 1 271 ? 23.547 -25.594 18.922 1 53.62 271 SER B O 1
ATOM 5594 N N . HIS B 1 272 ? 25.844 -25.656 19.5 1 51.97 272 HIS B N 1
ATOM 5595 C CA . HIS B 1 272 ? 26.219 -27.047 19.781 1 51.97 272 HIS B CA 1
ATOM 5596 C C . HIS B 1 272 ? 25.172 -27.734 20.641 1 51.97 272 HIS B C 1
ATOM 5598 O O . HIS B 1 272 ? 25.234 -28.953 20.828 1 51.97 272 HIS B O 1
ATOM 5604 N N . ARG B 1 273 ? 24.562 -27.031 21.375 1 49.47 273 ARG B N 1
ATOM 5605 C CA . ARG B 1 273 ? 23.781 -27.719 22.406 1 49.47 273 ARG B CA 1
ATOM 5606 C C . ARG B 1 273 ? 22.562 -28.391 21.797 1 49.47 273 ARG B C 1
ATOM 5608 O O . ARG B 1 273 ? 21.953 -29.266 22.422 1 49.47 273 ARG B O 1
ATOM 5615 N N . TRP B 1 274 ? 22.062 -27.828 20.812 1 53.31 274 TRP B N 1
ATOM 5616 C CA . TRP B 1 274 ? 20.891 -28.5 20.266 1 53.31 274 TRP B CA 1
ATOM 5617 C C . TRP B 1 274 ? 21.297 -29.453 19.141 1 53.31 274 TRP B C 1
ATOM 5619 O O . TRP B 1 274 ? 20.672 -29.438 18.078 1 53.31 274 TRP B O 1
ATOM 5629 N N . ARG B 1 275 ? 22.203 -30.188 19.344 1 53.09 275 ARG B N 1
ATOM 5630 C CA . ARG B 1 275 ? 22.797 -31.188 18.469 1 53.09 275 ARG B CA 1
ATOM 5631 C C . ARG B 1 275 ? 21.734 -32.125 17.891 1 53.09 275 ARG B C 1
ATOM 5633 O O . ARG B 1 275 ? 21.812 -32.531 16.734 1 53.09 275 ARG B O 1
ATOM 5640 N N . TRP B 1 276 ? 20.797 -32.344 18.75 1 54.94 276 TRP B N 1
ATOM 5641 C CA . TRP B 1 276 ? 19.797 -33.312 18.297 1 54.94 276 TRP B CA 1
ATOM 5642 C C . TRP B 1 276 ? 18.938 -32.719 17.172 1 54.94 276 TRP B C 1
ATOM 5644 O O . TRP B 1 276 ? 18.641 -33.406 16.203 1 54.94 276 TRP B O 1
ATOM 5654 N N . LEU B 1 277 ? 18.578 -31.516 17.266 1 54.47 277 LEU B N 1
ATOM 5655 C CA . LEU B 1 277 ? 17.797 -30.859 16.219 1 54.47 277 LEU B CA 1
ATOM 5656 C C . LEU B 1 277 ? 18.625 -30.672 14.953 1 54.47 277 LEU B C 1
ATOM 5658 O O . LEU B 1 277 ? 18.109 -30.828 13.836 1 54.47 277 LEU B O 1
ATOM 5662 N N . LYS B 1 278 ? 19.844 -30.438 15.273 1 57.66 278 LYS B N 1
ATOM 5663 C CA . LYS B 1 278 ? 20.781 -30.375 14.156 1 57.66 278 LYS B CA 1
ATOM 5664 C C . LYS B 1 278 ? 20.859 -31.703 13.43 1 57.66 278 LYS B C 1
ATOM 5666 O O . LYS B 1 278 ? 20.859 -31.75 12.203 1 57.66 278 LYS B O 1
ATOM 5671 N N . GLU B 1 279 ? 21.047 -32.688 14.258 1 55.03 279 GLU B N 1
ATOM 5672 C CA . GLU B 1 279 ? 21.125 -34 13.672 1 55.03 279 GLU B CA 1
ATOM 5673 C C . GLU B 1 279 ? 19.812 -34.406 12.984 1 55.03 279 GLU B C 1
ATOM 5675 O O . GLU B 1 279 ? 19.812 -35.031 11.93 1 55.03 279 GLU B O 1
ATOM 5680 N N . PHE B 1 280 ? 18.812 -33.906 13.477 1 53.78 280 PHE B N 1
ATOM 5681 C CA . PHE B 1 280 ? 17.516 -34.219 12.898 1 53.78 280 PHE B CA 1
ATOM 5682 C C . PHE B 1 280 ? 17.312 -33.469 11.594 1 53.78 280 PHE B C 1
ATOM 5684 O O . PHE B 1 280 ? 16.828 -34.031 10.609 1 53.78 280 PHE B O 1
ATOM 5691 N N . VAL B 1 281 ? 17.672 -32.281 11.648 1 55.56 281 VAL B N 1
ATOM 5692 C CA . VAL B 1 281 ? 17.547 -31.469 10.438 1 55.56 281 VAL B CA 1
ATOM 5693 C C . VAL B 1 281 ? 18.531 -31.969 9.383 1 55.56 281 VAL B C 1
ATOM 5695 O O . VAL B 1 281 ? 18.203 -32.031 8.203 1 55.56 281 VAL B O 1
ATOM 5698 N N . ILE B 1 282 ? 19.734 -32.25 9.922 1 54.41 282 ILE B N 1
ATOM 5699 C CA . ILE B 1 282 ? 20.703 -32.875 9.023 1 54.41 282 ILE B CA 1
ATOM 5700 C C . ILE B 1 282 ? 20.172 -34.219 8.516 1 54.41 282 ILE B C 1
ATOM 5702 O O . ILE B 1 282 ? 20.328 -34.531 7.344 1 54.41 282 ILE B O 1
ATOM 5706 N N . PHE B 1 283 ? 19.562 -34.844 9.391 1 48.56 283 PHE B N 1
ATOM 5707 C CA . PHE B 1 283 ? 18.938 -36.094 9 1 48.56 283 PHE B CA 1
ATOM 5708 C C . PHE B 1 283 ? 17.859 -35.875 7.949 1 48.56 283 PHE B C 1
ATOM 5710 O O . PHE B 1 283 ? 17.797 -36.625 6.953 1 48.56 283 PHE B O 1
ATOM 5717 N N . ILE B 1 284 ? 17.078 -34.938 8.219 1 48.66 284 ILE B N 1
ATOM 5718 C CA . ILE B 1 284 ? 16.031 -34.625 7.254 1 48.66 284 ILE B CA 1
ATOM 5719 C C . ILE B 1 284 ? 16.656 -34.125 5.953 1 48.66 284 ILE B C 1
ATOM 5721 O O . ILE B 1 284 ? 16.234 -34.531 4.863 1 48.66 284 ILE B O 1
ATOM 5725 N N . ALA B 1 285 ? 17.562 -33.25 6.195 1 49.41 285 ALA B N 1
ATOM 5726 C CA . ALA B 1 285 ? 18.297 -32.75 5.027 1 49.41 285 ALA B CA 1
ATOM 5727 C C . ALA B 1 285 ? 19.047 -33.906 4.34 1 49.41 285 ALA B C 1
ATOM 5729 O O . ALA B 1 285 ? 19.031 -34 3.111 1 49.41 285 ALA B O 1
ATOM 5730 N N . ASP B 1 286 ? 19.734 -34.625 5.172 1 49.16 286 ASP B N 1
ATOM 5731 C CA . ASP B 1 286 ? 20.438 -35.781 4.652 1 49.16 286 ASP B CA 1
ATOM 5732 C C . ASP B 1 286 ? 19.453 -36.812 4.07 1 49.16 286 ASP B C 1
ATOM 5734 O O . ASP B 1 286 ? 19.719 -37.406 3.023 1 49.16 286 ASP B O 1
ATOM 5738 N N . THR B 1 287 ? 18.438 -36.969 4.816 1 42.72 287 THR B N 1
ATOM 5739 C CA . THR B 1 287 ? 17.422 -37.875 4.293 1 42.72 287 THR B CA 1
ATOM 5740 C C . THR B 1 287 ? 16.797 -37.281 3.023 1 42.72 287 THR B C 1
ATOM 5742 O O . THR B 1 287 ? 16.531 -38.031 2.07 1 42.72 287 THR B O 1
ATOM 5745 N N . SER B 1 288 ? 16.594 -36.031 3.162 1 43.72 288 SER B N 1
ATOM 5746 C CA . SER B 1 288 ? 16.094 -35.375 1.962 1 43.72 288 SER B CA 1
ATOM 5747 C C . SER B 1 288 ? 17.125 -35.406 0.841 1 43.72 288 SER B C 1
ATOM 5749 O O . SER B 1 288 ? 16.781 -35.656 -0.318 1 43.72 288 SER B O 1
ATOM 5751 N N . THR B 1 289 ? 18.281 -34.938 1.282 1 46.59 289 THR B N 1
ATOM 5752 C CA . THR B 1 289 ? 19.375 -35.062 0.322 1 46.59 289 THR B CA 1
ATOM 5753 C C . THR B 1 289 ? 19.672 -36.531 0.058 1 46.59 289 THR B C 1
ATOM 5755 O O . THR B 1 289 ? 20 -36.938 -1.068 1 46.59 289 THR B O 1
ATOM 5758 N N . GLY B 1 290 ? 19.766 -37.281 1.183 1 43.44 290 GLY B N 1
ATOM 5759 C CA . GLY B 1 290 ? 19.891 -38.719 1.016 1 43.44 290 GLY B CA 1
ATOM 5760 C C . GLY B 1 290 ? 18.75 -39.344 0.224 1 43.44 290 GLY B C 1
ATOM 5761 O O . GLY B 1 290 ? 18.953 -40.188 -0.626 1 43.44 290 GLY B O 1
ATOM 5762 N N . LEU B 1 291 ? 17.625 -39 0.676 1 41.06 291 LEU B N 1
ATOM 5763 C CA . LEU B 1 291 ? 16.484 -39.375 -0.147 1 41.06 291 LEU B CA 1
ATOM 5764 C C . LEU B 1 291 ? 16.625 -38.812 -1.562 1 41.06 291 LEU B C 1
ATOM 5766 O O . LEU B 1 291 ? 16.25 -39.5 -2.531 1 41.06 291 LEU B O 1
ATOM 5770 N N . PHE B 1 292 ? 17.031 -37.594 -1.594 1 43.16 292 PHE B N 1
ATOM 5771 C CA . PHE B 1 292 ? 17.375 -37.031 -2.891 1 43.16 292 PHE B CA 1
ATOM 5772 C C . PHE B 1 292 ? 18.531 -37.812 -3.523 1 43.16 292 PHE B C 1
ATOM 5774 O O . PHE B 1 292 ? 18.453 -38.188 -4.691 1 43.16 292 PHE B O 1
ATOM 5781 N N . ASN B 1 293 ? 19.594 -37.75 -2.781 1 45.31 293 ASN B N 1
ATOM 5782 C CA . ASN B 1 293 ? 20.734 -38.531 -3.242 1 45.31 293 ASN B CA 1
ATOM 5783 C C . ASN B 1 293 ? 20.5 -40.031 -3.074 1 45.31 293 ASN B C 1
ATOM 5785 O O . ASN B 1 293 ? 20.891 -40.812 -3.934 1 45.31 293 ASN B O 1
ATOM 5789 N N . GLY B 1 294 ? 20.078 -40.438 -1.896 1 44.5 294 GLY B N 1
ATOM 5790 C CA . GLY B 1 294 ? 19.75 -41.844 -1.666 1 44.5 294 GLY B CA 1
ATOM 5791 C C . GLY B 1 294 ? 18.547 -42.312 -2.463 1 44.5 294 GLY B C 1
ATOM 5792 O O . GLY B 1 294 ? 18.5 -43.469 -2.883 1 44.5 294 GLY B O 1
ATOM 5793 N N . GLY B 1 295 ? 17.516 -41.594 -2.436 1 44.47 295 GLY B N 1
ATOM 5794 C CA . GLY B 1 295 ? 16.453 -41.906 -3.379 1 44.47 295 GLY B CA 1
ATOM 5795 C C . GLY B 1 295 ? 16.953 -42.094 -4.805 1 44.47 295 GLY B C 1
ATOM 5796 O O . GLY B 1 295 ? 16.484 -42.938 -5.539 1 44.47 295 GLY B O 1
ATOM 5797 N N . GLN B 1 296 ? 17.75 -41.094 -5.156 1 47.03 296 GLN B N 1
ATOM 5798 C CA . GLN B 1 296 ? 18.438 -41.344 -6.426 1 47.03 296 GLN B CA 1
ATOM 5799 C C . GLN B 1 296 ? 19.266 -42.594 -6.367 1 47.03 296 GLN B C 1
ATOM 5801 O O . GLN B 1 296 ? 19.266 -43.406 -7.312 1 47.03 296 GLN B O 1
ATOM 5806 N N . GLN B 1 297 ? 20.094 -42.656 -5.281 1 49.16 297 GLN B N 1
ATOM 5807 C CA . GLN B 1 297 ? 20.875 -43.875 -5.191 1 49.16 297 GLN B CA 1
ATOM 5808 C C . GLN B 1 297 ? 19.984 -45.062 -4.906 1 49.16 297 GLN B C 1
ATOM 5810 O O . GLN B 1 297 ? 20.188 -46.156 -5.473 1 49.16 297 GLN B O 1
ATOM 5815 N N . ARG B 1 298 ? 19.094 -45.094 -3.99 1 51.34 298 ARG B N 1
ATOM 5816 C CA . ARG B 1 298 ? 18.188 -46.219 -3.732 1 51.34 298 ARG B CA 1
ATOM 5817 C C . ARG B 1 298 ? 17.312 -46.5 -4.945 1 51.34 298 ARG B C 1
ATOM 5819 O O . ARG B 1 298 ? 17.016 -47.656 -5.254 1 51.34 298 ARG B O 1
ATOM 5826 N N . SER B 1 299 ? 16.797 -45.406 -5.418 1 52.31 299 SER B N 1
ATOM 5827 C CA . SER B 1 299 ? 16.141 -45.625 -6.707 1 52.31 299 SER B CA 1
ATOM 5828 C C . SER B 1 299 ? 17.109 -46.25 -7.711 1 52.31 299 SER B C 1
ATOM 5830 O O . SER B 1 299 ? 16.734 -47.156 -8.469 1 52.31 299 SER B O 1
ATOM 5832 N N . LEU B 1 300 ? 18.328 -45.656 -7.609 1 53.81 300 LEU B N 1
ATOM 5833 C CA . LEU B 1 300 ? 19.359 -46.281 -8.414 1 53.81 300 LEU B CA 1
ATOM 5834 C C . LEU B 1 300 ? 19.641 -47.719 -7.926 1 53.81 300 LEU B C 1
ATOM 5836 O O . LEU B 1 300 ? 19.766 -48.625 -8.727 1 53.81 300 LEU B O 1
ATOM 5840 N N . ASP B 1 301 ? 19.812 -47.875 -6.57 1 55.91 301 ASP B N 1
ATOM 5841 C CA . ASP B 1 301 ? 20.031 -49.219 -6.055 1 55.91 301 ASP B CA 1
ATOM 5842 C C . ASP B 1 301 ? 18.812 -50.125 -6.262 1 55.91 301 ASP B C 1
ATOM 5844 O O . ASP B 1 301 ? 18.938 -51.281 -6.617 1 55.91 301 ASP B O 1
ATOM 5848 N N . PHE B 1 302 ? 17.656 -49.656 -5.914 1 55.72 302 PHE B N 1
ATOM 5849 C CA . PHE B 1 302 ? 16.438 -50.406 -6.199 1 55.72 302 PHE B CA 1
ATOM 5850 C C . PHE B 1 302 ? 16.359 -50.781 -7.676 1 55.72 302 PHE B C 1
ATOM 5852 O O . PHE B 1 302 ? 16.047 -51.938 -8.023 1 55.72 302 PHE B O 1
ATOM 5859 N N . TRP B 1 303 ? 16.688 -49.75 -8.336 1 59.09 303 TRP B N 1
ATOM 5860 C CA . TRP B 1 303 ? 16.656 -50.062 -9.766 1 59.09 303 TRP B CA 1
ATOM 5861 C C . TRP B 1 303 ? 17.828 -50.938 -10.156 1 59.09 303 TRP B C 1
ATOM 5863 O O . TRP B 1 303 ? 17.719 -51.781 -11.047 1 59.09 303 TRP B O 1
ATOM 5873 N N . LEU B 1 304 ? 18.891 -50.719 -9.383 1 59.25 304 LEU B N 1
ATOM 5874 C CA . LEU B 1 304 ? 19.984 -51.656 -9.57 1 59.25 304 LEU B CA 1
ATOM 5875 C C . LEU B 1 304 ? 19.578 -53.062 -9.109 1 59.25 304 LEU B C 1
ATOM 5877 O O . LEU B 1 304 ? 19.906 -54.062 -9.766 1 59.25 304 LEU B O 1
ATOM 5881 N N . VAL B 1 305 ? 18.953 -53.188 -7.984 1 60.66 305 VAL B N 1
ATOM 5882 C CA . VAL B 1 305 ? 18.469 -54.469 -7.496 1 60.66 305 VAL B CA 1
ATOM 5883 C C . VAL B 1 305 ? 17.391 -55 -8.422 1 60.66 305 VAL B C 1
ATOM 5885 O O . VAL B 1 305 ? 17.359 -56.188 -8.75 1 60.66 305 VAL B O 1
ATOM 5888 N N . VAL B 1 306 ? 16.516 -54.188 -8.789 1 63.12 306 VAL B N 1
ATOM 5889 C CA . VAL B 1 306 ? 15.5 -54.594 -9.742 1 63.12 306 VAL B CA 1
ATOM 5890 C C . VAL B 1 306 ? 16.172 -55.031 -11.055 1 63.12 306 VAL B C 1
ATOM 5892 O O . VAL B 1 306 ? 15.781 -56.031 -11.664 1 63.12 306 VAL B O 1
ATOM 5895 N N . GLU B 1 307 ? 17.234 -54.219 -11.328 1 62.66 307 GLU B N 1
ATOM 5896 C CA . GLU B 1 307 ? 18.016 -54.594 -12.5 1 62.66 307 GLU B CA 1
ATOM 5897 C C . GLU B 1 307 ? 18.734 -55.906 -12.289 1 62.66 307 GLU B C 1
ATOM 5899 O O . GLU B 1 307 ? 18.844 -56.719 -13.203 1 62.66 307 GLU B O 1
ATOM 5904 N N . SER B 1 308 ? 19.203 -56.094 -11.047 1 62.28 308 SER B N 1
ATOM 5905 C CA . SER B 1 308 ? 19.906 -57.344 -10.773 1 62.28 308 SER B CA 1
ATOM 5906 C C . SER B 1 308 ? 18.938 -58.5 -10.727 1 62.28 308 SER B C 1
ATOM 5908 O O . SER B 1 308 ? 19.266 -59.625 -11.148 1 62.28 308 SER B O 1
ATOM 5910 N N . HIS B 1 309 ? 17.75 -58.312 -10.148 1 60.19 309 HIS B N 1
ATOM 5911 C CA . HIS B 1 309 ? 16.812 -59.438 -10.062 1 60.19 309 HIS B CA 1
ATOM 5912 C C . HIS B 1 309 ? 16.078 -59.625 -11.383 1 60.19 309 HIS B C 1
ATOM 5914 O O . HIS B 1 309 ? 15.508 -60.688 -11.633 1 60.19 309 HIS B O 1
ATOM 5920 N N . THR B 1 310 ? 16.016 -58.562 -12.062 1 57.56 310 THR B N 1
ATOM 5921 C CA . THR B 1 310 ? 15.297 -58.688 -13.328 1 57.56 310 THR B CA 1
ATOM 5922 C C . THR B 1 310 ? 16.266 -58.906 -14.477 1 57.56 310 THR B C 1
ATOM 5924 O O . THR B 1 310 ? 15.898 -58.781 -15.648 1 57.56 310 THR B O 1
ATOM 5927 N N . CYS B 1 311 ? 17.438 -59.094 -14.094 1 59.47 311 CYS B N 1
ATOM 5928 C CA . CYS B 1 311 ? 18.453 -59.406 -15.094 1 59.47 311 CYS B CA 1
ATOM 5929 C C . CYS B 1 311 ? 18.047 -60.625 -15.898 1 59.47 311 CYS B C 1
ATOM 5931 O O . CYS B 1 311 ? 18.422 -60.781 -17.062 1 59.47 311 CYS B O 1
ATOM 5933 N N . HIS B 1 312 ? 17.297 -61.594 -15.297 1 60.16 312 HIS B N 1
ATOM 5934 C CA . HIS B 1 312 ? 16.891 -62.812 -16.016 1 60.16 312 HIS B CA 1
ATOM 5935 C C . HIS B 1 312 ? 15.625 -62.562 -16.844 1 60.16 312 HIS B C 1
ATOM 5937 O O . HIS B 1 312 ? 15.18 -63.438 -17.578 1 60.16 312 HIS B O 1
ATOM 5943 N N . TRP B 1 313 ? 15.094 -61.469 -16.609 1 60.84 313 TRP B N 1
ATOM 5944 C CA . TRP B 1 313 ? 13.859 -61.188 -17.328 1 60.84 313 TRP B CA 1
ATOM 5945 C C . TRP B 1 313 ? 14.148 -60.812 -18.781 1 60.84 313 TRP B C 1
ATOM 5947 O O . TRP B 1 313 ? 15.242 -60.344 -19.109 1 60.84 313 TRP B O 1
ATOM 5957 N N . PRO B 1 314 ? 13.297 -61.188 -19.75 1 68.5 314 PRO B N 1
ATOM 5958 C CA . PRO B 1 314 ? 13.531 -60.875 -21.156 1 68.5 314 PRO B CA 1
ATOM 5959 C C . PRO B 1 314 ? 13.875 -59.406 -21.375 1 68.5 314 PRO B C 1
ATOM 5961 O O . PRO B 1 314 ? 13.523 -58.531 -20.547 1 68.5 314 PRO B O 1
ATOM 5964 N N . ILE B 1 315 ? 14.789 -59.031 -22.312 1 65.38 315 ILE B N 1
ATOM 5965 C CA . ILE B 1 315 ? 15.391 -57.75 -22.672 1 65.38 315 ILE B CA 1
ATOM 5966 C C . ILE B 1 315 ? 14.305 -56.656 -22.719 1 65.38 315 ILE B C 1
ATOM 5968 O O . ILE B 1 315 ? 14.531 -55.531 -22.266 1 65.38 315 ILE B O 1
ATOM 5972 N N . LEU B 1 316 ? 13.18 -57.094 -23.203 1 62.22 316 LEU B N 1
ATOM 5973 C CA . LEU B 1 316 ? 12.094 -56.125 -23.359 1 62.22 316 LEU B CA 1
ATOM 5974 C C . LEU B 1 316 ? 11.648 -55.594 -22 1 62.22 316 LEU B C 1
ATOM 5976 O O . LEU B 1 316 ? 11.398 -54.375 -21.859 1 62.22 316 LEU B O 1
ATOM 5980 N N . LEU B 1 317 ? 11.609 -56.5 -21.109 1 69.94 317 LEU B N 1
ATOM 5981 C CA . LEU B 1 317 ? 11.133 -56.094 -19.781 1 69.94 317 LEU B CA 1
ATOM 5982 C C . LEU B 1 317 ? 12.188 -55.25 -19.047 1 69.94 317 LEU B C 1
ATOM 5984 O O . LEU B 1 317 ? 11.852 -54.375 -18.281 1 69.94 317 LEU B O 1
ATOM 5988 N N . ARG B 1 318 ? 13.375 -55.562 -19.375 1 70.12 318 ARG B N 1
ATOM 5989 C CA . ARG B 1 318 ? 14.461 -54.781 -18.781 1 70.12 318 ARG B CA 1
ATOM 5990 C C . ARG B 1 318 ? 14.461 -53.344 -19.312 1 70.12 318 ARG B C 1
ATOM 5992 O O . ARG B 1 318 ? 14.672 -52.406 -18.562 1 70.12 318 ARG B O 1
ATOM 5999 N N . ILE B 1 319 ? 14.242 -53.219 -20.609 1 66.31 319 ILE B N 1
ATOM 6000 C CA . ILE B 1 319 ? 14.141 -51.906 -21.234 1 66.31 319 ILE B CA 1
ATOM 6001 C C . ILE B 1 319 ? 12.938 -51.156 -20.656 1 66.31 319 ILE B C 1
ATOM 6003 O O . ILE B 1 319 ? 13.023 -49.969 -20.359 1 66.31 319 ILE B O 1
ATOM 6007 N N . LEU B 1 320 ? 11.883 -51.875 -20.516 1 68.25 320 LEU B N 1
ATOM 6008 C CA . LEU B 1 320 ? 10.68 -51.25 -19.953 1 68.25 320 LEU B CA 1
ATOM 6009 C C . LEU B 1 320 ? 10.93 -50.781 -18.516 1 68.25 320 LEU B C 1
ATOM 6011 O O . LEU B 1 320 ? 10.469 -49.688 -18.125 1 68.25 320 LEU B O 1
ATOM 6015 N N . LEU B 1 321 ? 11.617 -51.562 -17.859 1 70.5 321 LEU B N 1
ATOM 6016 C CA . LEU B 1 321 ? 11.898 -51.188 -16.469 1 70.5 321 LEU B CA 1
ATOM 6017 C C . LEU B 1 321 ? 12.828 -50 -16.406 1 70.5 321 LEU B C 1
ATOM 6019 O O . LEU B 1 321 ? 12.664 -49.125 -15.555 1 70.5 321 LEU B O 1
ATOM 6023 N N . LYS B 1 322 ? 13.773 -49.969 -17.297 1 66.44 322 LYS B N 1
ATOM 6024 C CA . LYS B 1 322 ? 14.656 -48.812 -17.359 1 66.44 322 LYS B CA 1
ATOM 6025 C C . LYS B 1 322 ? 13.883 -47.562 -17.75 1 66.44 322 LYS B C 1
ATOM 6027 O O . LYS B 1 322 ? 14.156 -46.469 -17.234 1 66.44 322 LYS B O 1
ATOM 6032 N N . VAL B 1 323 ? 12.984 -47.688 -18.625 1 68.06 323 VAL B N 1
ATOM 6033 C CA . VAL B 1 323 ? 12.141 -46.562 -19.031 1 68.06 323 VAL B CA 1
ATOM 6034 C C . VAL B 1 323 ? 11.273 -46.125 -17.859 1 68.06 323 VAL B C 1
ATOM 6036 O O . VAL B 1 323 ? 11.109 -44.906 -17.609 1 68.06 323 VAL B O 1
ATOM 6039 N N . VAL B 1 324 ? 10.742 -47.125 -17.172 1 69.69 324 VAL B N 1
ATOM 6040 C CA . VAL B 1 324 ? 9.922 -46.812 -16.016 1 69.69 324 VAL B CA 1
ATOM 6041 C C . VAL B 1 324 ? 10.766 -46.094 -14.961 1 69.69 324 VAL B C 1
ATOM 6043 O O . VAL B 1 324 ? 10.312 -45.156 -14.32 1 69.69 324 VAL B O 1
ATOM 6046 N N . GLU B 1 325 ? 11.906 -46.625 -14.805 1 66.5 325 GLU B N 1
ATOM 6047 C CA . GLU B 1 325 ? 12.844 -45.969 -13.883 1 66.5 325 GLU B CA 1
ATOM 6048 C C . GLU B 1 325 ? 13.125 -44.531 -14.305 1 66.5 325 GLU B C 1
ATOM 6050 O O . GLU B 1 325 ? 13.109 -43.625 -13.477 1 66.5 325 GLU B O 1
ATOM 6055 N N . ALA B 1 326 ? 13.477 -44.375 -15.484 1 63 326 ALA B N 1
ATOM 6056 C CA . ALA B 1 326 ? 13.766 -43.031 -16.016 1 63 326 ALA B CA 1
ATOM 6057 C C . ALA B 1 326 ? 12.555 -42.125 -15.867 1 63 326 ALA B C 1
ATOM 6059 O O . ALA B 1 326 ? 12.695 -40.938 -15.492 1 63 326 ALA B O 1
ATOM 6060 N N . ILE B 1 327 ? 11.469 -42.625 -16.156 1 61.91 327 ILE B N 1
ATOM 6061 C CA . ILE B 1 327 ? 10.242 -41.844 -16.031 1 61.91 327 ILE B CA 1
ATOM 6062 C C . ILE B 1 327 ? 9.992 -41.5 -14.57 1 61.91 327 ILE B C 1
ATOM 6064 O O . ILE B 1 327 ? 9.617 -40.375 -14.25 1 61.91 327 ILE B O 1
ATOM 6068 N N . SER B 1 328 ? 10.164 -42.5 -13.812 1 64.81 328 SER B N 1
ATOM 6069 C CA . SER B 1 328 ? 9.945 -42.25 -12.391 1 64.81 328 SER B CA 1
ATOM 6070 C C . SER B 1 328 ? 10.906 -41.219 -11.844 1 64.81 328 SER B C 1
ATOM 6072 O O . SER B 1 328 ? 10.516 -40.344 -11.047 1 64.81 328 SER B O 1
ATOM 6074 N N . TYR B 1 329 ? 12.125 -41.375 -12.242 1 58.94 329 TYR B N 1
ATOM 6075 C CA . TYR B 1 329 ? 13.102 -40.375 -11.859 1 58.94 329 TYR B CA 1
ATOM 6076 C C . TYR B 1 329 ? 12.703 -39 -12.406 1 58.94 329 TYR B C 1
ATOM 6078 O O . TYR B 1 329 ? 12.828 -38 -11.711 1 58.94 329 TYR B O 1
ATOM 6086 N N . MET B 1 330 ? 12.336 -38.969 -13.586 1 5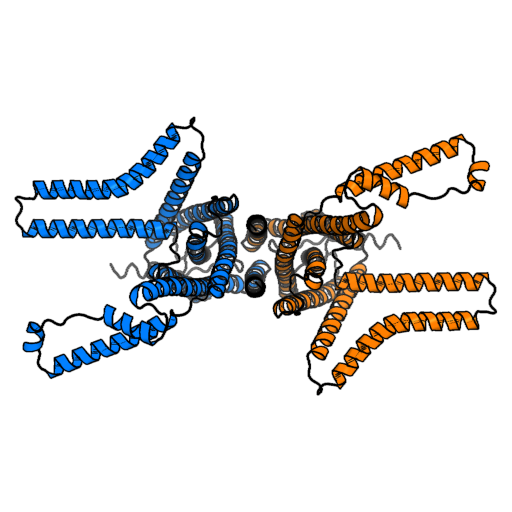7.59 330 MET B N 1
ATOM 6087 C CA . MET B 1 330 ? 11.906 -37.719 -14.188 1 57.59 330 MET B CA 1
ATOM 6088 C C . MET B 1 330 ? 10.703 -37.156 -13.445 1 57.59 330 MET B C 1
ATOM 6090 O O . MET B 1 330 ? 10.648 -35.938 -13.188 1 57.59 330 MET B O 1
ATOM 6094 N N . ILE B 1 331 ? 9.852 -37.969 -13.188 1 60.69 331 ILE B N 1
ATOM 6095 C CA . ILE B 1 331 ? 8.672 -37.531 -12.445 1 60.69 331 ILE B CA 1
ATOM 6096 C C . ILE B 1 331 ? 9.094 -37 -11.078 1 60.69 331 ILE B C 1
ATOM 6098 O O . ILE B 1 331 ? 8.602 -35.969 -10.617 1 60.69 331 ILE B O 1
ATOM 6102 N N . TRP B 1 332 ? 9.875 -37.844 -10.5 1 57.72 332 TRP B N 1
ATOM 6103 C CA . TRP B 1 332 ? 10.367 -37.438 -9.18 1 57.72 332 TRP B CA 1
ATOM 6104 C C . TRP B 1 332 ? 11.094 -36.094 -9.25 1 57.72 332 TRP B C 1
ATOM 6106 O O . TRP B 1 332 ? 10.852 -35.219 -8.422 1 57.72 332 TRP B O 1
ATOM 6116 N N . HIS B 1 333 ? 11.961 -36 -10.141 1 54.78 333 HIS B N 1
ATOM 6117 C CA . HIS B 1 333 ? 12.695 -34.75 -10.305 1 54.78 333 HIS B CA 1
ATOM 6118 C C . HIS B 1 333 ? 11.75 -33.594 -10.656 1 54.78 333 HIS B C 1
ATOM 6120 O O . HIS B 1 333 ? 11.891 -32.5 -10.133 1 54.78 333 HIS B O 1
ATOM 6126 N N . VAL B 1 334 ? 10.977 -33.906 -11.547 1 56.09 334 VAL B N 1
ATOM 6127 C CA . VAL B 1 334 ? 10.008 -32.906 -11.914 1 56.09 334 VAL B CA 1
ATOM 6128 C C . VAL B 1 334 ? 9.148 -32.531 -10.703 1 56.09 334 VAL B C 1
ATOM 6130 O O . VAL B 1 334 ? 8.867 -31.344 -10.469 1 56.09 334 VAL B O 1
ATOM 6133 N N . PHE B 1 335 ? 8.812 -33.594 -10.07 1 56.78 335 PHE B N 1
ATOM 6134 C CA . PHE B 1 335 ? 8.016 -33.344 -8.867 1 56.78 335 PHE B CA 1
ATOM 6135 C C . PHE B 1 335 ? 8.773 -32.469 -7.883 1 56.78 335 PHE B C 1
ATOM 6137 O O . PHE B 1 335 ? 8.219 -31.5 -7.363 1 56.78 335 PHE B O 1
ATOM 6144 N N . TRP B 1 336 ? 9.953 -32.906 -7.648 1 53.97 336 TRP B N 1
ATOM 6145 C CA . TRP B 1 336 ? 10.742 -32.125 -6.699 1 53.97 336 TRP B CA 1
ATOM 6146 C C . TRP B 1 336 ? 11 -30.703 -7.238 1 53.97 336 TRP B C 1
ATOM 6148 O O . TRP B 1 336 ? 10.992 -29.734 -6.48 1 53.97 336 TRP B O 1
ATOM 6158 N N . GLN B 1 337 ? 11.305 -30.734 -8.484 1 52.72 337 GLN B N 1
ATOM 6159 C CA . GLN B 1 337 ? 11.5 -29.422 -9.078 1 52.72 337 GLN B CA 1
ATOM 6160 C C . GLN B 1 337 ? 10.227 -28.594 -9.023 1 52.72 337 GLN B C 1
ATOM 6162 O O . GLN B 1 337 ? 10.273 -27.391 -8.773 1 52.72 337 GLN B O 1
ATOM 6167 N N . ILE B 1 338 ? 9.25 -29.344 -9.32 1 56.47 338 ILE B N 1
ATOM 6168 C CA . ILE B 1 338 ? 7.973 -28.641 -9.219 1 56.47 338 ILE B CA 1
ATOM 6169 C C . ILE B 1 338 ? 7.754 -28.172 -7.781 1 56.47 338 ILE B C 1
ATOM 6171 O O . ILE B 1 338 ? 7.305 -27.047 -7.555 1 56.47 338 ILE B O 1
ATOM 6175 N N . LEU B 1 339 ? 8.031 -29.156 -6.996 1 53.88 339 LEU B N 1
ATOM 6176 C CA . LEU B 1 339 ? 7.871 -28.797 -5.594 1 53.88 339 LEU B CA 1
ATOM 6177 C C . LEU B 1 339 ? 8.797 -27.641 -5.219 1 53.88 339 LEU B C 1
ATOM 6179 O O . LEU B 1 339 ? 8.406 -26.75 -4.465 1 53.88 339 LEU B O 1
ATOM 6183 N N . ALA B 1 340 ? 9.984 -27.844 -5.602 1 52.25 340 ALA B N 1
ATOM 6184 C CA . ALA B 1 340 ? 10.93 -26.75 -5.348 1 52.25 340 ALA B CA 1
ATOM 6185 C C . ALA B 1 340 ? 10.453 -25.453 -5.988 1 52.25 340 ALA B C 1
ATOM 6187 O O . ALA B 1 340 ? 10.547 -24.391 -5.375 1 52.25 340 ALA B O 1
ATOM 6188 N N . LEU B 1 341 ? 10.094 -25.672 -7.168 1 54.03 341 LEU B N 1
ATOM 6189 C CA . LEU B 1 341 ? 9.609 -24.516 -7.918 1 54.03 341 LEU B CA 1
ATOM 6190 C C . LEU B 1 341 ? 8.352 -23.938 -7.273 1 54.03 341 LEU B C 1
ATOM 6192 O O . LEU B 1 341 ? 8.195 -22.719 -7.195 1 54.03 341 LEU B O 1
ATOM 6196 N N . TRP B 1 342 ? 7.617 -24.953 -7.031 1 54.28 342 TRP B N 1
ATOM 6197 C CA . TRP B 1 342 ? 6.395 -24.547 -6.348 1 54.28 342 TRP B CA 1
ATOM 6198 C C . TRP B 1 342 ? 6.715 -23.844 -5.027 1 54.28 342 TRP B C 1
ATOM 6200 O O . TRP B 1 342 ? 6.066 -22.875 -4.66 1 54.28 342 TRP B O 1
ATOM 6210 N N . ALA B 1 343 ? 7.617 -24.469 -4.473 1 51.38 343 ALA B N 1
ATOM 6211 C CA . ALA B 1 343 ? 7.961 -23.938 -3.156 1 51.38 343 ALA B CA 1
ATOM 6212 C C . ALA B 1 343 ? 8.766 -22.641 -3.273 1 51.38 343 ALA B C 1
ATOM 6214 O O . ALA B 1 343 ? 8.531 -21.688 -2.529 1 51.38 343 ALA B O 1
ATOM 6215 N N . TRP B 1 344 ? 9.758 -22.75 -4.176 1 54.62 344 TRP B N 1
ATOM 6216 C CA . TRP B 1 344 ? 10.695 -21.625 -4.16 1 54.62 344 TRP B CA 1
ATOM 6217 C C . TRP B 1 344 ? 10.469 -20.719 -5.359 1 54.62 344 TRP B C 1
ATOM 6219 O O . TRP B 1 344 ? 10.844 -19.547 -5.328 1 54.62 344 TRP B O 1
ATOM 6229 N N . GLY B 1 345 ? 9.742 -21.062 -6.176 1 53.06 345 GLY B N 1
ATOM 6230 C CA . GLY B 1 345 ? 9.594 -20.281 -7.395 1 53.06 345 GLY B CA 1
ATOM 6231 C C . GLY B 1 345 ? 10.914 -20.016 -8.102 1 53.06 345 GLY B C 1
ATOM 6232 O O . GLY B 1 345 ? 11.969 -20 -7.461 1 53.06 345 GLY B O 1
ATOM 6233 N N . ASP B 1 346 ? 11.336 -20.594 -9.203 1 55.16 346 ASP B N 1
ATOM 6234 C CA . ASP B 1 346 ? 12.531 -20.266 -9.984 1 55.16 346 ASP B CA 1
ATOM 6235 C C . ASP B 1 346 ? 12.219 -19.203 -11.047 1 55.16 346 ASP B C 1
ATOM 6237 O O . ASP B 1 346 ? 11.336 -19.406 -11.883 1 55.16 346 ASP B O 1
ATOM 6241 N N . ASN B 1 347 ? 12.758 -17.906 -10.766 1 56.06 347 ASN B N 1
ATOM 6242 C CA . ASN B 1 347 ? 12.492 -16.812 -11.695 1 56.06 347 ASN B CA 1
ATOM 6243 C C . ASN B 1 347 ? 13.148 -17.062 -13.055 1 56.06 347 ASN B C 1
ATOM 6245 O O . ASN B 1 347 ? 12.828 -16.391 -14.031 1 56.06 347 ASN B O 1
ATOM 6249 N N . GLY B 1 348 ? 14.023 -18.031 -13.133 1 60.34 348 GLY B N 1
ATOM 6250 C CA . GLY B 1 348 ? 14.727 -18.172 -14.398 1 60.34 348 GLY B CA 1
ATOM 6251 C C . GLY B 1 348 ? 14.117 -19.234 -15.297 1 60.34 348 GLY B C 1
ATOM 6252 O O . GLY B 1 348 ? 14.539 -19.406 -16.453 1 60.34 348 GLY B O 1
ATOM 6253 N N . SER B 1 349 ? 13.086 -19.781 -14.734 1 63.91 349 SER B N 1
ATOM 6254 C CA . SER B 1 349 ? 12.523 -20.828 -15.578 1 63.91 349 SER B CA 1
ATOM 6255 C C . SER B 1 349 ? 11.328 -20.312 -16.375 1 63.91 349 SER B C 1
ATOM 6257 O O . SER B 1 349 ? 10.375 -19.781 -15.805 1 63.91 349 SER B O 1
ATOM 6259 N N . VAL B 1 350 ? 11.438 -20.344 -17.656 1 69.69 350 VAL B N 1
ATOM 6260 C CA . VAL B 1 350 ? 10.406 -19.891 -18.578 1 69.69 350 VAL B CA 1
ATOM 6261 C C . VAL B 1 350 ? 9.117 -20.672 -18.344 1 69.69 350 VAL B C 1
ATOM 6263 O O . VAL B 1 350 ? 8.023 -20.109 -18.375 1 69.69 350 VAL B O 1
ATOM 6266 N N . LEU B 1 351 ? 9.258 -21.922 -18.047 1 68.25 351 LEU B N 1
ATOM 6267 C CA . LEU B 1 351 ? 8.094 -22.781 -17.875 1 68.25 351 LEU B CA 1
ATOM 6268 C C . LEU B 1 351 ? 7.285 -22.359 -16.656 1 68.25 351 LEU B C 1
ATOM 6270 O O . LEU B 1 351 ? 6.051 -22.391 -16.672 1 68.25 351 LEU B O 1
ATOM 6274 N N . ILE B 1 352 ? 7.914 -21.906 -15.727 1 70.94 352 ILE B N 1
ATOM 6275 C CA . ILE B 1 352 ? 7.219 -21.5 -14.508 1 70.94 352 ILE B CA 1
ATOM 6276 C C . ILE B 1 352 ? 6.438 -20.219 -14.75 1 70.94 352 ILE B C 1
ATOM 6278 O O . ILE B 1 352 ? 5.309 -20.062 -14.281 1 70.94 352 ILE B O 1
ATOM 6282 N N . VAL B 1 353 ? 7 -19.375 -15.477 1 75.31 353 VAL B N 1
ATOM 6283 C CA . VAL B 1 353 ? 6.336 -18.109 -15.758 1 75.31 353 VAL B CA 1
ATOM 6284 C C . VAL B 1 353 ? 5.113 -18.359 -16.641 1 75.31 353 VAL B C 1
ATOM 6286 O O . VAL B 1 353 ? 4.059 -17.75 -16.438 1 75.31 353 VAL B O 1
ATOM 6289 N N . ILE B 1 354 ? 5.273 -19.297 -17.516 1 76.62 354 ILE B N 1
ATOM 6290 C CA . ILE B 1 354 ? 4.141 -19.641 -18.375 1 76.62 354 ILE B CA 1
ATOM 6291 C C . ILE B 1 354 ? 3.047 -20.312 -17.547 1 76.62 354 ILE B C 1
ATOM 6293 O O . ILE B 1 354 ? 1.857 -20.062 -17.766 1 76.62 354 ILE B O 1
ATOM 6297 N N . GLY B 1 355 ? 3.467 -21.125 -16.672 1 77.31 355 GLY B N 1
ATOM 6298 C CA . GLY B 1 355 ? 2.508 -21.75 -15.766 1 77.31 355 GLY B CA 1
ATOM 6299 C C . GLY B 1 355 ? 1.742 -20.734 -14.93 1 77.31 355 GLY B C 1
ATOM 6300 O O . GLY B 1 355 ? 0.526 -20.844 -14.766 1 77.31 355 GLY B O 1
ATOM 6301 N N . TYR B 1 356 ? 2.432 -19.781 -14.5 1 77.69 356 TYR B N 1
ATOM 6302 C CA . TYR B 1 356 ? 1.783 -18.75 -13.703 1 77.69 356 TYR B CA 1
ATOM 6303 C C . TYR B 1 356 ? 0.812 -17.938 -14.547 1 77.69 356 TYR B C 1
ATOM 6305 O O . TYR B 1 356 ? -0.257 -17.547 -14.07 1 77.69 356 TYR B O 1
ATOM 6313 N N . ILE B 1 357 ? 1.162 -17.688 -15.742 1 82.25 357 ILE B N 1
ATOM 6314 C CA . ILE B 1 357 ? 0.279 -16.953 -16.641 1 82.25 357 ILE B CA 1
ATOM 6315 C C . ILE B 1 357 ? -0.966 -17.781 -16.938 1 82.25 357 ILE B C 1
ATOM 6317 O O . ILE B 1 357 ? -2.076 -17.25 -17 1 82.25 357 ILE B O 1
ATOM 6321 N N . GLY B 1 358 ? -0.647 -19.031 -17.125 1 83.31 358 GLY B N 1
ATOM 6322 C CA . GLY B 1 358 ? -1.775 -19.922 -17.344 1 83.31 358 GLY B CA 1
ATOM 6323 C C . GLY B 1 358 ? -2.723 -19.984 -16.172 1 83.31 358 GLY B C 1
ATOM 6324 O O . GLY B 1 358 ? -3.943 -19.969 -16.344 1 83.31 358 GLY B O 1
ATOM 6325 N N . LEU B 1 359 ? -2.191 -20.016 -15.008 1 82.12 359 LEU B N 1
ATOM 6326 C CA . LEU B 1 359 ? -3.016 -20.062 -13.805 1 82.12 359 LEU B CA 1
ATOM 6327 C C . LEU B 1 359 ? -3.764 -18.75 -13.609 1 82.12 359 LEU B C 1
ATOM 6329 O O . LEU B 1 359 ? -4.91 -18.75 -13.148 1 82.12 359 LEU B O 1
ATOM 6333 N N . ALA B 1 360 ? -3.086 -17.656 -13.883 1 87.56 360 ALA B N 1
ATOM 6334 C CA . ALA B 1 360 ? -3.75 -16.359 -13.797 1 87.56 360 ALA B CA 1
ATOM 6335 C C . ALA B 1 360 ? -4.922 -16.281 -14.773 1 87.56 360 ALA B C 1
ATOM 6337 O O . ALA B 1 360 ? -5.98 -15.742 -14.438 1 87.56 360 ALA B O 1
ATOM 6338 N N . ALA B 1 361 ? -4.695 -16.812 -15.953 1 88.94 361 ALA B N 1
ATOM 6339 C CA . ALA B 1 361 ? -5.758 -16.828 -16.953 1 88.94 361 ALA B CA 1
ATOM 6340 C C . ALA B 1 361 ? -6.918 -17.719 -16.5 1 88.94 361 ALA B C 1
ATOM 6342 O O . ALA B 1 361 ? -8.086 -17.344 -16.672 1 88.94 361 ALA B O 1
ATOM 6343 N N . TRP B 1 362 ? -6.559 -18.781 -15.922 1 86.94 362 TRP B N 1
ATOM 6344 C CA . TRP B 1 362 ? -7.582 -19.703 -15.445 1 86.94 362 TRP B CA 1
ATOM 6345 C C . TRP B 1 362 ? -8.414 -19.062 -14.336 1 86.94 362 TRP B C 1
ATOM 6347 O O . TRP B 1 362 ? -9.648 -19.125 -14.367 1 86.94 362 TRP B O 1
ATOM 6357 N N . ASN B 1 363 ? -7.797 -18.469 -13.406 1 89.56 363 ASN B N 1
ATOM 6358 C CA . ASN B 1 363 ? -8.516 -17.844 -12.305 1 89.56 363 ASN B CA 1
ATOM 6359 C C . ASN B 1 363 ? -9.289 -16.609 -12.773 1 89.56 363 ASN B C 1
ATOM 6361 O O . ASN B 1 363 ? -10.359 -16.312 -12.234 1 89.56 363 ASN B O 1
ATOM 6365 N N . THR B 1 364 ? -8.727 -15.953 -13.742 1 92.06 364 THR B N 1
ATOM 6366 C CA . THR B 1 364 ? -9.461 -14.836 -14.32 1 92.06 364 THR B CA 1
ATOM 6367 C C . THR B 1 364 ? -10.75 -15.312 -14.977 1 92.06 364 THR B C 1
ATOM 6369 O O . THR B 1 364 ? -11.812 -14.711 -14.789 1 92.06 364 THR B O 1
ATOM 6372 N N . PHE B 1 365 ? -10.586 -16.391 -15.648 1 90.81 365 PHE B N 1
ATOM 6373 C CA . PHE B 1 365 ? -11.766 -16.984 -16.281 1 90.81 365 PHE B CA 1
ATOM 6374 C C . PHE B 1 365 ? -12.781 -17.422 -15.234 1 90.81 365 PHE B C 1
ATOM 6376 O O . PHE B 1 365 ? -13.984 -17.188 -15.391 1 90.81 365 PHE B O 1
ATOM 6383 N N . ASP B 1 366 ? -12.32 -17.938 -14.188 1 89.25 366 ASP B N 1
ATOM 6384 C CA . ASP B 1 366 ? -13.195 -18.406 -13.117 1 89.25 366 ASP B CA 1
ATOM 6385 C C . ASP B 1 366 ? -13.938 -17.234 -12.469 1 89.25 366 ASP B C 1
ATOM 6387 O O . ASP B 1 366 ? -15.148 -17.312 -12.227 1 89.25 366 ASP B O 1
ATOM 6391 N N . VAL B 1 367 ? -13.273 -16.172 -12.234 1 93.25 367 VAL B N 1
ATOM 6392 C CA . VAL B 1 367 ? -13.875 -15.008 -11.586 1 93.25 367 VAL B CA 1
ATOM 6393 C C . VAL B 1 367 ? -14.922 -14.391 -12.508 1 93.25 367 VAL B C 1
ATOM 6395 O O . VAL B 1 367 ? -16.047 -14.102 -12.086 1 93.25 367 VAL B O 1
ATOM 6398 N N . ILE B 1 368 ? -14.633 -14.258 -13.773 1 92.81 368 ILE B N 1
ATOM 6399 C CA . ILE B 1 368 ? -15.531 -13.609 -14.727 1 92.81 368 ILE B CA 1
ATOM 6400 C C . ILE B 1 368 ? -16.734 -14.508 -14.992 1 92.81 368 ILE B C 1
ATOM 6402 O O . ILE B 1 368 ? -17.875 -14.031 -15.031 1 92.81 368 ILE B O 1
ATOM 6406 N N . ASP B 1 369 ? -16.5 -15.781 -15.094 1 90.62 369 ASP B N 1
ATOM 6407 C CA . ASP B 1 369 ? -17.594 -16.719 -15.336 1 90.62 369 ASP B CA 1
ATOM 6408 C C . ASP B 1 369 ? -18.531 -16.781 -14.141 1 90.62 369 ASP B C 1
ATOM 6410 O O . ASP B 1 369 ? -19.75 -16.766 -14.305 1 90.62 369 ASP B O 1
ATOM 6414 N N . THR B 1 370 ? -17.953 -16.875 -12.953 1 90.81 370 THR B N 1
ATOM 6415 C CA . THR B 1 370 ? -18.781 -16.953 -11.742 1 90.81 370 THR B CA 1
ATOM 6416 C C . THR B 1 370 ? -19.625 -15.695 -11.602 1 90.81 370 THR B C 1
ATOM 6418 O O . THR B 1 370 ? -20.797 -15.773 -11.227 1 90.81 370 THR B O 1
ATOM 6421 N N . LYS B 1 371 ? -19.094 -14.562 -11.938 1 93 371 LYS B N 1
ATOM 6422 C CA . LYS B 1 371 ? -19.844 -13.312 -11.828 1 93 371 LYS B CA 1
ATOM 6423 C C . LYS B 1 371 ? -20.922 -13.219 -12.898 1 93 371 LYS B C 1
ATOM 6425 O O . LYS B 1 371 ? -22.078 -12.914 -12.594 1 93 371 LYS B O 1
ATOM 6430 N N . LEU B 1 372 ? -20.625 -13.555 -14.094 1 90.94 372 LEU B N 1
ATOM 6431 C CA . LEU B 1 372 ? -21.562 -13.383 -15.211 1 90.94 372 LEU B CA 1
ATOM 6432 C C . LEU B 1 372 ? -22.656 -14.43 -15.164 1 90.94 372 LEU B C 1
ATOM 6434 O O . LEU B 1 372 ? -23.812 -14.141 -15.477 1 90.94 372 LEU B O 1
ATOM 6438 N N . SER B 1 373 ? -22.406 -15.625 -14.734 1 89 373 SER B N 1
ATOM 6439 C CA . SER B 1 373 ? -23.375 -16.719 -14.719 1 89 373 SER B CA 1
ATOM 6440 C C . SER B 1 373 ? -24.375 -16.547 -13.578 1 89 373 SER B C 1
ATOM 6442 O O . SER B 1 373 ? -25.516 -17 -13.672 1 89 373 SER B O 1
ATOM 6444 N N . ASN B 1 374 ? -23.969 -15.852 -12.531 1 92.19 374 ASN B N 1
ATOM 6445 C CA . ASN B 1 374 ? -24.844 -15.758 -11.359 1 92.19 374 ASN B CA 1
ATOM 6446 C C . ASN B 1 374 ? -25.438 -14.359 -11.219 1 92.19 374 ASN B C 1
ATOM 6448 O O . ASN B 1 374 ? -26.016 -14.031 -10.18 1 92.19 374 ASN B O 1
ATOM 6452 N N . ARG B 1 375 ? -25.391 -13.562 -12.203 1 89.69 375 ARG B N 1
ATOM 6453 C CA . ARG B 1 375 ? -25.859 -12.18 -12.156 1 89.69 375 ARG B CA 1
ATOM 6454 C C . ARG B 1 375 ? -27.359 -12.125 -11.906 1 89.69 375 ARG B C 1
ATOM 6456 O O . ARG B 1 375 ? -27.844 -11.25 -11.18 1 89.69 375 ARG B O 1
ATOM 6463 N N . ASN B 1 376 ? -28.016 -13.102 -12.367 1 88.44 376 ASN B N 1
ATOM 6464 C CA . ASN B 1 376 ? -29.469 -13.102 -12.273 1 88.44 376 ASN B CA 1
ATOM 6465 C C . ASN B 1 376 ? -29.953 -13.664 -10.938 1 88.44 376 ASN B C 1
ATOM 6467 O O . ASN B 1 376 ? -31.109 -13.492 -10.562 1 88.44 376 ASN B O 1
ATOM 6471 N N . LEU B 1 377 ? -29.109 -14.258 -10.18 1 91.06 377 LEU B N 1
ATOM 6472 C CA . LEU B 1 377 ? -29.484 -14.883 -8.922 1 91.06 377 LEU B CA 1
ATOM 6473 C C . LEU B 1 377 ? -29.188 -13.961 -7.746 1 91.06 377 LEU B C 1
ATOM 6475 O O . LEU B 1 377 ? -29.547 -14.258 -6.605 1 91.06 377 LEU B O 1
ATOM 6479 N N . ILE B 1 378 ? -28.594 -12.852 -7.98 1 91.69 378 ILE B N 1
ATOM 6480 C CA . ILE B 1 378 ? -28.172 -11.945 -6.918 1 91.69 378 ILE B CA 1
ATOM 6481 C C . ILE B 1 378 ? -29.312 -10.992 -6.562 1 91.69 378 ILE B C 1
ATOM 6483 O O . ILE B 1 378 ? -29.891 -10.359 -7.445 1 91.69 378 ILE B O 1
ATOM 6487 N N . ILE B 1 379 ? -29.516 -11.016 -5.312 1 89.56 379 ILE B N 1
ATOM 6488 C CA . ILE B 1 379 ? -30.516 -10.078 -4.805 1 89.56 379 ILE B CA 1
ATOM 6489 C C . ILE B 1 379 ? -29.828 -8.883 -4.156 1 89.56 379 ILE B C 1
ATOM 6491 O O . ILE B 1 379 ? -28.969 -9.047 -3.287 1 89.56 379 ILE B O 1
ATOM 6495 N N . GLY B 1 380 ? -30.188 -7.684 -4.617 1 86.81 380 GLY B N 1
ATOM 6496 C CA . GLY B 1 380 ? -29.578 -6.48 -4.074 1 86.81 380 GLY B CA 1
ATOM 6497 C C . GLY B 1 380 ? -28.562 -5.859 -5.012 1 86.81 380 GLY B C 1
ATOM 6498 O O . GLY B 1 380 ? -28.406 -6.301 -6.152 1 86.81 380 GLY B O 1
ATOM 6499 N N . ASP B 1 381 ? -27.891 -4.77 -4.523 1 85.62 381 ASP B N 1
ATOM 6500 C CA . ASP B 1 381 ? -26.953 -4.035 -5.371 1 85.62 381 ASP B CA 1
ATOM 6501 C C . ASP B 1 381 ? -25.5 -4.383 -5.027 1 85.62 381 ASP B C 1
ATOM 6503 O O . ASP B 1 381 ? -25.031 -4.066 -3.936 1 85.62 381 ASP B O 1
ATOM 6507 N N . GLU B 1 382 ? -24.938 -5.082 -5.914 1 88.56 382 GLU B N 1
ATOM 6508 C CA . GLU B 1 382 ? -23.531 -5.426 -5.73 1 88.56 382 GLU B CA 1
ATOM 6509 C C . GLU B 1 382 ? -22.609 -4.332 -6.281 1 88.56 382 GLU B C 1
ATOM 6511 O O . GLU B 1 382 ? -21.391 -4.41 -6.141 1 88.56 382 GLU B O 1
ATOM 6516 N N . GLU B 1 383 ? -23.234 -3.297 -6.785 1 84.88 383 GLU B N 1
ATOM 6517 C CA . GLU B 1 383 ? -22.453 -2.244 -7.418 1 84.88 383 GLU B CA 1
ATOM 6518 C C . GLU B 1 383 ? -22.406 -0.99 -6.547 1 84.88 383 GLU B C 1
ATOM 6520 O O . GLU B 1 383 ? -22.141 0.106 -7.043 1 84.88 383 GLU B O 1
ATOM 6525 N N . THR B 1 384 ? -22.656 -1.214 -5.297 1 85.62 384 THR B N 1
ATOM 6526 C CA . THR B 1 384 ? -22.547 -0.079 -4.383 1 85.62 384 THR B CA 1
ATOM 6527 C C . THR B 1 384 ? -21.078 0.265 -4.129 1 85.62 384 THR B C 1
ATOM 6529 O O . THR B 1 384 ? -20.281 -0.615 -3.816 1 85.62 384 THR B O 1
ATOM 6532 N N . TRP B 1 385 ? -20.766 1.495 -4.34 1 87.88 385 TRP B N 1
ATOM 6533 C CA . TRP B 1 385 ? -19.375 1.931 -4.223 1 87.88 385 TRP B CA 1
ATOM 6534 C C . TRP B 1 385 ? -19.078 2.385 -2.801 1 87.88 385 TRP B C 1
ATOM 6536 O O . TRP B 1 385 ? -19.016 3.584 -2.525 1 87.88 385 TRP B O 1
ATOM 6546 N N . GLY B 1 386 ? -18.922 1.444 -1.924 1 87.88 386 GLY B N 1
ATOM 6547 C CA . GLY B 1 386 ? -18.484 1.712 -0.562 1 87.88 386 GLY B CA 1
ATOM 6548 C C . GLY B 1 386 ? -16.969 1.771 -0.417 1 87.88 386 GLY B C 1
ATOM 6549 O O . GLY B 1 386 ? -16.25 1.604 -1.396 1 87.88 386 GLY B O 1
ATOM 6550 N N . PHE B 1 387 ? -16.516 2.066 0.759 1 91.25 387 PHE B N 1
ATOM 6551 C CA . PHE B 1 387 ? -15.086 2.168 1.026 1 91.25 387 PHE B CA 1
ATOM 6552 C C . PHE B 1 387 ? -14.383 0.851 0.719 1 91.25 387 PHE B C 1
ATOM 6554 O O . PHE B 1 387 ? -13.25 0.844 0.224 1 91.25 387 PHE B O 1
ATOM 6561 N N . GLY B 1 388 ? -15.023 -0.226 0.909 1 90.12 388 GLY B N 1
ATOM 6562 C CA . GLY B 1 388 ? -14.461 -1.541 0.645 1 90.12 388 GLY B CA 1
ATOM 6563 C C . GLY B 1 388 ? -14.203 -1.795 -0.829 1 90.12 388 GLY B C 1
ATOM 6564 O O . GLY B 1 388 ? -13.352 -2.607 -1.186 1 90.12 388 GLY B O 1
ATOM 6565 N N . GLN B 1 389 ? -14.836 -1.115 -1.685 1 92.31 389 GLN B N 1
ATOM 6566 C CA . GLN B 1 389 ? -14.648 -1.273 -3.123 1 92.31 389 GLN B CA 1
ATOM 6567 C C . GLN B 1 389 ? -13.664 -0.246 -3.666 1 92.31 389 GLN B C 1
ATOM 6569 O O . GLN B 1 389 ? -12.898 -0.539 -4.59 1 92.31 389 GLN B O 1
ATOM 6574 N N . ILE B 1 390 ? -13.625 0.827 -3.082 1 93 390 ILE B N 1
ATOM 6575 C CA . ILE B 1 390 ? -12.836 1.921 -3.627 1 93 390 ILE B CA 1
ATOM 6576 C C . ILE B 1 390 ? -11.383 1.78 -3.172 1 93 390 ILE B C 1
ATOM 6578 O O . ILE B 1 390 ? -10.453 2.098 -3.924 1 93 390 ILE B O 1
ATOM 6582 N N . LEU B 1 391 ? -11.25 1.307 -2.014 1 94.38 391 LEU B N 1
ATOM 6583 C CA . LEU B 1 391 ? -9.898 1.201 -1.474 1 94.38 391 LEU B CA 1
ATOM 6584 C C . LEU B 1 391 ? -9.047 0.267 -2.324 1 94.38 391 LEU B C 1
ATOM 6586 O O . LEU B 1 391 ? -7.926 0.614 -2.701 1 94.38 391 LEU B O 1
ATOM 6590 N N . PRO B 1 392 ? -9.523 -0.896 -2.68 1 94.25 392 PRO B N 1
ATOM 6591 C CA . PRO B 1 392 ? -8.711 -1.739 -3.561 1 94.25 392 PRO B CA 1
ATOM 6592 C C . PRO B 1 392 ? -8.383 -1.061 -4.887 1 94.25 392 PRO B C 1
ATOM 6594 O O . PRO B 1 392 ? -7.293 -1.248 -5.43 1 94.25 392 PRO B O 1
ATOM 6597 N N . LEU B 1 393 ? -9.258 -0.296 -5.398 1 93.31 393 LEU B N 1
ATOM 6598 C CA . LEU B 1 393 ? -8.977 0.458 -6.617 1 93.31 393 LEU B CA 1
ATOM 6599 C C . LEU B 1 393 ? -7.895 1.507 -6.371 1 93.31 393 LEU B C 1
ATOM 6601 O O . LEU B 1 393 ? -7.062 1.763 -7.242 1 93.31 393 LEU B O 1
ATOM 6605 N N . GLY B 1 394 ? -7.98 2.096 -5.234 1 92.88 394 GLY B N 1
ATOM 6606 C CA . GLY B 1 394 ? -6.934 3.031 -4.848 1 92.88 394 GLY B CA 1
ATOM 6607 C C . GLY B 1 394 ? -5.562 2.391 -4.762 1 92.88 394 GLY B C 1
ATOM 6608 O O . GLY B 1 394 ? -4.555 3.029 -5.07 1 92.88 394 GLY B O 1
ATOM 6609 N N . LEU B 1 395 ? -5.559 1.17 -4.418 1 94.12 395 LEU B N 1
ATOM 6610 C CA . LEU B 1 395 ? -4.285 0.464 -4.312 1 94.12 395 LEU B CA 1
ATOM 6611 C C . LEU B 1 395 ? -3.656 0.272 -5.691 1 94.12 395 LEU B C 1
ATOM 6613 O O . LEU B 1 395 ? -2.438 0.122 -5.805 1 94.12 395 LEU B O 1
ATOM 6617 N N . LEU B 1 396 ? -4.504 0.279 -6.742 1 93.06 396 LEU B N 1
ATOM 6618 C CA . LEU B 1 396 ? -3.951 0.246 -8.094 1 93.06 396 LEU B CA 1
ATOM 6619 C C . LEU B 1 396 ? -3.164 1.52 -8.391 1 93.06 396 LEU B C 1
ATOM 6621 O O . LEU B 1 396 ? -2.127 1.473 -9.047 1 93.06 396 LEU B O 1
ATOM 6625 N N . ALA B 1 397 ? -3.668 2.584 -7.879 1 90.5 397 ALA B N 1
ATOM 6626 C CA . ALA B 1 397 ? -2.938 3.842 -8.016 1 90.5 397 ALA B CA 1
ATOM 6627 C C . ALA B 1 397 ? -1.612 3.791 -7.266 1 90.5 397 ALA B C 1
ATOM 6629 O O . ALA B 1 397 ? -0.607 4.336 -7.727 1 90.5 397 ALA B O 1
ATOM 6630 N N . LEU B 1 398 ? -1.661 3.141 -6.164 1 90.56 398 LEU B N 1
ATOM 6631 C CA . LEU B 1 398 ? -0.44 2.99 -5.379 1 90.56 398 LEU B CA 1
ATOM 6632 C C . LEU B 1 398 ? 0.61 2.203 -6.152 1 90.56 398 LEU B C 1
ATOM 6634 O O . LEU B 1 398 ? 1.8 2.521 -6.094 1 90.56 398 LEU B O 1
ATOM 6638 N N . ILE B 1 399 ? 0.179 1.214 -6.816 1 90.38 399 ILE B N 1
ATOM 6639 C CA . ILE B 1 399 ? 1.086 0.43 -7.648 1 90.38 399 ILE B CA 1
ATOM 6640 C C . ILE B 1 399 ? 1.734 1.331 -8.695 1 90.38 399 ILE B C 1
ATOM 6642 O O . ILE B 1 399 ? 2.943 1.255 -8.922 1 90.38 399 ILE B O 1
ATOM 6646 N N . CYS B 1 400 ? 0.955 2.148 -9.297 1 87.31 400 CYS B N 1
ATOM 6647 C CA . CYS B 1 400 ? 1.478 3.062 -10.305 1 87.31 400 CYS B CA 1
ATOM 6648 C C . CYS B 1 400 ? 2.525 3.994 -9.711 1 87.31 400 CYS B C 1
ATOM 6650 O O . CYS B 1 400 ? 3.59 4.195 -10.297 1 87.31 400 CYS B O 1
ATOM 6652 N N . LEU B 1 401 ? 2.264 4.461 -8.562 1 86.56 401 LEU B N 1
ATOM 6653 C CA . LEU B 1 401 ? 3.201 5.363 -7.906 1 86.56 401 LEU B CA 1
ATOM 6654 C C . LEU B 1 401 ? 4.477 4.629 -7.504 1 86.56 401 LEU B C 1
ATOM 6656 O O . LEU B 1 401 ? 5.578 5.164 -7.641 1 86.56 401 LEU B O 1
ATOM 6660 N N . ASP B 1 402 ? 4.293 3.457 -7.086 1 87 402 ASP B N 1
ATOM 6661 C CA . ASP B 1 402 ? 5.441 2.648 -6.691 1 87 402 ASP B CA 1
ATOM 6662 C C . ASP B 1 402 ? 6.336 2.34 -7.891 1 87 402 ASP B C 1
ATOM 6664 O O . ASP B 1 402 ? 7.562 2.432 -7.797 1 87 402 ASP B O 1
ATOM 6668 N N . LEU B 1 403 ? 5.684 1.969 -8.922 1 87.19 403 LEU B N 1
ATOM 6669 C CA . LEU B 1 403 ? 6.457 1.643 -10.117 1 87.19 403 LEU B CA 1
ATOM 6670 C C . LEU B 1 403 ? 7.203 2.867 -10.633 1 87.19 403 LEU B C 1
ATOM 6672 O O . LEU B 1 403 ? 8.344 2.76 -11.078 1 87.19 403 LEU B O 1
ATOM 6676 N N . LEU B 1 404 ? 6.609 3.975 -10.531 1 83.62 404 LEU B N 1
ATOM 6677 C CA . LEU B 1 404 ? 7.254 5.211 -10.961 1 83.62 404 LEU B CA 1
ATOM 6678 C C . LEU B 1 404 ? 8.43 5.551 -10.047 1 83.62 404 LEU B C 1
ATOM 6680 O O . LEU B 1 404 ? 9.469 6.016 -10.516 1 83.62 404 LEU B O 1
ATOM 6684 N N . ASP B 1 405 ? 8.258 5.301 -8.82 1 82.31 405 ASP B N 1
ATOM 6685 C CA . ASP B 1 405 ? 9.336 5.539 -7.867 1 82.31 405 ASP B CA 1
ATOM 6686 C C . ASP B 1 405 ? 10.523 4.625 -8.148 1 82.31 405 ASP B C 1
ATOM 6688 O O . ASP B 1 405 ? 11.68 5.059 -8.078 1 82.31 405 ASP B O 1
ATOM 6692 N N . ILE B 1 406 ? 10.219 3.453 -8.43 1 83.88 406 ILE B N 1
ATOM 6693 C CA . ILE B 1 406 ? 11.281 2.492 -8.711 1 83.88 406 ILE B CA 1
ATOM 6694 C C . ILE B 1 406 ? 12.008 2.893 -10 1 83.88 406 ILE B C 1
ATOM 6696 O O . ILE B 1 406 ? 13.234 2.795 -10.078 1 83.88 406 ILE B O 1
ATOM 6700 N N . LEU B 1 407 ? 11.227 3.334 -10.969 1 82.38 407 LEU B N 1
ATOM 6701 C CA . LEU B 1 407 ? 11.828 3.781 -12.227 1 82.38 407 LEU B CA 1
ATOM 6702 C C . LEU B 1 407 ? 12.75 4.973 -11.992 1 82.38 407 LEU B C 1
ATOM 6704 O O . LEU B 1 407 ? 13.844 5.035 -12.562 1 82.38 407 LEU B O 1
ATOM 6708 N N . ASN B 1 408 ? 12.375 5.824 -11.164 1 76.88 408 ASN B N 1
ATOM 6709 C CA . ASN B 1 408 ? 13.18 6.996 -10.844 1 76.88 408 ASN B CA 1
ATOM 6710 C C . ASN B 1 408 ? 14.453 6.613 -10.094 1 76.88 408 ASN B C 1
ATOM 6712 O O . ASN B 1 408 ? 15.531 7.152 -10.367 1 76.88 408 ASN B O 1
ATOM 6716 N N . ARG B 1 409 ? 14.305 5.746 -9.234 1 76.62 409 ARG B N 1
ATOM 6717 C CA . ARG B 1 409 ? 15.445 5.309 -8.445 1 76.62 409 ARG B CA 1
ATOM 6718 C C . ARG B 1 409 ? 16.469 4.594 -9.32 1 76.62 409 ARG B C 1
ATOM 6720 O O . ARG B 1 409 ? 17.688 4.785 -9.148 1 76.62 409 ARG B O 1
ATOM 6727 N N . THR B 1 410 ? 15.969 3.781 -10.164 1 76.62 410 THR B N 1
ATOM 6728 C CA . THR B 1 410 ? 16.875 3.051 -11.039 1 76.62 410 THR B CA 1
ATOM 6729 C C . THR B 1 410 ? 17.578 4.004 -12 1 76.62 410 THR B C 1
ATOM 6731 O O . THR B 1 410 ? 18.75 3.807 -12.328 1 76.62 410 THR B O 1
ATOM 6734 N N . LYS B 1 411 ? 16.891 5.012 -12.414 1 74.44 411 LYS B N 1
ATOM 6735 C CA . LYS B 1 411 ? 17.516 6.016 -13.273 1 74.44 411 LYS B CA 1
ATOM 6736 C C . LYS B 1 411 ? 18.578 6.805 -12.516 1 74.44 411 LYS B C 1
ATOM 6738 O O . LYS B 1 411 ? 19.656 7.066 -13.047 1 74.44 411 LYS B O 1
ATOM 6743 N N . ALA B 1 412 ? 18.297 7.117 -11.336 1 71.38 412 ALA B N 1
ATOM 6744 C CA . ALA B 1 412 ? 19.234 7.879 -10.516 1 71.38 412 ALA B CA 1
ATOM 6745 C C . ALA B 1 412 ? 20.5 7.062 -10.219 1 71.38 412 ALA B C 1
ATOM 6747 O O . ALA B 1 412 ? 21.609 7.59 -10.234 1 71.38 412 ALA B O 1
ATOM 6748 N N . GLU B 1 413 ? 20.297 5.855 -9.914 1 69.62 413 GLU B N 1
ATOM 6749 C CA . GLU B 1 413 ? 21.438 4.98 -9.625 1 69.62 413 GLU B CA 1
ATOM 6750 C C . GLU B 1 413 ? 22.328 4.805 -10.852 1 69.62 413 GLU B C 1
ATOM 6752 O O . GLU B 1 413 ? 23.547 4.754 -10.734 1 69.62 413 GLU B O 1
ATOM 6757 N N . TRP B 1 414 ? 21.672 4.777 -11.898 1 66 414 TRP B N 1
ATOM 6758 C CA . TRP B 1 414 ? 22.453 4.594 -13.125 1 66 414 TRP B CA 1
ATOM 6759 C C . TRP B 1 414 ? 23.188 5.875 -13.5 1 66 414 TRP B C 1
ATOM 6761 O O . TRP B 1 414 ? 24.328 5.832 -13.961 1 66 414 TRP B O 1
ATOM 6771 N N . ASP B 1 415 ? 22.562 6.941 -13.305 1 64.12 415 ASP B N 1
ATOM 6772 C CA . ASP B 1 415 ? 23.219 8.219 -13.602 1 64.12 415 ASP B CA 1
ATOM 6773 C C . ASP B 1 415 ? 24.406 8.453 -12.688 1 64.12 415 ASP B C 1
ATOM 6775 O O . ASP B 1 415 ? 25.438 8.992 -13.117 1 64.12 415 ASP B O 1
ATOM 6779 N N . THR B 1 416 ? 24.266 7.984 -11.523 1 61.94 416 THR B N 1
ATOM 6780 C CA . THR B 1 416 ? 25.375 8.133 -10.594 1 61.94 416 THR B CA 1
ATOM 6781 C C . THR B 1 416 ? 26.5 7.156 -10.938 1 61.94 416 THR B C 1
ATOM 6783 O O . THR B 1 416 ? 27.688 7.488 -10.805 1 61.94 416 THR B O 1
ATOM 6786 N N . SER B 1 417 ? 26.172 6.02 -11.312 1 58.03 417 SER B N 1
ATOM 6787 C CA . SER B 1 417 ? 27.172 5.031 -11.672 1 58.03 417 SER B CA 1
ATOM 6788 C C . SER B 1 417 ? 27.875 5.395 -12.977 1 58.03 417 SER B C 1
ATOM 6790 O O . SER B 1 417 ? 29.031 5.055 -13.188 1 58.03 417 SER B O 1
ATOM 6792 N N . ALA B 1 418 ? 27.234 6.016 -13.805 1 55.94 418 ALA B N 1
ATOM 6793 C CA . ALA B 1 418 ? 27.828 6.449 -15.062 1 55.94 418 ALA B CA 1
ATOM 6794 C C . ALA B 1 418 ? 28.781 7.617 -14.844 1 55.94 418 ALA B C 1
ATOM 6796 O O . ALA B 1 418 ? 29.578 7.953 -15.727 1 55.94 418 ALA B O 1
ATOM 6797 N N . GLN B 1 419 ? 28.594 8.32 -13.773 1 49.97 419 GLN B N 1
ATOM 6798 C CA . GLN B 1 419 ? 29.5 9.43 -13.508 1 49.97 419 GLN B CA 1
ATOM 6799 C C . GLN B 1 419 ? 30.812 8.938 -12.898 1 49.97 419 GLN B C 1
ATOM 6801 O O . GLN B 1 419 ? 31.781 9.688 -12.836 1 49.97 419 GLN B O 1
ATOM 6806 N N . PHE B 1 420 ? 30.859 7.762 -12.484 1 45.28 420 PHE B N 1
ATOM 6807 C CA . PHE B 1 420 ? 32.156 7.18 -12.125 1 45.28 420 PHE B CA 1
ATOM 6808 C C . PHE B 1 420 ? 32.625 6.223 -13.203 1 45.28 420 PHE B C 1
ATOM 6810 O O . PHE B 1 420 ? 31.844 5.449 -13.758 1 45.28 420 PHE B O 1
#

Secondary structure (DSSP, 8-state):
--SSSSSTT-----EE--HHHHSHHHHHHHHHHHHHHHHHHHHHHHHHHHHHHHHHHHHHTS--SHHHHHHHHHHHT-----HHHHHHS-HHHHHHHHHHHHHHHHHHHHHHHTT-S--HHHHHHHHHHHHHHHHHHHHHHHHHHHHHHHTTTT--HHHHHHHHHHHHHHHHHHHHHHHHHHH-GGG-SS--HHHHHHHHHHHHHHHHHHHHHHHHHHHHHHH--TTSTTS---------TTHHHHHHHHHHHHHHHHHHHHHHHHHHHS-GGGHHHHHHHHHHHHHHHHHHHHHHHHHHHHHHHHHHHSTTS-HHHHHHHHHHHHHHHHHHHHHHHHHHHHHH--TT-HHHHHHHHHHHHHHHHHHHHHHHHTGGGEES-TT---HHHHHHHHHHHHHHHHHHHHHHHHHHHHHHHHT-/--SSSSSTT-----EE--HHHHSHHHHHHHHHHHHHHHHHHHHHHHHHHHHHHHHHHHHHTS--SHHHHHHHHHHHT-----HHHHHHS-HHHHHHHHHHHHHHHHHHHHHHHTT-S--HHHHHHHHHHHHHHHHHHHHHHHHHHHHHHHTTTT--HHHHHHHHHHHHHHHHHHHHHHHHHHH-GGG-SS--HHHHHHHHHHHHHHHHHHHHHHHHHHHHHHH--TTSTTS---------TTHHHHHHHHHHHHHHHHHHHHHHHHHHHS-GGGHHHHHHHHHHHHHHHHHHHHHHHHHHHHHHHHHHHSTTS-HHHHHHHHHHHHHHHHHHHHHHHHHHHHHH--TT-HHHHHHHHHHHHHHHHHHHHHHHHTGGGEES-TT---HHHHHHHHHHHHHHHHHHHHHHHHHHHHHHHHH-

Organism: Botryotinia fuckeliana (strain T4) (NCBI:txid999810)

Foldseek 3Di:
DVVVLVCQFFADAFAAFDLLQLAPLVLCLLLVLLVVLLVLLVLLLLQLVLVVLQVVLCVPQVDLDLVSLLVVLCVVLVDPPDPVVCVPDPPVVVVVVVVVSVVVSVVVSVVSNSSSDRDVLSNLLSLLLLQVSLVVLLVVLLVLLVVCVVCVVPAFLLSLLSNLLSNLSSLLSVLSNLQCVVPPCVVPPPCDPVVVVVLVSNLVSLVSSLVSLVVSLVQLVVQQDSHDHRNHAHFPPSDDSCVSVVVSVLSVLLSVVSVLVVLQVVLVVDDPPVVVSNVVNCCVVCCVVCCVVVVVVVLVVVLVVVCVVCVVPPPVVNVVSVVVSVVVVVCVVVVVVCSCCSNRNNSNDPVSSVVSVVSSVVSSCRSVRRCVRCVVSYDDDSHDDDPSSVVSSVVVVVSVVSSVVSSVVSVVVVVVVVVD/DVVVLVCPFFADAFAAFDLLQLAPLNLCLLLVLLVVLLVLLVLLLLQLVLVVLQVVLCVPQVDLDLVSLLVVLCVVLPDPPPVVVVVPDPVVVVVVVVVVSVVVSVVVSVVSNSSSDRDVLSNLLSLLLLQVSLVVLLVVLLVLLVVCVVCVPPAFLLSLLSNLLSNLSSLLSVLSNLQCVVPPCVVPPPCDPVVVVVLVSNLVSLVSSLVSLVVSLVQLVVQQDNHDHRNHADFPPSDDSCVSVVVSVLSVLLSVVSVLVVLQVVLVVDPPPVVVSNVVSCCVVCCVVCCVVVVVVVLVVVLVVVCVVCVVPPPVVNVVSVVVSVVVVVCVVCVVVCSCCSNRNNSNDPVSSVVSVVSSVVSSVRSVRRCVRCVPSYDDDSHDDDPSSVVSSVVVVVSVVSSVVSSVVSVVVVVVVVVD

Solvent-accessible surface area (backbone atoms only — not comparable to full-atom values): 42776 Å² total; per-residue (Å²): 124,74,71,65,67,70,59,68,39,51,45,76,32,47,32,77,49,50,26,54,65,72,6,65,37,33,48,48,31,54,51,51,53,39,51,52,48,49,51,40,49,49,51,32,32,50,37,49,52,9,44,52,46,35,53,52,34,41,70,68,54,73,36,76,46,72,68,29,43,46,52,47,35,50,61,72,63,64,65,84,74,55,64,73,55,57,71,71,39,60,68,66,57,49,52,48,50,52,49,49,53,49,52,52,39,50,52,48,32,55,56,51,57,72,25,45,60,73,47,66,64,57,36,52,37,29,50,55,45,40,46,52,51,21,52,51,31,52,32,51,30,38,18,44,50,50,20,45,63,66,37,50,90,79,51,31,47,52,59,52,50,46,48,52,39,50,34,56,38,28,49,47,37,49,37,52,30,35,19,48,60,76,61,34,66,79,66,41,88,57,86,40,77,63,56,52,53,54,50,51,52,51,50,50,40,52,53,51,47,46,52,48,51,51,53,51,50,53,47,50,72,72,52,59,30,39,74,39,62,29,32,34,46,38,58,86,68,84,64,57,86,66,51,57,54,57,54,46,50,52,52,49,52,34,51,50,49,51,50,51,52,51,48,42,51,50,32,67,66,48,64,81,81,50,45,65,51,32,49,45,36,45,42,47,46,39,42,48,44,31,40,50,51,37,39,49,42,42,49,44,42,49,46,43,48,48,45,60,70,36,58,80,44,59,69,66,57,44,51,49,47,51,49,50,49,50,48,49,50,48,48,49,48,46,44,47,46,43,46,45,34,64,54,38,20,53,54,77,39,66,66,51,53,51,48,44,48,50,50,44,50,50,37,49,49,49,50,52,46,41,52,64,63,35,56,84,36,49,43,74,69,31,76,54,57,40,37,32,15,36,40,45,42,27,50,54,54,46,48,53,51,49,49,46,50,43,52,51,49,51,50,52,52,46,56,55,52,68,72,97,123,74,72,64,64,70,58,66,42,51,45,77,34,47,32,77,49,49,26,51,65,72,7,63,38,33,48,49,31,55,51,51,52,38,50,51,48,49,51,40,49,48,51,33,33,50,37,49,51,10,42,54,47,35,54,51,33,41,70,69,54,71,35,74,46,73,67,28,43,48,51,48,37,50,62,73,63,63,64,81,73,54,63,73,55,58,71,71,37,60,67,67,57,48,51,47,48,51,49,48,52,49,50,52,39,51,51,48,31,56,56,50,55,72,26,44,62,73,47,68,64,58,35,52,38,30,50,55,44,38,47,52,52,21,51,50,30,53,33,53,29,36,18,44,50,51,20,47,63,66,36,51,91,78,51,32,48,52,57,52,53,46,48,51,39,49,31,56,38,27,50,48,36,49,37,52,28,36,18,46,61,77,61,33,66,78,66,42,88,56,87,41,78,60,56,52,53,53,49,52,52,49,49,49,40,51,51,52,46,46,52,50,51,51,53,51,52,53,47,52,72,72,52,58,30,39,73,40,62,28,31,34,44,39,57,86,66,84,64,57,86,66,53,55,54,56,54,46,49,52,50,50,51,32,52,51,49,52,50,51,53,52,48,42,50,49,34,69,66,46,64,82,81,48,46,64,54,31,49,45,36,44,41,48,46,40,40,47,42,30,41,51,51,36,39,48,41,42,48,43,42,48,46,43,48,49,45,61,71,35,58,82,44,59,68,67,57,45,51,49,46,50,50,49,49,50,47,48,48,48,48,47,48,46,44,46,46,42,45,44,32,63,53,38,21,53,53,79,39,65,66,51,55,49,50,43,48,51,50,44,50,49,36,48,48,50,50,53,48,40,51,64,64,34,56,84,37,49,42,75,69,32,76,54,55,40,37,31,14,36,39,44,42,27,49,53,54,45,49,53,52,49,49,47,50,44,52,50,50,51,50,51,53,47,55,55,51,67,72,97

Nearest PDB structures (foldseek):
  7t6b-assembly1_R  TM=3.385E-01  e=7.450E-01  Homo sapiens
  6pt3-assembly1_B  TM=2.744E-01  e=2.226E+00  Homo sapiens
  6pt2-assembly1_B  TM=2.356E-01  e=1.788E+00  Homo sapiens
  6ek7-assembly1_A  TM=1.711E-01  e=3.932E+00  Yersinia enterocolitica
  7t6b-assembly1_R  TM=3.093E-01  e=8.595E-01  Homo sapiens

pLDDT: mean 74.57, std 15.37, range [24.31, 96.0]

InterPro domains:
  IPR053018 Elsinochrome Biosynthesis-Associated [PTHR37577] (8-409)

Sequence (840 aa):
MTSKFRDQWECVASFDADPDIAGPGVMTSFLVTAWVTCLVACIQLYCVVSSRFRIKLLSSVSGTTAEHIGKYTVKLTKIPIPLSIERNIPGLLIKGLHLGLYAIRCLLAMFLSLFRNSQPRLQLFSQ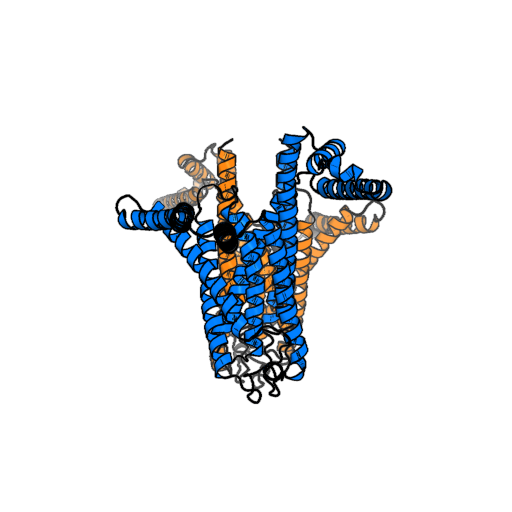MALDRLCDLQLVTGTAIIIAGIAGFHHMSFYHQSLITSYWLLTLNSFWAARAGYLNSEHYGHDRSFYFWTRWVFILISDLLSIYYQIVTTIEAENHWDSEESGHCYLSHEPSPTNAQYFWIVGISFEVMYMLFYSMQQLVQSLSHRWRWLKEFVIFIADTSTGLFNGGQQRSLDFWLVVESHTCHWPILLRILLKVVEAISYMIWHVFWQILALWAWGDNGSVLIVIGYIGLAAWNTFDVIDTKLSNRNLIIGDEETWGFGQILPLGLLALICLDLLDILNRTKAEWDTSAQFMTSKFRDQWECVASFDADPDIAGPGVMTSFLVTAWVTCLVACIQLYCVVSSRFRIKLLSSVSGTTAEHIGKYTVKLTKIPIPLSIERNIPGLLIKGLHLGLYAIRCLLAMFLSLFRNSQPRLQLFSQMALDRLCDLQLVTGTAIIIAGIAGFHHMSFYHQSLITSYWLLTLNSFWAARAGYLNSEHYGHDRSFYFWTRWVFILISDLLSIYYQIVTTIEAENHWDSEESGHCYLSHEPSPTNAQYFWIVGISFEVMYMLFYSMQQLVQSLSHRWRWLKEFVIFIADTSTGLFNGGQQRSLDFWLVVESHTCHWPILLRILLKVVEAISYMIWHVFWQILALWAWGDNGSVLIVIGYIGLAAWNTFDVIDTKLSNRNLIIGDEETWGFGQILPLGLLALICLDLLDILNRTKAEWDTSAQF

Radius of gyration: 34.81 Å; Cα contacts (8 Å, |Δi|>4): 932; chains: 2; bounding box: 71×128×100 Å